Protein AF-0000000080647233 (afdb_homodimer)

pLDDT: mean 79.32, std 12.32, range [28.39, 94.81]

Solvent-accessible surface area (backbone atoms only — not comparable to full-atom values): 41154 Å² total; per-residue (Å²): 128,84,74,80,49,62,50,24,54,52,25,31,53,47,19,49,54,40,28,52,51,19,47,48,36,52,62,65,47,50,94,71,77,88,55,54,65,58,47,43,51,44,51,53,50,33,52,52,30,47,51,50,41,50,51,49,50,51,53,53,33,72,77,65,54,80,78,71,77,34,70,82,49,48,48,58,50,50,52,46,50,47,50,41,52,47,51,45,47,35,47,74,69,48,69,60,26,86,80,29,61,44,55,45,84,88,19,82,13,51,41,32,29,58,43,52,51,27,48,56,48,26,50,36,19,49,46,41,32,52,51,18,45,25,57,50,44,63,67,32,78,62,14,54,44,48,46,55,47,48,53,10,49,46,30,45,51,46,52,46,48,49,44,52,46,54,54,49,51,33,49,69,51,6,53,79,44,65,43,72,59,27,56,66,29,39,38,32,82,92,62,75,34,68,18,44,25,21,19,52,52,26,40,51,50,34,38,51,43,12,44,66,49,16,48,60,38,11,43,34,25,18,48,34,47,71,74,60,50,80,48,66,62,60,41,48,51,49,52,47,43,34,54,50,51,58,40,53,32,42,49,53,50,12,53,49,25,35,66,44,32,20,68,44,38,25,53,1,33,45,29,23,8,50,47,44,7,60,64,35,21,35,54,24,21,54,34,22,33,52,19,50,66,67,50,59,62,65,59,55,52,49,36,43,71,75,66,43,48,73,58,51,33,40,64,68,46,46,45,61,65,14,39,36,39,34,35,51,19,48,36,52,39,50,22,48,46,59,27,56,43,55,37,31,58,58,7,12,45,44,98,53,52,57,63,78,50,54,47,95,79,72,40,66,50,45,28,23,52,27,16,29,46,54,54,49,40,46,42,37,42,71,70,66,38,43,78,90,34,39,45,55,37,27,20,47,49,37,50,48,52,50,49,47,49,52,61,33,47,56,38,46,56,54,23,52,62,48,42,74,69,59,79,128,128,86,75,79,49,62,49,24,52,53,25,30,52,47,18,49,53,40,28,51,51,19,47,48,36,53,62,64,47,51,97,70,77,88,54,53,65,58,47,42,50,43,51,52,49,33,51,51,30,46,51,51,42,52,52,50,50,50,52,54,27,72,77,64,61,77,77,72,77,35,72,84,48,47,48,58,51,50,51,48,50,47,50,41,51,48,52,46,47,34,48,72,68,49,69,60,25,85,81,28,61,44,55,45,84,89,20,80,14,50,42,32,29,56,43,52,52,27,49,56,46,27,51,38,18,49,47,41,32,51,51,17,45,26,60,49,43,61,66,31,77,61,13,54,43,49,47,54,47,47,52,10,48,46,32,45,51,46,51,46,48,50,44,51,47,54,52,47,50,34,48,69,51,6,53,79,44,64,44,73,58,27,56,66,29,39,38,32,82,90,62,76,36,70,18,44,25,22,19,52,51,28,39,51,51,34,36,50,44,11,44,68,50,16,47,60,38,10,43,33,23,18,49,34,49,72,72,61,50,79,48,67,62,60,41,48,51,49,51,49,42,34,54,50,52,57,41,50,32,42,48,53,50,10,53,48,26,34,67,45,33,19,68,43,40,24,52,1,33,44,29,22,7,49,46,42,8,61,64,36,21,37,55,24,21,53,34,23,34,52,19,50,64,68,49,61,62,64,58,54,52,51,37,44,72,74,67,45,50,72,58,53,34,40,64,69,47,46,44,60,66,14,38,37,39,35,35,50,19,49,36,53,38,50,21,47,47,58,27,55,42,55,36,30,58,58,6,13,45,44,98,53,54,56,64,79,51,54,48,92,78,73,39,67,50,45,31,23,51,25,16,28,44,55,54,50,41,46,41,37,43,71,71,67,38,43,80,90,34,38,46,54,37,27,20,48,48,37,51,48,53,50,50,49,49,52,62,32,47,54,41,47,54,54,24,54,62,47,43,74,70,58,77,128

Sequence (848 aa):
MKKIRPVPLASIAVALVILTSSLVYLVLQPGKIPLVSFWMGGLLLNLLLISASALALRREAQDGAPSLWTAGRLLPLSADLVYILAVVLLISSGRVGPDLKLELLGLSAVFTYPIVLPFLVFIGSFLAIKDSINLLYGYSSRGREVLVFSMVRLSAVFTLLLLGGIISVILFRGIGAISWEFLTQPHFRLGTEGGISTCIQGTFWLVMGAMLISAPLGIGAAIYLNEYSRHSGLKRVVTIAVGCLNGVPSVVYGLFGLAFLVATFGLSLLAGSIILGLMNLPTIILTSQEALKSVPNSLREGSVALGASRWQTVRKVVIPSALPGVLTGLIIGVARAAGETAPIMWTAVTFSATPVTMYYGVVPDVTQPVNNLCYHLLNLIYFLGAWDVEEKAWGTALVLLALVLSINMVAIFVRNHYRKKISWMKKIRPVPLASIAVALVILTSSLVYLVLQPGKIPLVSFWMGGLLLNLLLISASALALRREAQDGAPSLWTAGRLLPLSADLVYILAVVLLISSGRVGPDLKLELLGLSAVFTYPIVLPFLVFIGSFLAIKDSINLLYGYSSRGREVLVFSMVRLSAVFTLLLLGGIISVILFRGIGAISWEFLTQPHFRLGTEGGISTCIQGTFWLVMGAMLISAPLGIGAAIYLNEYSRHSGLKRVVTIAVGCLNGVPSVVYGLFGLAFLVATFGLSLLAGSIILGLMNLPTIILTSQEALKSVPNSLREGSVALGASRWQTVRKVVIPSALPGVLTGLIIGVARAAGETAPIMWTAVTFSATPVTMYYGVVPDVTQPVNNLCYHLLNLIYFLGAWDVEEKAWGTALVLLALVLSINMVAIFVRNHYRKKISW

Nearest PDB structures (foldseek):
  8y5f-assembly1_C  TM=7.508E-01  e=3.796E-05  Escherichia coli
  3puv-assembly1_G  TM=6.510E-01  e=2.199E-05  Escherichia coli K-12
  7ahh-assembly1_A  TM=8.566E-01  e=8.862E-04  Lactococcus lactis subsp. lactis
  7ahh-assembly1_B  TM=8.431E-01  e=1.189E-03  Lactococcus lactis subsp. lactis
  2r6g-assembly1_G  TM=6.009E-01  e=1.722E-04  Escherichia coli K-12

Organism: Methanothrix harundinacea (strain 6Ac) (NCBI:txid1110509)

Radius of gyration: 30.57 Å; Cα contacts (8 Å, |Δi|>4): 1367; chains: 2; bounding box: 91×71×74 Å

InterPro domains:
  IPR000515 ABC transporter type 1, transmembrane domain MetI-like [PF00528] (216-422)
  IPR000515 ABC transporter type 1, transmembrane domain MetI-like [PS50928] (200-411)
  IPR000515 ABC transporter type 1, transmembrane domain MetI-like [cd06261] (200-360)
  IPR005672 Phosphate transport system permease protein PstA [TIGR00974] (149-419)
  IPR035906 MetI-like superfamily [G3DSA:1.10.3720.10] (196-422)
  IPR035906 MetI-like superfamily [SSF161098] (154-410)

Secondary structure (DSSP, 8-state):
-----HHHHHHHHHHHHHHHHHHHHHHH--SS-TTHHHHHHHHHHHHHHHHHHHHHHHHHHHHSS--SS-HHHHHHHHHHHHHHHHHHHHHHHTSSSTT-EEE-TT---EEEHHHHHHHHHHHHHHHHHHHHHHHHTTT-HHHHHHHHHHHHHHHHHHHHHHHHHHHHHHHHHHGGG--HHHHHSPEEGGGTEE--HHHHHHHHHHHHHHHHHHHHHHHHHHHIIIII---HHHHHHHHHHHHHHHHS-HHHHHHHIIIIIIHHH-SSHHHHHHHHHHHHHHHHHHHHHHHHHTS-HHHHHHHHHTT--HHHHIIIIIHHHHHHHHHHHHHHHHHHHHT--HHHHTTTB-S--PPPPEETTTEE-TTS-B--HHHHHHIIIIITTHHHHHHHHHHHHHHHHHHHHHHHHHHHHHHHHHHTT---/-----HHHHHHHHHHHHHHHHHHHHHHH--SS-TTHHHHHHHHHHHHHHHHHHHHHHHHHHHHS---SS-HHHHHHHHHHHHHHHHHHHHHHHTSSSTT-EEE-TT---EEEHHHHHHHHHHHHHHHHHHHHHHHHTTT-HHHHHHHHHHHHHHHHHHHHHHHHHHHHHHHHHHGGG--HHHHHSPEEGGGTEE--HHHHHHHHHHHHHHHHHHHHHHHHHHHIIIII---HHHHHHHHHHHHHHHHS-HHHHHHHIIIIIIHHH-SSHHHHHHHHHHHHHHHHHHHHHHHHHTS-HHHHHHHHHTT--HHHHIIIIIHHHHHHHHHHHHHHHHHHHHT--HHHHTTTB-S--PPPPEETTTEE-TTS-B--HHHHHHIIIIIS-TTTTHHHHHHHHHHHHHHHHHHHHHHHHHHHHHHTT---

Foldseek 3Di:
DQDQPVLLVVLLVLLVVLQVVLVCLQQVVDLDDPCLVVLLVSLVSLLVSLVVLVVVLVVVCVVDPDDLPDPVLVVLLVVLSVLSVVLSCCSVVCVLDQQQQCCPPPPNDGDGSSNVNSVSSNSSSLSSNLSSLCSSVSVPVVSVVVNVVVVVVVVVVVVVVVVVSVLVVLCVLQVVQDDPQQQCWFADPLNLDTHNPLQLQLLVLLLVLLCVQQLVLQLVLLCCLQQPPPDPVVSVVVLVVLVVLQVDDLLVLQVVLLVPVCVPLNQWSNSSSNSLNSSLNSLLNVQSNVLLVVQDCVQVVVCVVVPDDSVCSCVPPRCLSSVLSSLVSSLVSSLVSSQDDNNNVNRAADSDRDHFDDDVNPHTDGSHHTHHLNVSLCCCPPPVNCPSCVNVSSNSVNVSVVSSVVVSVVSVVVSVVSVVVNDD/DLPQPVLLVVLLVLLVVLQVVLVCLQQVVDLDDPCLVVLLVSLVSLLVSLVVLVVVLVVVCVVDPHDLPPPVLVVLLVVLSVLSVVLSCCSVVCVLDQQQQCCPPPPNDGDGSSNVNSVSSNSSSLSSNLSSLCSSVSVPVVSVVVNVVVVVVVVVVVVVVVVVSVLVVLCVLQVVQDDPFQQCWFADPLNLDTHNVLQLQLLVLLLVLLCVQQLVLQLVLLCCLQQPPPDPVVSVVVLVVLVVLQVDDLLVLQVVLLVPVCVPLNQWSNSSSNSLNSSLNSLLNVQSNVLLVVQDCVQVVVCVVVVDDSVCSCVPPRCLSSVLSSLVSSLVSSLSSSQDDNNNVNRAADSDRDHFDDDVNPHTDGSHHTHHLNVSLCCCPPPVNCPSCVNVSSNSVNVSVVSSVVVSVVSVVVSVVSVVVNDD

Structure (mmCIF, N/CA/C/O backbone):
data_AF-0000000080647233-model_v1
#
loop_
_entity.id
_entity.type
_entity.pdbx_description
1 polymer 'Phosphate transport system permease protein PstA'
#
loop_
_atom_site.group_PDB
_atom_site.id
_atom_site.type_symbol
_atom_site.label_atom_id
_atom_site.label_alt_id
_atom_site.label_comp_id
_atom_site.label_asym_id
_atom_site.label_entity_id
_atom_site.label_seq_id
_atom_site.pdbx_PDB_ins_code
_atom_site.Cartn_x
_atom_site.Cartn_y
_atom_site.Cartn_z
_atom_site.occupancy
_atom_site.B_iso_or_equiv
_atom_site.auth_seq_id
_atom_site.auth_comp_id
_atom_site.auth_asym_id
_atom_site.auth_atom_id
_atom_site.pdbx_PDB_model_num
ATOM 1 N N . MET A 1 1 ? -13.438 32.031 37.344 1 31.02 1 MET A N 1
ATOM 2 C CA . MET A 1 1 ? -13.258 30.609 37.625 1 31.02 1 MET A CA 1
ATOM 3 C C . MET A 1 1 ? -14.305 29.781 36.906 1 31.02 1 MET A C 1
ATOM 5 O O . MET A 1 1 ? -15.508 29.953 37.094 1 31.02 1 MET A O 1
ATOM 9 N N . LYS A 1 2 ? -14.055 29.328 35.656 1 43.91 2 LYS A N 1
ATOM 10 C CA . LYS A 1 2 ? -15.031 28.812 34.719 1 43.91 2 LYS A CA 1
ATOM 11 C C . LYS A 1 2 ? -15.828 27.672 35.312 1 43.91 2 LYS A C 1
ATOM 13 O O . LYS A 1 2 ? -15.258 26.75 35.906 1 43.91 2 LYS A O 1
ATOM 18 N N . LYS A 1 3 ? -17 27.812 35.75 1 50.44 3 LYS A N 1
ATOM 19 C CA . LYS A 1 3 ? -17.906 27 36.562 1 50.44 3 LYS A CA 1
ATOM 20 C C . LYS A 1 3 ? -17.984 25.578 36 1 50.44 3 LYS A C 1
ATOM 22 O O . LYS A 1 3 ? -18.391 25.375 34.844 1 50.44 3 LYS A O 1
ATOM 27 N N . ILE A 1 4 ? -17.141 24.688 36.5 1 53.44 4 ILE A N 1
ATOM 28 C CA . ILE A 1 4 ? -17.125 23.25 36.281 1 53.44 4 ILE A CA 1
ATOM 29 C C . ILE A 1 4 ? -18.531 22.688 36.469 1 53.44 4 ILE A C 1
ATOM 31 O O . ILE A 1 4 ? -19.125 22.828 37.531 1 53.44 4 ILE A O 1
ATOM 35 N N . ARG A 1 5 ? -19.328 22.5 35.531 1 72.19 5 ARG A N 1
ATOM 36 C CA . ARG A 1 5 ? -20.656 21.906 35.625 1 72.19 5 ARG A CA 1
ATOM 37 C C . ARG A 1 5 ? -20.562 20.406 35.906 1 72.19 5 ARG A C 1
ATOM 39 O O . ARG A 1 5 ? -20.266 19.625 35 1 72.19 5 ARG A O 1
ATOM 46 N N . PRO A 1 6 ? -20.516 20 37.188 1 76.88 6 PRO A N 1
ATOM 47 C CA . PRO A 1 6 ? -20.281 18.609 37.594 1 76.88 6 PRO A CA 1
ATOM 48 C C . PRO A 1 6 ? -21.203 17.609 36.906 1 76.88 6 PRO A C 1
ATOM 50 O O . PRO A 1 6 ? -20.812 16.469 36.656 1 76.88 6 PRO A O 1
ATOM 53 N N . VAL A 1 7 ? -22.375 18.047 36.594 1 83.25 7 VAL A N 1
ATOM 54 C CA . VAL A 1 7 ? -23.359 17.109 36.031 1 83.25 7 VAL A CA 1
ATOM 55 C C . VAL A 1 7 ? -22.922 16.641 34.656 1 83.25 7 VAL A C 1
ATOM 57 O O . VAL A 1 7 ? -22.875 15.43 34.406 1 83.25 7 VAL A O 1
ATOM 60 N N . PRO A 1 8 ? -22.438 17.562 33.875 1 86.31 8 PRO A N 1
ATOM 61 C CA . PRO A 1 8 ? -21.969 17.078 32.562 1 86.31 8 PRO A CA 1
ATOM 62 C C . PRO A 1 8 ? -20.703 16.234 32.656 1 86.31 8 PRO A C 1
ATOM 64 O O . PRO A 1 8 ? -20.531 15.289 31.891 1 86.31 8 PRO A O 1
ATOM 67 N N . LEU A 1 9 ? -19.906 16.453 33.562 1 85.25 9 LEU A N 1
ATOM 68 C CA . LEU A 1 9 ? -18.703 15.664 33.75 1 85.25 9 LEU A CA 1
ATOM 69 C C . LEU A 1 9 ? -19.047 14.234 34.188 1 85.25 9 LEU A C 1
ATOM 71 O O . LEU A 1 9 ? -18.406 13.281 33.719 1 85.25 9 LEU A O 1
ATOM 75 N N . ALA A 1 10 ? -19.984 14.211 35.125 1 86.5 10 ALA A N 1
ATOM 76 C CA . ALA A 1 10 ? -20.453 12.891 35.562 1 86.5 10 ALA A CA 1
ATOM 77 C C . ALA A 1 10 ? -21.031 12.109 34.375 1 86.5 10 ALA A C 1
ATOM 79 O O . ALA A 1 10 ? -20.781 10.906 34.25 1 86.5 10 ALA A O 1
ATOM 80 N N . SER A 1 11 ? -21.734 12.805 33.531 1 91 11 SER A N 1
ATOM 81 C CA . SER A 1 11 ? -22.312 12.156 32.375 1 91 11 SER A CA 1
ATOM 82 C C . SER A 1 11 ? -21.234 11.641 31.422 1 91 11 SER A C 1
ATOM 84 O O . SER A 1 11 ? -21.375 10.555 30.844 1 91 11 SER A O 1
ATOM 86 N N . ILE A 1 12 ? -20.203 12.375 31.297 1 87.06 12 ILE A N 1
ATOM 87 C CA . ILE A 1 12 ? -19.094 11.969 30.438 1 87.06 12 ILE A CA 1
ATOM 88 C C . ILE A 1 12 ? -18.422 10.727 31 1 87.06 12 ILE A C 1
ATOM 90 O O . ILE A 1 12 ? -18.125 9.781 30.266 1 87.06 12 ILE A O 1
ATOM 94 N N . ALA A 1 13 ? -18.266 10.734 32.25 1 85.06 13 ALA A N 1
ATOM 95 C CA . ALA A 1 13 ? -17.625 9.602 32.906 1 85.06 13 ALA A CA 1
ATOM 96 C C . ALA A 1 13 ? -18.422 8.32 32.688 1 85.06 13 ALA A C 1
ATOM 98 O O . ALA A 1 13 ? -17.875 7.281 32.344 1 85.06 13 ALA A O 1
ATOM 99 N N . VAL A 1 14 ? -19.656 8.414 32.969 1 89.31 14 VAL A N 1
ATOM 100 C CA . VAL A 1 14 ? -20.531 7.266 32.844 1 89.31 14 VAL A CA 1
ATOM 101 C C . VAL A 1 14 ? -20.547 6.801 31.375 1 89.31 14 VAL A C 1
ATOM 103 O O . VAL A 1 14 ? -20.422 5.602 31.094 1 89.31 14 VAL A O 1
ATOM 106 N N . ALA A 1 15 ? -20.609 7.742 30.484 1 91.06 15 ALA A N 1
ATOM 107 C CA . ALA A 1 15 ? -20.688 7.414 29.062 1 91.06 15 ALA A CA 1
ATOM 108 C C . ALA A 1 15 ? -19.391 6.777 28.578 1 91.06 15 ALA A C 1
ATOM 110 O O . ALA A 1 15 ? -19.406 5.879 27.734 1 91.06 15 ALA A O 1
ATOM 111 N N . LEU A 1 16 ? -18.312 7.199 29.141 1 82.56 16 LEU A N 1
ATOM 112 C CA . LEU A 1 16 ? -17.016 6.66 28.734 1 82.56 16 LEU A CA 1
ATOM 113 C C . LEU A 1 16 ? -16.891 5.195 29.156 1 82.56 16 LEU A C 1
ATOM 115 O O . LEU A 1 16 ? -16.328 4.387 28.406 1 82.56 16 LEU A O 1
ATOM 119 N N . VAL A 1 17 ? -17.375 4.895 30.297 1 83.88 17 VAL A N 1
ATOM 120 C CA . VAL A 1 17 ? -17.328 3.516 30.766 1 83.88 17 VAL A CA 1
ATOM 121 C C . VAL A 1 17 ? -18.203 2.631 29.875 1 83.88 17 VAL A C 1
ATOM 123 O O . VAL A 1 17 ? -17.797 1.522 29.516 1 83.88 17 VAL A O 1
ATOM 126 N N . ILE A 1 18 ? -19.297 3.145 29.547 1 90.31 18 ILE A N 1
ATOM 127 C CA . ILE A 1 18 ? -20.219 2.402 28.672 1 90.31 18 ILE A CA 1
ATOM 128 C C . ILE A 1 18 ? -19.594 2.244 27.281 1 90.31 18 ILE A C 1
ATOM 130 O O . ILE A 1 18 ? -19.672 1.17 26.688 1 90.31 18 ILE A O 1
ATOM 134 N N . LEU A 1 19 ? -18.938 3.305 26.844 1 84.75 19 LEU A N 1
ATOM 135 C CA . LEU A 1 19 ? -18.328 3.289 25.516 1 84.75 19 LEU A CA 1
ATOM 136 C C . LEU A 1 19 ? -17.219 2.254 25.438 1 84.75 19 LEU A C 1
ATOM 138 O O . LEU A 1 19 ? -17.172 1.455 24.5 1 84.75 19 LEU A O 1
ATOM 142 N N . THR A 1 20 ? -16.422 2.223 26.406 1 78.19 20 THR A N 1
ATOM 143 C CA . THR A 1 20 ? -15.281 1.316 26.422 1 78.19 20 THR A CA 1
ATOM 144 C C . THR A 1 20 ? -15.742 -0.131 26.578 1 78.19 20 THR A C 1
ATOM 146 O O . THR A 1 20 ? -15.242 -1.024 25.891 1 78.19 20 THR A O 1
ATOM 149 N N . SER A 1 21 ? -16.688 -0.323 27.484 1 81.06 21 SER A N 1
ATOM 150 C CA . SER A 1 21 ? -17.172 -1.684 27.703 1 81.06 21 SER A CA 1
ATOM 151 C C . SER A 1 21 ? -17.906 -2.207 26.484 1 81.06 21 SER A C 1
ATOM 153 O O . SER A 1 21 ? -17.75 -3.365 26.094 1 81.06 21 SER A O 1
ATOM 155 N N . SER A 1 22 ? -18.656 -1.362 25.906 1 83.38 22 SER A N 1
ATOM 156 C CA . SER A 1 22 ? -19.391 -1.799 24.734 1 83.38 22 SER A CA 1
ATOM 157 C C . SER A 1 22 ? -18.438 -2.088 23.562 1 83.38 22 SER A C 1
ATOM 159 O O . SER A 1 22 ? -18.656 -3.039 22.812 1 83.38 22 SER A O 1
ATOM 161 N N . LEU A 1 23 ? -17.391 -1.323 23.484 1 72.81 23 LEU A N 1
ATOM 162 C CA . LEU A 1 23 ? -16.406 -1.542 22.438 1 72.81 23 LEU A CA 1
ATOM 163 C C . LEU A 1 23 ? -15.672 -2.865 22.656 1 72.81 23 LEU A C 1
ATOM 165 O O . LEU A 1 23 ? -15.422 -3.602 21.688 1 72.81 23 LEU A O 1
ATOM 169 N N . VAL A 1 24 ? -15.406 -3.107 23.891 1 67.88 24 VAL A N 1
ATOM 170 C CA . VAL A 1 24 ? -14.734 -4.355 24.234 1 67.88 24 VAL A CA 1
ATOM 171 C C . VAL A 1 24 ? -15.609 -5.543 23.844 1 67.88 24 VAL A C 1
ATOM 173 O O . VAL A 1 24 ? -15.125 -6.523 23.281 1 67.88 24 VAL A O 1
ATOM 176 N N . TYR A 1 25 ? -16.859 -5.445 24.109 1 72.88 25 TYR A N 1
ATOM 177 C CA . TYR A 1 25 ? -17.766 -6.539 23.781 1 72.88 25 TYR A CA 1
ATOM 178 C C . TYR A 1 25 ? -17.984 -6.648 22.281 1 72.88 25 TYR A C 1
ATOM 180 O O . TYR A 1 25 ? -18.203 -7.742 21.766 1 72.88 25 TYR A O 1
ATOM 188 N N . LEU A 1 26 ? -17.844 -5.547 21.703 1 68.12 26 LEU A N 1
ATOM 189 C CA . LEU A 1 26 ? -17.984 -5.555 20.25 1 68.12 26 LEU A CA 1
ATOM 190 C C . LEU A 1 26 ? -16.797 -6.246 19.594 1 68.12 26 LEU A C 1
ATOM 192 O O . LEU A 1 26 ? -16.953 -6.941 18.578 1 68.12 26 LEU A O 1
ATOM 196 N N . VAL A 1 27 ? -15.797 -6.074 20.281 1 58.72 27 VAL A N 1
ATOM 197 C CA . VAL A 1 27 ? -14.562 -6.598 19.703 1 58.72 27 VAL A CA 1
ATOM 198 C C . VAL A 1 27 ? -14.383 -8.062 20.109 1 58.72 27 VAL A C 1
ATOM 200 O O . VAL A 1 27 ? -14.07 -8.906 19.266 1 58.72 27 VAL A O 1
ATOM 203 N N . LEU A 1 28 ? -14.633 -8.32 21.359 1 58.94 28 LEU A N 1
ATOM 204 C CA . LEU A 1 28 ? -14.336 -9.648 21.891 1 58.94 28 LEU A CA 1
ATOM 205 C C . LEU A 1 28 ? -15.5 -10.602 21.641 1 58.94 28 LEU A C 1
ATOM 207 O O . LEU A 1 28 ? -15.305 -11.82 21.594 1 58.94 28 LEU A O 1
ATOM 211 N N . GLN A 1 29 ? -16.641 -10.008 21.375 1 57.81 29 GLN A N 1
ATOM 212 C CA . GLN A 1 29 ? -17.875 -10.758 21.141 1 57.81 29 GLN A CA 1
ATOM 213 C C . GLN A 1 29 ? -17.953 -11.984 22.047 1 57.81 29 GLN A C 1
ATOM 215 O O . GLN A 1 29 ? -18.031 -13.117 21.562 1 57.81 29 GLN A O 1
ATOM 220 N N . PRO A 1 30 ? -17.984 -11.719 23.266 1 59.5 30 PRO A N 1
ATOM 221 C CA . PRO A 1 30 ? -18.172 -12.891 24.125 1 59.5 30 PRO A CA 1
ATOM 222 C C . PRO A 1 30 ? -19.562 -13.516 23.984 1 59.5 30 PRO A C 1
ATOM 224 O O . PRO A 1 30 ? -20.5 -12.844 23.547 1 59.5 30 PRO A O 1
ATOM 227 N N . GLY A 1 31 ? -19.75 -14.883 23.844 1 60.91 31 GLY A N 1
ATOM 228 C CA . GLY A 1 31 ? -21.016 -15.594 23.719 1 60.91 31 GLY A CA 1
ATOM 229 C C . GLY A 1 31 ? -22.109 -15.023 24.609 1 60.91 31 GLY A C 1
ATOM 230 O O . GLY A 1 31 ? -23.234 -14.797 24.141 1 60.91 31 GLY A O 1
ATOM 231 N N . LYS A 1 32 ? -21.891 -14.656 25.922 1 68.38 32 LYS A N 1
ATOM 232 C CA . LYS A 1 32 ? -22.828 -14.078 26.875 1 68.38 32 LYS A CA 1
ATOM 233 C C . LYS A 1 32 ? -22.438 -12.656 27.25 1 68.38 32 LYS A C 1
ATOM 235 O O . LYS A 1 32 ? -21.25 -12.352 27.375 1 68.38 32 LYS A O 1
ATOM 240 N N . ILE A 1 33 ? -23.5 -11.703 27.234 1 77.25 33 ILE A N 1
ATOM 241 C CA . ILE A 1 33 ? -23.281 -10.312 27.609 1 77.25 33 ILE A CA 1
ATOM 242 C C . ILE A 1 33 ? -23.891 -10.039 28.984 1 77.25 33 ILE A C 1
ATOM 244 O O . ILE A 1 33 ? -25.062 -9.719 29.094 1 77.25 33 ILE A O 1
ATOM 248 N N . PRO A 1 34 ? -23.094 -10.117 30.078 1 79.25 34 PRO A N 1
ATOM 249 C CA . PRO A 1 34 ? -23.625 -9.883 31.422 1 79.25 34 PRO A CA 1
ATOM 250 C C . PRO A 1 34 ? -23.781 -8.391 31.734 1 79.25 34 PRO A C 1
ATOM 252 O O . PRO A 1 34 ? -24.391 -8.031 32.75 1 79.25 34 PRO A O 1
ATOM 255 N N . LEU A 1 35 ? -23.391 -7.551 30.891 1 85.81 35 LEU A N 1
ATOM 256 C CA . LEU A 1 35 ? -23.328 -6.125 31.203 1 85.81 35 LEU A CA 1
ATOM 257 C C . LEU A 1 35 ? -24.562 -5.402 30.688 1 85.81 35 LEU A C 1
ATOM 259 O O . LEU A 1 35 ? -24.578 -4.172 30.609 1 85.81 35 LEU A O 1
ATOM 263 N N . VAL A 1 36 ? -25.578 -6.141 30.422 1 88.88 36 VAL A N 1
ATOM 264 C CA . VAL A 1 36 ? -26.766 -5.516 29.828 1 88.88 36 VAL A CA 1
ATOM 265 C C . VAL A 1 36 ? -27.391 -4.543 30.812 1 88.88 36 VAL A C 1
ATOM 267 O O . VAL A 1 36 ? -27.719 -3.406 30.453 1 88.88 36 VAL A O 1
ATOM 270 N N . SER A 1 37 ? -27.531 -5.035 32.062 1 89 37 SER A N 1
ATOM 271 C CA . SER A 1 37 ? -28.125 -4.188 33.094 1 89 37 SER A CA 1
ATOM 272 C C . SER A 1 37 ? -27.25 -2.971 33.375 1 89 37 SER A C 1
ATOM 274 O O . SER A 1 37 ? -27.75 -1.875 33.625 1 89 37 SER A O 1
ATOM 276 N N . PHE A 1 38 ? -25.984 -3.186 33.344 1 90.75 38 PHE A N 1
ATOM 277 C CA . PHE A 1 38 ? -25.047 -2.098 33.562 1 90.75 38 PHE A CA 1
ATOM 278 C C . PHE A 1 38 ? -25.141 -1.067 32.438 1 90.75 38 PHE A C 1
ATOM 280 O O . PHE A 1 38 ? -25.156 0.138 32.688 1 90.75 38 PHE A O 1
ATOM 287 N N . TRP A 1 39 ? -25.266 -1.537 31.234 1 93.44 39 TRP A N 1
ATOM 288 C CA . TRP A 1 39 ? -25.391 -0.649 30.078 1 93.44 39 TRP A CA 1
ATOM 289 C C . TRP A 1 39 ? -26.703 0.119 30.125 1 93.44 39 TRP A C 1
ATOM 291 O O . TRP A 1 39 ? -26.734 1.325 29.859 1 93.44 39 TRP A O 1
ATOM 301 N N . MET A 1 40 ? -27.719 -0.523 30.5 1 91.56 40 MET A N 1
ATOM 302 C CA . MET A 1 40 ? -29.031 0.114 30.578 1 91.56 40 MET A CA 1
ATOM 303 C C . MET A 1 40 ? -29.062 1.169 31.672 1 91.56 40 MET A C 1
ATOM 305 O O . MET A 1 40 ? -29.531 2.287 31.453 1 91.56 40 MET A O 1
ATOM 309 N N . GLY A 1 41 ? -28.594 0.765 32.781 1 91.81 41 GLY A N 1
ATOM 310 C CA . GLY A 1 41 ? -28.516 1.71 33.906 1 91.81 41 GLY A CA 1
ATOM 311 C C . GLY A 1 41 ? -27.656 2.926 33.594 1 91.81 41 GLY A C 1
ATOM 312 O O . GLY A 1 41 ? -28.031 4.051 33.938 1 91.81 41 GLY A O 1
ATOM 313 N N . GLY A 1 42 ? -26.578 2.701 32.969 1 93.06 42 GLY A N 1
ATOM 314 C CA . GLY A 1 42 ? -25.703 3.793 32.594 1 93.06 42 GLY A CA 1
ATOM 315 C C . GLY A 1 42 ? -26.312 4.738 31.594 1 93.06 42 GLY A C 1
ATOM 316 O O . GLY A 1 42 ? -26.156 5.957 31.703 1 93.06 42 GLY A O 1
ATOM 317 N N . LEU A 1 43 ? -26.953 4.176 30.641 1 94.25 43 LEU A N 1
ATOM 318 C CA . LEU A 1 43 ? -27.594 4.996 29.609 1 94.25 43 LEU A CA 1
ATOM 319 C C . LEU A 1 43 ? -28.734 5.82 30.203 1 94.25 43 LEU A C 1
ATOM 321 O O . LEU A 1 43 ? -28.906 6.988 29.859 1 94.25 43 LEU A O 1
ATOM 325 N N . LEU A 1 44 ? -29.484 5.195 31.078 1 93.06 44 LEU A N 1
ATOM 326 C CA . LEU A 1 44 ? -30.562 5.906 31.75 1 93.06 44 LEU A CA 1
ATOM 327 C C . LEU A 1 44 ? -30.016 7.039 32.625 1 93.06 44 LEU A C 1
ATOM 329 O O . LEU A 1 44 ? -30.578 8.141 32.625 1 93.06 44 LEU A O 1
ATOM 333 N N . LEU A 1 45 ? -28.969 6.668 33.281 1 92.69 45 LEU A N 1
ATOM 334 C CA . LEU A 1 45 ? -28.328 7.695 34.094 1 92.69 45 LEU A CA 1
ATOM 335 C C . LEU A 1 45 ? -27.859 8.859 33.25 1 92.69 45 LEU A C 1
ATOM 337 O O . LEU A 1 45 ? -27.984 10.023 33.625 1 92.69 45 LEU A O 1
ATOM 341 N N . ASN A 1 46 ? -27.344 8.562 32.125 1 94.19 46 ASN A N 1
ATOM 342 C CA . ASN A 1 46 ? -26.891 9.609 31.219 1 94.19 46 ASN A CA 1
ATOM 343 C C . ASN A 1 46 ? -28.062 10.445 30.688 1 94.19 46 ASN A C 1
ATOM 345 O O . ASN A 1 46 ? -27.922 11.656 30.516 1 94.19 46 ASN A O 1
ATOM 349 N N . LEU A 1 47 ? -29.141 9.797 30.391 1 92.75 47 LEU A N 1
ATOM 350 C CA . LEU A 1 47 ? -30.328 10.523 29.969 1 92.75 47 LEU A CA 1
ATOM 351 C C . LEU A 1 47 ? -30.75 11.555 31.016 1 92.75 47 LEU A C 1
ATOM 353 O O . LEU A 1 47 ? -31.062 12.695 30.672 1 92.75 47 LEU A O 1
ATOM 357 N N . LEU A 1 48 ? -30.688 11.141 32.219 1 91.75 48 LEU A N 1
ATOM 358 C CA . LEU A 1 48 ? -31.078 12.016 33.312 1 91.75 48 LEU A CA 1
ATOM 359 C C . LEU A 1 48 ? -30.062 13.148 33.5 1 91.75 48 LEU A C 1
ATOM 361 O O . LEU A 1 48 ? -30.453 14.312 33.625 1 91.75 48 LEU A O 1
ATOM 365 N N . LEU A 1 49 ? -28.828 12.773 33.469 1 91.75 49 LEU A N 1
ATOM 366 C CA . LEU A 1 49 ? -27.781 13.75 33.719 1 91.75 49 LEU A CA 1
ATOM 367 C C . LEU A 1 49 ? -27.734 14.789 32.594 1 91.75 49 LEU A C 1
ATOM 369 O O . LEU A 1 49 ? -27.578 15.984 32.875 1 91.75 49 LEU A O 1
ATOM 373 N N . ILE A 1 50 ? -27.891 14.383 31.406 1 92.25 50 ILE A N 1
ATOM 374 C CA . ILE A 1 50 ? -27.844 15.289 30.266 1 92.25 50 ILE A CA 1
ATOM 375 C C . ILE A 1 50 ? -29.078 16.188 30.281 1 92.25 50 ILE A C 1
ATOM 377 O O . ILE A 1 50 ? -28.969 17.406 30.047 1 92.25 50 ILE A O 1
ATOM 381 N N . SER A 1 51 ? -30.234 15.648 30.562 1 89.25 51 SER A N 1
ATOM 382 C CA . SER A 1 51 ? -31.469 16.438 30.625 1 89.25 51 SER A CA 1
ATOM 383 C C . SER A 1 51 ? -31.406 17.469 31.75 1 89.25 51 SER A C 1
ATOM 385 O O . SER A 1 51 ? -31.797 18.625 31.547 1 89.25 51 SER A O 1
ATOM 387 N N . ALA A 1 52 ? -30.875 17.031 32.812 1 87.44 52 ALA A N 1
ATOM 388 C CA . ALA A 1 52 ? -30.719 17.953 33.938 1 87.44 52 ALA A CA 1
ATOM 389 C C . ALA A 1 52 ? -29.766 19.094 33.594 1 87.44 52 ALA A C 1
ATOM 391 O O . ALA A 1 52 ? -30.031 20.25 33.938 1 87.44 52 ALA A O 1
ATOM 392 N N . SER A 1 53 ? -28.719 18.672 32.969 1 87.06 53 SER A N 1
ATOM 393 C CA . SER A 1 53 ? -27.734 19.688 32.594 1 87.06 53 SER A CA 1
ATOM 394 C C . SER A 1 53 ? -28.297 20.656 31.547 1 87.06 53 SER A C 1
ATOM 396 O O . SER A 1 53 ? -28.016 21.859 31.594 1 87.06 53 SER A O 1
ATOM 398 N N . ALA A 1 54 ? -29.031 20.125 30.672 1 84.75 54 ALA A N 1
ATOM 399 C CA . ALA A 1 54 ? -29.656 20.953 29.641 1 84.75 54 ALA A CA 1
ATOM 400 C C . ALA A 1 54 ? -30.656 21.938 30.266 1 84.75 54 ALA A C 1
ATOM 402 O O . ALA A 1 54 ? -30.703 23.109 29.891 1 84.75 54 ALA A O 1
ATOM 403 N N . LEU A 1 55 ? -31.406 21.469 31.219 1 81.62 55 LEU A N 1
ATOM 404 C CA . LEU A 1 55 ? -32.375 22.297 31.906 1 81.62 55 LEU A CA 1
ATOM 405 C C . LEU A 1 55 ? -31.688 23.391 32.719 1 81.62 55 LEU A C 1
ATOM 407 O O . LEU A 1 55 ? -32.156 24.531 32.75 1 81.62 55 LEU A O 1
ATOM 411 N N . ALA A 1 56 ? -30.625 22.984 33.312 1 80.88 56 ALA A N 1
ATOM 412 C CA . ALA A 1 56 ? -29.875 23.953 34.125 1 80.88 56 ALA A CA 1
ATOM 413 C C . ALA A 1 56 ? -29.297 25.047 33.25 1 80.88 56 ALA A C 1
ATOM 415 O O . ALA A 1 56 ? -29.312 26.219 33.625 1 80.88 56 ALA A O 1
ATOM 416 N N . LEU A 1 57 ? -28.797 24.609 32.156 1 78.06 57 LEU A N 1
ATOM 417 C CA . LEU A 1 57 ? -28.219 25.578 31.25 1 78.06 57 LEU A CA 1
ATOM 418 C C . LEU A 1 57 ? -29.297 26.516 30.703 1 78.06 57 LEU A C 1
ATOM 420 O O . LEU A 1 57 ? -29.047 27.703 30.484 1 78.06 57 LEU A O 1
ATOM 424 N N . ARG A 1 58 ? -30.453 26.031 30.453 1 75.31 58 ARG A N 1
ATOM 425 C CA . ARG A 1 58 ? -31.562 26.828 29.984 1 75.31 58 ARG A CA 1
ATOM 426 C C . ARG A 1 58 ? -31.984 27.875 31.016 1 75.31 58 ARG A C 1
ATOM 428 O O . ARG A 1 58 ? -32.281 29.016 30.688 1 75.31 58 ARG A O 1
ATOM 435 N N . ARG A 1 59 ? -31.922 27.531 32.219 1 73.75 59 ARG A N 1
ATOM 436 C CA . ARG A 1 59 ? -32.281 28.438 33.312 1 73.75 59 ARG A CA 1
ATOM 437 C C . ARG A 1 59 ? -31.25 29.562 33.438 1 73.75 59 ARG A C 1
ATOM 439 O O . ARG A 1 59 ? -31.625 30.719 33.688 1 73.75 59 ARG A O 1
ATOM 446 N N . GLU A 1 60 ? -30.047 29.078 33.312 1 70.88 60 GLU A N 1
ATOM 447 C CA . GLU A 1 60 ? -28.984 30.094 33.406 1 70.88 60 GLU A CA 1
ATOM 448 C C . GLU A 1 60 ? -29.078 31.094 32.25 1 70.88 60 GLU A C 1
ATOM 450 O O . GLU A 1 60 ? -28.797 32.281 32.438 1 70.88 60 GLU A O 1
ATOM 455 N N . ALA A 1 61 ? -29.375 30.594 31.141 1 65.75 61 ALA A N 1
ATOM 456 C CA . ALA A 1 61 ? -29.5 31.453 29.969 1 65.75 61 ALA A CA 1
ATOM 457 C C . ALA A 1 61 ? -30.688 32.406 30.094 1 65.75 61 ALA A C 1
ATOM 459 O O . ALA A 1 61 ? -30.672 33.531 29.578 1 65.75 61 ALA A O 1
ATOM 460 N N . GLN A 1 62 ? -31.75 32 30.625 1 61.75 62 GLN A N 1
ATOM 461 C CA . GLN A 1 62 ? -32.906 32.875 30.828 1 61.75 62 GLN A CA 1
ATOM 462 C C . GLN A 1 62 ? -32.562 34.031 31.75 1 61.75 62 GLN A C 1
ATOM 464 O O . GLN A 1 62 ? -33.062 35.125 31.578 1 61.75 62 GLN A O 1
ATOM 469 N N . ASP A 1 63 ? -31.719 33.781 32.906 1 56.66 63 ASP A N 1
ATOM 470 C CA . ASP A 1 63 ? -31.438 34.844 33.875 1 56.66 63 ASP A CA 1
ATOM 471 C C . ASP A 1 63 ? -30.406 35.812 33.312 1 56.66 63 ASP A C 1
ATOM 473 O O . ASP A 1 63 ? -30.203 36.906 33.875 1 56.66 63 ASP A O 1
ATOM 477 N N . GLY A 1 64 ? -29.703 35.562 32.281 1 52.94 64 GLY A N 1
ATOM 478 C CA . GLY A 1 64 ? -28.75 36.531 31.781 1 52.94 64 GLY A CA 1
ATOM 479 C C . GLY A 1 64 ? -28.656 36.562 30.266 1 52.94 64 GLY A C 1
ATOM 480 O O . GLY A 1 64 ? -28.797 37.625 29.656 1 52.94 64 GLY A O 1
ATOM 481 N N . ALA A 1 65 ? -27.562 35.844 29.688 1 49.66 65 ALA A N 1
ATOM 482 C CA . ALA A 1 65 ? -27.062 35.938 28.312 1 49.66 65 ALA A CA 1
ATOM 483 C C . ALA A 1 65 ? -27.938 35.156 27.344 1 49.66 65 ALA A C 1
ATOM 485 O O . ALA A 1 65 ? -28.484 34.125 27.703 1 49.66 65 ALA A O 1
ATOM 486 N N . PRO A 1 66 ? -28.281 35.781 26.219 1 46.91 66 PRO A N 1
ATOM 487 C CA . PRO A 1 66 ? -29.219 35.312 25.188 1 46.91 66 PRO A CA 1
ATOM 488 C C . PRO A 1 66 ? -29.109 33.812 24.922 1 46.91 66 PRO A C 1
ATOM 490 O O . PRO A 1 66 ? -28.172 33.156 25.391 1 46.91 66 PRO A O 1
ATOM 493 N N . SER A 1 67 ? -29.453 33.219 23.438 1 52.34 67 SER A N 1
ATOM 494 C CA . SER A 1 67 ? -30.062 32.219 22.562 1 52.34 67 SER A CA 1
ATOM 495 C C . SER A 1 67 ? -29.203 30.969 22.469 1 52.34 67 SER A C 1
ATOM 497 O O . SER A 1 67 ? -28.5 30.766 21.484 1 52.34 67 SER A O 1
ATOM 499 N N . LEU A 1 68 ? -28.625 30.594 23.5 1 55.56 68 LEU A N 1
ATOM 500 C CA . LEU A 1 68 ? -27.812 29.391 23.344 1 55.56 68 LEU A CA 1
ATOM 501 C C . LEU A 1 68 ? -28.672 28.219 22.859 1 55.56 68 LEU A C 1
ATOM 503 O O . LEU A 1 68 ? -28.141 27.25 22.312 1 55.56 68 LEU A O 1
ATOM 507 N N . TRP A 1 69 ? -30.031 28.359 23.156 1 58.81 69 TRP A N 1
ATOM 508 C CA . TRP A 1 69 ? -30.922 27.25 22.828 1 58.81 69 TRP A CA 1
ATOM 509 C C . TRP A 1 69 ? -31.641 27.516 21.5 1 58.81 69 TRP A C 1
ATOM 511 O O . TRP A 1 69 ? -32.812 27.938 21.5 1 58.81 69 TRP A O 1
ATOM 521 N N . THR A 1 70 ? -30.766 27.75 20.562 1 61.06 70 THR A N 1
ATOM 522 C CA . THR A 1 70 ? -31.344 27.828 19.219 1 61.06 70 THR A CA 1
ATOM 523 C C . THR A 1 70 ? -31.75 26.453 18.734 1 61.06 70 THR A C 1
ATOM 525 O O . THR A 1 70 ? -31.328 25.438 19.281 1 61.06 70 THR A O 1
ATOM 528 N N . ALA A 1 71 ? -32.812 26.438 17.938 1 57.47 71 ALA A N 1
ATOM 529 C CA . ALA A 1 71 ? -33.25 25.203 17.312 1 57.47 71 ALA A CA 1
ATOM 530 C C . ALA A 1 71 ? -32.062 24.391 16.797 1 57.47 71 ALA A C 1
ATOM 532 O O . ALA A 1 71 ? -32.125 23.156 16.812 1 57.47 71 ALA A O 1
ATOM 533 N N . GLY A 1 72 ? -31.078 25.062 16.5 1 60.16 72 GLY A N 1
ATOM 534 C CA . GLY A 1 72 ? -29.906 24.406 15.945 1 60.16 72 GLY A CA 1
ATOM 535 C C . GLY A 1 72 ? -29.141 23.578 16.953 1 60.16 72 GLY A C 1
ATOM 536 O O . GLY A 1 72 ? -28.469 22.594 16.594 1 60.16 72 GLY A O 1
ATOM 537 N N . ARG A 1 73 ? -29.438 23.922 18.188 1 68 73 ARG A N 1
ATOM 538 C CA . ARG A 1 73 ? -28.734 23.188 19.25 1 68 73 ARG A CA 1
ATOM 539 C C . ARG A 1 73 ? -29.672 22.219 19.953 1 68 73 ARG A C 1
ATOM 541 O O . ARG A 1 73 ? -29.266 21.109 20.328 1 68 73 ARG A O 1
ATOM 548 N N . LEU A 1 74 ? -30.891 22.594 19.984 1 74 74 LEU A N 1
ATOM 549 C CA . LEU A 1 74 ? -31.859 21.797 20.734 1 74 74 LEU A CA 1
ATOM 550 C C . LEU A 1 74 ? -32.281 20.578 19.953 1 74 74 LEU A C 1
ATOM 552 O O . LEU A 1 74 ? -32.531 19.516 20.531 1 74 74 LEU A O 1
ATOM 556 N N . LEU A 1 75 ? -32.25 20.688 18.672 1 71.62 75 LEU A N 1
ATOM 557 C CA . LEU A 1 75 ? -32.75 19.578 17.859 1 71.62 75 LEU A CA 1
ATOM 558 C C . LEU A 1 75 ? -31.766 18.406 17.906 1 71.62 75 LEU A C 1
ATOM 560 O O . LEU A 1 75 ? -32.156 17.266 18.172 1 71.62 75 LEU A O 1
ATOM 564 N N . PRO A 1 76 ? -30.578 18.719 17.703 1 77.69 76 PRO A N 1
ATOM 565 C CA . PRO A 1 76 ? -29.656 17.578 17.781 1 77.69 76 PRO A CA 1
ATOM 566 C C . PRO A 1 76 ? -29.594 16.984 19.188 1 77.69 76 PRO A C 1
ATOM 568 O O . PRO A 1 76 ? -29.469 15.758 19.328 1 77.69 76 PRO A O 1
ATOM 571 N N . LEU A 1 77 ? -29.656 17.781 20.188 1 83.81 77 LEU A N 1
ATOM 572 C CA . LEU A 1 77 ? -29.656 17.266 21.547 1 83.81 77 LEU A CA 1
ATOM 573 C C . LEU A 1 77 ? -30.875 16.391 21.797 1 83.81 77 LEU A C 1
ATOM 575 O O . LEU A 1 77 ? -30.75 15.297 22.375 1 83.81 77 LEU A O 1
ATOM 579 N N . SER A 1 78 ? -32 16.844 21.359 1 86.25 78 SER A N 1
ATOM 580 C CA . SER A 1 78 ? -33.219 16.078 21.547 1 86.25 78 SER A CA 1
ATOM 581 C C . SER A 1 78 ? -33.188 14.766 20.766 1 86.25 78 SER A C 1
ATOM 583 O O . SER A 1 78 ? -33.594 13.727 21.281 1 86.25 78 SER A O 1
ATOM 585 N N . ALA A 1 79 ? -32.656 14.867 19.609 1 84.25 79 ALA A N 1
ATOM 586 C CA . ALA A 1 79 ? -32.562 13.656 18.797 1 84.25 79 ALA A CA 1
ATOM 587 C C . ALA A 1 79 ? -31.625 12.633 19.438 1 84.25 79 ALA A C 1
ATOM 589 O O . ALA A 1 79 ? -31.922 11.43 19.422 1 84.25 79 ALA A O 1
ATOM 590 N N . ASP A 1 80 ? -30.609 13.094 20 1 87.75 80 ASP A N 1
ATOM 591 C CA . ASP A 1 80 ? -29.672 12.203 20.656 1 87.75 80 ASP A CA 1
ATOM 592 C C . ASP A 1 80 ? -30.281 11.57 21.906 1 87.75 80 ASP A C 1
ATOM 594 O O . ASP A 1 80 ? -30.078 10.383 22.156 1 87.75 80 ASP A O 1
ATOM 598 N N . LEU A 1 81 ? -31.047 12.383 22.625 1 91.12 81 LEU A N 1
ATOM 599 C CA . LEU A 1 81 ? -31.703 11.867 23.828 1 91.12 81 LEU A CA 1
ATOM 600 C C . LEU A 1 81 ? -32.781 10.852 23.453 1 91.12 81 LEU A C 1
ATOM 602 O O . LEU A 1 81 ? -32.969 9.852 24.156 1 91.12 81 LEU A O 1
ATOM 606 N N . VAL A 1 82 ? -33.344 11.078 22.297 1 89.25 82 VAL A N 1
ATOM 607 C CA . VAL A 1 82 ? -34.375 10.141 21.812 1 89.25 82 VAL A CA 1
ATOM 608 C C . VAL A 1 82 ? -33.719 8.82 21.422 1 89.25 82 VAL A C 1
ATOM 610 O O . VAL A 1 82 ? -34.25 7.742 21.688 1 89.25 82 VAL A O 1
ATOM 613 N N . TYR A 1 83 ? -32.594 8.883 20.812 1 90.62 83 TYR A N 1
ATOM 614 C CA . TYR A 1 83 ? -31.875 7.664 20.453 1 90.62 83 TYR A CA 1
ATOM 615 C C . TYR A 1 83 ? -31.516 6.859 21.703 1 90.62 83 TYR A C 1
ATOM 617 O O . TYR A 1 83 ? -31.734 5.645 21.75 1 90.62 83 TYR A O 1
ATOM 625 N N . ILE A 1 84 ? -30.984 7.527 22.719 1 93 84 ILE A N 1
ATOM 626 C CA . ILE A 1 84 ? -30.578 6.848 23.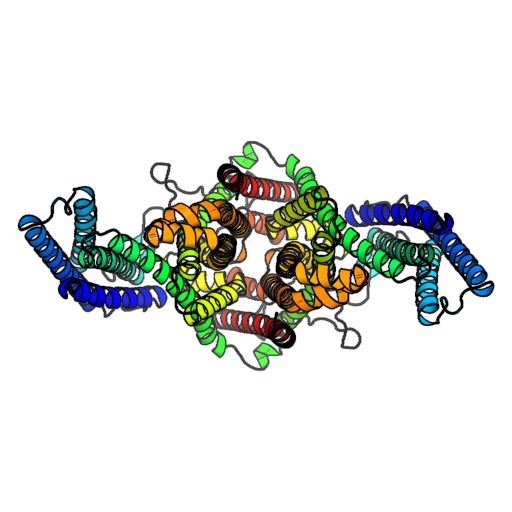938 1 93 84 ILE A CA 1
ATOM 627 C C . ILE A 1 84 ? -31.797 6.23 24.625 1 93 84 ILE A C 1
ATOM 629 O O . ILE A 1 84 ? -31.75 5.086 25.078 1 93 84 ILE A O 1
ATOM 633 N N . LEU A 1 85 ? -32.844 6.984 24.609 1 92.31 85 LEU A N 1
ATOM 634 C CA . LEU A 1 85 ? -34.094 6.484 25.203 1 92.31 85 LEU A CA 1
ATOM 635 C C . LEU A 1 85 ? -34.625 5.285 24.422 1 92.31 85 LEU A C 1
ATOM 637 O O . LEU A 1 85 ? -35.094 4.309 25.016 1 92.31 85 LEU A O 1
ATOM 641 N N . ALA A 1 86 ? -34.5 5.34 23.109 1 92.06 86 ALA A N 1
ATOM 642 C CA . ALA A 1 86 ? -34.938 4.246 22.266 1 92.06 86 ALA A CA 1
ATOM 643 C C . ALA A 1 86 ? -34.156 2.977 22.516 1 92.06 86 ALA A C 1
ATOM 645 O O . ALA A 1 86 ? -34.719 1.878 22.562 1 92.06 86 ALA A O 1
ATOM 646 N N . VAL A 1 87 ? -32.906 3.139 22.688 1 92.69 87 VAL A N 1
ATOM 647 C CA . VAL A 1 87 ? -32.031 1.993 22.953 1 92.69 87 VAL A CA 1
ATOM 648 C C . VAL A 1 87 ? -32.406 1.349 24.281 1 92.69 87 VAL A C 1
ATOM 650 O O . VAL A 1 87 ? -32.531 0.124 24.375 1 92.69 87 VAL A O 1
ATOM 653 N N . VAL A 1 88 ? -32.688 2.152 25.297 1 92.06 88 VAL A N 1
ATOM 654 C CA . VAL A 1 88 ? -33.062 1.655 26.609 1 92.06 88 VAL A CA 1
ATOM 655 C C . VAL A 1 88 ? -34.406 0.932 26.516 1 92.06 88 VAL A C 1
ATOM 657 O O . VAL A 1 88 ? -34.562 -0.142 27.094 1 92.06 88 VAL A O 1
ATOM 660 N N . LEU A 1 89 ? -35.25 1.437 25.703 1 90.5 89 LEU A N 1
ATOM 661 C CA . LEU A 1 89 ? -36.562 0.84 25.547 1 90.5 89 LEU A CA 1
ATOM 662 C C . LEU A 1 89 ? -36.469 -0.466 24.766 1 90.5 89 LEU A C 1
ATOM 664 O O . LEU A 1 89 ? -37.188 -1.426 25.078 1 90.5 89 LEU A O 1
ATOM 668 N N . LEU A 1 90 ? -35.625 -0.483 23.781 1 90.44 90 LEU A N 1
ATOM 669 C CA . LEU A 1 90 ? -35.438 -1.686 22.969 1 90.44 90 LEU A CA 1
ATOM 670 C C . LEU A 1 90 ? -34.875 -2.824 23.797 1 90.44 90 LEU A C 1
ATOM 672 O O . LEU A 1 90 ? -35.25 -3.98 23.641 1 90.44 90 LEU A O 1
ATOM 676 N N . ILE A 1 91 ? -34 -2.475 24.656 1 88.62 91 ILE A N 1
ATOM 677 C CA . ILE A 1 91 ? -33.375 -3.479 25.531 1 88.62 91 ILE A CA 1
ATOM 678 C C . ILE A 1 91 ? -34.406 -3.945 26.562 1 88.62 91 ILE A C 1
ATOM 680 O O . ILE A 1 91 ? -34.531 -5.148 26.797 1 88.62 91 ILE A O 1
ATOM 684 N N . SER A 1 92 ? -35.125 -3.004 27.125 1 89 92 SER A N 1
ATOM 685 C CA . SER A 1 92 ? -36.094 -3.318 28.188 1 89 92 SER A CA 1
ATOM 686 C C . SER A 1 92 ? -37.281 -4.074 27.656 1 89 92 SER A C 1
ATOM 688 O O . SER A 1 92 ? -37.875 -4.895 28.359 1 89 92 SER A O 1
ATOM 690 N N . SER A 1 93 ? -37.594 -3.818 26.375 1 88.06 93 SER A N 1
ATOM 691 C CA . SER A 1 93 ? -38.75 -4.48 25.781 1 88.06 93 SER A CA 1
ATOM 692 C C . SER A 1 93 ? -38.406 -5.891 25.312 1 88.06 93 SER A C 1
ATOM 694 O O . SER A 1 93 ? -39.281 -6.676 24.984 1 88.06 93 SER A O 1
ATOM 696 N N . GLY A 1 94 ? -37.125 -6.234 25.281 1 82.62 94 GLY A N 1
ATOM 697 C CA . GLY A 1 94 ? -36.719 -7.559 24.859 1 82.62 94 GLY A CA 1
ATOM 698 C C . GLY A 1 94 ? -36.594 -7.691 23.359 1 82.62 94 GLY A C 1
ATOM 699 O O . GLY A 1 94 ? -36.312 -8.781 22.844 1 82.62 94 GLY A O 1
ATOM 700 N N . ARG A 1 95 ? -36.781 -6.598 22.672 1 83.31 95 ARG A N 1
ATOM 701 C CA . ARG A 1 95 ? -36.656 -6.652 21.219 1 83.31 95 ARG A CA 1
ATOM 702 C C . ARG A 1 95 ? -35.219 -6.902 20.812 1 83.31 95 ARG A C 1
ATOM 704 O O . ARG A 1 95 ? -34.938 -7.527 19.781 1 83.31 95 ARG A O 1
ATOM 711 N N . VAL A 1 96 ? -34.375 -6.316 21.672 1 84.94 96 VAL A N 1
ATOM 712 C CA . VAL A 1 96 ? -32.969 -6.617 21.484 1 84.94 96 VAL A CA 1
ATOM 713 C C . VAL A 1 96 ? -32.5 -7.613 22.547 1 84.94 96 VAL A C 1
ATOM 715 O O . VAL A 1 96 ? -31.969 -7.223 23.594 1 84.94 96 VAL A O 1
ATOM 718 N N . GLY A 1 97 ? -32.906 -8.844 22.297 1 80 97 GLY A N 1
ATOM 719 C CA . GLY A 1 97 ? -32.562 -9.93 23.219 1 80 97 GLY A CA 1
ATOM 720 C C . GLY A 1 97 ? -31.656 -10.969 22.609 1 80 97 GLY A C 1
ATOM 721 O O . GLY A 1 97 ? -31.25 -10.844 21.453 1 80 97 GLY A O 1
ATOM 722 N N . PRO A 1 98 ? -31.25 -11.93 23.5 1 78 98 PRO A N 1
ATOM 723 C CA . PRO A 1 98 ? -30.297 -12.945 23.078 1 78 98 PRO A CA 1
ATOM 724 C C . PRO A 1 98 ? -30.75 -13.703 21.828 1 78 98 PRO A C 1
ATOM 726 O O . PRO A 1 98 ? -29.922 -14.242 21.094 1 78 98 PRO A O 1
ATOM 729 N N . ASP A 1 99 ? -32.031 -13.711 21.578 1 74.75 99 ASP A N 1
ATOM 730 C CA . ASP A 1 99 ? -32.562 -14.453 20.453 1 74.75 99 ASP A CA 1
ATOM 731 C C . ASP A 1 99 ? -32.656 -13.57 19.203 1 74.75 99 ASP A C 1
ATOM 733 O O . ASP A 1 99 ? -33.188 -13.992 18.172 1 74.75 99 ASP A O 1
ATOM 737 N N . LEU A 1 100 ? -32.125 -12.461 19.438 1 75.44 100 LEU A N 1
ATOM 738 C CA . LEU A 1 100 ? -32.25 -11.508 18.344 1 75.44 100 LEU A CA 1
ATOM 739 C C . LEU A 1 100 ? -31.438 -11.953 17.125 1 75.44 100 LEU A C 1
ATOM 741 O O . LEU A 1 100 ? -30.25 -12.242 17.25 1 75.44 100 LEU A O 1
ATOM 745 N N . LYS A 1 101 ? -32.031 -12.461 16.172 1 65.75 101 LYS A N 1
ATOM 746 C CA . LYS A 1 101 ? -31.422 -12.688 14.852 1 65.75 101 LYS A CA 1
ATOM 747 C C . LYS A 1 101 ? -32.031 -11.758 13.805 1 65.75 101 LYS A C 1
ATOM 749 O O . LYS A 1 101 ? -33.188 -11.93 13.406 1 65.75 101 LYS A O 1
ATOM 754 N N . LEU A 1 102 ? -31.469 -10.641 13.82 1 59.03 102 LEU A N 1
ATOM 755 C CA . LEU A 1 102 ? -31.938 -9.672 12.836 1 59.03 102 LEU A CA 1
ATOM 756 C C . LEU A 1 102 ? -31.422 -10.031 11.445 1 59.03 102 LEU A C 1
ATOM 758 O O . LEU A 1 102 ? -30.219 -9.992 11.188 1 59.03 102 LEU A O 1
ATOM 762 N N . GLU A 1 103 ? -32.219 -10.852 10.883 1 51.59 103 GLU A N 1
ATOM 763 C CA . GLU A 1 103 ? -31.906 -11.172 9.5 1 51.59 103 GLU A CA 1
ATOM 764 C C . GLU A 1 103 ? -32.281 -10.031 8.562 1 51.59 103 GLU A C 1
ATOM 766 O O . GLU A 1 103 ? -33.438 -9.578 8.555 1 51.59 103 GLU A O 1
ATOM 771 N N . LEU A 1 104 ? -31.562 -9.195 8.531 1 41.16 104 LEU A N 1
ATOM 772 C CA . LEU A 1 104 ? -31.922 -8.141 7.598 1 41.16 104 LEU A CA 1
ATOM 773 C C . LEU A 1 104 ? -32.25 -8.719 6.227 1 41.16 104 LEU A C 1
ATOM 775 O O . LEU A 1 104 ? -31.516 -9.57 5.715 1 41.16 104 LEU A O 1
ATOM 779 N N . LEU A 1 105 ? -33.5 -8.648 5.875 1 39.03 105 LEU A N 1
ATOM 780 C CA . LEU A 1 105 ? -34 -9.125 4.59 1 39.03 105 LEU A CA 1
ATOM 781 C C . LEU A 1 105 ? -33.031 -8.773 3.463 1 39.03 105 LEU A C 1
ATOM 783 O O . LEU A 1 105 ? -32.594 -7.629 3.365 1 39.03 105 LEU A O 1
ATOM 787 N N . GLY A 1 106 ? -32.625 -9.82 2.725 1 38.88 106 GLY A N 1
ATOM 788 C CA . GLY A 1 106 ? -31.781 -9.656 1.557 1 38.88 106 GLY A CA 1
ATOM 789 C C . GLY A 1 106 ? -30.312 -9.695 1.885 1 38.88 106 GLY A C 1
ATOM 790 O O . GLY A 1 106 ? -29.469 -9.734 0.982 1 38.88 106 GLY A O 1
ATOM 791 N N . LEU A 1 107 ? -30.109 -9.344 3.146 1 37.53 107 LEU A N 1
ATOM 792 C CA . LEU A 1 107 ? -28.703 -9.383 3.549 1 37.53 107 LEU A CA 1
ATOM 793 C C . LEU A 1 107 ? -28.375 -10.703 4.234 1 37.53 107 LEU A C 1
ATOM 795 O O . LEU A 1 107 ? -29.234 -11.297 4.902 1 37.53 107 LEU A O 1
ATOM 799 N N . SER A 1 108 ? -27.969 -11.602 3.713 1 40.34 108 SER A N 1
ATOM 800 C CA . SER A 1 108 ? -27.609 -12.852 4.367 1 40.34 108 SER A CA 1
ATOM 801 C C . SER A 1 108 ? -26.875 -12.609 5.68 1 40.34 108 SER A C 1
ATOM 803 O O . SER A 1 108 ? -26.141 -13.469 6.16 1 40.34 108 SER A O 1
ATOM 805 N N . ALA A 1 109 ? -26.906 -11.414 6.102 1 41.78 109 ALA A N 1
ATOM 806 C CA . ALA A 1 109 ? -26.25 -11.133 7.375 1 41.78 109 ALA A CA 1
ATOM 807 C C . ALA A 1 109 ? -27.219 -11.266 8.539 1 41.78 109 ALA A C 1
ATOM 809 O O . ALA A 1 109 ? -28.359 -10.805 8.453 1 41.78 109 ALA A O 1
ATOM 810 N N . VAL A 1 110 ? -27 -12.141 9.375 1 48.88 110 VAL A N 1
ATOM 811 C CA . VAL A 1 110 ? -27.781 -12.281 10.602 1 48.88 110 VAL A CA 1
ATOM 812 C C . VAL A 1 110 ? -27.094 -11.531 11.742 1 48.88 110 VAL A C 1
ATOM 814 O O . VAL A 1 110 ? -25.922 -11.789 12.047 1 48.88 110 VAL A O 1
ATOM 817 N N . PHE A 1 111 ? -27.547 -10.219 11.945 1 58.28 111 PHE A N 1
ATOM 818 C CA . PHE A 1 111 ? -27.047 -9.523 13.125 1 58.28 111 PHE A CA 1
ATOM 819 C C . PHE A 1 111 ? -27.578 -10.156 14.398 1 58.28 111 PHE A C 1
ATOM 821 O O . PHE A 1 111 ? -28.797 -10.156 14.633 1 58.28 111 PHE A O 1
ATOM 828 N N . THR A 1 112 ? -26.578 -10.695 15.062 1 68.94 112 THR A N 1
ATOM 829 C CA . THR A 1 112 ? -26.969 -11.391 16.281 1 68.94 112 THR A CA 1
ATOM 830 C C . THR A 1 112 ? -26.875 -10.469 17.484 1 68.94 112 THR A C 1
ATOM 832 O O . THR A 1 112 ? -26.344 -9.359 17.391 1 68.94 112 THR A O 1
ATOM 835 N N . TYR A 1 113 ? -27.469 -10.844 18.531 1 76.75 113 TYR A N 1
ATOM 836 C CA . TYR A 1 113 ? -27.594 -10.125 19.797 1 76.75 113 TYR A CA 1
ATOM 837 C C . TYR A 1 113 ? -26.234 -9.648 20.281 1 76.75 113 TYR A C 1
ATOM 839 O O . TYR A 1 113 ? -26.078 -8.484 20.656 1 76.75 113 TYR A O 1
ATOM 847 N N . PRO A 1 114 ? -25.25 -10.375 20.141 1 73.75 114 PRO A N 1
ATOM 848 C CA . PRO A 1 114 ? -23.969 -9.953 20.719 1 73.75 114 PRO A CA 1
ATOM 849 C C . PRO A 1 114 ? -23.312 -8.82 19.922 1 73.75 114 PRO A C 1
ATOM 851 O O . PRO A 1 114 ? -22.406 -8.148 20.422 1 73.75 114 PRO A O 1
ATOM 854 N N . ILE A 1 115 ? -23.906 -8.594 18.859 1 71.25 115 ILE A N 1
ATOM 855 C CA . ILE A 1 115 ? -23.359 -7.523 18.031 1 71.25 115 ILE A CA 1
ATOM 856 C C . ILE A 1 115 ? -24.266 -6.293 18.125 1 71.25 115 ILE A C 1
ATOM 858 O O . ILE A 1 115 ? -23.797 -5.176 18.328 1 71.25 115 ILE A O 1
ATOM 862 N N . VAL A 1 116 ? -25.5 -6.547 17.938 1 76.69 116 VAL A N 1
ATOM 863 C CA . VAL A 1 116 ? -26.469 -5.457 17.828 1 76.69 116 VAL A CA 1
ATOM 864 C C . VAL A 1 116 ? -26.5 -4.668 19.141 1 76.69 116 VAL A C 1
ATOM 866 O O . VAL A 1 116 ? -26.453 -3.438 19.141 1 76.69 116 VAL A O 1
ATOM 869 N N . LEU A 1 117 ? -26.484 -5.344 20.203 1 86.38 117 LEU A N 1
ATOM 870 C CA . LEU A 1 117 ? -26.656 -4.684 21.5 1 86.38 117 LEU A CA 1
ATOM 871 C C . LEU A 1 117 ? -25.438 -3.809 21.812 1 86.38 117 LEU A C 1
ATOM 873 O O . LEU A 1 117 ? -25.594 -2.615 22.078 1 86.38 117 LEU A O 1
ATOM 877 N N . PRO A 1 118 ? -24.219 -4.406 21.734 1 82.75 118 PRO A N 1
ATOM 878 C CA . PRO A 1 118 ? -23.078 -3.549 22.062 1 82.75 118 PRO A CA 1
ATOM 879 C C . PRO A 1 118 ? -22.922 -2.381 21.078 1 82.75 118 PRO A C 1
ATOM 881 O O . PRO A 1 118 ? -22.484 -1.298 21.484 1 82.75 118 PRO A O 1
ATOM 884 N N . PHE A 1 119 ? -23.312 -2.576 19.938 1 79.5 119 PHE A N 1
ATOM 885 C CA . PHE A 1 119 ? -23.203 -1.516 18.938 1 79.5 119 PHE A CA 1
ATOM 886 C C . PHE A 1 119 ? -24.156 -0.373 19.266 1 79.5 119 PHE A C 1
ATOM 888 O O . PHE A 1 119 ? -23.781 0.798 19.188 1 79.5 119 PHE A O 1
ATOM 895 N N . LEU A 1 120 ? -25.438 -0.698 19.531 1 85.06 120 LEU A N 1
ATOM 896 C CA . LEU A 1 120 ? -26.422 0.308 19.922 1 85.06 120 LEU A CA 1
ATOM 897 C C . LEU A 1 120 ? -25.953 1.077 21.156 1 85.06 120 LEU A C 1
ATOM 899 O O . LEU A 1 120 ? -26.078 2.303 21.203 1 85.06 120 LEU A O 1
ATOM 903 N N . VAL A 1 121 ? -25.406 0.315 22.078 1 91 121 VAL A N 1
ATOM 904 C CA . VAL A 1 121 ? -24.938 0.91 23.328 1 91 121 VAL A CA 1
ATOM 905 C C . VAL A 1 121 ? -23.719 1.797 23.047 1 91 121 VAL A C 1
ATOM 907 O O . VAL A 1 121 ? -23.578 2.869 23.641 1 91 121 VAL A O 1
ATOM 910 N N . PHE A 1 122 ? -22.906 1.372 22.156 1 86.5 122 PHE A N 1
ATOM 911 C CA . PHE A 1 122 ? -21.734 2.125 21.766 1 86.5 122 PHE A CA 1
ATOM 912 C C . PHE A 1 122 ? -22.125 3.484 21.188 1 86.5 122 PHE A C 1
ATOM 914 O O . PHE A 1 122 ? -21.578 4.516 21.609 1 86.5 122 PHE A O 1
ATOM 921 N N . ILE A 1 123 ? -23.031 3.512 20.297 1 82.5 123 ILE A N 1
ATOM 922 C CA . ILE A 1 123 ? -23.484 4.75 19.688 1 82.5 123 ILE A CA 1
ATOM 923 C C . ILE A 1 123 ? -24.125 5.648 20.75 1 82.5 123 ILE A C 1
ATOM 925 O O . ILE A 1 123 ? -23.875 6.855 20.781 1 82.5 123 ILE A O 1
ATOM 929 N N . GLY A 1 124 ? -24.969 5.078 21.531 1 88.69 124 GLY A N 1
ATOM 930 C CA . GLY A 1 124 ? -25.594 5.844 22.594 1 88.69 124 GLY A CA 1
ATOM 931 C C . GLY A 1 124 ? -24.609 6.516 23.516 1 88.69 124 GLY A C 1
ATOM 932 O O . GLY A 1 124 ? -24.781 7.68 23.891 1 88.69 124 GLY A O 1
ATOM 933 N N . SER A 1 125 ? -23.562 5.746 23.828 1 89.5 125 SER A N 1
ATOM 934 C CA . SER A 1 125 ? -22.547 6.293 24.719 1 89.5 125 SER A CA 1
ATOM 935 C C . SER A 1 125 ? -21.75 7.398 24.047 1 89.5 125 SER A C 1
ATOM 937 O O . SER A 1 125 ? -21.375 8.383 24.688 1 89.5 125 SER A O 1
ATOM 939 N N . PHE A 1 126 ? -21.625 7.234 22.828 1 83.25 126 PHE A N 1
ATOM 940 C CA . PHE A 1 126 ? -20.906 8.242 22.047 1 83.25 126 PHE A CA 1
ATOM 941 C C . PHE A 1 126 ? -21.703 9.539 21.984 1 83.25 126 PHE A C 1
ATOM 943 O O . PHE A 1 126 ? -21.141 10.625 22.141 1 83.25 126 PHE A O 1
ATOM 950 N N . LEU A 1 127 ? -22.984 9.406 21.766 1 83.81 127 LEU A N 1
ATOM 951 C CA . LEU A 1 127 ? -23.859 10.57 21.703 1 83.81 127 LEU A CA 1
ATOM 952 C C . LEU A 1 127 ? -23.938 11.266 23.062 1 83.81 127 LEU A C 1
ATOM 954 O O . LEU A 1 127 ? -23.984 12.492 23.141 1 83.81 127 LEU A O 1
ATOM 958 N N . ALA A 1 128 ? -23.938 10.438 24.062 1 89.06 128 ALA A N 1
ATOM 959 C CA . ALA A 1 128 ? -23.969 11 25.406 1 89.06 128 ALA A CA 1
ATOM 960 C C . ALA A 1 128 ? -22.703 11.812 25.688 1 89.06 128 ALA A C 1
ATOM 962 O O . ALA A 1 128 ? -22.781 12.891 26.281 1 89.06 128 ALA A O 1
ATOM 963 N N . ILE A 1 129 ? -21.656 11.312 25.25 1 84 129 ILE A N 1
ATOM 964 C CA . ILE A 1 129 ? -20.391 12.031 25.469 1 84 129 ILE A CA 1
ATOM 965 C C . ILE A 1 129 ? -20.422 13.344 24.688 1 84 129 ILE A C 1
ATOM 967 O O . ILE A 1 129 ? -20.062 14.391 25.219 1 84 129 ILE A O 1
ATOM 971 N N . LYS A 1 130 ? -20.844 13.258 23.5 1 79.19 130 LYS A N 1
ATOM 972 C CA . LYS A 1 130 ? -20.953 14.43 22.641 1 79.19 130 LYS A CA 1
ATOM 973 C C . LYS A 1 130 ? -21.812 15.508 23.281 1 79.19 130 LYS A C 1
ATOM 975 O O . LYS A 1 130 ? -21.406 16.672 23.391 1 79.19 130 LYS A O 1
ATOM 980 N N . ASP A 1 131 ? -23.016 15.133 23.703 1 83.38 131 ASP A N 1
ATOM 981 C CA . ASP A 1 131 ? -23.953 16.094 24.266 1 83.38 131 ASP A CA 1
ATOM 982 C C . ASP A 1 131 ? -23.453 16.625 25.609 1 83.38 131 ASP A C 1
ATOM 984 O O . ASP A 1 131 ? -23.625 17.812 25.922 1 83.38 131 ASP A O 1
ATOM 988 N N . SER A 1 132 ? -22.828 15.75 26.359 1 85.62 132 SER A N 1
ATOM 989 C CA . SER A 1 132 ? -22.297 16.172 27.641 1 85.62 132 SER A CA 1
ATOM 990 C C . SER A 1 132 ? -21.188 17.188 27.484 1 85.62 132 SER A C 1
ATOM 992 O O . SER A 1 132 ? -21.078 18.141 28.25 1 85.62 132 SER A O 1
ATOM 994 N N . ILE A 1 133 ? -20.453 17.031 26.547 1 79.31 133 ILE A N 1
ATOM 995 C CA . ILE A 1 133 ? -19.359 17.969 26.281 1 79.31 133 ILE A CA 1
ATOM 996 C C . ILE A 1 133 ? -19.938 19.312 25.844 1 79.31 133 ILE A C 1
ATOM 998 O O . ILE A 1 133 ? -19.484 20.359 26.297 1 79.31 133 ILE A O 1
ATOM 1002 N N . ASN A 1 134 ? -20.891 19.281 24.969 1 77 134 ASN A N 1
ATOM 1003 C CA . ASN A 1 134 ? -21.547 20.516 24.516 1 77 134 ASN A CA 1
ATOM 1004 C C . ASN A 1 134 ? -22.172 21.281 25.688 1 77 134 ASN A C 1
ATOM 1006 O O . ASN A 1 134 ? -22.094 22.5 25.734 1 77 134 ASN A O 1
ATOM 1010 N N . LEU A 1 135 ? -22.797 20.531 26.516 1 79.62 135 LEU A N 1
ATOM 1011 C CA . LEU A 1 135 ? -23.438 21.156 27.672 1 79.62 135 LEU A CA 1
ATOM 1012 C C . LEU A 1 135 ? -22.406 21.672 28.672 1 79.62 135 LEU A C 1
ATOM 1014 O O . LEU A 1 135 ? -22.609 22.719 29.297 1 79.62 135 LEU A O 1
ATOM 1018 N N . LEU A 1 136 ? -21.375 20.828 28.766 1 79.19 136 LEU A N 1
ATOM 1019 C CA . LEU A 1 136 ? -20.312 21.219 29.672 1 79.19 136 LEU A CA 1
ATOM 1020 C C . LEU A 1 136 ? -19.734 22.578 29.266 1 79.19 136 LEU A C 1
ATOM 1022 O O . LEU A 1 136 ? -19.453 23.422 30.125 1 79.19 136 LEU A O 1
ATOM 1026 N N . TYR A 1 137 ? -19.672 22.922 27.953 1 74.81 137 TYR A N 1
ATOM 1027 C CA . TYR A 1 137 ? -19.062 24.156 27.469 1 74.81 137 TYR A CA 1
ATOM 1028 C C . TYR A 1 137 ? -20.125 25.109 26.938 1 74.81 137 TYR A C 1
ATOM 1030 O O . TYR A 1 137 ? -19.812 26.125 26.312 1 74.81 137 TYR A O 1
ATOM 1038 N N . GLY A 1 138 ? -21.391 24.828 27.203 1 70.5 138 GLY A N 1
ATOM 1039 C CA . GLY A 1 138 ? -22.484 25.719 26.844 1 70.5 138 GLY A CA 1
ATOM 1040 C C . GLY A 1 138 ? -22.562 26 25.359 1 70.5 138 GLY A C 1
ATOM 1041 O O . GLY A 1 138 ? -22.812 27.141 24.953 1 70.5 138 GLY A O 1
ATOM 1042 N N . TYR A 1 139 ? -22.25 24.891 24.531 1 63.41 139 TYR A N 1
ATOM 1043 C CA . TYR A 1 139 ? -22.297 24.984 23.078 1 63.41 139 TYR A CA 1
ATOM 1044 C C . TYR A 1 139 ? -21.438 26.141 22.594 1 63.41 139 TYR A C 1
ATOM 1046 O O . TYR A 1 139 ? -21.812 26.844 21.641 1 63.41 139 TYR A O 1
ATOM 1054 N N . SER A 1 140 ? -20.516 26.609 23.375 1 63.31 140 SER A N 1
ATOM 1055 C CA . SER A 1 140 ? -19.562 27.641 22.984 1 63.31 140 SER A CA 1
ATOM 1056 C C . SER A 1 140 ? -18.578 27.125 21.953 1 63.31 140 SER A C 1
ATOM 1058 O O . SER A 1 140 ? -18.578 25.938 21.609 1 63.31 140 SER A O 1
ATOM 1060 N N . SER A 1 141 ? -17.938 28.031 21.125 1 61.91 141 SER A N 1
ATOM 1061 C CA . SER A 1 141 ? -16.875 27.656 20.203 1 61.91 141 SER A CA 1
ATOM 1062 C C . SER A 1 141 ? -15.906 26.672 20.844 1 61.91 141 SER A C 1
ATOM 1064 O O . SER A 1 141 ? -15.367 25.797 20.172 1 61.91 141 SER A O 1
ATOM 1066 N N . ARG A 1 142 ? -15.883 26.828 22.062 1 60.34 142 ARG A N 1
ATOM 1067 C CA . ARG A 1 142 ? -15.016 25.922 22.812 1 60.34 142 ARG A CA 1
ATOM 1068 C C . ARG A 1 142 ? -15.578 24.5 22.812 1 60.34 142 ARG A C 1
ATOM 1070 O O . ARG A 1 142 ? -14.828 23.531 22.719 1 60.34 142 ARG A O 1
ATOM 1077 N N . GLY A 1 143 ? -16.938 24.453 22.906 1 59.22 143 GLY A N 1
ATOM 1078 C CA . GLY A 1 143 ? -17.547 23.141 22.844 1 59.22 143 GLY A CA 1
ATOM 1079 C C . GLY A 1 143 ? -17.281 22.406 21.547 1 59.22 143 GLY A C 1
ATOM 1080 O O . GLY A 1 143 ? -17 21.203 21.562 1 59.22 143 GLY A O 1
ATOM 1081 N N . ARG A 1 144 ? -17.422 23.156 20.578 1 61.16 144 ARG A N 1
ATOM 1082 C CA . ARG A 1 144 ? -17.141 22.562 19.266 1 61.16 144 ARG A CA 1
ATOM 1083 C C . ARG A 1 144 ? -15.688 22.094 19.188 1 61.16 144 ARG A C 1
ATOM 1085 O O . ARG A 1 144 ? -15.406 21.047 18.609 1 61.16 144 ARG A O 1
ATOM 1092 N N . GLU A 1 145 ? -14.891 22.906 19.734 1 62.62 145 GLU A N 1
ATOM 1093 C CA . GLU A 1 145 ? -13.484 22.516 19.766 1 62.62 145 GLU A CA 1
ATOM 1094 C C . GLU A 1 145 ? -13.289 21.203 20.516 1 62.62 145 GLU A C 1
ATOM 1096 O O . GLU A 1 145 ? -12.555 20.328 20.078 1 62.62 145 GLU A O 1
ATOM 1101 N N . VAL A 1 146 ? -14.031 21.203 21.562 1 63.16 146 VAL A N 1
ATOM 1102 C CA . VAL A 1 146 ? -13.867 20.016 22.391 1 63.16 146 VAL A CA 1
ATOM 1103 C C . VAL A 1 146 ? -14.406 18.797 21.672 1 63.16 146 VAL A C 1
ATOM 1105 O O . VAL A 1 146 ? -13.812 17.719 21.734 1 63.16 146 VAL A O 1
ATOM 1108 N N . LEU A 1 147 ? -15.469 18.953 20.969 1 62.78 147 LEU A N 1
ATOM 1109 C CA . LEU A 1 147 ? -16.047 17.828 20.234 1 62.78 147 LEU A CA 1
ATOM 1110 C C . LEU A 1 147 ? -15.102 17.344 19.141 1 62.78 147 LEU A C 1
ATOM 1112 O O . LEU A 1 147 ? -14.883 16.141 19 1 62.78 147 LEU A O 1
ATOM 1116 N N . VAL A 1 148 ? -14.734 18.25 18.391 1 61.69 148 VAL A N 1
ATOM 1117 C CA . VAL A 1 148 ? -13.852 17.859 17.297 1 61.69 148 VAL A CA 1
ATOM 1118 C C . VAL A 1 148 ? -12.594 17.203 17.859 1 61.69 148 VAL A C 1
ATOM 1120 O O . VAL A 1 148 ? -12.148 16.172 17.359 1 61.69 148 VAL A O 1
ATOM 1123 N N . PHE A 1 149 ? -12.211 17.781 18.906 1 61.94 149 PHE A N 1
ATOM 1124 C CA . PHE A 1 149 ? -11 17.25 19.516 1 61.94 149 PHE A CA 1
ATOM 1125 C C . PHE A 1 149 ? -11.25 15.852 20.078 1 61.94 149 PHE A C 1
ATOM 1127 O O . PHE A 1 149 ? -10.383 14.984 20 1 61.94 149 PHE A O 1
ATOM 1134 N N . SER A 1 150 ? -12.383 15.734 20.641 1 62.69 150 SER A N 1
ATOM 1135 C CA . SER A 1 150 ? -12.719 14.414 21.172 1 62.69 150 SER A CA 1
ATOM 1136 C C . SER A 1 150 ? -12.812 13.375 20.062 1 62.69 150 SER A C 1
ATOM 1138 O O . SER A 1 150 ? -12.375 12.234 20.234 1 62.69 150 SER A O 1
ATOM 1140 N N . MET A 1 151 ? -13.391 13.719 18.953 1 61.5 151 MET A N 1
ATOM 1141 C CA . MET A 1 151 ? -13.516 12.805 17.812 1 61.5 151 MET A CA 1
ATOM 1142 C C . MET A 1 151 ? -12.141 12.422 17.281 1 61.5 151 MET A C 1
ATOM 1144 O O . MET A 1 151 ? -11.898 11.258 16.938 1 61.5 151 MET A O 1
ATOM 1148 N N . VAL A 1 152 ? -11.414 13.406 17.266 1 61.31 152 VAL A N 1
ATOM 1149 C CA . VAL A 1 152 ? -10.07 13.188 16.75 1 61.31 152 VAL A CA 1
ATOM 1150 C C . VAL A 1 152 ? -9.297 12.281 17.703 1 61.31 152 VAL A C 1
ATOM 1152 O O . VAL A 1 152 ? -8.594 11.367 17.281 1 61.31 152 VAL A O 1
ATOM 1155 N N . ARG A 1 153 ? -9.445 12.633 18.969 1 62.88 153 ARG A N 1
ATOM 1156 C CA . ARG A 1 153 ? -8.805 11.781 19.969 1 62.88 153 ARG A CA 1
ATOM 1157 C C . ARG A 1 153 ? -9.328 10.352 19.891 1 62.88 153 ARG A C 1
ATOM 1159 O O . ARG A 1 153 ? -8.562 9.398 20.031 1 62.88 153 ARG A O 1
ATOM 1166 N N . LEU A 1 154 ? -10.477 10.242 19.672 1 62.62 154 LEU A N 1
ATOM 1167 C CA . LEU A 1 154 ? -11.094 8.922 19.562 1 62.62 154 LEU A CA 1
ATOM 1168 C C . LEU A 1 154 ? -10.539 8.172 18.359 1 62.62 154 LEU A C 1
ATOM 1170 O O . LEU A 1 154 ? -10.32 6.961 18.422 1 62.62 154 LEU A O 1
ATOM 1174 N N . SER A 1 155 ? -10.336 8.906 17.344 1 63.94 155 SER A N 1
ATOM 1175 C CA . SER A 1 155 ? -9.789 8.266 16.156 1 63.94 155 SER A CA 1
ATOM 1176 C C . SER A 1 155 ? -8.375 7.746 16.406 1 63.94 155 SER A C 1
ATOM 1178 O O . SER A 1 155 ? -8.023 6.656 15.961 1 63.94 155 SER A O 1
ATOM 1180 N N . ALA A 1 156 ? -7.676 8.562 17.125 1 67.06 156 ALA A N 1
ATOM 1181 C CA . ALA A 1 156 ? -6.32 8.148 17.469 1 67.06 156 ALA A CA 1
ATOM 1182 C C . ALA A 1 156 ? -6.336 6.918 18.375 1 67.06 156 ALA A C 1
ATOM 1184 O O . ALA A 1 156 ? -5.598 5.961 18.141 1 67.06 156 ALA A O 1
ATOM 1185 N N . VAL A 1 157 ? -7.18 6.992 19.375 1 66.94 157 VAL A N 1
ATOM 1186 C CA . VAL A 1 157 ? -7.289 5.875 20.312 1 66.94 157 VAL A CA 1
ATOM 1187 C C . VAL A 1 157 ? -7.781 4.629 19.578 1 66.94 157 VAL A C 1
ATOM 1189 O O . VAL A 1 157 ? -7.312 3.52 19.844 1 66.94 157 VAL A O 1
ATOM 1192 N N . PHE A 1 158 ? -8.641 4.809 18.656 1 67.94 158 PHE A N 1
ATOM 1193 C CA . PHE A 1 158 ? -9.164 3.701 17.875 1 67.94 158 PHE A CA 1
ATOM 1194 C C . PHE A 1 158 ? -8.062 3.041 17.062 1 67.94 158 PHE A C 1
ATOM 1196 O O . PHE A 1 158 ? -7.988 1.813 16.984 1 67.94 158 PHE A O 1
ATOM 1203 N N . THR A 1 159 ? -7.277 3.891 16.5 1 68.19 159 THR A N 1
ATOM 1204 C CA . THR A 1 159 ? -6.168 3.367 15.711 1 68.19 159 THR A CA 1
ATOM 1205 C C . THR A 1 159 ? -5.23 2.537 16.578 1 68.19 159 THR A C 1
ATOM 1207 O O . THR A 1 159 ? -4.762 1.475 16.172 1 68.19 159 THR A O 1
ATOM 1210 N N . LEU A 1 160 ? -5.012 3.027 17.797 1 70.69 160 LEU A N 1
ATOM 1211 C CA . LEU A 1 160 ? -4.137 2.314 18.719 1 70.69 160 LEU A CA 1
ATOM 1212 C C . LEU A 1 160 ? -4.773 1.002 19.156 1 70.69 160 LEU A C 1
ATOM 1214 O O . LEU A 1 160 ? -4.094 -0.023 19.25 1 70.69 160 LEU A O 1
ATOM 1218 N N . LEU A 1 161 ? -5.98 1.076 19.375 1 69.69 161 LEU A N 1
ATOM 1219 C CA . LEU A 1 161 ? -6.715 -0.113 19.797 1 69.69 161 LEU A CA 1
ATOM 1220 C C . LEU A 1 161 ? -6.77 -1.146 18.688 1 69.69 161 LEU A C 1
ATOM 1222 O O . LEU A 1 161 ? -6.676 -2.35 18.938 1 69.69 161 LEU A O 1
ATOM 1226 N N . LEU A 1 162 ? -6.969 -0.633 17.484 1 72.5 162 LEU A N 1
ATOM 1227 C CA . LEU A 1 162 ? -6.992 -1.538 16.344 1 72.5 162 LEU A CA 1
ATOM 1228 C C . LEU A 1 162 ? -5.656 -2.258 16.188 1 72.5 162 LEU A C 1
ATOM 1230 O O . LEU A 1 162 ? -5.621 -3.479 16.016 1 72.5 162 LEU A O 1
ATOM 1234 N N . LEU A 1 163 ? -4.621 -1.487 16.266 1 74.06 163 LEU A N 1
ATOM 1235 C CA . LEU A 1 163 ? -3.293 -2.082 16.172 1 74.06 163 LEU A CA 1
ATOM 1236 C C . LEU A 1 163 ? -3.057 -3.078 17.297 1 74.06 163 LEU A C 1
ATOM 1238 O O . LEU A 1 163 ? -2.652 -4.219 17.047 1 74.06 163 LEU A O 1
ATOM 1242 N N . GLY A 1 164 ? -3.299 -2.59 18.516 1 73.25 164 GLY A N 1
ATOM 1243 C CA . GLY A 1 164 ? -3.145 -3.471 19.656 1 73.25 164 GLY A CA 1
ATOM 1244 C C . GLY A 1 164 ? -4.012 -4.715 19.578 1 73.25 164 GLY A C 1
ATOM 1245 O O . GLY A 1 164 ? -3.572 -5.805 19.953 1 73.25 164 GLY A O 1
ATOM 1246 N N . GLY A 1 165 ? -5.207 -4.559 19.125 1 73.06 165 GLY A N 1
ATOM 1247 C CA . GLY A 1 165 ? -6.117 -5.676 18.953 1 73.06 165 GLY A CA 1
ATOM 1248 C C . GLY A 1 165 ? -5.629 -6.699 17.953 1 73.06 165 GLY A C 1
ATOM 1249 O O . GLY A 1 165 ? -5.641 -7.902 18.219 1 73.06 165 GLY A O 1
ATOM 1250 N N . ILE A 1 166 ? -5.184 -6.227 16.812 1 76.5 166 ILE A N 1
ATOM 1251 C CA . ILE A 1 166 ? -4.688 -7.121 15.781 1 76.5 166 ILE A CA 1
ATOM 1252 C C . ILE A 1 166 ? -3.482 -7.902 16.297 1 76.5 166 ILE A C 1
ATOM 1254 O O . ILE A 1 166 ? -3.439 -9.133 16.188 1 76.5 166 ILE A O 1
ATOM 1258 N N . ILE A 1 167 ? -2.588 -7.203 16.922 1 78.81 167 ILE A N 1
ATOM 1259 C CA . ILE A 1 167 ? -1.372 -7.836 17.438 1 78.81 167 ILE A CA 1
ATOM 1260 C C . ILE A 1 167 ? -1.726 -8.836 18.531 1 78.81 167 ILE A C 1
ATOM 1262 O O . ILE A 1 167 ? -1.201 -9.945 18.562 1 78.81 167 ILE A O 1
ATOM 1266 N N . SER A 1 168 ? -2.611 -8.445 19.406 1 77.56 168 SER A N 1
ATOM 1267 C CA . SER A 1 168 ? -2.975 -9.297 20.531 1 77.56 168 SER A CA 1
ATOM 1268 C C . SER A 1 168 ? -3.662 -10.57 20.062 1 77.56 168 SER A C 1
ATOM 1270 O O . SER A 1 168 ? -3.346 -11.664 20.547 1 77.56 168 SER A O 1
ATOM 1272 N N . VAL A 1 169 ? -4.523 -10.461 19.172 1 76.88 169 VAL A N 1
ATOM 1273 C CA . VAL A 1 169 ? -5.25 -11.625 18.688 1 76.88 169 VAL A CA 1
ATOM 1274 C C . VAL A 1 169 ? -4.289 -12.578 17.969 1 76.88 169 VAL A C 1
ATOM 1276 O O . VAL A 1 169 ? -4.352 -13.797 18.156 1 76.88 169 VAL A O 1
ATOM 1279 N N . ILE A 1 170 ? -3.482 -12.047 17.156 1 82.94 170 ILE A N 1
ATOM 1280 C CA . ILE A 1 170 ? -2.529 -12.867 16.422 1 82.94 170 ILE A CA 1
ATOM 1281 C C . ILE A 1 170 ? -1.604 -13.586 17.406 1 82.94 170 ILE A C 1
ATOM 1283 O O . ILE A 1 170 ? -1.302 -14.766 17.234 1 82.94 170 ILE A O 1
ATOM 1287 N N . LEU A 1 171 ? -1.229 -12.844 18.406 1 83.31 171 LEU A N 1
ATOM 1288 C CA . LEU A 1 171 ? -0.318 -13.414 19.391 1 83.31 171 LEU A CA 1
ATOM 1289 C C . LEU A 1 171 ? -1.008 -14.516 20.203 1 83.31 171 LEU A C 1
ATOM 1291 O O . LEU A 1 171 ? -0.461 -15.609 20.359 1 83.31 171 LEU A O 1
ATOM 1295 N N . PHE A 1 172 ? -2.184 -14.32 20.656 1 80.38 172 PHE A N 1
ATOM 1296 C CA . PHE A 1 172 ? -2.854 -15.25 21.547 1 80.38 172 PHE A CA 1
ATOM 1297 C C . PHE A 1 172 ? -3.379 -16.453 20.781 1 80.38 172 PHE A C 1
ATOM 1299 O O . PHE A 1 172 ? -3.336 -17.594 21.281 1 80.38 172 PHE A O 1
ATOM 1306 N N . ARG A 1 173 ? -3.809 -16.266 19.594 1 81.81 173 ARG A N 1
ATOM 1307 C CA . ARG A 1 173 ? -4.352 -17.375 18.812 1 81.81 173 ARG A CA 1
ATOM 1308 C C . ARG A 1 173 ? -3.246 -18.109 18.062 1 81.81 173 ARG A C 1
ATOM 1310 O O . ARG A 1 173 ? -3.398 -19.281 17.703 1 81.81 173 ARG A O 1
ATOM 1317 N N . GLY A 1 174 ? -2.182 -17.344 17.781 1 89.25 174 GLY A N 1
ATOM 1318 C CA . GLY A 1 174 ? -1.135 -17.922 16.953 1 89.25 174 GLY A CA 1
ATOM 1319 C C . GLY A 1 174 ? -0.034 -18.594 17.766 1 89.25 174 GLY A C 1
ATOM 1320 O O . GLY A 1 174 ? 0.631 -19.5 17.266 1 89.25 174 GLY A O 1
ATOM 1321 N N . ILE A 1 175 ? 0.133 -18.266 19.031 1 90.75 175 ILE A N 1
ATOM 1322 C CA . ILE A 1 175 ? 1.273 -18.719 19.828 1 90.75 175 ILE A CA 1
ATOM 1323 C C . ILE A 1 175 ? 1.17 -20.219 20.078 1 90.75 175 ILE A C 1
ATOM 1325 O O . ILE A 1 175 ? 2.188 -20.906 20.203 1 90.75 175 ILE A O 1
ATOM 1329 N N . GLY A 1 176 ? 0.059 -20.797 20.125 1 89.38 176 GLY A N 1
ATOM 1330 C CA . GLY A 1 176 ? -0.14 -22.219 20.359 1 89.38 176 GLY A CA 1
ATOM 1331 C C . GLY A 1 176 ? 0.377 -23.094 19.234 1 89.38 176 GLY A C 1
ATOM 1332 O O . GLY A 1 176 ? 0.751 -24.234 19.469 1 89.38 176 GLY A O 1
ATOM 1333 N N . ALA A 1 177 ? 0.392 -22.531 18.031 1 90.81 177 ALA A N 1
ATOM 1334 C CA . ALA A 1 177 ? 0.813 -23.281 16.859 1 90.81 177 ALA A CA 1
ATOM 1335 C C . ALA A 1 177 ? 2.33 -23.266 16.703 1 90.81 177 ALA A C 1
ATOM 1337 O O . ALA A 1 177 ? 2.898 -24.062 15.953 1 90.81 177 ALA A O 1
ATOM 1338 N N . ILE A 1 178 ? 2.986 -22.422 17.469 1 93.19 178 ILE A N 1
ATOM 1339 C CA . ILE A 1 178 ? 4.418 -22.234 17.281 1 93.19 178 ILE A CA 1
ATOM 1340 C C . ILE A 1 178 ? 5.188 -23.359 17.969 1 93.19 178 ILE A C 1
ATOM 1342 O O . ILE A 1 178 ? 5.059 -23.547 19.188 1 93.19 178 ILE A O 1
ATOM 1346 N N . SER A 1 179 ? 5.777 -24.156 17.25 1 91.69 179 SER A N 1
ATOM 1347 C CA . SER A 1 179 ? 6.672 -25.234 17.672 1 91.69 179 SER A CA 1
ATOM 1348 C C . SER A 1 179 ? 7.891 -25.328 16.766 1 91.69 179 SER A C 1
ATOM 1350 O O . SER A 1 179 ? 7.93 -24.719 15.695 1 91.69 179 SER A O 1
ATOM 1352 N N . TRP A 1 180 ? 8.906 -25.969 17.25 1 91.19 180 TRP A N 1
ATOM 1353 C CA . TRP A 1 180 ? 10.109 -26.141 16.438 1 91.19 180 TRP A CA 1
ATOM 1354 C C . TRP A 1 180 ? 9.797 -26.859 15.133 1 91.19 180 TRP A C 1
ATOM 1356 O O . TRP A 1 180 ? 10.336 -26.516 14.078 1 91.19 180 TRP A O 1
ATOM 1366 N N . GLU A 1 181 ? 8.922 -27.812 15.234 1 90.12 181 GLU A N 1
ATOM 1367 C CA . GLU A 1 181 ? 8.5 -28.562 14.047 1 90.12 181 GLU A CA 1
ATOM 1368 C C . GLU A 1 181 ? 7.727 -27.672 13.078 1 90.12 181 GLU A C 1
ATOM 1370 O O . GLU A 1 181 ? 7.898 -27.766 11.867 1 90.12 181 GLU A O 1
ATOM 1375 N N . PHE A 1 182 ? 6.93 -26.797 13.609 1 92.88 182 PHE A N 1
ATOM 1376 C CA . PHE A 1 182 ? 6.125 -25.906 12.789 1 92.88 182 PHE A CA 1
ATOM 1377 C C . PHE A 1 182 ? 7.008 -24.938 12.008 1 92.88 182 PHE A C 1
ATOM 1379 O O . PHE A 1 182 ? 6.734 -24.656 10.836 1 92.88 182 PHE A O 1
ATOM 1386 N N . LEU A 1 183 ? 8.125 -24.562 12.617 1 92.31 183 LEU A N 1
ATOM 1387 C CA . LEU A 1 183 ? 8.984 -23.547 12.023 1 92.31 183 LEU A CA 1
ATOM 1388 C C . LEU A 1 183 ? 9.992 -24.172 11.07 1 92.31 183 LEU A C 1
ATOM 1390 O O . LEU A 1 183 ? 10.43 -23.531 10.117 1 92.31 183 LEU A O 1
ATOM 1394 N N . THR A 1 184 ? 10.344 -25.438 11.281 1 90.62 184 THR A N 1
ATOM 1395 C CA . THR A 1 184 ? 11.5 -25.969 10.57 1 90.62 184 THR A CA 1
ATOM 1396 C C . THR A 1 184 ? 11.062 -27.031 9.555 1 90.62 184 THR A C 1
ATOM 1398 O O . THR A 1 184 ? 11.828 -27.375 8.648 1 90.62 184 THR A O 1
ATOM 1401 N N . GLN A 1 185 ? 9.891 -27.5 9.641 1 89.44 185 GLN A N 1
ATOM 1402 C CA . GLN A 1 185 ? 9.43 -28.531 8.719 1 89.44 185 GLN A CA 1
ATOM 1403 C C . GLN A 1 185 ? 8.57 -27.938 7.609 1 89.44 185 GLN A C 1
ATOM 1405 O O . GLN A 1 185 ? 7.914 -26.906 7.809 1 89.44 185 GLN A O 1
ATOM 1410 N N . PRO A 1 186 ? 8.641 -28.609 6.473 1 90.75 186 PRO A N 1
ATOM 1411 C CA . PRO A 1 186 ? 7.707 -28.219 5.414 1 90.75 186 PRO A CA 1
ATOM 1412 C C . PRO A 1 186 ? 6.266 -28.609 5.723 1 90.75 186 PRO A C 1
ATOM 1414 O O . PRO A 1 186 ? 6.016 -29.328 6.699 1 90.75 186 PRO A O 1
ATOM 1417 N N . HIS A 1 187 ? 5.387 -28.031 4.961 1 86.94 187 HIS A N 1
ATOM 1418 C CA . HIS A 1 187 ? 3.998 -28.406 5.176 1 86.94 187 HIS A CA 1
ATOM 1419 C C . HIS A 1 187 ? 3.693 -29.75 4.516 1 86.94 187 HIS A C 1
ATOM 1421 O O . HIS A 1 187 ? 4.328 -30.125 3.521 1 86.94 187 HIS A O 1
ATOM 1427 N N . PHE A 1 188 ? 2.855 -30.5 5.23 1 83.38 188 PHE A N 1
ATOM 1428 C CA . PHE A 1 188 ? 2.373 -31.766 4.699 1 83.38 188 PHE A CA 1
ATOM 1429 C C . PHE A 1 188 ? 0.857 -31.75 4.531 1 83.38 188 PHE A C 1
ATOM 1431 O O . PHE A 1 188 ? 0.171 -30.938 5.164 1 83.38 188 PHE A O 1
ATOM 1438 N N . ARG A 1 189 ? 0.315 -32.625 3.658 1 81.25 189 ARG A N 1
ATOM 1439 C CA . ARG A 1 189 ? -1.116 -32.781 3.432 1 81.25 189 ARG A CA 1
ATOM 1440 C C . ARG A 1 189 ? -1.801 -31.438 3.205 1 81.25 189 ARG A C 1
ATOM 1442 O O . ARG A 1 189 ? -2.762 -31.094 3.9 1 81.25 189 ARG A O 1
ATOM 1449 N N . LEU A 1 190 ? -1.194 -30.656 2.303 1 76.75 190 LEU A N 1
ATOM 1450 C CA . LEU A 1 190 ? -1.758 -29.391 1.844 1 76.75 190 LEU A CA 1
ATOM 1451 C C . LEU A 1 190 ? -1.887 -28.406 2.996 1 76.75 190 LEU A C 1
ATOM 1453 O O . LEU A 1 190 ? -2.881 -27.672 3.092 1 76.75 190 LEU A O 1
ATOM 1457 N N . GLY A 1 191 ? -0.97 -28.547 4.027 1 78.56 191 GLY A N 1
ATOM 1458 C CA . GLY A 1 191 ? -0.912 -27.531 5.07 1 78.56 191 GLY A CA 1
ATOM 1459 C C . GLY A 1 191 ? -1.6 -27.953 6.355 1 78.56 191 GLY A C 1
ATOM 1460 O O . GLY A 1 191 ? -1.485 -27.281 7.379 1 78.56 191 GLY A O 1
ATOM 1461 N N . THR A 1 192 ? -2.312 -29.109 6.383 1 80.94 192 THR A N 1
ATOM 1462 C CA . THR A 1 192 ? -3 -29.562 7.59 1 80.94 192 THR A CA 1
ATOM 1463 C C . THR A 1 192 ? -2.01 -30.156 8.586 1 80.94 192 THR A C 1
ATOM 1465 O O . THR A 1 192 ? -2.285 -30.203 9.789 1 80.94 192 THR A O 1
ATOM 1468 N N . GLU A 1 193 ? -0.981 -30.609 7.992 1 84.56 193 GLU A N 1
ATOM 1469 C CA . GLU A 1 193 ? 0.081 -31.156 8.828 1 84.56 193 GLU A CA 1
ATOM 1470 C C . GLU A 1 193 ? 1.437 -30.562 8.469 1 84.56 193 GLU A C 1
ATOM 1472 O O . GLU A 1 193 ? 1.576 -29.906 7.43 1 84.56 193 GLU A O 1
ATOM 1477 N N . GLY A 1 194 ? 2.299 -30.672 9.492 1 89.31 194 GLY A N 1
ATOM 1478 C CA . GLY A 1 194 ? 3.652 -30.188 9.242 1 89.31 194 GLY A CA 1
ATOM 1479 C C . GLY A 1 194 ? 3.859 -28.75 9.633 1 89.31 194 GLY A C 1
ATOM 1480 O O . GLY A 1 194 ? 3.248 -28.25 10.586 1 89.31 194 GLY A O 1
ATOM 1481 N N . GLY A 1 195 ? 4.844 -28.156 8.938 1 92 195 GLY A N 1
ATOM 1482 C CA . GLY A 1 195 ? 5.227 -26.797 9.305 1 92 195 GLY A CA 1
ATOM 1483 C C . GLY A 1 195 ? 5.191 -25.828 8.141 1 92 195 GLY A C 1
ATOM 1484 O O . GLY A 1 195 ? 4.383 -25.969 7.227 1 92 195 GLY A O 1
ATOM 1485 N N . ILE A 1 196 ? 5.898 -24.734 8.336 1 93.94 196 ILE A N 1
ATOM 1486 C CA . ILE A 1 196 ? 5.797 -23.672 7.34 1 93.94 196 ILE A CA 1
ATOM 1487 C C . ILE A 1 196 ? 7.191 -23.188 6.949 1 93.94 196 ILE A C 1
ATOM 1489 O O . ILE A 1 196 ? 7.375 -22.031 6.57 1 93.94 196 ILE A O 1
ATOM 1493 N N . SER A 1 197 ? 8.25 -24.031 7.027 1 92.69 197 SER A N 1
ATOM 1494 C CA . SER A 1 197 ? 9.633 -23.656 6.777 1 92.69 197 SER A CA 1
ATOM 1495 C C . SER A 1 197 ? 9.82 -23.156 5.348 1 92.69 197 SER A C 1
ATOM 1497 O O . SER A 1 197 ? 10.523 -22.172 5.113 1 92.69 197 SER A O 1
ATOM 1499 N N . THR A 1 198 ? 9.211 -23.797 4.402 1 91.88 198 THR A N 1
ATOM 1500 C CA . THR A 1 198 ? 9.359 -23.422 3 1 91.88 198 THR A CA 1
ATOM 1501 C C . THR A 1 198 ? 8.711 -22.062 2.732 1 91.88 198 THR A C 1
ATOM 1503 O O . THR A 1 198 ? 9.211 -21.281 1.917 1 91.88 198 THR A O 1
ATOM 1506 N N . CYS A 1 199 ? 7.621 -21.781 3.475 1 94.19 199 CYS A N 1
ATOM 1507 C CA . CYS A 1 199 ? 6.945 -20.5 3.338 1 94.19 199 CYS A CA 1
ATOM 1508 C C . CYS A 1 199 ? 7.812 -19.375 3.877 1 94.19 199 CYS A C 1
ATOM 1510 O O . CYS A 1 199 ? 7.852 -18.281 3.299 1 94.19 199 CYS A O 1
ATOM 1512 N N . ILE A 1 200 ? 8.523 -19.703 4.949 1 93.44 200 ILE A N 1
ATOM 1513 C CA . ILE A 1 200 ? 9.398 -18.719 5.566 1 93.44 200 ILE A CA 1
ATOM 1514 C C . ILE A 1 200 ? 10.547 -18.391 4.613 1 93.44 200 ILE A C 1
ATOM 1516 O O . ILE A 1 200 ? 10.828 -17.219 4.359 1 93.44 200 ILE A O 1
ATOM 1520 N N . GLN A 1 201 ? 11.148 -19.391 4.059 1 91.81 201 GLN A N 1
ATOM 1521 C CA . GLN A 1 201 ? 12.273 -19.188 3.15 1 91.81 201 GLN A CA 1
ATOM 1522 C C . GLN A 1 201 ? 11.844 -18.422 1.902 1 91.81 201 GLN A C 1
ATOM 1524 O O . GLN A 1 201 ? 12.523 -17.484 1.486 1 91.81 201 GLN A O 1
ATOM 1529 N N . GLY A 1 202 ? 10.742 -18.844 1.354 1 93.5 202 GLY A N 1
ATOM 1530 C CA . GLY A 1 202 ? 10.258 -18.172 0.155 1 93.5 202 GLY A CA 1
ATOM 1531 C C . GLY A 1 202 ? 9.945 -16.703 0.374 1 93.5 202 GLY A C 1
ATOM 1532 O O . GLY A 1 202 ? 10.289 -15.859 -0.454 1 93.5 202 GLY A O 1
ATOM 1533 N N . THR A 1 203 ? 9.328 -16.422 1.48 1 93.81 203 THR A N 1
ATOM 1534 C CA . THR A 1 203 ? 9.008 -15.039 1.796 1 93.81 203 THR A CA 1
ATOM 1535 C C . THR A 1 203 ? 10.281 -14.211 1.948 1 93.81 203 THR A C 1
ATOM 1537 O O . THR A 1 203 ? 10.383 -13.109 1.403 1 93.81 203 THR A O 1
ATOM 1540 N N . PHE A 1 204 ? 11.195 -14.812 2.631 1 92.19 204 PHE A N 1
ATOM 1541 C CA . PHE A 1 204 ? 12.453 -14.109 2.877 1 92.19 204 PHE A CA 1
ATOM 1542 C C . PHE A 1 204 ? 13.148 -13.773 1.564 1 92.19 204 PHE A C 1
ATOM 1544 O O . PHE A 1 204 ? 13.523 -12.617 1.338 1 92.19 204 PHE A O 1
ATOM 1551 N N . TRP A 1 205 ? 13.234 -14.656 0.717 1 91.56 205 TRP A N 1
ATOM 1552 C CA . TRP A 1 205 ? 14.008 -14.453 -0.504 1 91.56 205 TRP A CA 1
ATOM 1553 C C . TRP A 1 205 ? 13.234 -13.594 -1.501 1 91.56 205 TRP A C 1
ATOM 1555 O O . TRP A 1 205 ? 13.836 -12.82 -2.252 1 91.56 205 TRP A O 1
ATOM 1565 N N . LEU A 1 206 ? 11.961 -13.727 -1.527 1 94.81 206 LEU A N 1
ATOM 1566 C CA . LEU A 1 206 ? 11.156 -12.859 -2.385 1 94.81 206 LEU A CA 1
ATOM 1567 C C . LEU A 1 206 ? 11.344 -11.398 -2.002 1 94.81 206 LEU A C 1
ATOM 1569 O O . LEU A 1 206 ? 11.531 -10.547 -2.871 1 94.81 206 LEU A O 1
ATOM 1573 N N . VAL A 1 207 ? 11.297 -11.141 -0.703 1 93.44 207 VAL A N 1
ATOM 1574 C CA . VAL A 1 207 ? 11.43 -9.773 -0.216 1 93.44 207 VAL A CA 1
ATOM 1575 C C . VAL A 1 207 ? 12.836 -9.258 -0.49 1 93.44 207 VAL A C 1
ATOM 1577 O O . VAL A 1 207 ? 13.016 -8.125 -0.944 1 93.44 207 VAL A O 1
ATOM 1580 N N . MET A 1 208 ? 13.797 -10.109 -0.257 1 90.44 208 MET A N 1
ATOM 1581 C CA . MET A 1 208 ? 15.18 -9.719 -0.509 1 90.44 208 MET A CA 1
ATOM 1582 C C . MET A 1 208 ? 15.391 -9.406 -1.986 1 90.44 208 MET A C 1
ATOM 1584 O O . MET A 1 208 ? 16.047 -8.414 -2.328 1 90.44 208 MET A O 1
ATOM 1588 N N . GLY A 1 209 ? 14.906 -10.242 -2.816 1 92.31 209 GLY A N 1
ATOM 1589 C CA . GLY A 1 209 ? 15.008 -10 -4.246 1 92.31 209 GLY A CA 1
ATOM 1590 C C . GLY A 1 209 ? 14.32 -8.727 -4.684 1 92.31 209 GLY A C 1
ATOM 1591 O O . GLY A 1 209 ? 14.867 -7.957 -5.484 1 92.31 209 GLY A O 1
ATOM 1592 N N . ALA A 1 210 ? 13.117 -8.508 -4.172 1 94.56 210 ALA A N 1
ATOM 1593 C CA . ALA A 1 210 ? 12.359 -7.309 -4.512 1 94.56 210 ALA A CA 1
ATOM 1594 C C . ALA A 1 210 ? 13.117 -6.047 -4.109 1 94.56 210 ALA A C 1
ATOM 1596 O O . ALA A 1 210 ? 13.18 -5.082 -4.875 1 94.56 210 ALA A O 1
ATOM 1597 N N . MET A 1 211 ? 13.727 -6.098 -2.928 1 91.06 211 MET A N 1
ATOM 1598 C CA . MET A 1 211 ? 14.438 -4.93 -2.408 1 91.06 211 MET A CA 1
ATOM 1599 C C . MET A 1 211 ? 15.734 -4.699 -3.176 1 91.06 211 MET A C 1
ATOM 1601 O O . MET A 1 211 ? 16.156 -3.555 -3.365 1 91.06 211 MET A O 1
ATOM 1605 N N . LEU A 1 212 ? 16.359 -5.758 -3.58 1 88 212 LEU A N 1
ATOM 1606 C CA . LEU A 1 212 ? 17.594 -5.637 -4.355 1 88 212 LEU A CA 1
ATOM 1607 C C . LEU A 1 212 ? 17.328 -4.902 -5.668 1 88 212 LEU A C 1
ATOM 1609 O O . LEU A 1 212 ? 18.219 -4.219 -6.184 1 88 212 LEU A O 1
ATOM 1613 N N . ILE A 1 213 ? 16.156 -4.988 -6.078 1 84.88 213 ILE A N 1
ATOM 1614 C CA . ILE A 1 213 ? 15.805 -4.348 -7.344 1 84.88 213 ILE A CA 1
ATOM 1615 C C . ILE A 1 213 ? 15.281 -2.939 -7.078 1 84.88 213 ILE A C 1
ATOM 1617 O O . ILE A 1 213 ? 15.781 -1.967 -7.648 1 84.88 213 ILE A O 1
ATOM 1621 N N . SER A 1 214 ? 14.336 -2.805 -6.195 1 90.69 214 SER A N 1
ATOM 1622 C CA . SER A 1 214 ? 13.609 -1.552 -6.004 1 90.69 214 SER A CA 1
ATOM 1623 C C . SER A 1 214 ? 14.469 -0.53 -5.262 1 90.69 214 SER A C 1
ATOM 1625 O O . SER A 1 214 ? 14.391 0.669 -5.535 1 90.69 214 SER A O 1
ATOM 1627 N N . ALA A 1 215 ? 15.305 -1.015 -4.305 1 88.94 215 ALA A N 1
ATOM 1628 C CA . ALA A 1 215 ? 16.031 -0.081 -3.457 1 88.94 215 ALA A CA 1
ATOM 1629 C C . ALA A 1 215 ? 17.062 0.707 -4.266 1 88.94 215 ALA A C 1
ATOM 1631 O O . ALA A 1 215 ? 17.016 1.939 -4.301 1 88.94 215 ALA A O 1
ATOM 1632 N N . PRO A 1 216 ? 17.969 0.084 -4.996 1 81.81 216 PRO A N 1
ATOM 1633 C CA . PRO A 1 216 ? 18.953 0.854 -5.77 1 81.81 216 PRO A CA 1
ATOM 1634 C C . PRO A 1 216 ? 18.297 1.71 -6.855 1 81.81 216 PRO A C 1
ATOM 1636 O O . PRO A 1 216 ? 18.688 2.869 -7.043 1 81.81 216 PRO A O 1
ATOM 1639 N N . LEU A 1 217 ? 17.328 1.174 -7.508 1 80.06 217 LEU A N 1
ATOM 1640 C CA . LEU A 1 217 ? 16.672 1.908 -8.586 1 80.06 217 LEU A CA 1
ATOM 1641 C C . LEU A 1 217 ? 15.867 3.074 -8.031 1 80.06 217 LEU A C 1
ATOM 1643 O O . LEU A 1 217 ? 15.883 4.172 -8.594 1 80.06 217 LEU A O 1
ATOM 1647 N N . GLY A 1 218 ? 15.109 2.787 -6.973 1 87.06 218 GLY A N 1
ATOM 1648 C CA . GLY A 1 218 ? 14.281 3.82 -6.379 1 87.06 218 GLY A CA 1
ATOM 1649 C C . GLY A 1 218 ? 15.078 4.953 -5.762 1 87.06 218 GLY A C 1
ATOM 1650 O O . GLY A 1 218 ? 14.781 6.125 -5.984 1 87.06 218 GLY A O 1
ATOM 1651 N N . ILE A 1 219 ? 16.109 4.621 -4.945 1 85.56 219 ILE A N 1
ATOM 1652 C CA . ILE A 1 219 ? 16.969 5.617 -4.316 1 85.56 219 ILE A CA 1
ATOM 1653 C C . ILE A 1 219 ? 17.703 6.41 -5.395 1 85.56 219 ILE A C 1
ATOM 1655 O O . ILE A 1 219 ? 17.781 7.641 -5.32 1 85.56 219 ILE A O 1
ATOM 1659 N N . GLY A 1 220 ? 18.219 5.707 -6.363 1 81.88 220 GLY A N 1
ATOM 1660 C CA . GLY A 1 220 ? 18.891 6.379 -7.465 1 81.88 220 GLY A CA 1
ATOM 1661 C C . GLY A 1 220 ? 18 7.355 -8.203 1 81.88 220 GLY A C 1
ATOM 1662 O O . GLY A 1 220 ? 18.406 8.477 -8.508 1 81.88 220 GLY A O 1
ATOM 1663 N N . ALA A 1 221 ? 16.781 6.945 -8.469 1 80.25 221 ALA A N 1
ATOM 1664 C CA . ALA A 1 221 ? 15.82 7.82 -9.156 1 80.25 221 ALA A CA 1
ATOM 1665 C C . ALA A 1 221 ? 15.508 9.055 -8.312 1 80.25 221 ALA A C 1
ATOM 1667 O O . ALA A 1 221 ? 15.414 10.164 -8.836 1 80.25 221 ALA A O 1
ATOM 1668 N N . ALA A 1 222 ? 15.328 8.852 -7.035 1 84.12 222 ALA A N 1
ATOM 1669 C CA . ALA A 1 222 ? 15.023 9.961 -6.133 1 84.12 222 ALA A CA 1
ATOM 1670 C C . ALA A 1 222 ? 16.172 10.961 -6.086 1 84.12 222 ALA A C 1
ATOM 1672 O O . ALA A 1 222 ? 15.953 12.172 -6.078 1 84.12 222 ALA A O 1
ATOM 1673 N N . ILE A 1 223 ? 17.359 10.516 -5.977 1 81.94 223 ILE A N 1
ATOM 1674 C CA . ILE A 1 223 ? 18.547 11.375 -5.941 1 81.94 223 ILE A CA 1
ATOM 1675 C C . ILE A 1 223 ? 18.625 12.188 -7.234 1 81.94 223 ILE A C 1
ATOM 1677 O O . ILE A 1 223 ? 18.875 13.391 -7.199 1 81.94 223 ILE A O 1
ATOM 1681 N N . TYR A 1 224 ? 18.391 11.555 -8.266 1 76.75 224 TYR A N 1
ATOM 1682 C CA . TYR A 1 224 ? 18.469 12.242 -9.547 1 76.75 224 TYR A CA 1
ATOM 1683 C C . TYR A 1 224 ? 17.406 13.328 -9.648 1 76.75 224 TYR A C 1
ATOM 1685 O O . TYR A 1 224 ? 17.703 14.453 -10.047 1 76.75 224 TYR A O 1
ATOM 1693 N N . LEU A 1 225 ? 16.25 13.008 -9.328 1 77.62 225 LEU A N 1
ATOM 1694 C CA . LEU A 1 225 ? 15.125 13.93 -9.477 1 77.62 225 LEU A CA 1
ATOM 1695 C C . LEU A 1 225 ? 15.273 15.125 -8.547 1 77.62 225 LEU A C 1
ATOM 1697 O O . LEU A 1 225 ? 14.867 16.234 -8.891 1 77.62 225 LEU A O 1
ATOM 1701 N N . ASN A 1 226 ? 15.898 14.891 -7.41 1 79.12 226 ASN A N 1
ATOM 1702 C CA . ASN A 1 226 ? 15.961 15.953 -6.414 1 79.12 226 ASN A CA 1
ATOM 1703 C C . ASN A 1 226 ? 17.25 16.766 -6.551 1 79.12 226 ASN A C 1
ATOM 1705 O O . ASN A 1 226 ? 17.266 17.969 -6.25 1 79.12 226 ASN A O 1
ATOM 1709 N N . GLU A 1 227 ? 18.297 16.156 -6.984 1 77.25 227 GLU A N 1
ATOM 1710 C CA . GLU A 1 227 ? 19.578 16.844 -6.91 1 77.25 227 GLU A CA 1
ATOM 1711 C C . GLU A 1 227 ? 20.094 17.219 -8.297 1 77.25 227 GLU A C 1
ATOM 1713 O O . GLU A 1 227 ? 20.922 18.125 -8.438 1 77.25 227 GLU A O 1
ATOM 1718 N N . TYR A 1 228 ? 19.641 16.594 -9.25 1 70.44 228 TYR A N 1
ATOM 1719 C CA . TYR A 1 228 ? 20.281 16.812 -10.539 1 70.44 228 TYR A CA 1
ATOM 1720 C C . TYR A 1 228 ? 19.281 17.312 -11.578 1 70.44 228 TYR A C 1
ATOM 1722 O O . TYR A 1 228 ? 19.688 17.828 -12.625 1 70.44 228 TYR A O 1
ATOM 1730 N N . SER A 1 229 ? 18.078 16.906 -11.359 1 65 229 SER A N 1
ATOM 1731 C CA . SER A 1 229 ? 17.109 17.297 -12.383 1 65 229 SER A CA 1
ATOM 1732 C C . SER A 1 229 ? 16.891 18.812 -12.398 1 65 229 SER A C 1
ATOM 1734 O O . SER A 1 229 ? 16.562 19.391 -11.367 1 65 229 SER A O 1
ATOM 1736 N N . ARG A 1 230 ? 17.516 19.406 -13.367 1 60 230 ARG A N 1
ATOM 1737 C CA . ARG A 1 230 ? 17.391 20.859 -13.531 1 60 230 ARG A CA 1
ATOM 1738 C C . ARG A 1 230 ? 16.047 21.219 -14.141 1 60 230 ARG A C 1
ATOM 1740 O O . ARG A 1 230 ? 15.602 22.375 -14.031 1 60 230 ARG A O 1
ATOM 1747 N N . HIS A 1 231 ? 15.586 20.203 -14.891 1 59.84 231 HIS A N 1
ATOM 1748 C CA . HIS A 1 231 ? 14.352 20.516 -15.594 1 59.84 231 HIS A CA 1
ATOM 1749 C C . HIS A 1 231 ? 13.125 20.172 -14.742 1 59.84 231 HIS A C 1
ATOM 1751 O O . HIS A 1 231 ? 12.914 19.016 -14.398 1 59.84 231 HIS A O 1
ATOM 1757 N N . SER A 1 232 ? 12.516 21.062 -14.383 1 66.5 232 SER A N 1
ATOM 1758 C CA . SER A 1 232 ? 11.297 20.969 -13.586 1 66.5 232 SER A CA 1
ATOM 1759 C C . SER A 1 232 ? 10.25 20.125 -14.281 1 66.5 232 SER A C 1
ATOM 1761 O O . SER A 1 232 ? 9.477 19.422 -13.625 1 66.5 232 SER A O 1
ATOM 1763 N N . GLY A 1 233 ? 10.438 20.062 -15.609 1 69.69 233 GLY A N 1
ATOM 1764 C CA . GLY A 1 233 ? 9.445 19.297 -16.344 1 69.69 233 GLY A CA 1
ATOM 1765 C C . GLY A 1 233 ? 9.609 17.797 -16.188 1 69.69 233 GLY A C 1
ATOM 1766 O O . GLY A 1 233 ? 8.633 17.094 -15.945 1 69.69 233 GLY A O 1
ATOM 1767 N N . LEU A 1 234 ? 10.836 17.328 -16.312 1 68.12 234 LEU A N 1
ATOM 1768 C CA . LEU A 1 234 ? 11.094 15.898 -16.156 1 68.12 234 LEU A CA 1
ATOM 1769 C C . LEU A 1 234 ? 10.742 15.43 -14.75 1 68.12 234 LEU A C 1
ATOM 1771 O O . LEU A 1 234 ? 10.156 14.359 -14.578 1 68.12 234 LEU A O 1
ATOM 1775 N N . LYS A 1 235 ? 11.094 16.219 -13.812 1 72.44 235 LYS A N 1
ATOM 1776 C CA . LYS A 1 235 ? 10.781 15.898 -12.43 1 72.44 235 LYS A CA 1
ATOM 1777 C C . LYS A 1 235 ? 9.273 15.758 -12.227 1 72.44 235 LYS A C 1
ATOM 1779 O O . LYS A 1 235 ? 8.82 14.805 -11.586 1 72.44 235 LYS A O 1
ATOM 1784 N N . ARG A 1 236 ? 8.688 16.609 -12.867 1 72.31 236 ARG A N 1
ATOM 1785 C CA . ARG A 1 236 ? 7.234 16.594 -12.734 1 72.31 236 ARG A CA 1
ATOM 1786 C C . ARG A 1 236 ? 6.633 15.359 -13.391 1 72.31 236 ARG A C 1
ATOM 1788 O O . ARG A 1 236 ? 5.777 14.695 -12.797 1 72.31 236 ARG A O 1
ATOM 1795 N N . VAL A 1 237 ? 7.145 15.062 -14.555 1 73.12 237 VAL A N 1
ATOM 1796 C CA . VAL A 1 237 ? 6.598 13.93 -15.297 1 73.12 237 VAL A CA 1
ATOM 1797 C C . VAL A 1 237 ? 6.887 12.633 -14.555 1 73.12 237 VAL A C 1
ATOM 1799 O O . VAL A 1 237 ? 6.023 11.758 -14.453 1 73.12 237 VAL A O 1
ATOM 1802 N N . VAL A 1 238 ? 8.047 12.516 -14.031 1 73.69 238 VAL A N 1
ATOM 1803 C CA . VAL A 1 238 ? 8.438 11.297 -13.344 1 73.69 238 VAL A CA 1
ATOM 1804 C C . VAL A 1 238 ? 7.648 11.164 -12.039 1 73.69 238 VAL A C 1
ATOM 1806 O O . VAL A 1 238 ? 7.207 10.062 -11.688 1 73.69 238 VAL A O 1
ATOM 1809 N N . THR A 1 239 ? 7.504 12.242 -11.445 1 72.25 239 THR A N 1
ATOM 1810 C CA . THR A 1 239 ? 6.758 12.219 -10.195 1 72.25 239 THR A CA 1
ATOM 1811 C C . THR A 1 239 ? 5.309 11.805 -10.438 1 72.25 239 THR A C 1
ATOM 1813 O O . THR A 1 239 ? 4.742 11.031 -9.664 1 72.25 239 THR A O 1
ATOM 1816 N N . ILE A 1 240 ? 4.812 12.25 -11.523 1 71.5 240 ILE A N 1
ATOM 1817 C CA . ILE A 1 240 ? 3.445 11.891 -11.875 1 71.5 240 ILE A CA 1
ATOM 1818 C C . ILE A 1 240 ? 3.375 10.406 -12.234 1 71.5 240 ILE A C 1
ATOM 1820 O O . ILE A 1 240 ? 2.465 9.695 -11.797 1 71.5 240 ILE A O 1
ATOM 1824 N N . ALA A 1 241 ? 4.367 10.016 -12.984 1 75.38 241 ALA A N 1
ATOM 1825 C CA . ALA A 1 241 ? 4.402 8.617 -13.398 1 75.38 241 ALA A CA 1
ATOM 1826 C C . ALA A 1 241 ? 4.523 7.695 -12.195 1 75.38 241 ALA A C 1
ATOM 1828 O O . ALA A 1 241 ? 3.867 6.652 -12.133 1 75.38 241 ALA A O 1
ATOM 1829 N N . VAL A 1 242 ? 5.32 8.094 -11.281 1 78.12 242 VAL A N 1
ATOM 1830 C CA . VAL A 1 242 ? 5.531 7.309 -10.07 1 78.12 242 VAL A CA 1
ATOM 1831 C C . VAL A 1 242 ? 4.242 7.258 -9.258 1 78.12 242 VAL A C 1
ATOM 1833 O O . VAL A 1 242 ? 3.871 6.207 -8.727 1 78.12 242 VAL A O 1
ATOM 1836 N N . GLY A 1 243 ? 3.578 8.344 -9.195 1 74.19 243 GLY A N 1
ATOM 1837 C CA . GLY A 1 243 ? 2.289 8.391 -8.523 1 74.19 243 GLY A CA 1
ATOM 1838 C C . GLY A 1 243 ? 1.246 7.504 -9.172 1 74.19 243 GLY A C 1
ATOM 1839 O O . GLY A 1 243 ? 0.484 6.824 -8.477 1 74.19 243 GLY A O 1
ATOM 1840 N N . CYS A 1 244 ? 1.323 7.441 -10.477 1 75.38 244 CYS A N 1
ATOM 1841 C CA . CYS A 1 244 ? 0.389 6.613 -11.227 1 75.38 244 CYS A CA 1
ATOM 1842 C C . CYS A 1 244 ? 0.688 5.133 -11.016 1 75.38 244 CYS A C 1
ATOM 1844 O O . CYS A 1 244 ? -0.231 4.316 -10.914 1 75.38 244 CYS A O 1
ATOM 1846 N N . LEU A 1 245 ? 1.897 4.855 -10.992 1 76.94 245 LEU A N 1
ATOM 1847 C CA . LEU A 1 245 ? 2.289 3.467 -10.773 1 76.94 245 LEU A CA 1
ATOM 1848 C C . LEU A 1 245 ? 1.835 2.984 -9.398 1 76.94 245 LEU A C 1
ATOM 1850 O O . LEU A 1 245 ? 1.464 1.82 -9.242 1 76.94 245 LEU A O 1
ATOM 1854 N N . ASN A 1 246 ? 1.865 3.869 -8.477 1 75.5 246 ASN A N 1
ATOM 1855 C CA . ASN A 1 246 ? 1.446 3.525 -7.125 1 75.5 246 ASN A CA 1
ATOM 1856 C C . ASN A 1 246 ? -0.051 3.24 -7.055 1 75.5 246 ASN A C 1
ATOM 1858 O O . ASN A 1 246 ? -0.513 2.533 -6.156 1 75.5 246 ASN A O 1
ATOM 1862 N N . GLY A 1 247 ? -0.742 3.76 -8.008 1 74.62 247 GLY A N 1
ATOM 1863 C CA . GLY A 1 247 ? -2.188 3.604 -8.039 1 74.62 247 GLY A CA 1
ATOM 1864 C C . GLY A 1 247 ? -2.637 2.361 -8.781 1 74.62 247 GLY A C 1
ATOM 1865 O O . GLY A 1 247 ? -3.816 2.002 -8.75 1 74.62 247 GLY A O 1
ATOM 1866 N N . VAL A 1 248 ? -1.71 1.713 -9.406 1 82.19 248 VAL A N 1
ATOM 1867 C CA . VAL A 1 248 ? -2.045 0.492 -10.133 1 82.19 248 VAL A CA 1
ATOM 1868 C C . VAL A 1 248 ? -2.369 -0.625 -9.141 1 82.19 248 VAL A C 1
ATOM 1870 O O . VAL A 1 248 ? -1.579 -0.913 -8.234 1 82.19 248 VAL A O 1
ATOM 1873 N N . PRO A 1 249 ? -3.512 -1.218 -9.273 1 85.25 249 PRO A N 1
ATOM 1874 C CA . PRO A 1 249 ? -3.865 -2.322 -8.383 1 85.25 249 PRO A CA 1
ATOM 1875 C C . PRO A 1 249 ? -2.863 -3.475 -8.438 1 85.25 249 PRO A C 1
ATOM 1877 O O . PRO A 1 249 ? -2.35 -3.795 -9.516 1 85.25 249 PRO A O 1
ATOM 1880 N N . SER A 1 250 ? -2.645 -4.066 -7.336 1 86.75 250 SER A N 1
ATOM 1881 C CA . SER A 1 250 ? -1.608 -5.09 -7.23 1 86.75 250 SER A CA 1
ATOM 1882 C C . SER A 1 250 ? -1.897 -6.266 -8.156 1 86.75 250 SER A C 1
ATOM 1884 O O . SER A 1 250 ? -0.974 -6.883 -8.688 1 86.75 250 SER A O 1
ATOM 1886 N N . VAL A 1 251 ? -3.172 -6.633 -8.359 1 88.19 251 VAL A N 1
ATOM 1887 C CA . VAL A 1 251 ? -3.545 -7.766 -9.203 1 88.19 251 VAL A CA 1
ATOM 1888 C C . VAL A 1 251 ? -3.135 -7.496 -10.648 1 88.19 251 VAL A C 1
ATOM 1890 O O . VAL A 1 251 ? -2.791 -8.422 -11.391 1 88.19 251 VAL A O 1
ATOM 1893 N N . VAL A 1 252 ? -3.176 -6.254 -11.008 1 86.5 252 VAL A N 1
ATOM 1894 C CA . VAL A 1 252 ? -2.779 -5.871 -12.359 1 86.5 252 VAL A CA 1
ATOM 1895 C C . VAL A 1 252 ? -1.286 -6.121 -12.547 1 86.5 252 VAL A C 1
ATOM 1897 O O . VAL A 1 252 ? -0.854 -6.539 -13.625 1 86.5 252 VAL A O 1
ATOM 1900 N N . TYR A 1 253 ? -0.507 -5.84 -11.516 1 88.19 253 TYR A N 1
ATOM 1901 C CA . TYR A 1 253 ? 0.908 -6.191 -11.562 1 88.19 253 TYR A CA 1
ATOM 1902 C C . TYR A 1 253 ? 1.088 -7.691 -11.766 1 88.19 253 TYR A C 1
ATOM 1904 O O . TYR A 1 253 ? 1.973 -8.125 -12.508 1 88.19 253 TYR A O 1
ATOM 1912 N N . GLY A 1 254 ? 0.229 -8.414 -11.094 1 87.19 254 GLY A N 1
ATOM 1913 C CA . GLY A 1 254 ? 0.269 -9.859 -11.273 1 87.19 254 GLY A CA 1
ATOM 1914 C C . GLY A 1 254 ? -0.003 -10.289 -12.703 1 87.19 254 GLY A C 1
ATOM 1915 O O . GLY A 1 254 ? 0.695 -11.156 -13.234 1 87.19 254 GLY A O 1
ATOM 1916 N N . LEU A 1 255 ? -1.012 -9.711 -13.258 1 84.5 255 LEU A N 1
ATOM 1917 C CA . LEU A 1 255 ? -1.362 -10.016 -14.641 1 84.5 255 LEU A CA 1
ATOM 1918 C C . LEU A 1 255 ? -0.216 -9.672 -15.586 1 84.5 255 LEU A C 1
ATOM 1920 O O . LEU A 1 255 ? 0.081 -10.422 -16.516 1 84.5 255 LEU A O 1
ATOM 1924 N N . PHE A 1 256 ? 0.371 -8.578 -15.367 1 84.19 256 PHE A N 1
ATOM 1925 C CA . PHE A 1 256 ? 1.519 -8.148 -16.156 1 84.19 256 PHE A CA 1
ATOM 1926 C C . PHE A 1 256 ? 2.686 -9.117 -15.984 1 84.19 256 PHE A C 1
ATOM 1928 O O . PHE A 1 256 ? 3.371 -9.445 -16.953 1 84.19 256 PHE A O 1
ATOM 1935 N N . GLY A 1 257 ? 2.924 -9.445 -14.734 1 85.31 257 GLY A N 1
ATOM 1936 C CA . GLY A 1 257 ? 3.979 -10.414 -14.469 1 85.31 257 GLY A CA 1
ATOM 1937 C C . GLY A 1 257 ? 3.758 -11.742 -15.164 1 85.31 257 GLY A C 1
ATOM 1938 O O . GLY A 1 257 ? 4.707 -12.352 -15.664 1 85.31 257 GLY A O 1
ATOM 1939 N N . LEU A 1 258 ? 2.553 -12.188 -15.148 1 83.88 258 LEU A N 1
ATOM 1940 C CA . LEU A 1 258 ? 2.217 -13.438 -15.82 1 83.88 258 LEU A CA 1
ATOM 1941 C C . LEU A 1 258 ? 2.479 -13.328 -17.312 1 83.88 258 LEU A C 1
ATOM 1943 O O . LEU A 1 258 ? 3.07 -14.234 -17.906 1 83.88 258 LEU A O 1
ATOM 1947 N N . ALA A 1 259 ? 2.062 -12.242 -17.828 1 76.44 259 ALA A N 1
ATOM 1948 C CA . ALA A 1 259 ? 2.127 -12.07 -19.281 1 76.44 259 ALA A CA 1
ATOM 1949 C C . ALA A 1 259 ? 3.57 -11.898 -19.75 1 76.44 259 ALA A C 1
ATOM 1951 O O . ALA A 1 259 ? 3.941 -12.375 -20.828 1 76.44 259 ALA A O 1
ATOM 1952 N N . PHE A 1 260 ? 4.422 -11.305 -18.875 1 75.12 260 PHE A N 1
ATOM 1953 C CA . PHE A 1 260 ? 5.734 -10.938 -19.391 1 75.12 260 PHE A CA 1
ATOM 1954 C C . PHE A 1 260 ? 6.84 -11.656 -18.625 1 75.12 260 PHE A C 1
ATOM 1956 O O . PHE A 1 260 ? 7.793 -12.156 -19.234 1 75.12 260 PHE A O 1
ATOM 1963 N N . LEU A 1 261 ? 6.738 -11.688 -17.391 1 81.81 261 LEU A N 1
ATOM 1964 C CA . LEU A 1 261 ? 7.832 -12.242 -16.594 1 81.81 261 LEU A CA 1
ATOM 1965 C C . LEU A 1 261 ? 7.77 -13.766 -16.562 1 81.81 261 LEU A C 1
ATOM 1967 O O . LEU A 1 261 ? 8.789 -14.43 -16.734 1 81.81 261 LEU A O 1
ATOM 1971 N N . VAL A 1 262 ? 6.547 -14.258 -16.359 1 82.62 262 VAL A N 1
ATOM 1972 C CA . VAL A 1 262 ? 6.41 -15.703 -16.297 1 82.62 262 VAL A CA 1
ATOM 1973 C C . VAL A 1 262 ? 6.633 -16.297 -17.688 1 82.62 262 VAL A C 1
ATOM 1975 O O . VAL A 1 262 ? 7.184 -17.391 -17.828 1 82.62 262 VAL A O 1
ATOM 1978 N N . ALA A 1 263 ? 6.148 -15.562 -18.625 1 71.56 263 ALA A N 1
ATOM 1979 C CA . ALA A 1 263 ? 6.383 -16 -20 1 71.56 263 ALA A CA 1
ATOM 1980 C C . ALA A 1 263 ? 7.875 -16.094 -20.297 1 71.56 263 ALA A C 1
ATOM 1982 O O . ALA A 1 263 ? 8.312 -16.953 -21.062 1 71.56 263 ALA A O 1
ATOM 1983 N N . THR A 1 264 ? 8.656 -15.258 -19.578 1 66.75 264 THR A N 1
ATOM 1984 C CA . THR A 1 264 ? 10.086 -15.172 -19.844 1 66.75 264 THR A CA 1
ATOM 1985 C C . THR A 1 264 ? 10.875 -16.047 -18.875 1 66.75 264 THR A C 1
ATOM 1987 O O . THR A 1 264 ? 11.766 -16.797 -19.281 1 66.75 264 THR A O 1
ATOM 1990 N N . PHE A 1 265 ? 10.516 -15.984 -17.609 1 77 265 PHE A N 1
ATOM 1991 C CA . PHE A 1 265 ? 11.328 -16.609 -16.578 1 77 265 PHE A CA 1
ATOM 1992 C C . PHE A 1 265 ? 10.609 -17.812 -15.984 1 77 265 PHE A C 1
ATOM 1994 O O . PHE A 1 265 ? 11.172 -18.531 -15.156 1 77 265 PHE A O 1
ATOM 2001 N N . GLY A 1 266 ? 9.328 -18.094 -16.516 1 79.69 266 GLY A N 1
ATOM 2002 C CA . GLY A 1 266 ? 8.523 -19.094 -15.828 1 79.69 266 GLY A CA 1
ATOM 2003 C C . GLY A 1 266 ? 8.094 -18.672 -14.438 1 79.69 266 GLY A C 1
ATOM 2004 O O . GLY A 1 266 ? 8.516 -17.625 -13.945 1 79.69 266 GLY A O 1
ATOM 2005 N N . LEU A 1 267 ? 7.203 -19.453 -13.914 1 88.25 267 LEU A N 1
ATOM 2006 C CA . LEU A 1 267 ? 6.871 -19.281 -12.508 1 88.25 267 LEU A CA 1
ATOM 2007 C C . LEU A 1 267 ? 8.109 -19.469 -11.633 1 88.25 267 LEU A C 1
ATOM 2009 O O . LEU A 1 267 ? 8.648 -20.578 -11.539 1 88.25 267 LEU A O 1
ATOM 2013 N N . SER A 1 268 ? 8.617 -18.266 -11.039 1 90.44 268 SER A N 1
ATOM 2014 C CA . SER A 1 268 ? 9.922 -18.375 -10.398 1 90.44 268 SER A CA 1
ATOM 2015 C C . SER A 1 268 ? 10.102 -17.297 -9.336 1 90.44 268 SER A C 1
ATOM 2017 O O . SER A 1 268 ? 9.398 -16.281 -9.352 1 90.44 268 SER A O 1
ATOM 2019 N N . LEU A 1 269 ? 11.047 -17.594 -8.484 1 92 269 LEU A N 1
ATOM 2020 C CA . LEU A 1 269 ? 11.453 -16.609 -7.488 1 92 269 LEU A CA 1
ATOM 2021 C C . LEU A 1 269 ? 11.891 -15.32 -8.156 1 92 269 LEU A C 1
ATOM 2023 O O . LEU A 1 269 ? 11.594 -14.227 -7.656 1 92 269 LEU A O 1
ATOM 2027 N N . LEU A 1 270 ? 12.492 -15.445 -9.25 1 88.62 270 LEU A N 1
ATOM 2028 C CA . LEU A 1 270 ? 12.984 -14.281 -9.977 1 88.62 270 LEU A CA 1
ATOM 2029 C C . LEU A 1 270 ? 11.828 -13.422 -10.484 1 88.62 270 LEU A C 1
ATOM 2031 O O . LEU A 1 270 ? 11.812 -12.211 -10.289 1 88.62 270 LEU A O 1
ATOM 2035 N N . ALA A 1 271 ? 10.883 -14.062 -11.117 1 90.38 271 ALA A N 1
ATOM 2036 C CA . ALA A 1 271 ? 9.719 -13.336 -11.633 1 90.38 271 ALA A CA 1
ATOM 2037 C C . ALA A 1 271 ? 8.969 -12.625 -10.508 1 90.38 271 ALA A C 1
ATOM 2039 O O . ALA A 1 271 ? 8.594 -11.461 -10.648 1 90.38 271 ALA A O 1
ATOM 2040 N N . GLY A 1 272 ? 8.859 -13.352 -9.414 1 94.5 272 GLY A N 1
ATOM 2041 C CA . GLY A 1 272 ? 8.195 -12.766 -8.258 1 94.5 272 GLY A CA 1
ATOM 2042 C C . GLY A 1 272 ? 8.953 -11.594 -7.664 1 94.5 272 GLY A C 1
ATOM 2043 O O . GLY A 1 272 ? 8.352 -10.578 -7.305 1 94.5 272 GLY A O 1
ATOM 2044 N N . SER A 1 273 ? 10.242 -11.742 -7.602 1 93.81 273 SER A N 1
ATOM 2045 C CA . SER A 1 273 ? 11.07 -10.68 -7.043 1 93.81 273 SER A CA 1
ATOM 2046 C C . SER A 1 273 ? 11.031 -9.43 -7.914 1 93.81 273 SER A C 1
ATOM 2048 O O . SER A 1 273 ? 10.977 -8.312 -7.402 1 93.81 273 SER A O 1
ATOM 2050 N N . ILE A 1 274 ? 11.031 -9.641 -9.164 1 88.81 274 ILE A N 1
ATOM 2051 C CA . ILE A 1 274 ? 11.023 -8.516 -10.094 1 88.81 274 ILE A CA 1
ATOM 2052 C C . ILE A 1 274 ? 9.688 -7.773 -10 1 88.81 274 ILE A C 1
ATOM 2054 O O . ILE A 1 274 ? 9.656 -6.547 -9.875 1 88.81 274 ILE A O 1
ATOM 2058 N N . ILE A 1 275 ? 8.57 -8.531 -10.031 1 92.75 275 ILE A N 1
ATOM 2059 C CA . ILE A 1 275 ? 7.27 -7.875 -10.039 1 92.75 275 ILE A CA 1
ATOM 2060 C C . ILE A 1 275 ? 7.047 -7.152 -8.711 1 92.75 275 ILE A C 1
ATOM 2062 O O . ILE A 1 275 ? 6.508 -6.043 -8.68 1 92.75 275 ILE A O 1
ATOM 2066 N N . LEU A 1 276 ? 7.465 -7.793 -7.609 1 94 276 LEU A N 1
ATOM 2067 C CA . LEU A 1 276 ? 7.379 -7.141 -6.309 1 94 276 LEU A CA 1
ATOM 2068 C C . L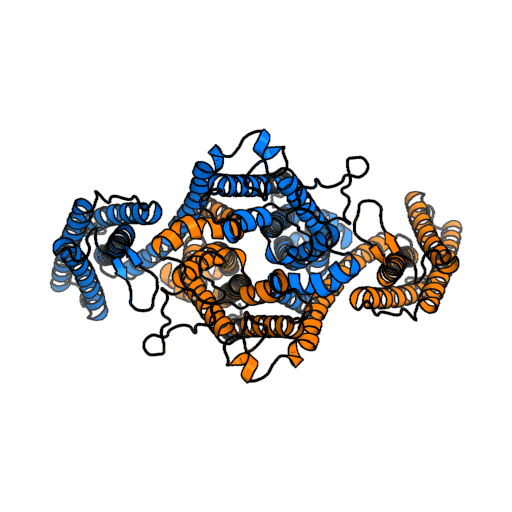EU A 1 276 ? 8.258 -5.891 -6.266 1 94 276 LEU A C 1
ATOM 2070 O O . LEU A 1 276 ? 7.867 -4.875 -5.691 1 94 276 LEU A O 1
ATOM 2074 N N . GLY A 1 277 ? 9.398 -6.027 -6.852 1 92.44 277 GLY A N 1
ATOM 2075 C CA . GLY A 1 277 ? 10.297 -4.883 -6.914 1 92.44 277 GLY A CA 1
ATOM 2076 C C . GLY A 1 277 ? 9.727 -3.719 -7.699 1 92.44 277 GLY A C 1
ATOM 2077 O O . GLY A 1 277 ? 9.812 -2.568 -7.258 1 92.44 277 GLY A O 1
ATOM 2078 N N . LEU A 1 278 ? 9.172 -4.023 -8.789 1 87.44 278 LEU A N 1
ATOM 2079 C CA . LEU A 1 278 ? 8.57 -2.994 -9.633 1 87.44 278 LEU A CA 1
ATOM 2080 C C . LEU A 1 278 ? 7.395 -2.328 -8.914 1 87.44 278 LEU A C 1
ATOM 2082 O O . LEU A 1 278 ? 7.203 -1.115 -9.031 1 87.44 278 LEU A O 1
ATOM 2086 N N . MET A 1 279 ? 6.684 -3.152 -8.25 1 88.38 279 MET A N 1
ATOM 2087 C CA . MET A 1 279 ? 5.539 -2.631 -7.512 1 88.38 279 MET A CA 1
ATOM 2088 C C . MET A 1 279 ? 5.992 -1.737 -6.363 1 88.38 279 MET A C 1
ATOM 2090 O O . MET A 1 279 ? 5.312 -0.771 -6.016 1 88.38 279 MET A O 1
ATOM 2094 N N . ASN A 1 280 ? 7.094 -2.004 -5.836 1 90.25 280 ASN A N 1
ATOM 2095 C CA . ASN A 1 280 ? 7.621 -1.281 -4.684 1 90.25 280 ASN A CA 1
ATOM 2096 C C . ASN A 1 280 ? 8.391 -0.032 -5.109 1 90.25 280 ASN A C 1
ATOM 2098 O O . ASN A 1 280 ? 8.68 0.832 -4.281 1 90.25 280 ASN A O 1
ATOM 2102 N N . LEU A 1 281 ? 8.727 0.098 -6.281 1 87.5 281 LEU A N 1
ATOM 2103 C CA . LEU A 1 281 ? 9.586 1.151 -6.801 1 87.5 281 LEU A CA 1
ATOM 2104 C C . LEU A 1 281 ? 9.008 2.529 -6.492 1 87.5 281 LEU A C 1
ATOM 2106 O O . LEU A 1 281 ? 9.711 3.4 -5.977 1 87.5 281 LEU A O 1
ATOM 2110 N N . PRO A 1 282 ? 7.758 2.775 -6.781 1 83.81 282 PRO A N 1
ATOM 2111 C CA . PRO A 1 282 ? 7.203 4.102 -6.508 1 83.81 282 PRO A CA 1
ATOM 2112 C C . PRO A 1 282 ? 7.32 4.5 -5.039 1 83.81 282 PRO A C 1
ATOM 2114 O O . PRO A 1 282 ? 7.641 5.652 -4.73 1 83.81 282 PRO A O 1
ATOM 2117 N N . THR A 1 283 ? 7.074 3.541 -4.188 1 82.25 283 THR A N 1
ATOM 2118 C CA . THR A 1 283 ? 7.152 3.814 -2.756 1 82.25 283 THR A CA 1
ATOM 2119 C C . THR A 1 283 ? 8.57 4.223 -2.359 1 82.25 283 THR A C 1
ATOM 2121 O O . THR A 1 283 ? 8.758 5.191 -1.622 1 82.25 283 THR A O 1
ATOM 2124 N N . ILE A 1 284 ? 9.508 3.553 -2.855 1 87.62 284 ILE A N 1
ATOM 2125 C CA . ILE A 1 284 ? 10.898 3.842 -2.514 1 87.62 284 ILE A CA 1
ATOM 2126 C C . ILE A 1 284 ? 11.305 5.188 -3.107 1 87.62 284 ILE A C 1
ATOM 2128 O O . ILE A 1 284 ? 12 5.977 -2.457 1 87.62 284 ILE A O 1
ATOM 2132 N N . ILE A 1 285 ? 10.875 5.473 -4.277 1 85.44 285 ILE A N 1
ATOM 2133 C CA . ILE A 1 285 ? 11.203 6.734 -4.93 1 85.44 285 ILE A CA 1
ATOM 2134 C C . ILE A 1 285 ? 10.609 7.895 -4.137 1 85.44 285 ILE A C 1
ATOM 2136 O O . ILE A 1 285 ? 11.312 8.844 -3.783 1 85.44 285 ILE A O 1
ATOM 2140 N N . LEU A 1 286 ? 9.375 7.809 -3.789 1 78.06 286 LEU A N 1
ATOM 2141 C CA . LEU A 1 286 ? 8.664 8.906 -3.143 1 78.06 286 LEU A CA 1
ATOM 2142 C C . LEU A 1 286 ? 9.203 9.148 -1.736 1 78.06 286 LEU A C 1
ATOM 2144 O O . LEU A 1 286 ? 9.414 10.297 -1.336 1 78.06 286 LEU A O 1
ATOM 2148 N N . THR A 1 287 ? 9.398 8.094 -1.022 1 80.31 287 THR A N 1
ATOM 2149 C CA . THR A 1 287 ? 9.891 8.25 0.342 1 80.31 287 THR A CA 1
ATOM 2150 C C . THR A 1 287 ? 11.328 8.758 0.344 1 80.31 287 THR A C 1
ATOM 2152 O O . THR A 1 287 ? 11.703 9.57 1.187 1 80.31 287 THR A O 1
ATOM 2155 N N . SER A 1 288 ? 12.102 8.305 -0.595 1 85.62 288 SER A N 1
ATOM 2156 C CA . SER A 1 288 ? 13.477 8.789 -0.71 1 85.62 288 SER A CA 1
ATOM 2157 C C . SER A 1 288 ? 13.508 10.258 -1.125 1 85.62 288 SER A C 1
ATOM 2159 O O . SER A 1 288 ? 14.336 11.031 -0.633 1 85.62 288 SER A O 1
ATOM 2161 N N . GLN A 1 289 ? 12.656 10.594 -1.988 1 82.19 289 GLN A N 1
ATOM 2162 C CA . GLN A 1 289 ? 12.57 11.992 -2.398 1 82.19 289 GLN A CA 1
ATOM 2163 C C . GLN A 1 289 ? 12.227 12.891 -1.216 1 82.19 289 GLN A C 1
ATOM 2165 O O . GLN A 1 289 ? 12.805 13.969 -1.057 1 82.19 289 GLN A O 1
ATOM 2170 N N . GLU A 1 290 ? 11.297 12.422 -0.457 1 74.12 290 GLU A N 1
ATOM 2171 C CA . GLU A 1 290 ? 10.898 13.195 0.713 1 74.12 290 GLU A CA 1
ATOM 2172 C C . GLU A 1 290 ? 12.055 13.336 1.7 1 74.12 290 GLU A C 1
ATOM 2174 O O . GLU A 1 290 ? 12.219 14.391 2.316 1 74.12 290 GLU A O 1
ATOM 2179 N N . ALA A 1 291 ? 12.781 12.312 1.857 1 81.94 291 ALA A N 1
ATOM 2180 C CA . ALA A 1 291 ? 13.945 12.344 2.738 1 81.94 291 ALA A CA 1
ATOM 2181 C C . ALA A 1 291 ? 14.984 13.336 2.232 1 81.94 291 ALA A C 1
ATOM 2183 O O . ALA A 1 291 ? 15.57 14.086 3.02 1 81.94 291 ALA A O 1
ATOM 2184 N N . LEU A 1 292 ? 15.156 13.422 0.992 1 85.38 292 LEU A N 1
ATOM 2185 C CA . LEU A 1 292 ? 16.141 14.312 0.395 1 85.38 292 LEU A CA 1
ATOM 2186 C C . LEU A 1 292 ? 15.688 15.766 0.471 1 85.38 292 LEU A C 1
ATOM 2188 O O . LEU A 1 292 ? 16.5 16.656 0.711 1 85.38 292 LEU A O 1
ATOM 2192 N N . LYS A 1 293 ? 14.422 15.914 0.294 1 78.94 293 LYS A N 1
ATOM 2193 C CA . LYS A 1 293 ? 13.844 17.25 0.355 1 78.94 293 LYS A CA 1
ATOM 2194 C C . LYS A 1 293 ? 13.938 17.828 1.767 1 78.94 293 LYS A C 1
ATOM 2196 O O . LYS A 1 293 ? 13.961 19.047 1.945 1 78.94 293 LYS A O 1
ATOM 2201 N N . SER A 1 294 ? 13.977 16.969 2.678 1 75.62 294 SER A N 1
ATOM 2202 C CA . SER A 1 294 ? 14 17.406 4.066 1 75.62 294 SER A CA 1
ATOM 2203 C C . SER A 1 294 ? 15.359 17.984 4.441 1 75.62 294 SER A C 1
ATOM 2205 O O . SER A 1 294 ? 15.5 18.672 5.457 1 75.62 294 SER A O 1
ATOM 2207 N N . VAL A 1 295 ? 16.359 17.766 3.613 1 82.62 295 VAL A N 1
ATOM 2208 C CA . VAL A 1 295 ? 17.703 18.312 3.859 1 82.62 295 VAL A CA 1
ATOM 2209 C C . VAL A 1 295 ? 17.719 19.797 3.52 1 82.62 295 VAL A C 1
ATOM 2211 O O . VAL A 1 295 ? 17.391 20.188 2.396 1 82.62 295 VAL A O 1
ATOM 2214 N N . PRO A 1 296 ? 18.047 20.625 4.426 1 83 296 PRO A N 1
ATOM 2215 C CA . PRO A 1 296 ? 18.062 22.078 4.18 1 83 296 PRO A CA 1
ATOM 2216 C C . PRO A 1 296 ? 19 22.469 3.037 1 83 296 PRO A C 1
ATOM 2218 O O . PRO A 1 296 ? 20.078 21.906 2.898 1 83 296 PRO A O 1
ATOM 2221 N N . ASN A 1 297 ? 18.594 23.422 2.326 1 86.31 297 ASN A N 1
ATOM 2222 C CA . ASN A 1 297 ? 19.375 23.922 1.204 1 86.31 297 ASN A CA 1
ATOM 2223 C C . ASN A 1 297 ? 20.672 24.594 1.677 1 86.31 297 ASN A C 1
ATOM 2225 O O . ASN A 1 297 ? 21.656 24.609 0.949 1 86.31 297 ASN A O 1
ATOM 2229 N N . SER A 1 298 ? 20.594 25.031 2.859 1 88.12 298 SER A N 1
ATOM 2230 C CA . SER A 1 298 ? 21.781 25.688 3.41 1 88.12 298 SER A CA 1
ATOM 2231 C C . SER A 1 298 ? 22.969 24.734 3.447 1 88.12 298 SER A C 1
ATOM 2233 O O . SER A 1 298 ? 24.109 25.156 3.256 1 88.12 298 SER A O 1
ATOM 2235 N N . LEU A 1 299 ? 22.719 23.531 3.623 1 88.94 299 LEU A N 1
ATOM 2236 C CA . LEU A 1 299 ? 23.781 22.531 3.646 1 88.94 299 LEU A CA 1
ATOM 2237 C C . LEU A 1 299 ? 24.359 22.328 2.25 1 88.94 299 LEU A C 1
ATOM 2239 O O . LEU A 1 299 ? 25.578 22.188 2.09 1 88.94 299 LEU A O 1
ATOM 2243 N N . ARG A 1 300 ? 23.484 22.391 1.355 1 89.5 300 ARG A N 1
ATOM 2244 C CA . ARG A 1 300 ? 23.906 22.25 -0.031 1 89.5 300 ARG A CA 1
ATOM 2245 C C . ARG A 1 300 ? 24.75 23.453 -0.46 1 89.5 300 ARG A C 1
ATOM 2247 O O . ARG A 1 300 ? 25.812 23.281 -1.056 1 89.5 300 ARG A O 1
ATOM 2254 N N . GLU A 1 301 ? 24.25 24.578 -0.138 1 89.88 301 GLU A N 1
ATOM 2255 C CA . GLU A 1 301 ? 24.938 25.828 -0.497 1 89.88 301 GLU A CA 1
ATOM 2256 C C . GLU A 1 301 ? 26.266 25.953 0.226 1 89.88 301 GLU A C 1
ATOM 2258 O O . GLU A 1 301 ? 27.25 26.422 -0.35 1 89.88 301 GLU A O 1
ATOM 2263 N N . GLY A 1 302 ? 26.219 25.547 1.425 1 90.94 302 GLY A N 1
ATOM 2264 C CA . GLY A 1 302 ? 27.453 25.562 2.184 1 90.94 302 GLY A CA 1
ATOM 2265 C C . GLY A 1 302 ? 28.531 24.672 1.601 1 90.94 302 GLY A C 1
ATOM 2266 O O . GLY A 1 302 ? 29.703 25.047 1.539 1 90.94 302 GLY A O 1
ATOM 2267 N N . SER A 1 303 ? 28.188 23.516 1.186 1 90.56 303 SER A N 1
ATOM 2268 C CA . SER A 1 303 ? 29.125 22.578 0.589 1 90.56 303 SER A CA 1
ATOM 2269 C C . SER A 1 303 ? 29.703 23.109 -0.714 1 90.56 303 SER A C 1
ATOM 2271 O O . SER A 1 303 ? 30.906 23 -0.96 1 90.56 303 SER A O 1
ATOM 2273 N N . VAL A 1 304 ? 28.922 23.797 -1.457 1 87.5 304 VAL A N 1
ATOM 2274 C CA . VAL A 1 304 ? 29.359 24.375 -2.727 1 87.5 304 VAL A CA 1
ATOM 2275 C C . VAL A 1 304 ? 30.25 25.578 -2.469 1 87.5 304 VAL A C 1
ATOM 2277 O O . VAL A 1 304 ? 31.234 25.797 -3.186 1 87.5 304 VAL A O 1
ATOM 2280 N N . ALA A 1 305 ? 29.891 26.234 -1.496 1 91.19 305 ALA A N 1
ATOM 2281 C CA . ALA A 1 305 ? 30.688 27.406 -1.132 1 91.19 305 ALA A CA 1
ATOM 2282 C C . ALA A 1 305 ? 32.094 26.984 -0.712 1 91.19 305 ALA A C 1
ATOM 2284 O O . ALA A 1 305 ? 33.062 27.75 -0.893 1 91.19 305 ALA A O 1
ATOM 2285 N N . LEU A 1 306 ? 32.281 25.844 -0.209 1 92.69 306 LEU A N 1
ATOM 2286 C CA . LEU A 1 306 ? 33.594 25.312 0.206 1 92.69 306 LEU A CA 1
ATOM 2287 C C . LEU A 1 306 ? 34.344 24.719 -0.982 1 92.69 306 LEU A C 1
ATOM 2289 O O . LEU A 1 306 ? 35.469 24.25 -0.834 1 92.69 306 LEU A O 1
ATOM 2293 N N . GLY A 1 307 ? 33.719 24.688 -2.191 1 87.88 307 GLY A N 1
ATOM 2294 C CA . GLY A 1 307 ? 34.375 24.25 -3.406 1 87.88 307 GLY A CA 1
ATOM 2295 C C . GLY A 1 307 ? 34.062 22.812 -3.766 1 87.88 307 GLY A C 1
ATOM 2296 O O . GLY A 1 307 ? 34.719 22.219 -4.637 1 87.88 307 GLY A O 1
ATOM 2297 N N . ALA A 1 308 ? 33.156 22.266 -3.08 1 86.56 308 ALA A N 1
ATOM 2298 C CA . ALA A 1 308 ? 32.781 20.891 -3.361 1 86.56 308 ALA A CA 1
ATOM 2299 C C . ALA A 1 308 ? 32.031 20.781 -4.672 1 86.56 308 ALA A C 1
ATOM 2301 O O . ALA A 1 308 ? 31.266 21.688 -5.035 1 86.56 308 ALA A O 1
ATOM 2302 N N . SER A 1 309 ? 32.281 19.625 -5.355 1 80.12 309 SER A N 1
ATOM 2303 C CA . SER A 1 309 ? 31.5 19.344 -6.551 1 80.12 309 SER A CA 1
ATOM 2304 C C . SER A 1 309 ? 30.078 18.891 -6.188 1 80.12 309 SER A C 1
ATOM 2306 O O . SER A 1 309 ? 29.797 18.609 -5.023 1 80.12 309 SER A O 1
ATOM 2308 N N . ARG A 1 310 ? 29.203 18.938 -7.137 1 78.62 310 ARG A N 1
ATOM 2309 C CA . ARG A 1 310 ? 27.828 18.516 -6.906 1 78.62 310 ARG A CA 1
ATOM 2310 C C . ARG A 1 310 ? 27.766 17.078 -6.395 1 78.62 310 ARG A C 1
ATOM 2312 O O . ARG A 1 310 ? 26.984 16.781 -5.484 1 78.62 310 ARG A O 1
ATOM 2319 N N . TRP A 1 311 ? 28.641 16.281 -6.941 1 78.31 311 TRP A N 1
ATOM 2320 C CA . TRP A 1 311 ? 28.672 14.883 -6.523 1 78.31 311 TRP A CA 1
ATOM 2321 C C . TRP A 1 311 ? 29.188 14.75 -5.102 1 78.31 311 TRP A C 1
ATOM 2323 O O . TRP A 1 311 ? 28.688 13.945 -4.316 1 78.31 311 TRP A O 1
ATOM 2333 N N . GLN A 1 312 ? 30.188 15.516 -4.859 1 82.19 312 GLN A N 1
ATOM 2334 C CA . GLN A 1 312 ? 30.734 15.492 -3.506 1 82.19 312 GLN A CA 1
ATOM 2335 C C . GLN A 1 312 ? 29.703 15.969 -2.49 1 82.19 312 GLN A C 1
ATOM 2337 O O . GLN A 1 312 ? 29.594 15.414 -1.394 1 82.19 312 GLN A O 1
ATOM 2342 N N . THR A 1 313 ? 28.969 16.969 -2.92 1 86.62 313 THR A N 1
ATOM 2343 C CA . THR A 1 313 ? 27.922 17.5 -2.047 1 86.62 313 THR A CA 1
ATOM 2344 C C . THR A 1 313 ? 26.844 16.453 -1.802 1 86.62 313 THR A C 1
ATOM 2346 O O . THR A 1 313 ? 26.406 16.25 -0.664 1 86.62 313 THR A O 1
ATOM 2349 N N . VAL A 1 314 ? 26.453 15.766 -2.834 1 85.25 314 VAL A N 1
ATOM 2350 C CA . VAL A 1 314 ? 25.375 14.773 -2.729 1 85.25 314 VAL A CA 1
ATOM 2351 C C . VAL A 1 314 ? 25.859 13.578 -1.91 1 85.25 314 VAL A C 1
ATOM 2353 O O . VAL A 1 314 ? 25.172 13.133 -0.992 1 85.25 314 VAL A O 1
ATOM 2356 N N . ARG A 1 315 ? 27 13.125 -2.145 1 84.19 315 ARG A N 1
ATOM 2357 C CA . ARG A 1 315 ? 27.516 11.898 -1.545 1 84.19 315 ARG A CA 1
ATOM 2358 C C . ARG A 1 315 ? 27.906 12.125 -0.092 1 84.19 315 ARG A C 1
ATOM 2360 O O . ARG A 1 315 ? 27.688 11.266 0.762 1 84.19 315 ARG A O 1
ATOM 2367 N N . LYS A 1 316 ? 28.438 13.32 0.191 1 87.69 316 LYS A N 1
ATOM 2368 C CA . LYS A 1 316 ? 29.047 13.523 1.503 1 87.69 316 LYS A CA 1
ATOM 2369 C C . LYS A 1 316 ? 28.125 14.32 2.42 1 87.69 316 LYS A C 1
ATOM 2371 O O . LYS A 1 316 ? 28.25 14.266 3.645 1 87.69 316 LYS A O 1
ATOM 2376 N N . VAL A 1 317 ? 27.234 15.023 1.84 1 89.31 317 VAL A N 1
ATOM 2377 C CA . VAL A 1 317 ? 26.422 15.906 2.678 1 89.31 317 VAL A CA 1
ATOM 2378 C C . VAL A 1 317 ? 24.953 15.492 2.592 1 89.31 317 VAL A C 1
ATOM 2380 O O . VAL A 1 317 ? 24.344 15.141 3.604 1 89.31 317 VAL A O 1
ATOM 2383 N N . VAL A 1 318 ? 24.469 15.398 1.412 1 89.56 318 VAL A N 1
ATOM 2384 C CA . VAL A 1 318 ? 23.031 15.242 1.218 1 89.56 318 VAL A CA 1
ATOM 2385 C C . VAL A 1 318 ? 22.609 13.812 1.578 1 89.56 318 VAL A C 1
ATOM 2387 O O . VAL A 1 318 ? 21.688 13.617 2.375 1 89.56 318 VAL A O 1
ATOM 2390 N N . ILE A 1 319 ? 23.281 12.82 1.039 1 88.38 319 ILE A N 1
ATOM 2391 C CA . ILE A 1 319 ? 22.891 11.43 1.214 1 88.38 319 ILE A CA 1
ATOM 2392 C C . ILE A 1 319 ? 23 11.039 2.686 1 88.38 319 ILE A C 1
ATOM 2394 O O . ILE A 1 319 ? 22.062 10.508 3.271 1 88.38 319 ILE A O 1
ATOM 2398 N N . PRO A 1 320 ? 24.109 11.406 3.291 1 87.44 320 PRO A N 1
ATOM 2399 C CA . PRO A 1 320 ? 24.219 11.055 4.707 1 87.44 320 PRO A CA 1
ATOM 2400 C C . PRO A 1 320 ? 23.156 11.742 5.566 1 87.44 320 PRO A C 1
ATOM 2402 O O . PRO A 1 320 ? 22.672 11.156 6.539 1 87.44 320 PRO A O 1
ATOM 2405 N N . SER A 1 321 ? 22.797 12.93 5.215 1 86.25 321 SER A N 1
ATOM 2406 C CA . SER A 1 321 ? 21.797 13.672 5.973 1 86.25 321 SER A CA 1
ATOM 2407 C C . SER A 1 321 ? 20.406 13.109 5.746 1 86.25 321 SER A C 1
ATOM 2409 O O . SER A 1 321 ? 19.547 13.195 6.625 1 86.25 321 SER A O 1
ATOM 2411 N N . ALA A 1 322 ? 20.188 12.508 4.617 1 88.5 322 ALA A N 1
ATOM 2412 C CA . ALA A 1 322 ? 18.875 12.008 4.254 1 88.5 322 ALA A CA 1
ATOM 2413 C C . ALA A 1 322 ? 18.75 10.516 4.562 1 88.5 322 ALA A C 1
ATOM 2415 O O . ALA A 1 322 ? 17.656 9.945 4.484 1 88.5 322 ALA A O 1
ATOM 2416 N N . LEU A 1 323 ? 19.797 9.891 4.957 1 87.19 323 LEU A N 1
ATOM 2417 C CA . LEU A 1 323 ? 19.891 8.445 5.062 1 87.19 323 LEU A CA 1
ATOM 2418 C C . LEU A 1 323 ? 18.828 7.898 6.02 1 87.19 323 LEU A C 1
ATOM 2420 O O . LEU A 1 323 ? 18.188 6.891 5.727 1 87.19 323 LEU A O 1
ATOM 2424 N N . PRO A 1 324 ? 18.609 8.555 7.176 1 81 324 PRO A N 1
ATOM 2425 C CA . PRO A 1 324 ? 17.562 8.031 8.055 1 81 324 PRO A CA 1
ATOM 2426 C C . PRO A 1 324 ? 16.188 8 7.379 1 81 324 PRO A C 1
ATOM 2428 O O . PRO A 1 324 ? 15.438 7.035 7.543 1 81 324 PRO A O 1
ATOM 2431 N N . GLY A 1 325 ? 15.914 9.039 6.629 1 79.06 325 GLY A N 1
ATOM 2432 C CA . GLY A 1 325 ? 14.664 9.078 5.891 1 79.06 325 GLY A CA 1
ATOM 2433 C C . GLY A 1 325 ? 14.578 8.039 4.793 1 79.06 325 GLY A C 1
ATOM 2434 O O . GLY A 1 325 ? 13.539 7.402 4.605 1 79.06 325 GLY A O 1
ATOM 2435 N N . VAL A 1 326 ? 15.656 7.848 4.129 1 86.25 326 VAL A N 1
ATOM 2436 C CA . VAL A 1 326 ? 15.727 6.852 3.062 1 86.25 326 VAL A CA 1
ATOM 2437 C C . VAL A 1 326 ? 15.539 5.453 3.646 1 86.25 326 VAL A C 1
ATOM 2439 O O . VAL A 1 326 ? 14.82 4.629 3.072 1 86.25 326 VAL A O 1
ATOM 2442 N N . LEU A 1 327 ? 16.141 5.246 4.793 1 84.12 327 LEU A N 1
ATOM 2443 C CA . LEU A 1 327 ? 16.016 3.945 5.441 1 84.12 327 LEU A CA 1
ATOM 2444 C C . LEU A 1 327 ? 14.586 3.703 5.91 1 84.12 327 LEU A C 1
ATOM 2446 O O . LEU A 1 327 ? 14.102 2.57 5.879 1 84.12 327 LEU A O 1
ATOM 2450 N N . THR A 1 328 ? 13.945 4.734 6.293 1 76.5 328 THR A N 1
ATOM 2451 C CA . THR A 1 328 ? 12.539 4.609 6.645 1 76.5 328 THR A CA 1
ATOM 2452 C C . THR A 1 328 ? 11.711 4.172 5.434 1 76.5 328 THR A C 1
ATOM 2454 O O . THR A 1 328 ? 10.82 3.336 5.555 1 76.5 328 THR A O 1
ATOM 2457 N N . GLY A 1 329 ? 12.039 4.75 4.363 1 79.75 329 GLY A N 1
ATOM 2458 C CA . GLY A 1 329 ? 11.383 4.344 3.129 1 79.75 329 GLY A CA 1
ATOM 2459 C C . GLY A 1 329 ? 11.633 2.889 2.773 1 79.75 329 GLY A C 1
ATOM 2460 O O . GLY A 1 329 ? 10.727 2.195 2.307 1 79.75 329 GLY A O 1
ATOM 2461 N N . LEU A 1 330 ? 12.797 2.43 2.994 1 86.62 330 LEU A N 1
ATOM 2462 C CA . LEU A 1 330 ? 13.133 1.039 2.719 1 86.62 330 LEU A CA 1
ATOM 2463 C C . LEU A 1 330 ? 12.375 0.099 3.652 1 86.62 330 LEU A C 1
ATOM 2465 O O . LEU A 1 330 ? 11.953 -0.983 3.24 1 86.62 330 LEU A O 1
ATOM 2469 N N . ILE A 1 331 ? 12.25 0.526 4.875 1 82.88 331 ILE A N 1
ATOM 2470 C CA . ILE A 1 331 ? 11.508 -0.261 5.852 1 82.88 331 ILE A CA 1
ATOM 2471 C C . ILE A 1 331 ? 10.055 -0.406 5.402 1 82.88 331 ILE A C 1
ATOM 2473 O O . ILE A 1 331 ? 9.492 -1.504 5.434 1 82.88 331 ILE A O 1
ATOM 2477 N N . ILE A 1 332 ? 9.492 0.657 4.941 1 77.94 332 ILE A N 1
ATOM 2478 C CA . ILE A 1 332 ? 8.125 0.639 4.434 1 77.94 332 ILE A CA 1
ATOM 2479 C C . ILE A 1 332 ? 8.039 -0.264 3.207 1 77.94 332 ILE A C 1
ATOM 2481 O O . ILE A 1 332 ? 7.086 -1.028 3.055 1 77.94 332 ILE A O 1
ATOM 2485 N N . GLY A 1 333 ? 9.047 -0.157 2.393 1 86.31 333 GLY A N 1
ATOM 2486 C CA . GLY A 1 333 ? 9.102 -0.999 1.208 1 86.31 333 GLY A CA 1
ATOM 2487 C C . GLY A 1 333 ? 9.156 -2.48 1.531 1 86.31 333 GLY A C 1
ATOM 2488 O O . GLY A 1 333 ? 8.492 -3.291 0.883 1 86.31 333 GLY A O 1
ATOM 2489 N N . VAL A 1 334 ? 9.906 -2.824 2.535 1 87.44 334 VAL A N 1
ATOM 2490 C CA . VAL A 1 334 ? 10.023 -4.215 2.965 1 87.44 334 VAL A CA 1
ATOM 2491 C C . VAL A 1 334 ? 8.68 -4.711 3.484 1 87.44 334 VAL A C 1
ATOM 2493 O O . VAL A 1 334 ? 8.242 -5.816 3.143 1 87.44 334 VAL A O 1
ATOM 2496 N N . ALA A 1 335 ? 8.086 -3.951 4.266 1 83.06 335 ALA A N 1
ATOM 2497 C CA . ALA A 1 335 ? 6.789 -4.316 4.836 1 83.06 335 ALA A CA 1
ATOM 2498 C C . ALA A 1 335 ? 5.746 -4.52 3.74 1 83.06 335 ALA A C 1
ATOM 2500 O O . ALA A 1 335 ? 4.957 -5.465 3.793 1 83.06 335 ALA A O 1
ATOM 2501 N N . ARG A 1 336 ? 5.805 -3.691 2.836 1 83.94 336 ARG A N 1
ATOM 2502 C CA . ARG A 1 336 ? 4.852 -3.775 1.734 1 83.94 336 ARG A CA 1
ATOM 2503 C C . ARG A 1 336 ? 5.105 -5.012 0.882 1 83.94 336 ARG A C 1
ATOM 2505 O O . ARG A 1 336 ? 4.168 -5.73 0.522 1 83.94 336 ARG A O 1
ATOM 2512 N N . ALA A 1 337 ? 6.297 -5.203 0.567 1 90.62 337 ALA A N 1
ATOM 2513 C CA . ALA A 1 337 ? 6.652 -6.355 -0.252 1 90.62 337 ALA A CA 1
ATOM 2514 C C . ALA A 1 337 ? 6.297 -7.66 0.454 1 90.62 337 ALA A C 1
ATOM 2516 O O . ALA A 1 337 ? 5.824 -8.609 -0.179 1 90.62 337 ALA A O 1
ATOM 2517 N N . ALA A 1 338 ? 6.531 -7.68 1.706 1 89.5 338 ALA A N 1
ATOM 2518 C CA . ALA A 1 338 ? 6.281 -8.891 2.484 1 89.5 338 ALA A CA 1
ATOM 2519 C C . ALA A 1 338 ? 4.785 -9.172 2.592 1 89.5 338 ALA A C 1
ATOM 2521 O O . ALA A 1 338 ? 4.379 -10.328 2.748 1 89.5 338 ALA A O 1
ATOM 2522 N N . GLY A 1 339 ? 4.031 -8.188 2.482 1 88.12 339 GLY A N 1
ATOM 2523 C CA . GLY A 1 339 ? 2.604 -8.336 2.711 1 88.12 339 GLY A CA 1
ATOM 2524 C C . GLY A 1 339 ? 1.806 -8.477 1.429 1 88.12 339 GLY A C 1
ATOM 2525 O O . GLY A 1 339 ? 0.575 -8.539 1.461 1 88.12 339 GLY A O 1
ATOM 2526 N N . GLU A 1 340 ? 2.488 -8.523 0.327 1 87.94 340 GLU A N 1
ATOM 2527 C CA . GLU A 1 340 ? 1.774 -8.625 -0.943 1 87.94 340 GLU A CA 1
ATOM 2528 C C . GLU A 1 340 ? 1.525 -10.078 -1.327 1 87.94 340 GLU A C 1
ATOM 2530 O O . GLU A 1 340 ? 2.383 -10.938 -1.115 1 87.94 340 GLU A O 1
ATOM 2535 N N . THR A 1 341 ? 0.344 -10.344 -1.86 1 87.69 341 THR A N 1
ATOM 2536 C CA . THR A 1 341 ? -0.018 -11.703 -2.262 1 87.69 341 THR A CA 1
ATOM 2537 C C . THR A 1 341 ? -0.397 -11.75 -3.738 1 87.69 341 THR A C 1
ATOM 2539 O O . THR A 1 341 ? 0.096 -12.594 -4.484 1 87.69 341 THR A O 1
ATOM 2542 N N . ALA A 1 342 ? -1.108 -10.789 -4.16 1 86.38 342 ALA A N 1
ATOM 2543 C CA . ALA A 1 342 ? -1.756 -10.828 -5.469 1 86.38 342 ALA A CA 1
ATOM 2544 C C . ALA A 1 342 ? -0.722 -10.875 -6.59 1 86.38 342 ALA A C 1
ATOM 2546 O O . ALA A 1 342 ? -0.815 -11.703 -7.496 1 86.38 342 ALA A O 1
ATOM 2547 N N . PRO A 1 343 ? 0.317 -10.078 -6.508 1 88.88 343 PRO A N 1
ATOM 2548 C CA . PRO A 1 343 ? 1.231 -10.078 -7.652 1 88.88 343 PRO A CA 1
ATOM 2549 C C . PRO A 1 343 ? 2.037 -11.375 -7.762 1 88.88 343 PRO A C 1
ATOM 2551 O O . PRO A 1 343 ? 2.473 -11.742 -8.859 1 88.88 343 PRO A O 1
ATOM 2554 N N . ILE A 1 344 ? 2.172 -12.039 -6.691 1 92.38 344 ILE A N 1
ATOM 2555 C CA . ILE A 1 344 ? 3.084 -13.18 -6.742 1 92.38 344 ILE A CA 1
ATOM 2556 C C . ILE A 1 344 ? 2.291 -14.469 -6.922 1 92.38 344 ILE A C 1
ATOM 2558 O O . ILE A 1 344 ? 2.863 -15.523 -7.211 1 92.38 344 ILE A O 1
ATOM 2562 N N . MET A 1 345 ? 1.045 -14.477 -6.816 1 87.19 345 MET A N 1
ATOM 2563 C CA . MET A 1 345 ? 0.215 -15.672 -6.906 1 87.19 345 MET A CA 1
ATOM 2564 C C . MET A 1 345 ? 0.371 -16.344 -8.266 1 87.19 345 MET A C 1
ATOM 2566 O O . MET A 1 345 ? 0.279 -17.562 -8.375 1 87.19 345 MET A O 1
ATOM 2570 N N . TRP A 1 346 ? 0.76 -15.531 -9.242 1 82.5 346 TRP A N 1
ATOM 2571 C CA . TRP A 1 346 ? 0.884 -16.109 -10.578 1 82.5 346 TRP A CA 1
ATOM 2572 C C . TRP A 1 346 ? 2.303 -15.945 -11.109 1 82.5 346 TRP A C 1
ATOM 2574 O O . TRP A 1 346 ? 2.582 -16.281 -12.266 1 82.5 346 TRP A O 1
ATOM 2584 N N . THR A 1 347 ? 3.07 -15.445 -10.242 1 89.25 347 THR A N 1
ATOM 2585 C CA . THR A 1 347 ? 4.383 -15.148 -10.805 1 89.25 347 THR A CA 1
ATOM 2586 C C . THR A 1 347 ? 5.473 -15.93 -10.078 1 89.25 347 THR A C 1
ATOM 2588 O O . THR A 1 347 ? 6.543 -16.172 -10.633 1 89.25 347 THR A O 1
ATOM 2591 N N . ALA A 1 348 ? 5.133 -16.281 -8.852 1 93.5 348 ALA A N 1
ATOM 2592 C CA . ALA A 1 348 ? 6.289 -16.828 -8.141 1 93.5 348 ALA A CA 1
ATOM 2593 C C . ALA A 1 348 ? 5.883 -18 -7.254 1 93.5 348 ALA A C 1
ATOM 2595 O O . ALA A 1 348 ? 6.711 -18.844 -6.926 1 93.5 348 ALA A O 1
ATOM 2596 N N . VAL A 1 349 ? 4.617 -18.047 -6.848 1 89.88 349 VAL A N 1
ATOM 2597 C CA . VAL A 1 349 ? 4.359 -18.906 -5.688 1 89.88 349 VAL A CA 1
ATOM 2598 C C . VAL A 1 349 ? 3.553 -20.125 -6.113 1 89.88 349 VAL A C 1
ATOM 2600 O O . VAL A 1 349 ? 2.758 -20.062 -7.051 1 89.88 349 VAL A O 1
ATOM 2603 N N . THR A 1 350 ? 3.883 -21.234 -5.5 1 83.94 350 THR A N 1
ATOM 2604 C CA . THR A 1 350 ? 3.137 -22.484 -5.543 1 83.94 350 THR A CA 1
ATOM 2605 C C . THR A 1 350 ? 2.945 -23.047 -4.141 1 83.94 350 THR A C 1
ATOM 2607 O O . THR A 1 350 ? 3.646 -22.656 -3.207 1 83.94 350 THR A O 1
ATOM 2610 N N . PHE A 1 351 ? 1.91 -23.859 -4.066 1 78.56 351 PHE A N 1
ATOM 2611 C CA . PHE A 1 351 ? 1.661 -24.469 -2.764 1 78.56 351 PHE A CA 1
ATOM 2612 C C . PHE A 1 351 ? 2.57 -25.656 -2.537 1 78.56 351 PHE A C 1
ATOM 2614 O O . PHE A 1 351 ? 2.203 -26.609 -1.83 1 78.56 351 PHE A O 1
ATOM 2621 N N . SER A 1 352 ? 3.783 -25.516 -3.057 1 77.25 352 SER A N 1
ATOM 2622 C CA . SER A 1 352 ? 4.734 -26.625 -2.969 1 77.25 352 SER A CA 1
ATOM 2623 C C . SER A 1 352 ? 5.441 -26.641 -1.616 1 77.25 352 SER A C 1
ATOM 2625 O O . SER A 1 352 ? 5.625 -25.594 -0.997 1 77.25 352 SER A O 1
ATOM 2627 N N . ALA A 1 353 ? 5.742 -27.797 -1.163 1 81.38 353 ALA A N 1
ATOM 2628 C CA . ALA A 1 353 ? 6.477 -27.984 0.084 1 81.38 353 ALA A CA 1
ATOM 2629 C C . ALA A 1 353 ? 7.973 -28.141 -0.178 1 81.38 353 ALA A C 1
ATOM 2631 O O . ALA A 1 353 ? 8.734 -28.5 0.72 1 81.38 353 ALA A O 1
ATOM 2632 N N . THR A 1 354 ? 8.367 -27.766 -1.357 1 80.06 354 THR A N 1
ATOM 2633 C CA . THR A 1 354 ? 9.766 -27.891 -1.736 1 80.06 354 THR A CA 1
ATOM 2634 C C . THR A 1 354 ? 10.578 -26.703 -1.232 1 80.06 354 THR A C 1
ATOM 2636 O O . THR A 1 354 ? 10.211 -25.547 -1.482 1 80.06 354 THR A O 1
ATOM 2639 N N . PRO A 1 355 ? 11.664 -27.047 -0.436 1 80.75 355 PRO A N 1
ATOM 2640 C CA . PRO A 1 355 ? 12.516 -25.969 0.043 1 80.75 355 PRO A CA 1
ATOM 2641 C C . PRO A 1 355 ? 13.195 -25.203 -1.093 1 80.75 355 PRO A C 1
ATOM 2643 O O . PRO A 1 355 ? 13.352 -25.734 -2.191 1 80.75 355 PRO A O 1
ATOM 2646 N N . VAL A 1 356 ? 13.531 -24.016 -0.777 1 81.38 356 VAL A N 1
ATOM 2647 C CA . VAL A 1 356 ? 14.273 -23.219 -1.746 1 81.38 356 VAL A CA 1
ATOM 2648 C C . VAL A 1 356 ? 15.648 -23.844 -1.983 1 81.38 356 VAL A C 1
ATOM 2650 O O . VAL A 1 356 ? 16.406 -24.062 -1.039 1 81.38 356 VAL A O 1
ATOM 2653 N N . THR A 1 357 ? 15.812 -24.141 -3.17 1 78 357 THR A N 1
ATOM 2654 C CA . THR A 1 357 ? 17.094 -24.734 -3.514 1 78 357 THR A CA 1
ATOM 2655 C C . THR A 1 357 ? 18.219 -23.703 -3.438 1 78 357 THR A C 1
ATOM 2657 O O . THR A 1 357 ? 18.094 -22.609 -4.004 1 78 357 THR A O 1
ATOM 2660 N N . MET A 1 358 ? 19.25 -24.062 -2.627 1 78.56 358 MET A N 1
ATOM 2661 C CA . MET A 1 358 ? 20.344 -23.125 -2.412 1 78.56 358 MET A CA 1
ATOM 2662 C C . MET A 1 358 ? 21.594 -23.562 -3.178 1 78.56 358 MET A C 1
ATOM 2664 O O . MET A 1 358 ? 21.969 -24.734 -3.148 1 78.56 358 MET A O 1
ATOM 2668 N N . TYR A 1 359 ? 22.078 -22.531 -3.959 1 63.66 359 TYR A N 1
ATOM 2669 C CA . TYR A 1 359 ? 23.391 -22.766 -4.559 1 63.66 359 TYR A CA 1
ATOM 2670 C C . TYR A 1 359 ? 24.5 -22.438 -3.576 1 63.66 359 TYR A C 1
ATOM 2672 O O . TYR A 1 359 ? 24.562 -21.328 -3.045 1 63.66 359 TYR A O 1
ATOM 2680 N N . TYR A 1 360 ? 25.375 -23.359 -3.385 1 61.81 360 TYR A N 1
ATOM 2681 C CA . TYR A 1 360 ? 26.5 -23.234 -2.461 1 61.81 360 TYR A CA 1
ATOM 2682 C C . TYR A 1 360 ? 26.016 -22.828 -1.074 1 61.81 360 TYR A C 1
ATOM 2684 O O . TYR A 1 360 ? 26.734 -22.125 -0.347 1 61.81 360 TYR A O 1
ATOM 2692 N N . GLY A 1 361 ? 24.719 -23.078 -0.844 1 63.72 361 GLY A N 1
ATOM 2693 C CA . GLY A 1 361 ? 24.156 -22.797 0.467 1 63.72 361 GLY A CA 1
ATOM 2694 C C . GLY A 1 361 ? 23.922 -21.312 0.708 1 63.72 361 GLY A C 1
ATOM 2695 O O . GLY A 1 361 ? 23.422 -20.922 1.766 1 63.72 361 GLY A O 1
ATOM 2696 N N . VAL A 1 362 ? 24.203 -20.516 -0.287 1 65.81 362 VAL A N 1
ATOM 2697 C CA . VAL A 1 362 ? 24.172 -19.078 -0.015 1 65.81 362 VAL A CA 1
ATOM 2698 C C . VAL A 1 362 ? 23.219 -18.391 -0.974 1 65.81 362 VAL A C 1
ATOM 2700 O O . VAL A 1 362 ? 22.516 -17.453 -0.588 1 65.81 362 VAL A O 1
ATOM 2703 N N . VAL A 1 363 ? 23.203 -18.938 -2.156 1 72.06 363 VAL A N 1
ATOM 2704 C CA . VAL A 1 363 ? 22.438 -18.234 -3.18 1 72.06 363 VAL A CA 1
ATOM 2705 C C . VAL A 1 363 ? 21.219 -19.094 -3.576 1 72.06 363 VAL A C 1
ATOM 2707 O O . VAL A 1 363 ? 21.375 -20.266 -3.932 1 72.06 363 VAL A O 1
ATOM 2710 N N . PRO A 1 364 ? 20.078 -18.531 -3.398 1 80.88 364 PRO A N 1
ATOM 2711 C CA . PRO A 1 364 ? 18.906 -19.312 -3.787 1 80.88 364 PRO A CA 1
ATOM 2712 C C . PRO A 1 364 ? 18.781 -19.484 -5.297 1 80.88 364 PRO A C 1
ATOM 2714 O O . PRO A 1 364 ? 19.234 -18.625 -6.062 1 80.88 364 PRO A O 1
ATOM 2717 N N . ASP A 1 365 ? 18.312 -20.609 -5.656 1 80 365 ASP A N 1
ATOM 2718 C CA . ASP A 1 365 ? 17.938 -20.812 -7.051 1 80 365 ASP A CA 1
ATOM 2719 C C . ASP A 1 365 ? 16.734 -19.938 -7.418 1 80 365 ASP A C 1
ATOM 2721 O O . ASP A 1 365 ? 15.602 -20.234 -7.027 1 80 365 ASP A O 1
ATOM 2725 N N . VAL A 1 366 ? 17 -18.953 -8.188 1 86 366 VAL A N 1
ATOM 2726 C CA . VAL A 1 366 ? 15.984 -17.938 -8.43 1 86 366 VAL A CA 1
ATOM 2727 C C . VAL A 1 366 ? 15.062 -18.375 -9.57 1 86 366 VAL A C 1
ATOM 2729 O O . VAL A 1 366 ? 14.086 -17.688 -9.883 1 86 366 VAL A O 1
ATOM 2732 N N . THR A 1 367 ? 15.273 -19.531 -10.148 1 82 367 THR A N 1
ATOM 2733 C CA . THR A 1 367 ? 14.516 -19.969 -11.32 1 82 367 THR A CA 1
ATOM 2734 C C . THR A 1 367 ? 13.336 -20.844 -10.914 1 82 367 THR A C 1
ATOM 2736 O O . THR A 1 367 ? 12.477 -21.156 -11.742 1 82 367 THR A O 1
ATOM 2739 N N . GLN A 1 368 ? 13.242 -21.219 -9.664 1 85.69 368 GLN A N 1
ATOM 2740 C CA . GLN A 1 368 ? 12.18 -22.094 -9.18 1 85.69 368 GLN A CA 1
ATOM 2741 C C . GLN A 1 368 ? 11.117 -21.297 -8.422 1 85.69 368 GLN A C 1
ATOM 2743 O O . GLN A 1 368 ? 11.414 -20.25 -7.832 1 85.69 368 GLN A O 1
ATOM 2748 N N . PRO A 1 369 ? 9.898 -21.828 -8.594 1 92 369 PRO A N 1
ATOM 2749 C CA . PRO A 1 369 ? 8.859 -21.219 -7.758 1 92 369 PRO A CA 1
ATOM 2750 C C . PRO A 1 369 ? 9.086 -21.453 -6.266 1 92 369 PRO A C 1
ATOM 2752 O O . PRO A 1 369 ? 9.859 -22.328 -5.887 1 92 369 PRO A O 1
ATOM 2755 N N . VAL A 1 370 ? 8.516 -20.688 -5.477 1 92.56 370 VAL A N 1
ATOM 2756 C CA . VAL A 1 370 ? 8.672 -20.781 -4.027 1 92.56 370 VAL A CA 1
ATOM 2757 C C . VAL A 1 370 ? 7.301 -20.703 -3.359 1 92.56 370 VAL A C 1
ATOM 2759 O O . VAL A 1 370 ? 6.309 -20.359 -4 1 92.56 370 VAL A O 1
ATOM 2762 N N . ASN A 1 371 ? 7.27 -21.172 -2.152 1 92.75 371 ASN A N 1
ATOM 2763 C CA . ASN A 1 371 ? 6.102 -20.906 -1.316 1 92.75 371 ASN A CA 1
ATOM 2764 C C . ASN A 1 371 ? 6.246 -19.594 -0.554 1 92.75 371 ASN A C 1
ATOM 2766 O O . ASN A 1 371 ? 7.305 -18.969 -0.581 1 92.75 371 ASN A O 1
ATOM 2770 N N . ASN A 1 372 ? 5.203 -19.125 -0.042 1 94.25 372 ASN A N 1
ATOM 2771 C CA . ASN A 1 372 ? 5.16 -17.828 0.642 1 94.25 372 ASN A CA 1
ATOM 2772 C C . ASN A 1 372 ? 4.141 -17.844 1.777 1 94.25 372 ASN A C 1
ATOM 2774 O O . ASN A 1 372 ? 3.107 -18.5 1.688 1 94.25 372 ASN A O 1
ATOM 2778 N N . LEU A 1 373 ? 4.484 -17.141 2.775 1 94 373 LEU A N 1
ATOM 2779 C CA . LEU A 1 373 ? 3.646 -17.141 3.971 1 94 373 LEU A CA 1
ATOM 2780 C C . LEU A 1 373 ? 2.264 -16.578 3.674 1 94 373 LEU A C 1
ATOM 2782 O O . LEU A 1 373 ? 1.256 -17.109 4.145 1 94 373 LEU A O 1
ATOM 2786 N N . CYS A 1 374 ? 2.223 -15.508 2.93 1 93 374 CYS A N 1
ATOM 2787 C CA . CYS A 1 374 ? 0.94 -14.898 2.6 1 93 374 CYS A CA 1
ATOM 2788 C C . CYS A 1 374 ? 0.072 -15.852 1.79 1 93 374 CYS A C 1
ATOM 2790 O O . CYS A 1 374 ? -1.115 -16.016 2.078 1 93 374 CYS A O 1
ATOM 2792 N N . TYR A 1 375 ? 0.66 -16.5 0.832 1 89.44 375 TYR A N 1
ATOM 2793 C CA . TYR A 1 375 ? -0.058 -17.422 -0.025 1 89.44 375 TYR A CA 1
ATOM 2794 C C . TYR A 1 375 ? -0.486 -18.672 0.756 1 89.44 375 TYR A C 1
ATOM 2796 O O . TYR A 1 375 ? -1.586 -19.188 0.553 1 89.44 375 TYR A O 1
ATOM 2804 N N . HIS A 1 376 ? 0.389 -19.094 1.542 1 90.69 376 HIS A N 1
ATOM 2805 C CA . HIS A 1 376 ? 0.071 -20.234 2.398 1 90.69 376 HIS A CA 1
ATOM 2806 C C . HIS A 1 376 ? -1.115 -19.922 3.307 1 90.69 376 HIS A C 1
ATOM 2808 O O . HIS A 1 376 ? -2.012 -20.766 3.469 1 90.69 376 HIS A O 1
ATOM 2814 N N . LEU A 1 377 ? -1.069 -18.812 3.891 1 89.25 377 LEU A N 1
ATOM 2815 C CA . LEU A 1 377 ? -2.162 -18.375 4.758 1 89.25 377 LEU A CA 1
ATOM 2816 C C . LEU A 1 377 ? -3.473 -18.297 3.984 1 89.25 377 LEU A C 1
ATOM 2818 O O . LEU A 1 377 ? -4.52 -18.719 4.484 1 89.25 377 LEU A O 1
ATOM 2822 N N . LEU A 1 378 ? -3.393 -17.812 2.834 1 83.94 378 LEU A N 1
ATOM 2823 C CA . LEU A 1 378 ? -4.562 -17.719 1.968 1 83.94 378 LEU A CA 1
ATOM 2824 C C . LEU A 1 378 ? -5.133 -19.094 1.673 1 83.94 378 LEU A C 1
ATOM 2826 O O . LEU A 1 378 ? -6.352 -19.281 1.705 1 83.94 378 LEU A O 1
ATOM 2830 N N . ASN A 1 379 ? -4.285 -19.969 1.413 1 82.62 379 ASN A N 1
ATOM 2831 C CA . ASN A 1 379 ? -4.715 -21.328 1.086 1 82.62 379 ASN A CA 1
ATOM 2832 C C . ASN A 1 379 ? -5.352 -22.016 2.289 1 82.62 379 ASN A C 1
ATOM 2834 O O . ASN A 1 379 ? -6.352 -22.719 2.146 1 82.62 379 ASN A O 1
ATOM 2838 N N . LEU A 1 380 ? -4.73 -21.812 3.408 1 82.5 380 LEU A N 1
ATOM 2839 C CA . LEU A 1 380 ? -5.266 -22.438 4.613 1 82.5 380 LEU A CA 1
ATOM 2840 C C . LEU A 1 380 ? -6.688 -21.953 4.887 1 82.5 380 LEU A C 1
ATOM 2842 O O . LEU A 1 380 ? -7.562 -22.766 5.227 1 82.5 380 LEU A O 1
ATOM 2846 N N . ILE A 1 381 ? -6.918 -20.75 4.688 1 76.44 381 ILE A N 1
ATOM 2847 C CA . ILE A 1 381 ? -8.195 -20.156 5.074 1 76.44 381 ILE A CA 1
ATOM 2848 C C . ILE A 1 381 ? -9.203 -20.312 3.941 1 76.44 381 ILE A C 1
ATOM 2850 O O . ILE A 1 381 ? -10.352 -20.703 4.172 1 76.44 381 ILE A O 1
ATOM 2854 N N . TYR A 1 382 ? -8.797 -19.984 2.789 1 65.62 382 TYR A N 1
ATOM 2855 C CA . TYR A 1 382 ? -9.734 -19.922 1.67 1 65.62 382 TYR A CA 1
ATOM 2856 C C . TYR A 1 382 ? -10.039 -21.312 1.123 1 65.62 382 TYR A C 1
ATOM 2858 O O . TYR A 1 382 ? -11.188 -21.609 0.805 1 65.62 382 TYR A O 1
ATOM 2866 N N . PHE A 1 383 ? -9.109 -22.172 1.089 1 63.56 383 PHE A N 1
ATOM 2867 C CA . PHE A 1 383 ? -9.312 -23.406 0.347 1 63.56 383 PHE A CA 1
ATOM 2868 C C . PHE A 1 383 ? -9.609 -24.562 1.294 1 63.56 383 PHE A C 1
ATOM 2870 O O . PHE A 1 383 ? -10.414 -25.438 0.977 1 63.56 383 PHE A O 1
ATOM 2877 N N . LEU A 1 384 ? -8.961 -24.578 2.385 1 62.84 384 LEU A N 1
ATOM 2878 C CA . LEU A 1 384 ? -9.148 -25.719 3.268 1 62.84 384 LEU A CA 1
ATOM 2879 C C . LEU A 1 384 ? -10.227 -25.438 4.309 1 62.84 384 LEU A C 1
ATOM 2881 O O . LEU A 1 384 ? -10.719 -26.344 4.969 1 62.84 384 LEU A O 1
ATOM 2885 N N . GLY A 1 385 ? -10.734 -24.328 4.168 1 61.38 385 GLY A N 1
ATOM 2886 C CA . GLY A 1 385 ? -11.766 -23.984 5.137 1 61.38 385 GLY A CA 1
ATOM 2887 C C . GLY A 1 385 ? -11.227 -23.781 6.539 1 61.38 385 GLY A C 1
ATOM 2888 O O . GLY A 1 385 ? -10.297 -24.484 6.961 1 61.38 385 GLY A O 1
ATOM 2889 N N . ALA A 1 386 ? -11.117 -22.609 7.207 1 56.75 386 ALA A N 1
ATOM 2890 C CA . ALA A 1 386 ? -10.547 -22.047 8.438 1 56.75 386 ALA A CA 1
ATOM 2891 C C . ALA A 1 386 ? -10.773 -22.984 9.617 1 56.75 386 ALA A C 1
ATOM 2893 O O . ALA A 1 386 ? -9.961 -23.047 10.539 1 56.75 386 ALA A O 1
ATOM 2894 N N . TRP A 1 387 ? -11.562 -23.953 9.594 1 56.94 387 TRP A N 1
ATOM 2895 C CA . TRP A 1 387 ? -11.984 -24.547 10.859 1 56.94 387 TRP A CA 1
ATOM 2896 C C . TRP A 1 387 ? -10.93 -25.531 11.375 1 56.94 387 TRP A C 1
ATOM 2898 O O . TRP A 1 387 ? -10.578 -25.516 12.555 1 56.94 387 TRP A O 1
ATOM 2908 N N . ASP A 1 388 ? -10.453 -26.406 10.562 1 62.81 388 ASP A N 1
ATOM 2909 C CA . ASP A 1 388 ? -9.523 -27.406 11.078 1 62.81 388 ASP A CA 1
ATOM 2910 C C . ASP A 1 388 ? -8.094 -26.875 11.094 1 62.81 388 ASP A C 1
ATOM 2912 O O . ASP A 1 388 ? -7.238 -27.391 11.82 1 62.81 388 ASP A O 1
ATOM 2916 N N . VAL A 1 389 ? -7.945 -25.781 10.422 1 77.19 389 VAL A N 1
ATOM 2917 C CA . VAL A 1 389 ? -6.566 -25.328 10.281 1 77.19 389 VAL A CA 1
ATOM 2918 C C . VAL A 1 389 ? -6.441 -23.906 10.82 1 77.19 389 VAL A C 1
ATOM 2920 O O . VAL A 1 389 ? -5.504 -23.188 10.477 1 77.19 389 VAL A O 1
ATOM 2923 N N . GLU A 1 390 ? -7.32 -23.672 11.703 1 79.44 390 GLU A N 1
ATOM 2924 C CA . GLU A 1 390 ? -7.379 -22.297 12.211 1 79.44 390 GLU A CA 1
ATOM 2925 C C . GLU A 1 390 ? -6.133 -21.953 13.016 1 79.44 390 GLU A C 1
ATOM 2927 O O . GLU A 1 390 ? -5.555 -20.875 12.844 1 79.44 390 GLU A O 1
ATOM 2932 N N . GLU A 1 391 ? -5.773 -22.891 13.82 1 83.69 391 GLU A N 1
ATOM 2933 C CA . GLU A 1 391 ? -4.602 -22.641 14.656 1 83.69 391 GLU A CA 1
ATOM 2934 C C . GLU A 1 391 ? -3.348 -22.438 13.805 1 83.69 391 GLU A C 1
ATOM 2936 O O . GLU A 1 391 ? -2.531 -21.562 14.094 1 83.69 391 GLU A O 1
ATOM 2941 N N . LYS A 1 392 ? -3.215 -23.219 12.781 1 88.25 392 LYS A N 1
ATOM 2942 C CA . LYS A 1 392 ? -2.055 -23.109 11.906 1 88.25 392 LYS A CA 1
ATOM 2943 C C . LYS A 1 392 ? -2.09 -21.812 11.102 1 88.25 392 LYS A C 1
ATOM 2945 O O . LYS A 1 392 ? -1.043 -21.234 10.805 1 88.25 392 LYS A O 1
ATOM 2950 N N . ALA A 1 393 ? -3.297 -21.422 10.828 1 88.25 393 ALA A N 1
ATOM 2951 C CA . ALA A 1 393 ? -3.451 -20.156 10.117 1 88.25 393 ALA A CA 1
ATOM 2952 C C . ALA A 1 393 ? -2.98 -18.984 10.969 1 88.25 393 ALA A C 1
ATOM 2954 O O . ALA A 1 393 ? -2.219 -18.125 10.508 1 88.25 393 ALA A O 1
ATOM 2955 N N . TRP A 1 394 ? -3.367 -19.047 12.234 1 87.88 394 TRP A N 1
ATOM 2956 C CA . TRP A 1 394 ? -2.957 -17.984 13.156 1 87.88 394 TRP A CA 1
ATOM 2957 C C . TRP A 1 394 ? -1.457 -18.047 13.43 1 87.88 394 TRP A C 1
ATOM 2959 O O . TRP A 1 394 ? -0.8 -17.016 13.578 1 87.88 394 TRP A O 1
ATOM 2969 N N . GLY A 1 395 ? -1.002 -19.203 13.508 1 92.12 395 GLY A N 1
ATOM 2970 C CA . GLY A 1 395 ? 0.436 -19.359 13.664 1 92.12 395 GLY A CA 1
ATOM 2971 C C . GLY A 1 395 ? 1.225 -18.812 12.484 1 92.12 395 GLY A C 1
ATOM 2972 O O . GLY A 1 395 ? 2.252 -18.156 12.672 1 92.12 395 GLY A O 1
ATOM 2973 N N . THR A 1 396 ? 0.763 -19.125 11.305 1 93 396 THR A N 1
ATOM 2974 C CA . THR A 1 396 ? 1.402 -18.625 10.094 1 93 396 THR A CA 1
ATOM 2975 C C . THR A 1 396 ? 1.382 -17.094 10.07 1 93 396 THR A C 1
ATOM 2977 O O . THR A 1 396 ? 2.375 -16.469 9.703 1 93 396 THR A O 1
ATOM 2980 N N . ALA A 1 397 ? 0.261 -16.531 10.477 1 92.38 397 ALA A N 1
ATOM 2981 C CA . ALA A 1 397 ? 0.14 -15.078 10.539 1 92.38 397 ALA A CA 1
ATOM 2982 C C . ALA A 1 397 ? 1.135 -14.492 11.539 1 92.38 397 ALA A C 1
ATOM 2984 O O . ALA A 1 397 ? 1.742 -13.453 11.273 1 92.38 397 ALA A O 1
ATOM 2985 N N . LEU A 1 398 ? 1.268 -15.141 12.602 1 92.31 398 LEU A N 1
ATOM 2986 C CA . LEU A 1 398 ? 2.199 -14.688 13.633 1 92.31 398 LEU A CA 1
ATOM 2987 C C . LEU A 1 398 ? 3.633 -14.711 13.109 1 92.31 398 LEU A C 1
ATOM 2989 O O . LEU A 1 398 ? 4.391 -13.766 13.328 1 92.31 398 LEU A O 1
ATOM 2993 N N . VAL A 1 399 ? 3.98 -15.75 12.477 1 93.75 399 VAL A N 1
ATOM 2994 C CA . VAL A 1 399 ? 5.328 -15.875 11.938 1 93.75 399 VAL A CA 1
ATOM 2995 C C . VAL A 1 399 ? 5.551 -14.828 10.852 1 93.75 399 VAL A C 1
ATOM 2997 O O . VAL A 1 399 ? 6.645 -14.258 10.742 1 93.75 399 VAL A O 1
ATOM 3000 N N . LEU A 1 400 ? 4.551 -14.625 10.039 1 92.88 400 LEU A N 1
ATOM 3001 C CA . LEU A 1 400 ? 4.625 -13.602 9.008 1 92.88 400 LEU A CA 1
ATOM 3002 C C . LEU A 1 400 ? 4.914 -12.234 9.617 1 92.88 400 LEU A C 1
ATOM 3004 O O . LEU A 1 400 ? 5.812 -11.523 9.164 1 92.88 400 LEU A O 1
ATOM 3008 N N . LEU A 1 401 ? 4.16 -11.914 10.633 1 88.81 401 LEU A N 1
ATOM 3009 C CA . LEU A 1 401 ? 4.359 -10.641 11.312 1 88.81 401 LEU A CA 1
ATOM 3010 C C . LEU A 1 401 ? 5.754 -10.562 11.922 1 88.81 401 LEU A C 1
ATOM 3012 O O . LEU A 1 401 ? 6.414 -9.523 11.852 1 88.81 401 LEU A O 1
ATOM 3016 N N . ALA A 1 402 ? 6.16 -11.609 12.523 1 88 402 ALA A N 1
ATOM 3017 C CA . ALA A 1 402 ? 7.484 -11.664 13.133 1 88 402 ALA A CA 1
ATOM 3018 C C . ALA A 1 402 ? 8.578 -11.5 12.086 1 88 402 ALA A C 1
ATOM 3020 O O . ALA A 1 402 ? 9.586 -10.828 12.328 1 88 402 ALA A O 1
ATOM 3021 N N . LEU A 1 403 ? 8.375 -12.125 10.992 1 87.44 403 LEU A N 1
ATOM 3022 C CA . LEU A 1 403 ? 9.359 -12.039 9.922 1 87.44 403 LEU A CA 1
ATOM 3023 C C . LEU A 1 403 ? 9.461 -10.609 9.391 1 87.44 403 LEU A C 1
ATOM 3025 O O . LEU A 1 403 ? 10.555 -10.102 9.172 1 87.44 403 LEU A O 1
ATOM 3029 N N . VAL A 1 404 ? 8.336 -10 9.156 1 82.5 404 VAL A N 1
ATOM 3030 C CA . VAL A 1 404 ? 8.305 -8.625 8.672 1 82.5 404 VAL A CA 1
ATOM 3031 C C . VAL A 1 404 ? 8.969 -7.699 9.688 1 82.5 404 VAL A C 1
ATOM 3033 O O . VAL A 1 404 ? 9.773 -6.836 9.312 1 82.5 404 VAL A O 1
ATOM 3036 N N . LEU A 1 405 ? 8.68 -7.898 10.938 1 79.19 405 LEU A N 1
ATOM 3037 C CA . LEU A 1 405 ? 9.266 -7.09 12 1 79.19 405 LEU A CA 1
ATOM 3038 C C . LEU A 1 405 ? 10.766 -7.324 12.102 1 79.19 405 LEU A C 1
ATOM 3040 O O . LEU A 1 405 ? 11.531 -6.387 12.344 1 79.19 405 LEU A O 1
ATOM 3044 N N . SER A 1 406 ? 11.164 -8.531 11.969 1 81.75 406 SER A N 1
ATOM 3045 C CA . SER A 1 406 ? 12.578 -8.867 12.055 1 81.75 406 SER A CA 1
ATOM 3046 C C . SER A 1 406 ? 13.367 -8.219 10.922 1 81.75 406 SER A C 1
ATOM 3048 O O . SER A 1 406 ? 14.445 -7.656 11.156 1 81.75 406 SER A O 1
ATOM 3050 N N . ILE A 1 407 ? 12.828 -8.258 9.727 1 77.31 407 ILE A N 1
ATOM 3051 C CA . ILE A 1 407 ? 13.492 -7.645 8.586 1 77.31 407 ILE A CA 1
ATOM 3052 C C . ILE A 1 407 ? 13.562 -6.133 8.773 1 77.31 407 ILE A C 1
ATOM 3054 O O . ILE A 1 407 ? 14.578 -5.508 8.469 1 77.31 407 ILE A O 1
ATOM 3058 N N . ASN A 1 408 ? 12.531 -5.578 9.375 1 72.88 408 ASN A N 1
ATOM 3059 C CA . ASN A 1 408 ? 12.469 -4.141 9.602 1 72.88 408 ASN A CA 1
ATOM 3060 C C . ASN A 1 408 ? 13.359 -3.707 10.758 1 72.88 408 ASN A C 1
ATOM 3062 O O . ASN A 1 408 ? 13.875 -2.586 10.766 1 72.88 408 ASN A O 1
ATOM 3066 N N . MET A 1 409 ? 13.461 -4.547 11.711 1 75.75 409 MET A N 1
ATOM 3067 C CA . MET A 1 409 ? 14.289 -4.227 12.875 1 75.75 409 MET A CA 1
ATOM 3068 C C . MET A 1 409 ? 15.734 -3.977 12.453 1 75.75 409 MET A C 1
ATOM 3070 O O . MET A 1 409 ? 16.391 -3.082 12.984 1 75.75 409 MET A O 1
ATOM 3074 N N . VAL A 1 410 ? 16.188 -4.715 11.516 1 71.5 410 VAL A N 1
ATOM 3075 C CA . VAL A 1 410 ? 17.516 -4.492 10.984 1 71.5 410 VAL A CA 1
ATOM 3076 C C . VAL A 1 410 ? 17.609 -3.102 10.359 1 71.5 410 VAL A C 1
ATOM 3078 O O . VAL A 1 410 ? 18.547 -2.355 10.617 1 71.5 410 VAL A O 1
ATOM 3081 N N . ALA A 1 411 ? 16.625 -2.811 9.672 1 68.5 411 ALA A N 1
ATOM 3082 C CA . ALA A 1 411 ? 16.578 -1.504 9.023 1 68.5 411 ALA A CA 1
ATOM 3083 C C . ALA A 1 411 ? 16.469 -0.382 10.047 1 68.5 411 ALA A C 1
ATOM 3085 O O . ALA A 1 411 ? 17.078 0.68 9.891 1 68.5 411 ALA A O 1
ATOM 3086 N N . ILE A 1 412 ? 15.82 -0.628 11.102 1 71 412 ILE A N 1
ATOM 3087 C CA . ILE A 1 412 ? 15.633 0.367 12.148 1 71 412 ILE A CA 1
ATOM 3088 C C . ILE A 1 412 ? 16.938 0.575 12.914 1 71 412 ILE A C 1
ATOM 3090 O O . ILE A 1 412 ? 17.297 1.708 13.234 1 71 412 ILE A O 1
ATOM 3094 N N . PHE A 1 413 ? 17.594 -0.506 13.164 1 75.31 413 PHE A N 1
ATOM 3095 C CA . PHE A 1 413 ? 18.875 -0.413 13.867 1 75.31 413 PHE A CA 1
ATOM 3096 C C . PHE A 1 413 ? 19.891 0.386 13.055 1 75.31 413 PHE A C 1
ATOM 3098 O O . PHE A 1 413 ? 20.609 1.218 13.602 1 75.31 413 PHE A O 1
ATOM 3105 N N . VAL A 1 414 ? 19.859 0.18 11.805 1 71.56 414 VAL A N 1
ATOM 3106 C CA . VAL A 1 414 ? 20.766 0.916 10.914 1 71.56 414 VAL A CA 1
ATOM 3107 C C . VAL A 1 414 ? 20.328 2.381 10.844 1 71.56 414 VAL A C 1
ATOM 3109 O O . VAL A 1 414 ? 21.172 3.281 10.898 1 71.56 414 VAL A O 1
ATOM 3112 N N . ARG A 1 415 ? 19.047 2.553 10.766 1 73.5 415 ARG A N 1
ATOM 3113 C CA . ARG A 1 415 ? 18.484 3.896 10.695 1 73.5 415 ARG A CA 1
ATOM 3114 C C . ARG A 1 415 ? 18.844 4.703 11.938 1 73.5 415 ARG A C 1
ATOM 3116 O O . ARG A 1 415 ? 19.266 5.859 11.836 1 73.5 415 ARG A O 1
ATOM 3123 N N . ASN A 1 416 ? 18.766 4.113 13.109 1 72.88 416 ASN A N 1
ATOM 3124 C CA . ASN A 1 416 ? 19.031 4.797 14.367 1 72.88 416 ASN A CA 1
ATOM 3125 C C . ASN A 1 416 ? 20.5 5.117 14.539 1 72.88 416 ASN A C 1
ATOM 3127 O O . ASN A 1 416 ? 20.859 6.125 15.148 1 72.88 416 ASN A O 1
ATOM 3131 N N . HIS A 1 417 ? 21.266 4.289 14.016 1 72.56 417 HIS A N 1
ATOM 3132 C CA . HIS A 1 417 ? 22.703 4.539 14.047 1 72.56 417 HIS A CA 1
ATOM 3133 C C . HIS A 1 417 ? 23.062 5.793 13.258 1 72.56 417 HIS A C 1
ATOM 3135 O O . HIS A 1 417 ? 23.875 6.605 13.711 1 72.56 417 HIS A O 1
ATOM 3141 N N . TYR A 1 418 ? 22.391 6.043 12.188 1 68.81 418 TYR A N 1
ATOM 3142 C CA . TYR A 1 418 ? 22.688 7.184 11.328 1 68.81 418 TYR A CA 1
ATOM 3143 C C . TYR A 1 418 ? 21.953 8.43 11.797 1 68.81 418 TYR A C 1
ATOM 3145 O O . TYR A 1 418 ? 22.391 9.555 11.555 1 68.81 418 TYR A O 1
ATOM 3153 N N . ARG A 1 419 ? 20.828 8.32 12.391 1 65.81 419 ARG A N 1
ATOM 3154 C CA . ARG A 1 419 ? 20.062 9.461 12.906 1 65.81 419 ARG A CA 1
ATOM 3155 C C . ARG A 1 419 ? 20.828 10.164 14.023 1 65.81 419 ARG A C 1
ATOM 3157 O O . ARG A 1 419 ? 20.812 11.391 14.117 1 65.81 419 ARG A O 1
ATOM 3164 N N . LYS A 1 420 ? 21.359 9.531 14.914 1 58.28 420 LYS A N 1
ATOM 3165 C CA . LYS A 1 420 ? 22.094 10.109 16.031 1 58.28 420 LYS A CA 1
ATOM 3166 C C . LYS A 1 420 ? 23.25 10.969 15.547 1 58.28 420 LYS A C 1
ATOM 3168 O O . LYS A 1 420 ? 23.672 11.906 16.234 1 58.28 420 LYS A O 1
ATOM 3173 N N . LYS A 1 421 ? 23.625 10.75 14.445 1 54.62 421 LYS A N 1
ATOM 3174 C CA . LYS A 1 421 ? 24.812 11.477 13.984 1 54.62 421 LYS A CA 1
ATOM 3175 C C . LYS A 1 421 ? 24.422 12.789 13.32 1 54.62 421 LYS A C 1
ATOM 3177 O O . LYS A 1 421 ? 25.25 13.695 13.195 1 54.62 421 LYS A O 1
ATOM 3182 N N . ILE A 1 422 ? 23.062 12.914 12.867 1 54.84 422 ILE A N 1
ATOM 3183 C CA . ILE A 1 422 ? 22.734 14.102 12.078 1 54.84 422 ILE A CA 1
ATOM 3184 C C . ILE A 1 422 ? 22.047 15.133 12.961 1 54.84 422 ILE A C 1
ATOM 3186 O O . ILE A 1 422 ? 20.953 14.875 13.492 1 54.84 422 ILE A O 1
ATOM 3190 N N . SER A 1 423 ? 22.594 15.844 13.883 1 48.12 423 SER A N 1
ATOM 3191 C CA . SER A 1 423 ? 22.078 17.016 14.594 1 48.12 423 SER A CA 1
ATOM 3192 C C . SER A 1 423 ? 22.281 18.297 13.789 1 48.12 423 SER A C 1
ATOM 3194 O O . SER A 1 423 ? 23.406 18.594 13.375 1 48.12 423 SER A O 1
ATOM 3196 N N . TRP A 1 424 ? 21.156 18.5 12.914 1 45.41 424 TRP A N 1
ATOM 3197 C CA . TRP A 1 424 ? 21.344 19.875 12.43 1 45.41 424 TRP A CA 1
ATOM 3198 C C . TRP A 1 424 ? 20.75 20.891 13.406 1 45.41 424 TRP A C 1
ATOM 3200 O O . TRP A 1 424 ? 19.797 20.578 14.117 1 45.41 424 TRP A O 1
ATOM 3210 N N . MET B 1 1 ? 38.406 24.609 -23.828 1 28.39 1 MET B N 1
ATOM 3211 C CA . MET B 1 1 ? 37.281 23.938 -24.469 1 28.39 1 MET B CA 1
ATOM 3212 C C . MET B 1 1 ? 37.375 22.422 -24.297 1 28.39 1 MET B C 1
ATOM 3214 O O . MET B 1 1 ? 38.375 21.812 -24.75 1 28.39 1 MET B O 1
ATOM 3218 N N . LYS B 1 2 ? 36.812 21.828 -23.156 1 42.31 2 LYS B N 1
ATOM 3219 C CA . LYS B 1 2 ? 37.031 20.438 -22.781 1 42.31 2 LYS B CA 1
ATOM 3220 C C . LYS B 1 2 ? 36.875 19.516 -23.984 1 42.31 2 LYS B C 1
ATOM 3222 O O . LYS B 1 2 ? 35.906 19.609 -24.734 1 42.31 2 LYS B O 1
ATOM 3227 N N . LYS B 1 3 ? 37.906 19.016 -24.609 1 48.72 3 LYS B N 1
ATOM 3228 C CA . LYS B 1 3 ? 38.062 18.234 -25.828 1 48.72 3 LYS B CA 1
ATOM 3229 C C . LYS B 1 3 ? 37.062 17.109 -25.906 1 48.72 3 LYS B C 1
ATOM 3231 O O . LYS B 1 3 ? 37.031 16.219 -25.047 1 48.72 3 LYS B O 1
ATOM 3236 N N . ILE B 1 4 ? 35.969 17.359 -26.531 1 56 4 ILE B N 1
ATOM 3237 C CA . ILE B 1 4 ? 34.938 16.375 -26.844 1 56 4 ILE B CA 1
ATOM 3238 C C . ILE B 1 4 ? 35.562 15.148 -27.5 1 56 4 ILE B C 1
ATOM 3240 O O . ILE B 1 4 ? 36.25 15.266 -28.516 1 56 4 ILE B O 1
ATOM 3244 N N . ARG B 1 5 ? 35.844 14.086 -26.906 1 71.56 5 ARG B N 1
ATOM 3245 C CA . ARG B 1 5 ? 36.375 12.828 -27.453 1 71.56 5 ARG B CA 1
ATOM 3246 C C . ARG B 1 5 ? 35.312 12.094 -28.25 1 71.56 5 ARG B C 1
ATOM 3248 O O . ARG B 1 5 ? 34.406 11.469 -27.672 1 71.56 5 ARG B O 1
ATOM 3255 N N . PRO B 1 6 ? 35.219 12.336 -29.562 1 76.88 6 PRO B N 1
ATOM 3256 C CA . PRO B 1 6 ? 34.156 11.82 -30.422 1 76.88 6 PRO B CA 1
ATOM 3257 C C . PRO B 1 6 ? 34 10.305 -30.328 1 76.88 6 PRO B C 1
ATOM 3259 O O . PRO B 1 6 ? 32.906 9.773 -30.469 1 76.88 6 PRO B O 1
ATOM 3262 N N . VAL B 1 7 ? 35.062 9.609 -30.078 1 83.44 7 VAL B N 1
ATOM 3263 C CA . VAL B 1 7 ? 35.031 8.148 -30.125 1 83.44 7 VAL B CA 1
ATOM 3264 C C . VAL B 1 7 ? 34.156 7.617 -28.969 1 83.44 7 VAL B C 1
ATOM 3266 O O . VAL B 1 7 ? 33.25 6.812 -29.188 1 83.44 7 VAL B O 1
ATOM 3269 N N . PRO B 1 8 ? 34.344 8.18 -27.828 1 86.06 8 PRO B N 1
ATOM 3270 C CA . PRO B 1 8 ? 33.469 7.691 -26.75 1 86.06 8 PRO B CA 1
ATOM 3271 C C . PRO B 1 8 ? 32 8.086 -26.938 1 86.06 8 PRO B C 1
ATOM 3273 O O . PRO B 1 8 ? 31.094 7.328 -26.578 1 86.06 8 PRO B O 1
ATOM 3276 N N . LEU B 1 9 ? 31.734 9.125 -27.562 1 85.12 9 LEU B N 1
ATOM 3277 C CA . LEU B 1 9 ? 30.359 9.547 -27.828 1 85.12 9 LEU B CA 1
ATOM 3278 C C . LEU B 1 9 ? 29.688 8.609 -28.828 1 85.12 9 LEU B C 1
ATOM 3280 O O . LEU B 1 9 ? 28.516 8.281 -28.688 1 85.12 9 LEU B O 1
ATOM 3284 N N . ALA B 1 10 ? 30.516 8.305 -29.859 1 86.5 10 ALA B N 1
ATOM 3285 C CA . ALA B 1 10 ? 29.984 7.34 -30.828 1 86.5 10 ALA B CA 1
ATOM 3286 C C . ALA B 1 10 ? 29.672 6.008 -30.172 1 86.5 10 ALA B C 1
ATOM 3288 O O . ALA B 1 10 ? 28.656 5.383 -30.469 1 86.5 10 ALA B O 1
ATOM 3289 N N . SER B 1 11 ? 30.5 5.621 -29.25 1 91 11 SER B N 1
ATOM 3290 C CA . SER B 1 11 ? 30.281 4.363 -28.547 1 91 11 SER B CA 1
ATOM 3291 C C . SER B 1 11 ? 29.016 4.422 -27.703 1 91 11 SER B C 1
ATOM 3293 O O . SER B 1 11 ? 28.266 3.443 -27.625 1 91 11 SER B O 1
ATOM 3295 N N . ILE B 1 12 ? 28.766 5.547 -27.156 1 87.12 12 ILE B N 1
ATOM 3296 C CA . ILE B 1 12 ? 27.562 5.715 -26.328 1 87.12 12 ILE B CA 1
ATOM 3297 C C . ILE B 1 12 ? 26.328 5.641 -27.219 1 87.12 12 ILE B C 1
ATOM 3299 O O . ILE B 1 12 ? 25.344 4.984 -26.859 1 87.12 12 ILE B O 1
ATOM 3303 N N . ALA B 1 13 ? 26.422 6.223 -28.312 1 85.25 13 ALA B N 1
ATOM 3304 C CA . ALA B 1 13 ? 25.281 6.23 -29.234 1 85.25 13 ALA B CA 1
ATOM 3305 C C . ALA B 1 13 ? 24.938 4.816 -29.688 1 85.25 13 ALA B C 1
ATOM 3307 O O . ALA B 1 13 ? 23.781 4.414 -29.656 1 85.25 13 ALA B O 1
ATOM 3308 N N . VAL B 1 14 ? 25.922 4.145 -30.109 1 89.5 14 VAL B N 1
ATOM 3309 C CA . VAL B 1 14 ? 25.719 2.773 -30.562 1 89.5 14 VAL B CA 1
ATOM 3310 C C . VAL B 1 14 ? 25.172 1.919 -29.422 1 89.5 14 VAL B C 1
ATOM 3312 O O . VAL B 1 14 ? 24.219 1.158 -29.625 1 89.5 14 VAL B O 1
ATOM 3315 N N . ALA B 1 15 ? 25.719 2.098 -28.266 1 91.25 15 ALA B N 1
ATOM 3316 C CA . ALA B 1 15 ? 25.312 1.29 -27.125 1 91.25 15 ALA B CA 1
ATOM 3317 C C . ALA B 1 15 ? 23.891 1.604 -26.703 1 91.25 15 ALA B C 1
ATOM 3319 O O . ALA B 1 15 ? 23.141 0.712 -26.281 1 91.25 15 ALA B O 1
ATOM 3320 N N . LEU B 1 16 ? 23.5 2.83 -26.859 1 82.75 16 LEU B N 1
ATOM 3321 C CA . LEU B 1 16 ? 22.156 3.236 -26.484 1 82.75 16 LEU B CA 1
ATOM 3322 C C . LEU B 1 16 ? 21.125 2.592 -27.406 1 82.75 16 LEU B C 1
ATOM 3324 O O . LEU B 1 16 ? 20.047 2.182 -26.953 1 82.75 16 LEU B O 1
ATOM 3328 N N . VAL B 1 17 ? 21.469 2.514 -28.656 1 83.94 17 VAL B N 1
ATOM 3329 C CA . VAL B 1 17 ? 20.547 1.888 -29.609 1 83.94 17 VAL B CA 1
ATOM 3330 C C . VAL B 1 17 ? 20.406 0.401 -29.281 1 83.94 17 VAL B C 1
ATOM 3332 O O . VAL B 1 17 ? 19.312 -0.143 -29.312 1 83.94 17 VAL B O 1
ATOM 3335 N N . ILE B 1 18 ? 21.484 -0.176 -28.969 1 90.44 18 ILE B N 1
ATOM 3336 C CA . ILE B 1 18 ? 21.484 -1.595 -28.625 1 90.44 18 ILE B CA 1
ATOM 3337 C C . ILE B 1 18 ? 20.719 -1.808 -27.328 1 90.44 18 ILE B C 1
ATOM 3339 O O . ILE B 1 18 ? 19.922 -2.75 -27.203 1 90.44 18 ILE B O 1
ATOM 3343 N N . LEU B 1 19 ? 20.891 -0.884 -26.391 1 84.94 19 LEU B N 1
ATOM 3344 C CA . LEU B 1 19 ? 20.25 -0.998 -25.094 1 84.94 19 LEU B CA 1
ATOM 3345 C C . LEU B 1 19 ? 18.734 -0.892 -25.234 1 84.94 19 LEU B C 1
ATOM 3347 O O . LEU B 1 19 ? 17.984 -1.714 -24.672 1 84.94 19 LEU B O 1
ATOM 3351 N N . THR B 1 20 ? 18.312 0.032 -26 1 78.5 20 THR B N 1
ATOM 3352 C CA . THR B 1 20 ? 16.875 0.265 -26.156 1 78.5 20 THR B CA 1
ATOM 3353 C C . THR B 1 20 ? 16.234 -0.872 -26.938 1 78.5 20 THR B C 1
ATOM 3355 O O . THR B 1 20 ? 15.148 -1.342 -26.578 1 78.5 20 THR B O 1
ATOM 3358 N N . SER B 1 21 ? 16.922 -1.288 -28 1 81.12 21 SER B N 1
ATOM 3359 C CA . SER B 1 21 ? 16.359 -2.369 -28.812 1 81.12 21 SER B CA 1
ATOM 3360 C C . SER B 1 21 ? 16.312 -3.678 -28.016 1 81.12 21 SER B C 1
ATOM 3362 O O . SER B 1 21 ? 15.336 -4.422 -28.094 1 81.12 21 SER B O 1
ATOM 3364 N N . SER B 1 22 ? 17.344 -3.902 -27.312 1 83.62 22 SER B N 1
ATOM 3365 C CA . SER B 1 22 ? 17.359 -5.133 -26.516 1 83.62 22 SER B CA 1
ATOM 3366 C C . SER B 1 22 ? 16.312 -5.105 -25.422 1 83.62 22 SER B C 1
ATOM 3368 O O . SER B 1 22 ? 15.68 -6.125 -25.141 1 83.62 22 SER B O 1
ATOM 3370 N N . LEU B 1 23 ? 16.078 -3.939 -24.859 1 73 23 LEU B N 1
ATOM 3371 C CA . LEU B 1 23 ? 15.047 -3.793 -23.844 1 73 23 LEU B CA 1
ATOM 3372 C C . LEU B 1 23 ? 13.656 -4.016 -24.422 1 73 23 LEU B C 1
ATOM 3374 O O . LEU B 1 23 ? 12.82 -4.672 -23.797 1 73 23 LEU B O 1
ATOM 3378 N N . VAL B 1 24 ? 13.508 -3.496 -25.594 1 67.62 24 VAL B N 1
ATOM 3379 C CA . VAL B 1 24 ? 12.227 -3.66 -26.281 1 67.62 24 VAL B CA 1
ATOM 3380 C C . VAL B 1 24 ? 11.961 -5.145 -26.531 1 67.62 24 VAL B C 1
ATOM 3382 O O . VAL B 1 24 ? 10.852 -5.629 -26.312 1 67.62 24 VAL B O 1
ATOM 3385 N N . TYR B 1 25 ? 12.945 -5.852 -26.938 1 73 25 TYR B N 1
ATOM 3386 C CA . TYR B 1 25 ? 12.781 -7.273 -27.219 1 73 25 TYR B CA 1
ATOM 3387 C C . TYR B 1 25 ? 12.609 -8.07 -25.938 1 73 25 TYR B C 1
ATOM 3389 O O . TYR B 1 25 ? 11.922 -9.094 -25.922 1 73 25 TYR B O 1
ATOM 3397 N N . LEU B 1 26 ? 13.172 -7.531 -24.953 1 68.31 26 LEU B N 1
ATOM 3398 C CA . LEU B 1 26 ? 13.031 -8.203 -23.656 1 68.31 26 LEU B CA 1
ATOM 3399 C C . LEU B 1 26 ? 11.609 -8.055 -23.125 1 68.31 26 LEU B C 1
ATOM 3401 O O . LEU B 1 26 ? 11.078 -8.984 -22.516 1 68.31 26 LEU B O 1
ATOM 3405 N N . VAL B 1 27 ? 11.125 -6.988 -23.516 1 58.88 27 VAL B N 1
ATOM 3406 C CA . VAL B 1 27 ? 9.805 -6.68 -22.984 1 58.88 27 VAL B CA 1
ATOM 3407 C C . VAL B 1 27 ? 8.734 -7.289 -23.891 1 58.88 27 VAL B C 1
ATOM 3409 O O . VAL B 1 27 ? 7.785 -7.914 -23.406 1 58.88 27 VAL B O 1
ATOM 3412 N N . LEU B 1 28 ? 8.922 -7.129 -25.188 1 58.56 28 LEU B N 1
ATOM 3413 C CA . LEU B 1 28 ? 7.883 -7.527 -26.125 1 58.56 28 LEU B CA 1
ATOM 3414 C C . LEU B 1 28 ? 8 -9.008 -26.484 1 58.56 28 LEU B C 1
ATOM 3416 O O . LEU B 1 28 ? 7.02 -9.633 -26.875 1 58.56 28 LEU B O 1
ATOM 3420 N N . GLN B 1 29 ? 9.18 -9.531 -26.156 1 57.91 29 GLN B N 1
ATOM 3421 C CA . GLN B 1 29 ? 9.484 -10.93 -26.453 1 57.91 29 GLN B CA 1
ATOM 3422 C C . GLN B 1 29 ? 8.836 -11.367 -27.766 1 57.91 29 GLN B C 1
ATOM 3424 O O . GLN B 1 29 ? 8.031 -12.305 -27.781 1 57.91 29 GLN B O 1
ATOM 3429 N N . PRO B 1 30 ? 9.25 -10.742 -28.781 1 58.59 30 PRO B N 1
ATOM 3430 C CA . PRO B 1 30 ? 8.711 -11.242 -30.047 1 58.59 30 PRO B CA 1
ATOM 3431 C C . PRO B 1 30 ? 9.242 -12.633 -30.406 1 58.59 30 PRO B C 1
ATOM 3433 O O . PRO B 1 30 ? 10.297 -13.039 -29.922 1 58.59 30 PRO B O 1
ATOM 3436 N N . GLY B 1 31 ? 8.367 -13.656 -30.812 1 59.59 31 GLY B N 1
ATOM 3437 C CA . GLY B 1 31 ? 8.742 -15.016 -31.188 1 59.59 31 GLY B CA 1
ATOM 3438 C C . GLY B 1 31 ? 10.055 -15.078 -31.953 1 59.59 31 GLY B C 1
ATOM 3439 O O . GLY B 1 31 ? 10.914 -15.906 -31.641 1 59.59 31 GLY B O 1
ATOM 3440 N N . LYS B 1 32 ? 10.414 -14.242 -32.906 1 70.19 32 LYS B N 1
ATOM 3441 C CA . LYS B 1 32 ? 11.641 -14.18 -33.719 1 70.19 32 LYS B CA 1
ATOM 3442 C C . LYS B 1 32 ? 12.414 -12.898 -33.438 1 70.19 32 LYS B C 1
ATOM 3444 O O . LYS B 1 32 ? 11.812 -11.836 -33.219 1 70.19 32 LYS B O 1
ATOM 3449 N N . ILE B 1 33 ? 13.797 -13.031 -33.25 1 77.38 33 ILE B N 1
ATOM 3450 C CA . ILE B 1 33 ? 14.672 -11.891 -33.031 1 77.38 33 ILE B CA 1
ATOM 3451 C C . ILE B 1 33 ? 15.508 -11.617 -34.281 1 77.38 33 ILE B C 1
ATOM 3453 O O . ILE B 1 33 ? 16.578 -12.188 -34.438 1 77.38 33 ILE B O 1
ATOM 3457 N N . PRO B 1 34 ? 15.062 -10.711 -35.188 1 79 34 PRO B N 1
ATOM 3458 C CA . PRO B 1 34 ? 15.82 -10.406 -36.406 1 79 34 PRO B CA 1
ATOM 3459 C C . PRO B 1 34 ? 17.016 -9.484 -36.156 1 79 34 PRO B C 1
ATOM 3461 O O . PRO B 1 34 ? 17.844 -9.289 -37.031 1 79 34 PRO B O 1
ATOM 3464 N N . LEU B 1 35 ? 17.188 -9.016 -34.969 1 85.56 35 LEU B N 1
ATOM 3465 C CA . LEU B 1 35 ? 18.188 -7.98 -34.719 1 85.56 35 LEU B CA 1
ATOM 3466 C C . LEU B 1 35 ? 19.469 -8.586 -34.156 1 85.56 35 LEU B C 1
ATOM 3468 O O . LEU B 1 35 ? 20.312 -7.875 -33.625 1 85.56 35 LEU B O 1
ATOM 3472 N N . VAL B 1 36 ? 19.641 -9.844 -34.406 1 88.75 36 VAL B N 1
ATOM 3473 C CA . VAL B 1 36 ? 20.812 -10.508 -33.812 1 88.75 36 VAL B CA 1
ATOM 3474 C C . VAL B 1 36 ? 22.078 -9.953 -34.438 1 88.75 36 VAL B C 1
ATOM 3476 O O . VAL B 1 36 ? 23.047 -9.625 -33.75 1 88.75 36 VAL B O 1
ATOM 3479 N N . SER B 1 37 ? 22.062 -9.875 -35.781 1 88.88 37 SER B N 1
ATOM 3480 C CA . SER B 1 37 ? 23.234 -9.352 -36.5 1 88.88 37 SER B CA 1
ATOM 3481 C C . SER B 1 37 ? 23.5 -7.898 -36.125 1 88.88 37 SER B C 1
ATOM 3483 O O . SER B 1 37 ? 24.656 -7.484 -36 1 88.88 37 SER B O 1
ATOM 3485 N N . PHE B 1 38 ? 22.438 -7.176 -35.969 1 90.62 38 PHE B N 1
ATOM 3486 C CA . PHE B 1 38 ? 22.547 -5.773 -35.562 1 90.62 38 PHE B CA 1
ATOM 3487 C C . PHE B 1 38 ? 23.156 -5.652 -34.188 1 90.62 38 PHE B C 1
ATOM 3489 O O . PHE B 1 38 ? 24.031 -4.82 -33.938 1 90.62 38 PHE B O 1
ATOM 3496 N N . TRP B 1 39 ? 22.734 -6.496 -33.281 1 93.5 39 TRP B N 1
ATOM 3497 C CA . TRP B 1 39 ? 23.25 -6.484 -31.922 1 93.5 39 TRP B CA 1
ATOM 3498 C C . TRP B 1 39 ? 24.703 -6.902 -31.891 1 93.5 39 TRP B C 1
ATOM 3500 O O . TRP B 1 39 ? 25.531 -6.285 -31.203 1 93.5 39 TRP B O 1
ATOM 3510 N N . MET B 1 40 ? 25.031 -7.859 -32.656 1 91.5 40 MET B N 1
ATOM 3511 C CA . MET B 1 40 ? 26.406 -8.344 -32.719 1 91.5 40 MET B CA 1
ATOM 3512 C C . MET B 1 40 ? 27.344 -7.289 -33.312 1 91.5 40 MET B C 1
ATOM 3514 O O . MET B 1 40 ? 28.406 -7.012 -32.75 1 91.5 40 MET B O 1
ATOM 3518 N N . GLY B 1 41 ? 26.922 -6.773 -34.406 1 91.69 41 GLY B N 1
ATOM 3519 C CA . GLY B 1 41 ? 27.703 -5.711 -35 1 91.69 41 GLY B CA 1
ATOM 3520 C C . GLY B 1 41 ? 27.891 -4.504 -34.125 1 91.69 41 GLY B C 1
ATOM 3521 O O . GLY B 1 41 ? 28.969 -3.934 -34.062 1 91.69 41 GLY B O 1
ATOM 3522 N N . GLY B 1 42 ? 26.844 -4.133 -33.469 1 92.94 42 GLY B N 1
ATOM 3523 C CA . GLY B 1 42 ? 26.922 -2.998 -32.562 1 92.94 42 GLY B CA 1
ATOM 3524 C C . GLY B 1 42 ? 27.844 -3.232 -31.375 1 92.94 42 GLY B C 1
ATOM 3525 O O . GLY B 1 42 ? 28.594 -2.342 -30.984 1 92.94 42 GLY B O 1
ATOM 3526 N N . LEU B 1 43 ? 27.766 -4.398 -30.844 1 94.25 43 LEU B N 1
ATOM 3527 C CA . LEU B 1 43 ? 28.609 -4.73 -29.703 1 94.25 43 LEU B CA 1
ATOM 3528 C C . LEU B 1 43 ? 30.078 -4.777 -30.125 1 94.25 43 LEU B C 1
ATOM 3530 O O . LEU B 1 43 ? 30.953 -4.312 -29.391 1 94.25 43 LEU B O 1
ATOM 3534 N N . LEU B 1 44 ? 30.312 -5.355 -31.281 1 93 44 LEU B N 1
ATOM 3535 C CA . LEU B 1 44 ? 31.672 -5.402 -31.797 1 93 44 LEU B CA 1
ATOM 3536 C C . LEU B 1 44 ? 32.219 -3.996 -32.062 1 93 44 LEU B C 1
ATOM 3538 O O . LEU B 1 44 ? 33.375 -3.703 -31.734 1 93 44 LEU B O 1
ATOM 3542 N N . LEU B 1 45 ? 31.328 -3.23 -32.625 1 92.62 45 LEU B N 1
ATOM 3543 C CA . LEU B 1 45 ? 31.719 -1.845 -32.875 1 92.62 45 LEU B CA 1
ATOM 3544 C C . LEU B 1 45 ? 32.031 -1.144 -31.547 1 92.62 45 LEU B C 1
ATOM 3546 O O . LEU B 1 45 ? 33 -0.367 -31.469 1 92.62 45 LEU B O 1
ATOM 3550 N N . ASN B 1 46 ? 31.297 -1.405 -30.578 1 94.25 46 ASN B N 1
ATOM 3551 C CA . ASN B 1 46 ? 31.547 -0.804 -29.266 1 94.25 46 ASN B CA 1
ATOM 3552 C C . ASN B 1 46 ? 32.875 -1.295 -28.672 1 94.25 46 ASN B C 1
ATOM 3554 O O . ASN B 1 46 ? 33.594 -0.531 -28.016 1 94.25 46 ASN B O 1
ATOM 3558 N N . LEU B 1 47 ? 33.125 -2.551 -28.812 1 92.75 47 LEU B N 1
ATOM 3559 C CA . LEU B 1 47 ? 34.406 -3.094 -28.344 1 92.75 47 LEU B CA 1
ATOM 3560 C C . LEU B 1 47 ? 35.562 -2.344 -28.969 1 92.75 47 LEU B C 1
ATOM 3562 O O . LEU B 1 47 ? 36.531 -1.996 -28.281 1 92.75 47 LEU B O 1
ATOM 3566 N N . LEU B 1 48 ? 35.438 -2.082 -30.219 1 91.56 48 LEU B N 1
ATOM 3567 C CA . LEU B 1 48 ? 36.5 -1.392 -30.938 1 91.56 48 LEU B CA 1
ATOM 3568 C C . LEU B 1 48 ? 36.594 0.065 -30.5 1 91.56 48 LEU B C 1
ATOM 3570 O O . LEU B 1 48 ? 37.688 0.57 -30.25 1 91.56 48 LEU B O 1
ATOM 3574 N N . LEU B 1 49 ? 35.438 0.673 -30.406 1 91.75 49 LEU B N 1
ATOM 3575 C CA . LEU B 1 49 ? 35.438 2.094 -30.078 1 91.75 49 LEU B CA 1
ATOM 3576 C C . LEU B 1 49 ? 35.938 2.328 -28.656 1 91.75 49 LEU B C 1
ATOM 3578 O O . LEU B 1 49 ? 36.688 3.27 -28.422 1 91.75 49 LEU B O 1
ATOM 3582 N N . ILE B 1 50 ? 35.562 1.504 -27.766 1 92.31 50 ILE B N 1
ATOM 3583 C CA . ILE B 1 50 ? 36 1.646 -26.375 1 92.31 50 ILE B CA 1
ATOM 3584 C C . ILE B 1 50 ? 37.469 1.354 -26.25 1 92.31 50 ILE B C 1
ATOM 3586 O O . ILE B 1 50 ? 38.219 2.08 -25.562 1 92.31 50 ILE B O 1
ATOM 3590 N N . SER B 1 51 ? 37.969 0.337 -26.906 1 89.31 51 SER B N 1
ATOM 3591 C CA . SER B 1 51 ? 39.375 -0.002 -26.875 1 89.31 51 SER B CA 1
ATOM 3592 C C . SER B 1 51 ? 40.25 1.11 -27.484 1 89.31 51 SER B C 1
ATOM 3594 O O . SER B 1 51 ? 41.281 1.467 -26.938 1 89.31 51 SER B O 1
ATOM 3596 N N . ALA B 1 52 ? 39.75 1.624 -28.547 1 87.38 52 ALA B N 1
ATOM 3597 C CA . ALA B 1 52 ? 40.438 2.727 -29.188 1 87.38 52 ALA B CA 1
ATOM 3598 C C . ALA B 1 52 ? 40.5 3.949 -28.281 1 87.38 52 ALA B C 1
ATOM 3600 O O . ALA B 1 52 ? 41.531 4.609 -28.172 1 87.38 52 ALA B O 1
ATOM 3601 N N . SER B 1 53 ? 39.375 4.168 -27.672 1 87 53 SER B N 1
ATOM 3602 C CA . SER B 1 53 ? 39.312 5.316 -26.781 1 87 53 SER B CA 1
ATOM 3603 C C . SER B 1 53 ? 40.219 5.117 -25.562 1 87 53 SER B C 1
ATOM 3605 O O . SER B 1 53 ? 40.844 6.066 -25.094 1 87 53 SER B O 1
ATOM 3607 N N . ALA B 1 54 ? 40.219 3.941 -25.078 1 84.69 54 ALA B N 1
ATOM 3608 C CA . ALA B 1 54 ? 41.062 3.629 -23.938 1 84.69 54 ALA B CA 1
ATOM 3609 C C . ALA B 1 54 ? 42.562 3.779 -24.297 1 84.69 54 ALA B C 1
ATOM 3611 O O . ALA B 1 54 ? 43.344 4.312 -23.516 1 84.69 54 ALA B O 1
ATOM 3612 N N . LEU B 1 55 ? 42.906 3.359 -25.469 1 81.62 55 LEU B N 1
ATOM 3613 C CA . LEU B 1 55 ? 44.281 3.467 -25.922 1 81.62 55 LEU B CA 1
ATOM 3614 C C . LEU B 1 55 ? 44.688 4.926 -26.141 1 81.62 55 LEU B C 1
ATOM 3616 O O . LEU B 1 55 ? 45.812 5.328 -25.812 1 81.62 55 LEU B O 1
ATOM 3620 N N . ALA B 1 56 ? 43.75 5.633 -26.656 1 80.88 56 ALA B N 1
ATOM 3621 C CA . ALA B 1 56 ? 44 7.055 -26.875 1 80.88 56 ALA B CA 1
ATOM 3622 C C . ALA B 1 56 ? 44.219 7.785 -25.562 1 80.88 56 ALA B C 1
ATOM 3624 O O . ALA B 1 56 ? 45.125 8.641 -25.453 1 80.88 56 ALA B O 1
ATOM 3625 N N . LEU B 1 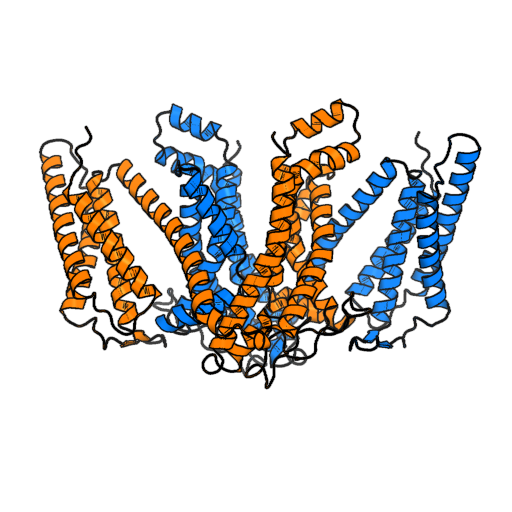57 ? 43.406 7.453 -24.672 1 78.06 57 LEU B N 1
ATOM 3626 C CA . LEU B 1 57 ? 43.5 8.086 -23.375 1 78.06 57 LEU B CA 1
ATOM 3627 C C . LEU B 1 57 ? 44.844 7.707 -22.703 1 78.06 57 LEU B C 1
ATOM 3629 O O . LEU B 1 57 ? 45.438 8.523 -22 1 78.06 57 LEU B O 1
ATOM 3633 N N . ARG B 1 58 ? 45.25 6.512 -22.859 1 75.38 58 ARG B N 1
ATOM 3634 C CA . ARG B 1 58 ? 46.531 6.059 -22.297 1 75.38 58 ARG B CA 1
ATOM 3635 C C . ARG B 1 58 ? 47.688 6.82 -22.922 1 75.38 58 ARG B C 1
ATOM 3637 O O . ARG B 1 58 ? 48.656 7.184 -22.219 1 75.38 58 ARG B O 1
ATOM 3644 N N . ARG B 1 59 ? 47.625 7.105 -24.141 1 73.81 59 ARG B N 1
ATOM 3645 C CA . ARG B 1 59 ? 48.688 7.836 -24.828 1 73.81 59 ARG B CA 1
ATOM 3646 C C . ARG B 1 59 ? 48.75 9.281 -24.359 1 73.81 59 ARG B C 1
ATOM 3648 O O . ARG B 1 59 ? 49.844 9.828 -24.188 1 73.81 59 ARG B O 1
ATOM 3655 N N . GLU B 1 60 ? 47.531 9.773 -24.203 1 70.75 60 GLU B N 1
ATOM 3656 C CA . GLU B 1 60 ? 47.5 11.156 -23.719 1 70.75 60 GLU B CA 1
ATOM 3657 C C . GLU B 1 60 ? 48.062 11.25 -22.297 1 70.75 60 GLU B C 1
ATOM 3659 O O . GLU B 1 60 ? 48.719 12.242 -21.953 1 70.75 60 GLU B O 1
ATOM 3664 N N . ALA B 1 61 ? 47.75 10.297 -21.516 1 66.38 61 ALA B N 1
ATOM 3665 C CA . ALA B 1 61 ? 48.25 10.289 -20.141 1 66.38 61 ALA B CA 1
ATOM 3666 C C . ALA B 1 61 ? 49.75 10.094 -20.109 1 66.38 61 ALA B C 1
ATOM 3668 O O . ALA B 1 61 ? 50.438 10.586 -19.203 1 66.38 61 ALA B O 1
ATOM 3669 N N . GLN B 1 62 ? 50.312 9.312 -20.922 1 61.97 62 GLN B N 1
ATOM 3670 C CA . GLN B 1 62 ? 51.75 9.133 -20.953 1 61.97 62 GLN B CA 1
ATOM 3671 C C . GLN B 1 62 ? 52.469 10.445 -21.281 1 61.97 62 GLN B C 1
ATOM 3673 O O . GLN B 1 62 ? 53.562 10.703 -20.766 1 61.97 62 GLN B O 1
ATOM 3678 N N . ASP B 1 63 ? 51.875 11.297 -22.25 1 56.44 63 ASP B N 1
ATOM 3679 C CA . ASP B 1 63 ? 52.562 12.523 -22.656 1 56.44 63 ASP B CA 1
ATOM 3680 C C . ASP B 1 63 ? 52.438 13.609 -21.594 1 56.44 63 ASP B C 1
ATOM 3682 O O . ASP B 1 63 ? 53.125 14.633 -21.656 1 56.44 63 ASP B O 1
ATOM 3686 N N . GLY B 1 64 ? 51.625 13.477 -20.656 1 52.22 64 GLY B N 1
ATOM 3687 C CA . GLY B 1 64 ? 51.5 14.547 -19.672 1 52.22 64 GLY B CA 1
ATOM 3688 C C . GLY B 1 64 ? 51.219 14.047 -18.281 1 52.22 64 GLY B C 1
ATOM 3689 O O . GLY B 1 64 ? 51.906 14.391 -17.312 1 52.22 64 GLY B O 1
ATOM 3690 N N . ALA B 1 65 ? 49.875 14.047 -17.859 1 49.41 65 ALA B N 1
ATOM 3691 C CA . ALA B 1 65 ? 49.375 13.883 -16.484 1 49.41 65 ALA B CA 1
ATOM 3692 C C . ALA B 1 65 ? 49.281 12.406 -16.109 1 49.41 65 ALA B C 1
ATOM 3694 O O . ALA B 1 65 ? 48.812 11.586 -16.906 1 49.41 65 ALA B O 1
ATOM 3695 N N . PRO B 1 66 ? 49.969 11.984 -15.094 1 46.75 66 PRO B N 1
ATOM 3696 C CA . PRO B 1 66 ? 50.188 10.625 -14.594 1 46.75 66 PRO B CA 1
ATOM 3697 C C . PRO B 1 66 ? 48.938 9.727 -14.758 1 46.75 66 PRO B C 1
ATOM 3699 O O . PRO B 1 66 ? 49.031 8.672 -15.398 1 46.75 66 PRO B O 1
ATOM 3702 N N . SER B 1 67 ? 48.25 9.078 -13.539 1 52.53 67 SER B N 1
ATOM 3703 C CA . SER B 1 67 ? 47.781 7.879 -12.859 1 52.53 67 SER B CA 1
ATOM 3704 C C . SER B 1 67 ? 46.375 7.531 -13.273 1 52.53 67 SER B C 1
ATOM 3706 O O . SER B 1 67 ? 45.5 7.363 -12.422 1 52.53 67 SER B O 1
ATOM 3708 N N . LEU B 1 68 ? 45.938 7.973 -14.367 1 56.22 68 LEU B N 1
ATOM 3709 C CA . LEU B 1 68 ? 44.531 7.715 -14.594 1 56.22 68 LEU B CA 1
ATOM 3710 C C . LEU B 1 68 ? 44.25 6.223 -14.766 1 56.22 68 LEU B C 1
ATOM 3712 O O . LEU B 1 68 ? 43.156 5.758 -14.555 1 56.22 68 LEU B O 1
ATOM 3716 N N . TRP B 1 69 ? 45.406 5.469 -15.188 1 59.38 69 TRP B N 1
ATOM 3717 C CA . TRP B 1 69 ? 45.219 4.051 -15.477 1 59.38 69 TRP B CA 1
ATOM 3718 C C . TRP B 1 69 ? 45.688 3.191 -14.312 1 59.38 69 TRP B C 1
ATOM 3720 O O . TRP B 1 69 ? 46.812 2.65 -14.352 1 59.38 69 TRP B O 1
ATOM 3730 N N . THR B 1 70 ? 45.094 3.543 -13.242 1 61.44 70 THR B N 1
ATOM 3731 C CA . THR B 1 70 ? 45.344 2.67 -12.102 1 61.44 70 THR B CA 1
ATOM 3732 C C . THR B 1 70 ? 44.594 1.346 -12.258 1 61.44 70 THR B C 1
ATOM 3734 O O . THR B 1 70 ? 43.688 1.235 -13.07 1 61.44 70 THR B O 1
ATOM 3737 N N . ALA B 1 71 ? 45.219 0.312 -11.719 1 57.75 71 ALA B N 1
ATOM 3738 C CA . ALA B 1 71 ? 44.562 -1.003 -11.711 1 57.75 71 ALA B CA 1
ATOM 3739 C C . ALA B 1 71 ? 43.094 -0.891 -11.359 1 57.75 71 ALA B C 1
ATOM 3741 O O . ALA B 1 71 ? 42.281 -1.674 -11.844 1 57.75 71 ALA B O 1
ATOM 3742 N N . GLY B 1 72 ? 42.812 0.108 -10.664 1 60.59 72 GLY B N 1
ATOM 3743 C CA . GLY B 1 72 ? 41.438 0.295 -10.211 1 60.59 72 GLY B CA 1
ATOM 3744 C C . GLY B 1 72 ? 40.5 0.702 -11.328 1 60.59 72 GLY B C 1
ATOM 3745 O O . GLY B 1 72 ? 39.281 0.436 -11.258 1 60.59 72 GLY B O 1
ATOM 3746 N N . ARG B 1 73 ? 41.125 1.173 -12.375 1 68.62 73 ARG B N 1
ATOM 3747 C CA . ARG B 1 73 ? 40.312 1.613 -13.492 1 68.62 73 ARG B CA 1
ATOM 3748 C C . ARG B 1 73 ? 40.406 0.645 -14.664 1 68.62 73 ARG B C 1
ATOM 3750 O O . ARG B 1 73 ? 39.438 0.386 -15.352 1 68.62 73 ARG B O 1
ATOM 3757 N N . LEU B 1 74 ? 41.531 0.052 -14.758 1 74.5 74 LEU B N 1
ATOM 3758 C CA . LEU B 1 74 ? 41.781 -0.812 -15.906 1 74.5 74 LEU B CA 1
ATOM 3759 C C . LEU B 1 74 ? 41.125 -2.164 -15.734 1 74.5 74 LEU B C 1
ATOM 3761 O O . LEU B 1 74 ? 40.625 -2.754 -16.703 1 74.5 74 LEU B O 1
ATOM 3765 N N . LEU B 1 75 ? 40.969 -2.574 -14.539 1 71.75 75 LEU B N 1
ATOM 3766 C CA . LEU B 1 75 ? 40.438 -3.904 -14.312 1 71.75 75 LEU B CA 1
ATOM 3767 C C . LEU B 1 75 ? 38.938 -3.936 -14.633 1 71.75 75 LEU B C 1
ATOM 3769 O O . LEU B 1 75 ? 38.469 -4.801 -15.383 1 71.75 75 LEU B O 1
ATOM 3773 N N . PRO B 1 76 ? 38.281 -2.992 -14.141 1 77.88 76 PRO B N 1
ATOM 3774 C CA . PRO B 1 76 ? 36.844 -3.02 -14.492 1 77.88 76 PRO B CA 1
ATOM 3775 C C . PRO B 1 76 ? 36.625 -2.799 -15.984 1 77.88 76 PRO B C 1
ATOM 3777 O O . PRO B 1 76 ? 35.719 -3.41 -16.562 1 77.88 76 PRO B O 1
ATOM 3780 N N . LEU B 1 77 ? 37.375 -1.986 -16.594 1 84.12 77 LEU B N 1
ATOM 3781 C CA . LEU B 1 77 ? 37.25 -1.765 -18.031 1 84.12 77 LEU B CA 1
ATOM 3782 C C . LEU B 1 77 ? 37.531 -3.045 -18.812 1 84.12 77 LEU B C 1
ATOM 3784 O O . LEU B 1 77 ? 36.781 -3.408 -19.719 1 84.12 77 LEU B O 1
ATOM 3788 N N . SER B 1 78 ? 38.562 -3.709 -18.406 1 86.31 78 SER B N 1
ATOM 3789 C CA . SER B 1 78 ? 38.938 -4.953 -19.062 1 86.31 78 SER B CA 1
ATOM 3790 C C . SER B 1 78 ? 37.875 -6.023 -18.859 1 86.31 78 SER B C 1
ATOM 3792 O O . SER B 1 78 ? 37.531 -6.758 -19.797 1 86.31 78 SER B O 1
ATOM 3794 N N . ALA B 1 79 ? 37.375 -6.055 -17.688 1 84.31 79 ALA B N 1
ATOM 3795 C CA . ALA B 1 79 ? 36.344 -7.039 -17.406 1 84.31 79 ALA B CA 1
ATOM 3796 C C . ALA B 1 79 ? 35.094 -6.781 -18.234 1 84.31 79 ALA B C 1
ATOM 3798 O O . ALA B 1 79 ? 34.469 -7.723 -18.719 1 84.31 79 ALA B O 1
ATOM 3799 N N . ASP B 1 80 ? 34.781 -5.586 -18.406 1 88.12 80 ASP B N 1
ATOM 3800 C CA . ASP B 1 80 ? 33.594 -5.223 -19.172 1 88.12 80 ASP B CA 1
ATOM 3801 C C . ASP B 1 80 ? 33.781 -5.543 -20.656 1 88.12 80 ASP B C 1
ATOM 3803 O O . ASP B 1 80 ? 32.875 -6.039 -21.312 1 88.12 80 ASP B O 1
ATOM 3807 N N . LEU B 1 81 ? 35.031 -5.293 -21.125 1 91.19 81 LEU B N 1
ATOM 3808 C CA . LEU B 1 81 ? 35.312 -5.602 -22.516 1 91.19 81 LEU B CA 1
ATOM 3809 C C . LEU B 1 81 ? 35.312 -7.109 -22.75 1 91.19 81 LEU B C 1
ATOM 3811 O O . LEU B 1 81 ? 34.875 -7.57 -23.797 1 91.19 81 LEU B O 1
ATOM 3815 N N . VAL B 1 82 ? 35.688 -7.805 -21.719 1 89.38 82 VAL B N 1
ATOM 3816 C CA . VAL B 1 82 ? 35.688 -9.258 -21.812 1 89.38 82 VAL B CA 1
ATOM 3817 C C . VAL B 1 82 ? 34.25 -9.758 -21.859 1 89.38 82 VAL B C 1
ATOM 3819 O O . VAL B 1 82 ? 33.938 -10.688 -22.594 1 89.38 82 VAL B O 1
ATOM 3822 N N . TYR B 1 83 ? 33.406 -9.195 -21.078 1 90.75 83 TYR B N 1
ATOM 3823 C CA . TYR B 1 83 ? 31.984 -9.57 -21.109 1 90.75 83 TYR B CA 1
ATOM 3824 C C . TYR B 1 83 ? 31.391 -9.344 -22.484 1 90.75 83 TYR B C 1
ATOM 3826 O O . TYR B 1 83 ? 30.703 -10.219 -23.031 1 90.75 83 TYR B O 1
ATOM 3834 N N . ILE B 1 84 ? 31.641 -8.18 -23.062 1 92.94 84 ILE B N 1
ATOM 3835 C CA . ILE B 1 84 ? 31.078 -7.84 -24.375 1 92.94 84 ILE B CA 1
ATOM 3836 C C . ILE B 1 84 ? 31.625 -8.789 -25.438 1 92.94 84 ILE B C 1
ATOM 3838 O O . ILE B 1 84 ? 30.875 -9.281 -26.281 1 92.94 84 ILE B O 1
ATOM 3842 N N . LEU B 1 85 ? 32.906 -9.055 -25.297 1 92.25 85 LEU B N 1
ATOM 3843 C CA . LEU B 1 85 ? 33.5 -9.992 -26.234 1 92.25 85 LEU B CA 1
ATOM 3844 C C . LEU B 1 85 ? 32.938 -11.391 -26.062 1 92.25 85 LEU B C 1
ATOM 3846 O O . LEU B 1 85 ? 32.688 -12.086 -27.062 1 92.25 85 LEU B O 1
ATOM 3850 N N . ALA B 1 86 ? 32.656 -11.781 -24.844 1 92 86 ALA B N 1
ATOM 3851 C CA . ALA B 1 86 ? 32.094 -13.094 -24.578 1 92 86 ALA B CA 1
ATOM 3852 C C . ALA B 1 86 ? 30.688 -13.219 -25.156 1 92 86 ALA B C 1
ATOM 3854 O O . ALA B 1 86 ? 30.328 -14.258 -25.703 1 92 86 ALA B O 1
ATOM 3855 N N . VAL B 1 87 ? 29.969 -12.195 -25.047 1 92.69 87 VAL B N 1
ATOM 3856 C CA . VAL B 1 87 ? 28.609 -12.195 -25.578 1 92.69 87 VAL B CA 1
ATOM 3857 C C . VAL B 1 87 ? 28.641 -12.336 -27.094 1 92.69 87 VAL B C 1
ATOM 3859 O O . VAL B 1 87 ? 27.891 -13.125 -27.672 1 92.69 87 VAL B O 1
ATOM 3862 N N . VAL B 1 88 ? 29.547 -11.625 -27.75 1 92.06 88 VAL B N 1
ATOM 3863 C CA . VAL B 1 88 ? 29.688 -11.688 -29.203 1 92.06 88 VAL B CA 1
ATOM 3864 C C . VAL B 1 88 ? 30.125 -13.094 -29.609 1 92.06 88 VAL B C 1
ATOM 3866 O O . VAL B 1 88 ? 29.594 -13.641 -30.578 1 92.06 88 VAL B O 1
ATOM 3869 N N . LEU B 1 89 ? 30.938 -13.672 -28.812 1 90.44 89 LEU B N 1
ATOM 3870 C CA . LEU B 1 89 ? 31.422 -15 -29.125 1 90.44 89 LEU B CA 1
ATOM 3871 C C . LEU B 1 89 ? 30.344 -16.047 -28.906 1 90.44 89 LEU B C 1
ATOM 3873 O O . LEU B 1 89 ? 30.234 -17 -29.688 1 90.44 89 LEU B O 1
ATOM 3877 N N . LEU B 1 90 ? 29.547 -15.852 -27.891 1 90.31 90 LEU B N 1
ATOM 3878 C CA . LEU B 1 90 ? 28.484 -16.781 -27.594 1 90.31 90 LEU B CA 1
ATOM 3879 C C . LEU B 1 90 ? 27.406 -16.75 -28.688 1 90.31 90 LEU B C 1
ATOM 3881 O O . LEU B 1 90 ? 26.875 -17.797 -29.047 1 90.31 90 LEU B O 1
ATOM 3885 N N . ILE B 1 91 ? 27.172 -15.609 -29.172 1 88.69 91 ILE B N 1
ATOM 3886 C CA . ILE B 1 91 ? 26.188 -15.469 -30.25 1 88.69 91 ILE B CA 1
ATOM 3887 C C . ILE B 1 91 ? 26.75 -16.047 -31.547 1 88.69 91 ILE B C 1
ATOM 3889 O O . ILE B 1 91 ? 26.062 -16.797 -32.25 1 88.69 91 ILE B O 1
ATOM 3893 N N . SER B 1 92 ? 28.016 -15.766 -31.797 1 88.88 92 SER B N 1
ATOM 3894 C CA . SER B 1 92 ? 28.641 -16.203 -33.031 1 88.88 92 SER B CA 1
ATOM 3895 C C . SER B 1 92 ? 28.891 -17.703 -33.062 1 88.88 92 SER B C 1
ATOM 3897 O O . SER B 1 92 ? 28.859 -18.344 -34.094 1 88.88 92 SER B O 1
ATOM 3899 N N . SER B 1 93 ? 29.078 -18.25 -31.859 1 87.94 93 SER B N 1
ATOM 3900 C CA . SER B 1 93 ? 29.344 -19.672 -31.766 1 87.94 93 SER B CA 1
ATOM 3901 C C . SER B 1 93 ? 28.047 -20.484 -31.828 1 87.94 93 SER B C 1
ATOM 3903 O O . SER B 1 93 ? 28.078 -21.703 -31.969 1 87.94 93 SER B O 1
ATOM 3905 N N . GLY B 1 94 ? 26.891 -19.812 -31.703 1 82.38 94 GLY B N 1
ATOM 3906 C CA . GLY B 1 94 ? 25.625 -20.5 -31.766 1 82.38 94 GLY B CA 1
ATOM 3907 C C . GLY B 1 94 ? 25.203 -21.094 -30.422 1 82.38 94 GLY B C 1
ATOM 3908 O O . GLY B 1 94 ? 24.172 -21.766 -30.328 1 82.38 94 GLY B O 1
ATOM 3909 N N . ARG B 1 95 ? 25.969 -20.828 -29.438 1 83 95 ARG B N 1
ATOM 3910 C CA . ARG B 1 95 ? 25.609 -21.328 -28.109 1 83 95 ARG B CA 1
ATOM 3911 C C . ARG B 1 95 ? 24.359 -20.641 -27.594 1 83 95 ARG B C 1
ATOM 3913 O O . ARG B 1 95 ? 23.578 -21.25 -26.844 1 83 95 ARG B O 1
ATOM 3920 N N . VAL B 1 96 ? 24.312 -19.391 -28 1 84.81 96 VAL B N 1
ATOM 3921 C CA . VAL B 1 96 ? 23.078 -18.672 -27.703 1 84.81 96 VAL B CA 1
ATOM 3922 C C . VAL B 1 96 ? 22.234 -18.547 -28.984 1 84.81 96 VAL B C 1
ATOM 3924 O O . VAL B 1 96 ? 22.297 -17.531 -29.688 1 84.81 96 VAL B O 1
ATOM 3927 N N . GLY B 1 97 ? 21.641 -19.672 -29.297 1 79.81 97 GLY B N 1
ATOM 3928 C CA . GLY B 1 97 ? 20.812 -19.75 -30.484 1 79.81 97 GLY B CA 1
ATOM 3929 C C . GLY B 1 97 ? 19.344 -19.984 -30.188 1 79.81 97 GLY B C 1
ATOM 3930 O O . GLY B 1 97 ? 18.953 -20.078 -29.016 1 79.81 97 GLY B O 1
ATOM 3931 N N . PRO B 1 98 ? 18.531 -19.938 -31.312 1 78 98 PRO B N 1
ATOM 3932 C CA . PRO B 1 98 ? 17.078 -20.078 -31.156 1 78 98 PRO B CA 1
ATOM 3933 C C . PRO B 1 98 ? 16.688 -21.344 -30.406 1 78 98 PRO B C 1
ATOM 3935 O O . PRO B 1 98 ? 15.609 -21.391 -29.797 1 78 98 PRO B O 1
ATOM 3938 N N . ASP B 1 99 ? 17.531 -22.328 -30.375 1 74.31 99 ASP B N 1
ATOM 3939 C CA . ASP B 1 99 ? 17.203 -23.578 -29.719 1 74.31 99 ASP B CA 1
ATOM 3940 C C . ASP B 1 99 ? 17.688 -23.594 -28.266 1 74.31 99 ASP B C 1
ATOM 3942 O O . ASP B 1 99 ? 17.594 -24.609 -27.578 1 74.31 99 ASP B O 1
ATOM 3946 N N . LEU B 1 100 ? 18.141 -22.422 -27.953 1 75.62 100 LEU B N 1
ATOM 3947 C CA . LEU B 1 100 ? 18.703 -22.359 -26.609 1 75.62 100 LEU B CA 1
ATOM 3948 C C . LEU B 1 100 ? 17.625 -22.531 -25.547 1 75.62 100 LEU B C 1
ATOM 3950 O O . LEU B 1 100 ? 16.609 -21.844 -25.578 1 75.62 100 LEU B O 1
ATOM 3954 N N . LYS B 1 101 ? 17.516 -23.625 -24.969 1 67.88 101 LYS B N 1
ATOM 3955 C CA . LYS B 1 101 ? 16.734 -23.859 -23.766 1 67.88 101 LYS B CA 1
ATOM 3956 C C . LYS B 1 101 ? 17.641 -24.094 -22.547 1 67.88 101 LYS B C 1
ATOM 3958 O O . LYS B 1 101 ? 18.281 -25.141 -22.453 1 67.88 101 LYS B O 1
ATOM 3963 N N . LEU B 1 102 ? 18 -23.016 -22.062 1 58.97 102 LEU B N 1
ATOM 3964 C CA . LEU B 1 102 ? 18.828 -23.125 -20.875 1 58.97 102 LEU B CA 1
ATOM 3965 C C . LEU B 1 102 ? 18 -23.531 -19.656 1 58.97 102 LEU B C 1
ATOM 3967 O O . LEU B 1 102 ? 17.125 -22.781 -19.219 1 58.97 102 LEU B O 1
ATOM 3971 N N . GLU B 1 103 ? 17.922 -24.797 -19.609 1 51.5 103 GLU B N 1
ATOM 3972 C CA . GLU B 1 103 ? 17.234 -25.312 -18.422 1 51.5 103 GLU B CA 1
ATOM 3973 C C . GLU B 1 103 ? 18.125 -25.25 -17.188 1 51.5 103 GLU B C 1
ATOM 3975 O O . GLU B 1 103 ? 19.25 -25.766 -17.203 1 51.5 103 GLU B O 1
ATOM 3980 N N . LEU B 1 104 ? 18.188 -24.234 -16.734 1 41.31 104 LEU B N 1
ATOM 3981 C CA . LEU B 1 104 ? 19.031 -24.203 -15.531 1 41.31 104 LEU B CA 1
ATOM 3982 C C . LEU B 1 104 ? 18.641 -25.312 -14.562 1 41.31 104 LEU B C 1
ATOM 3984 O O . LEU B 1 104 ? 17.453 -25.547 -14.312 1 41.31 104 LEU B O 1
ATOM 3988 N N . LEU B 1 105 ? 19.516 -26.25 -14.414 1 39.34 105 LEU B N 1
ATOM 3989 C CA . LEU B 1 105 ? 19.328 -27.375 -13.516 1 39.34 105 LEU B CA 1
ATOM 3990 C C . LEU B 1 105 ? 18.703 -26.938 -12.195 1 39.34 105 LEU B C 1
ATOM 3992 O O . LEU B 1 105 ? 19.156 -25.969 -11.586 1 39.34 105 LEU B O 1
ATOM 3996 N N . GLY B 1 106 ? 17.562 -27.594 -11.867 1 38.56 106 GLY B N 1
ATOM 3997 C CA . GLY B 1 106 ? 16.875 -27.344 -10.609 1 38.56 106 GLY B CA 1
ATOM 3998 C C . GLY B 1 106 ? 15.859 -26.234 -10.688 1 38.56 106 GLY B C 1
ATOM 3999 O O . GLY B 1 106 ? 15.086 -26.031 -9.75 1 38.56 106 GLY B O 1
ATOM 4000 N N . LEU B 1 107 ? 16.172 -25.422 -11.656 1 37.22 107 LEU B N 1
ATOM 4001 C CA . LEU B 1 107 ? 15.203 -24.344 -11.82 1 37.22 107 LEU B CA 1
ATOM 4002 C C . LEU B 1 107 ? 14.188 -24.688 -12.898 1 37.22 107 LEU B C 1
ATOM 4004 O O . LEU B 1 107 ? 14.508 -25.375 -13.867 1 37.22 107 LEU B O 1
ATOM 4008 N N . SER B 1 108 ? 13.18 -25.062 -12.727 1 40.06 108 SER B N 1
ATOM 4009 C CA . SER B 1 108 ? 12.188 -25.344 -13.75 1 40.06 108 SER B CA 1
ATOM 4010 C C . SER B 1 108 ? 12.086 -24.203 -14.758 1 40.06 108 SER B C 1
ATOM 4012 O O . SER B 1 108 ? 11.133 -24.141 -15.539 1 40.06 108 SER B O 1
ATOM 4014 N N . ALA B 1 109 ? 12.93 -23.297 -14.625 1 41.97 109 ALA B N 1
ATOM 4015 C CA . ALA B 1 109 ? 12.875 -22.188 -15.578 1 41.97 109 ALA B CA 1
ATOM 4016 C C . ALA B 1 109 ? 13.68 -22.5 -16.828 1 41.97 109 ALA B C 1
ATOM 4018 O O . ALA B 1 109 ? 14.797 -23.016 -16.75 1 41.97 109 ALA B O 1
ATOM 4019 N N . VAL B 1 110 ? 13.078 -22.609 -17.891 1 48.66 110 VAL B N 1
ATOM 4020 C CA . VAL B 1 110 ? 13.742 -22.75 -19.172 1 48.66 110 VAL B CA 1
ATOM 4021 C C . VAL B 1 110 ? 13.961 -21.375 -19.812 1 48.66 110 VAL B C 1
ATOM 4023 O O . VAL B 1 110 ? 13.008 -20.625 -20 1 48.66 110 VAL B O 1
ATOM 4026 N N . PHE B 1 111 ? 15.211 -20.812 -19.531 1 58.5 111 PHE B N 1
ATOM 4027 C CA . PHE B 1 111 ? 15.531 -19.578 -20.25 1 58.5 111 PHE B CA 1
ATOM 4028 C C . PHE B 1 111 ? 15.688 -19.859 -21.75 1 58.5 111 PHE B C 1
ATOM 4030 O O . PHE B 1 111 ? 16.578 -20.609 -22.156 1 58.5 111 PHE B O 1
ATOM 4037 N N . THR B 1 112 ? 14.719 -19.25 -22.391 1 68.62 112 THR B N 1
ATOM 4038 C CA . THR B 1 112 ? 14.719 -19.484 -23.828 1 68.62 112 THR B CA 1
ATOM 4039 C C . THR B 1 112 ? 15.484 -18.375 -24.547 1 68.62 112 THR B C 1
ATOM 4041 O O . THR B 1 112 ? 15.859 -17.375 -23.938 1 68.62 112 THR B O 1
ATOM 4044 N N . TYR B 1 113 ? 15.82 -18.625 -25.734 1 77 113 TYR B N 1
ATOM 4045 C CA . TYR B 1 113 ? 16.609 -17.781 -26.625 1 77 113 TYR B CA 1
ATOM 4046 C C . TYR B 1 113 ? 16.062 -16.359 -26.672 1 77 113 TYR B C 1
ATOM 4048 O O . TYR B 1 113 ? 16.812 -15.398 -26.531 1 77 113 TYR B O 1
ATOM 4056 N N . PRO B 1 114 ? 14.82 -16.188 -26.641 1 74 114 PRO B N 1
ATOM 4057 C CA . PRO B 1 114 ? 14.305 -14.82 -26.781 1 74 114 PRO B CA 1
ATOM 4058 C C . PRO B 1 114 ? 14.492 -13.992 -25.516 1 74 114 PRO B C 1
ATOM 4060 O O . PRO B 1 114 ? 14.414 -12.758 -25.562 1 74 114 PRO B O 1
ATOM 4063 N N . ILE B 1 115 ? 14.891 -14.68 -24.562 1 71.25 115 ILE B N 1
ATOM 4064 C CA . ILE B 1 115 ? 15.117 -13.969 -23.312 1 71.25 115 ILE B CA 1
ATOM 4065 C C . ILE B 1 115 ? 16.609 -13.797 -23.078 1 71.25 115 ILE B C 1
ATOM 4067 O O . ILE B 1 115 ? 17.078 -12.703 -22.75 1 71.25 115 ILE B O 1
ATOM 4071 N N . VAL B 1 116 ? 17.281 -14.875 -23.203 1 77.12 116 VAL B N 1
ATOM 4072 C CA . VAL B 1 116 ? 18.688 -14.914 -22.859 1 77.12 116 VAL B CA 1
ATOM 4073 C C . VAL B 1 116 ? 19.469 -13.945 -23.75 1 77.12 116 VAL B C 1
ATOM 4075 O O . VAL B 1 116 ? 20.281 -13.164 -23.266 1 77.12 116 VAL B O 1
ATOM 4078 N N . LEU B 1 117 ? 19.188 -13.945 -24.969 1 86.44 117 LEU B N 1
ATOM 4079 C CA . LEU B 1 117 ? 19.953 -13.156 -25.922 1 86.44 117 LEU B CA 1
ATOM 4080 C C . LEU B 1 117 ? 19.766 -11.664 -25.672 1 86.44 117 LEU B C 1
ATOM 4082 O O . LEU B 1 117 ? 20.734 -10.93 -25.5 1 86.44 117 LEU B O 1
ATOM 4086 N N . PRO B 1 118 ? 18.469 -11.211 -25.625 1 82.56 118 PRO B N 1
ATOM 4087 C CA . PRO B 1 118 ? 18.312 -9.773 -25.391 1 82.56 118 PRO B CA 1
ATOM 4088 C C . PRO B 1 118 ? 18.859 -9.328 -24.031 1 82.56 118 PRO B C 1
ATOM 4090 O O . PRO B 1 118 ? 19.359 -8.219 -23.891 1 82.56 118 PRO B O 1
ATOM 4093 N N . PHE B 1 119 ? 18.812 -10.172 -23.141 1 79.69 119 PHE B N 1
ATOM 4094 C C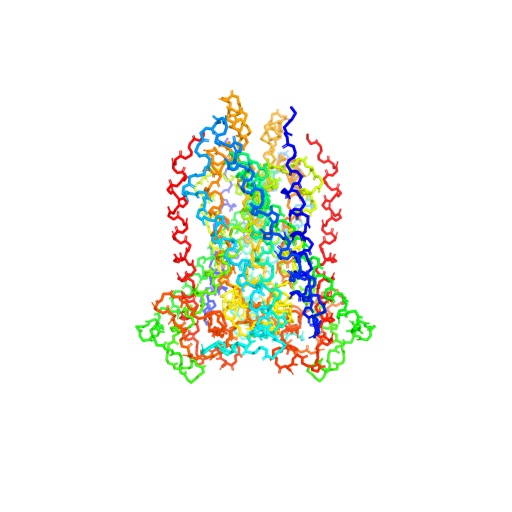A . PHE B 1 119 ? 19.312 -9.836 -21.797 1 79.69 119 PHE B CA 1
ATOM 4095 C C . PHE B 1 119 ? 20.828 -9.672 -21.812 1 79.69 119 PHE B C 1
ATOM 4097 O O . PHE B 1 119 ? 21.359 -8.727 -21.234 1 79.69 119 PHE B O 1
ATOM 4104 N N . LEU B 1 120 ? 21.531 -10.633 -22.406 1 85.31 120 LEU B N 1
ATOM 4105 C CA . LEU B 1 120 ? 22.984 -10.555 -22.531 1 85.31 120 LEU B CA 1
ATOM 4106 C C . LEU B 1 120 ? 23.391 -9.289 -23.281 1 85.31 120 LEU B C 1
ATOM 4108 O O . LEU B 1 120 ? 24.328 -8.602 -22.875 1 85.31 120 LEU B O 1
ATOM 4112 N N . VAL B 1 121 ? 22.641 -9 -24.328 1 90.94 121 VAL B N 1
ATOM 4113 C CA . VAL B 1 121 ? 22.922 -7.828 -25.141 1 90.94 121 VAL B CA 1
ATOM 4114 C C . VAL B 1 121 ? 22.625 -6.559 -24.344 1 90.94 121 VAL B C 1
ATOM 4116 O O . VAL B 1 121 ? 23.375 -5.578 -24.438 1 90.94 121 VAL B O 1
ATOM 4119 N N . PHE B 1 122 ? 21.594 -6.617 -23.562 1 86.3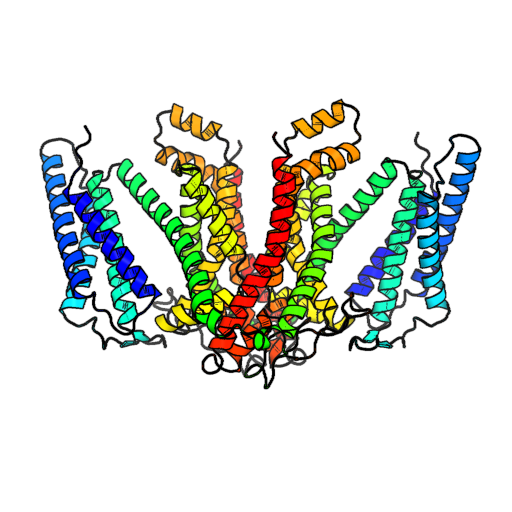8 122 PHE B N 1
ATOM 4120 C CA . PHE B 1 122 ? 21.219 -5.496 -22.719 1 86.38 122 PHE B CA 1
ATOM 4121 C C . PHE B 1 122 ? 22.344 -5.156 -21.734 1 86.38 122 PHE B C 1
ATOM 4123 O O . PHE B 1 122 ? 22.75 -3.994 -21.625 1 86.38 122 PHE B O 1
ATOM 4130 N N . ILE B 1 123 ? 22.859 -6.109 -21.078 1 82.5 123 ILE B N 1
ATOM 4131 C CA . ILE B 1 123 ? 23.953 -5.906 -20.109 1 82.5 123 ILE B CA 1
ATOM 4132 C C . ILE B 1 123 ? 25.188 -5.387 -20.828 1 82.5 123 ILE B C 1
ATOM 4134 O O . ILE B 1 123 ? 25.844 -4.461 -20.359 1 82.5 123 ILE B O 1
ATOM 4138 N N . GLY B 1 124 ? 25.516 -6.012 -21.922 1 88.62 124 GLY B N 1
ATOM 4139 C CA . GLY B 1 124 ? 26.672 -5.57 -22.688 1 88.62 124 GLY B CA 1
ATOM 4140 C C . GLY B 1 124 ? 26.578 -4.113 -23.109 1 88.62 124 GLY B C 1
ATOM 4141 O O . GLY B 1 124 ? 27.578 -3.379 -23.016 1 88.62 124 GLY B O 1
ATOM 4142 N N . SER B 1 125 ? 25.359 -3.748 -23.516 1 89.44 125 SER B N 1
ATOM 4143 C CA . SER B 1 125 ? 25.172 -2.367 -23.938 1 89.44 125 SER B CA 1
ATOM 4144 C C . SER B 1 125 ? 25.266 -1.402 -22.766 1 89.44 125 SER B C 1
ATOM 4146 O O . SER B 1 125 ? 25.781 -0.293 -22.891 1 89.44 125 SER B O 1
ATOM 4148 N N . PHE B 1 126 ? 24.859 -1.885 -21.688 1 83.38 126 PHE B N 1
ATOM 4149 C CA . PHE B 1 126 ? 24.922 -1.08 -20.469 1 83.38 126 PHE B CA 1
ATOM 4150 C C . PHE B 1 126 ? 26.375 -0.86 -20.047 1 83.38 126 PHE B C 1
ATOM 4152 O O . PHE B 1 126 ? 26.75 0.253 -19.688 1 83.38 126 PHE B O 1
ATOM 4159 N N . LEU B 1 127 ? 27.141 -1.913 -20.125 1 83.94 127 LEU B N 1
ATOM 4160 C CA . LEU B 1 127 ? 28.547 -1.829 -19.766 1 83.94 127 LEU B CA 1
ATOM 4161 C C . LEU B 1 127 ? 29.312 -0.937 -20.75 1 83.94 127 LEU B C 1
ATOM 4163 O O . LEU B 1 127 ? 30.203 -0.187 -20.359 1 83.94 127 LEU B O 1
ATOM 4167 N N . ALA B 1 128 ? 28.891 -1.041 -21.969 1 89.19 128 ALA B N 1
ATOM 4168 C CA . ALA B 1 128 ? 29.516 -0.195 -22.984 1 89.19 128 ALA B CA 1
ATOM 4169 C C . ALA B 1 128 ? 29.25 1.281 -22.703 1 89.19 128 ALA B C 1
ATOM 4171 O O . ALA B 1 128 ? 30.141 2.121 -22.844 1 89.19 128 ALA B O 1
ATOM 4172 N N . ILE B 1 129 ? 28.078 1.53 -22.328 1 83.88 129 ILE B N 1
ATOM 4173 C CA . ILE B 1 129 ? 27.719 2.914 -22.031 1 83.88 129 ILE B CA 1
ATOM 4174 C C . ILE B 1 129 ? 28.516 3.402 -20.828 1 83.88 129 ILE B C 1
ATOM 4176 O O . ILE B 1 129 ? 29.094 4.496 -20.844 1 83.88 129 ILE B O 1
ATOM 4180 N N . LYS B 1 130 ? 28.562 2.578 -19.844 1 79.25 130 LYS B N 1
ATOM 4181 C CA . LYS B 1 130 ? 29.312 2.895 -18.641 1 79.25 130 LYS B CA 1
ATOM 4182 C C . LYS B 1 130 ? 30.766 3.211 -18.953 1 79.25 130 LYS B C 1
ATOM 4184 O O . LYS B 1 130 ? 31.281 4.246 -18.531 1 79.25 130 LYS B O 1
ATOM 4189 N N . ASP B 1 131 ? 31.422 2.33 -19.672 1 83.5 131 ASP B N 1
ATOM 4190 C CA . ASP B 1 131 ? 32.844 2.494 -19.969 1 83.5 131 ASP B CA 1
ATOM 4191 C C . ASP B 1 131 ? 33.062 3.686 -20.906 1 83.5 131 ASP B C 1
ATOM 4193 O O . ASP B 1 131 ? 34.062 4.414 -20.766 1 83.5 131 ASP B O 1
ATOM 4197 N N . SER B 1 132 ? 32.156 3.881 -21.812 1 85.5 132 SER B N 1
ATOM 4198 C CA . SER B 1 132 ? 32.281 5.004 -22.734 1 85.5 132 SER B CA 1
ATOM 4199 C C . SER B 1 132 ? 32.188 6.336 -22 1 85.5 132 SER B C 1
ATOM 4201 O O . SER B 1 132 ? 32.875 7.293 -22.328 1 85.5 132 SER B O 1
ATOM 4203 N N . ILE B 1 133 ? 31.391 6.355 -21.094 1 79.31 133 ILE B N 1
ATOM 4204 C CA . ILE B 1 133 ? 31.234 7.582 -20.312 1 79.31 133 ILE B CA 1
ATOM 4205 C C . ILE B 1 133 ? 32.5 7.84 -19.5 1 79.31 133 ILE B C 1
ATOM 4207 O O . ILE B 1 133 ? 32.969 8.977 -19.422 1 79.31 133 ILE B O 1
ATOM 4211 N N . ASN B 1 134 ? 33 6.816 -18.859 1 77 134 ASN B N 1
ATOM 4212 C CA . ASN B 1 134 ? 34.219 6.945 -18.078 1 77 134 ASN B CA 1
ATOM 4213 C C . ASN B 1 134 ? 35.375 7.434 -18.953 1 77 134 ASN B C 1
ATOM 4215 O O . ASN B 1 134 ? 36.188 8.266 -18.516 1 77 134 ASN B O 1
ATOM 4219 N N . LEU B 1 135 ? 35.469 6.902 -20.109 1 79.69 135 LEU B N 1
ATOM 4220 C CA . LEU B 1 135 ? 36.531 7.281 -21.016 1 79.69 135 LEU B CA 1
ATOM 4221 C C . LEU B 1 135 ? 36.344 8.695 -21.547 1 79.69 135 LEU B C 1
ATOM 4223 O O . LEU B 1 135 ? 37.312 9.438 -21.75 1 79.69 135 LEU B O 1
ATOM 4227 N N . LEU B 1 136 ? 35.031 8.914 -21.781 1 78.81 136 LEU B N 1
ATOM 4228 C CA . LEU B 1 136 ? 34.688 10.25 -22.266 1 78.81 136 LEU B CA 1
ATOM 4229 C C . LEU B 1 136 ? 35.156 11.32 -21.266 1 78.81 136 LEU B C 1
ATOM 4231 O O . LEU B 1 136 ? 35.688 12.359 -21.672 1 78.81 136 LEU B O 1
ATOM 4235 N N . TYR B 1 137 ? 35.156 11.047 -19.953 1 74.88 137 TYR B N 1
ATOM 4236 C CA . TYR B 1 137 ? 35.5 12.031 -18.938 1 74.88 137 TYR B CA 1
ATOM 4237 C C . TYR B 1 137 ? 36.812 11.68 -18.266 1 74.88 137 TYR B C 1
ATOM 4239 O O . TYR B 1 137 ? 37.188 12.273 -17.25 1 74.88 137 TYR B O 1
ATOM 4247 N N . GLY B 1 138 ? 37.562 10.734 -18.828 1 70.38 138 GLY B N 1
ATOM 4248 C CA . GLY B 1 138 ? 38.875 10.383 -18.344 1 70.38 138 GLY B CA 1
ATOM 4249 C C . GLY B 1 138 ? 38.906 9.93 -16.906 1 70.38 138 GLY B C 1
ATOM 4250 O O . GLY B 1 138 ? 39.781 10.289 -16.141 1 70.38 138 GLY B O 1
ATOM 4251 N N . TYR B 1 139 ? 37.781 9.164 -16.531 1 63.44 139 TYR B N 1
ATOM 4252 C CA . TYR B 1 139 ? 37.656 8.625 -15.188 1 63.44 139 TYR B CA 1
ATOM 4253 C C . TYR B 1 139 ? 37.75 9.727 -14.148 1 63.44 139 TYR B C 1
ATOM 4255 O O . TYR B 1 139 ? 38.344 9.531 -13.078 1 63.44 139 TYR B O 1
ATOM 4263 N N . SER B 1 140 ? 37.531 10.922 -14.516 1 63.12 140 SER B N 1
ATOM 4264 C CA . SER B 1 140 ? 37.5 12.055 -13.602 1 63.12 140 SER B CA 1
ATOM 4265 C C . SER B 1 140 ? 36.281 12.016 -12.695 1 63.12 140 SER B C 1
ATOM 4267 O O . SER B 1 140 ? 35.406 11.164 -12.867 1 63.12 140 SER B O 1
ATOM 4269 N N . SER B 1 141 ? 36.344 12.68 -11.5 1 61.69 141 SER B N 1
ATOM 4270 C CA . SER B 1 141 ? 35.156 12.828 -10.633 1 61.69 141 SER B CA 1
ATOM 4271 C C . SER B 1 141 ? 33.906 13.148 -11.445 1 61.69 141 SER B C 1
ATOM 4273 O O . SER B 1 141 ? 32.812 12.719 -11.094 1 61.69 141 SER B O 1
ATOM 4275 N N . ARG B 1 142 ? 34.219 13.719 -12.492 1 59.81 142 ARG B N 1
ATOM 4276 C CA . ARG B 1 142 ? 33.094 14.062 -13.383 1 59.81 142 ARG B CA 1
ATOM 4277 C C . ARG B 1 142 ? 32.5 12.812 -14.023 1 59.81 142 ARG B C 1
ATOM 4279 O O . ARG B 1 142 ? 31.297 12.703 -14.195 1 59.81 142 ARG B O 1
ATOM 4286 N N . GLY B 1 143 ? 33.438 11.898 -14.352 1 58.94 143 GLY B N 1
ATOM 4287 C CA . GLY B 1 143 ? 32.969 10.648 -14.922 1 58.94 143 GLY B CA 1
ATOM 4288 C C . GLY B 1 143 ? 32.062 9.875 -13.984 1 58.94 143 GLY B C 1
ATOM 4289 O O . GLY B 1 143 ? 31.031 9.344 -14.414 1 58.94 143 GLY B O 1
ATOM 4290 N N . ARG B 1 144 ? 32.531 9.852 -12.82 1 60.78 144 ARG B N 1
ATOM 4291 C CA . ARG B 1 144 ? 31.703 9.164 -11.828 1 60.78 144 ARG B CA 1
ATOM 4292 C C . ARG B 1 144 ? 30.344 9.844 -11.688 1 60.78 144 ARG B C 1
ATOM 4294 O O . ARG B 1 144 ? 29.328 9.172 -11.523 1 60.78 144 ARG B O 1
ATOM 4301 N N . GLU B 1 145 ? 30.406 11.094 -11.742 1 62.62 145 GLU B N 1
ATOM 4302 C CA . GLU B 1 145 ? 29.156 11.844 -11.688 1 62.62 145 GLU B CA 1
ATOM 4303 C C . GLU B 1 145 ? 28.25 11.484 -12.852 1 62.62 145 GLU B C 1
ATOM 4305 O O . GLU B 1 145 ? 27.047 11.281 -12.656 1 62.62 145 GLU B O 1
ATOM 4310 N N . VAL B 1 146 ? 28.922 11.375 -13.914 1 63.16 146 VAL B N 1
ATOM 4311 C CA . VAL B 1 146 ? 28.141 11.094 -15.109 1 63.16 146 VAL B CA 1
ATOM 4312 C C . VAL B 1 146 ? 27.547 9.688 -15.023 1 63.16 146 VAL B C 1
ATOM 4314 O O . VAL B 1 146 ? 26.391 9.477 -15.398 1 63.16 146 VAL B O 1
ATOM 4317 N N . LEU B 1 147 ? 28.297 8.781 -14.516 1 62.62 147 LEU B N 1
ATOM 4318 C CA . LEU B 1 147 ? 27.812 7.41 -14.391 1 62.62 147 LEU B CA 1
ATOM 4319 C C . LEU B 1 147 ? 26.625 7.332 -13.438 1 62.62 147 LEU B C 1
ATOM 4321 O O . LEU B 1 147 ? 25.609 6.699 -13.742 1 62.62 147 LEU B O 1
ATOM 4325 N N . VAL B 1 148 ? 26.875 7.836 -12.336 1 61.75 148 VAL B N 1
ATOM 4326 C CA . VAL B 1 148 ? 25.812 7.789 -11.336 1 61.75 148 VAL B CA 1
ATOM 4327 C C . VAL B 1 148 ? 24.562 8.477 -11.883 1 61.75 148 VAL B C 1
ATOM 4329 O O . VAL B 1 148 ? 23.453 7.957 -11.75 1 61.75 148 VAL B O 1
ATOM 4332 N N . PHE B 1 149 ? 24.859 9.492 -12.539 1 61.97 149 PHE B N 1
ATOM 4333 C CA . PHE B 1 149 ? 23.734 10.242 -13.086 1 61.97 149 PHE B CA 1
ATOM 4334 C C . PHE B 1 149 ? 23.031 9.453 -14.188 1 61.97 149 PHE B C 1
ATOM 4336 O O . PHE B 1 149 ? 21.812 9.492 -14.305 1 61.97 149 PHE B O 1
ATOM 4343 N N . SER B 1 150 ? 23.844 8.82 -14.938 1 62.72 150 SER B N 1
ATOM 4344 C CA . SER B 1 150 ? 23.25 8 -15.984 1 62.72 150 SER B CA 1
ATOM 4345 C C . SER B 1 150 ? 22.422 6.863 -15.406 1 62.72 150 SER B C 1
ATOM 4347 O O . SER B 1 150 ? 21.344 6.547 -15.922 1 62.72 150 SER B O 1
ATOM 4349 N N . MET B 1 151 ? 22.875 6.234 -14.367 1 61.69 151 MET B N 1
ATOM 4350 C CA . MET B 1 151 ? 22.141 5.152 -13.719 1 61.69 151 MET B CA 1
ATOM 4351 C C . MET B 1 151 ? 20.828 5.66 -13.141 1 61.69 151 MET B C 1
ATOM 4353 O O . MET B 1 151 ? 19.797 4.988 -13.242 1 61.69 151 MET B O 1
ATOM 4357 N N . VAL B 1 152 ? 20.984 6.758 -12.633 1 61.44 152 VAL B N 1
ATOM 4358 C CA . VAL B 1 152 ? 19.812 7.359 -12.023 1 61.44 152 VAL B CA 1
ATOM 4359 C C . VAL B 1 152 ? 18.797 7.711 -13.109 1 61.44 152 VAL B C 1
ATOM 4361 O O . VAL B 1 152 ? 17.594 7.465 -12.953 1 61.44 152 VAL B O 1
ATOM 4364 N N . ARG B 1 153 ? 19.344 8.297 -14.156 1 62.53 153 ARG B N 1
ATOM 4365 C CA . ARG B 1 153 ? 18.484 8.617 -15.281 1 62.53 153 ARG B CA 1
ATOM 4366 C C . ARG B 1 153 ? 17.844 7.352 -15.852 1 62.53 153 ARG B C 1
ATOM 4368 O O . ARG B 1 153 ? 16.656 7.352 -16.203 1 62.53 153 ARG B O 1
ATOM 4375 N N . LEU B 1 154 ? 18.531 6.414 -15.898 1 62.97 154 LEU B N 1
ATOM 4376 C CA . LEU B 1 154 ? 18.031 5.137 -16.406 1 62.97 154 LEU B CA 1
ATOM 4377 C C . LEU B 1 154 ? 16.922 4.594 -15.508 1 62.97 154 LEU B C 1
ATOM 4379 O O . LEU B 1 154 ? 15.938 4.031 -16 1 62.97 154 LEU B O 1
ATOM 4383 N N . SER B 1 155 ? 17.141 4.773 -14.266 1 64.12 155 SER B N 1
ATOM 4384 C CA . SER B 1 155 ? 16.109 4.297 -13.344 1 64.12 155 SER B CA 1
ATOM 4385 C C . SER B 1 155 ? 14.797 5.059 -13.531 1 64.12 155 SER B C 1
ATOM 4387 O O . SER B 1 155 ? 13.719 4.465 -13.484 1 64.12 155 SER B O 1
ATOM 4389 N N . ALA B 1 156 ? 14.977 6.316 -13.734 1 66.88 156 ALA B N 1
ATOM 4390 C CA . ALA B 1 156 ? 13.797 7.141 -13.984 1 66.88 156 ALA B CA 1
ATOM 4391 C C . ALA B 1 156 ? 13.102 6.734 -15.281 1 66.88 156 ALA B C 1
ATOM 4393 O O . ALA B 1 156 ? 11.875 6.574 -15.312 1 66.88 156 ALA B O 1
ATOM 4394 N N . VAL B 1 157 ? 13.914 6.598 -16.312 1 66.75 157 VAL B N 1
ATOM 4395 C CA . VAL B 1 157 ? 13.367 6.207 -17.609 1 66.75 157 VAL B CA 1
ATOM 4396 C C . VAL B 1 157 ? 12.727 4.824 -17.5 1 66.75 157 VAL B C 1
ATOM 4398 O O . VAL B 1 157 ? 11.672 4.574 -18.094 1 66.75 157 VAL B O 1
ATOM 4401 N N . PHE B 1 158 ? 13.305 3.979 -16.766 1 67.94 158 PHE B N 1
ATOM 4402 C CA . PHE B 1 158 ? 12.781 2.633 -16.562 1 67.94 158 PHE B CA 1
ATOM 4403 C C . PHE B 1 158 ? 11.414 2.678 -15.898 1 67.94 158 PHE B C 1
ATOM 4405 O O . PHE B 1 158 ? 10.492 1.953 -16.297 1 67.94 158 PHE B O 1
ATOM 4412 N N . THR B 1 159 ? 11.359 3.508 -14.93 1 68.19 159 THR B N 1
ATOM 4413 C CA . THR B 1 159 ? 10.086 3.648 -14.219 1 68.19 159 THR B CA 1
ATOM 4414 C C . THR B 1 159 ? 8.992 4.133 -15.172 1 68.19 159 THR B C 1
ATOM 4416 O O . THR B 1 159 ? 7.863 3.646 -15.117 1 68.19 159 THR B O 1
ATOM 4419 N N . LEU B 1 160 ? 9.375 5.059 -16.031 1 70.25 160 LEU B N 1
ATOM 4420 C CA . LEU B 1 160 ? 8.414 5.594 -16.984 1 70.25 160 LEU B CA 1
ATOM 4421 C C . LEU B 1 160 ? 8.023 4.535 -18.016 1 70.25 160 LEU B C 1
ATOM 4423 O O . LEU B 1 160 ? 6.848 4.422 -18.375 1 70.25 160 LEU B O 1
ATOM 4427 N N . LEU B 1 161 ? 8.961 3.832 -18.406 1 69.81 161 LEU B N 1
ATOM 4428 C CA . LEU B 1 161 ? 8.719 2.771 -19.375 1 69.81 161 LEU B CA 1
ATOM 4429 C C . LEU B 1 161 ? 7.855 1.668 -18.781 1 69.81 161 LEU B C 1
ATOM 4431 O O . LEU B 1 161 ? 7 1.101 -19.453 1 69.81 161 LEU B O 1
ATOM 4435 N N . LEU B 1 162 ? 8.148 1.366 -17.516 1 72.44 162 LEU B N 1
ATOM 4436 C CA . LEU B 1 162 ? 7.348 0.352 -16.844 1 72.44 162 LEU B CA 1
ATOM 4437 C C . LEU B 1 162 ? 5.887 0.779 -16.75 1 72.44 162 LEU B C 1
ATOM 4439 O O . LEU B 1 162 ? 4.988 -0.006 -17.062 1 72.44 162 LEU B O 1
ATOM 4443 N N . LEU B 1 163 ? 5.695 1.988 -16.359 1 74.06 163 LEU B N 1
ATOM 4444 C CA . LEU B 1 163 ? 4.332 2.51 -16.266 1 74.06 163 LEU B CA 1
ATOM 4445 C C . LEU B 1 163 ? 3.664 2.508 -17.641 1 74.06 163 LEU B C 1
ATOM 4447 O O . LEU B 1 163 ? 2.549 2.006 -17.797 1 74.06 163 LEU B O 1
ATOM 4451 N N . GLY B 1 164 ? 4.383 3.113 -18.594 1 73 164 GLY B N 1
ATOM 4452 C CA . GLY B 1 164 ? 3.855 3.137 -19.953 1 73 164 GLY B CA 1
ATOM 4453 C C . GLY B 1 164 ? 3.586 1.751 -20.516 1 73 164 GLY B C 1
ATOM 4454 O O . GLY B 1 164 ? 2.582 1.536 -21.188 1 73 164 GLY B O 1
ATOM 4455 N N . GLY B 1 165 ? 4.465 0.846 -20.234 1 73.12 165 GLY B N 1
ATOM 4456 C CA . GLY B 1 165 ? 4.301 -0.531 -20.672 1 73.12 165 GLY B CA 1
ATOM 4457 C C . GLY B 1 165 ? 3.078 -1.204 -20.078 1 73.12 165 GLY B C 1
ATOM 4458 O O . GLY B 1 165 ? 2.297 -1.833 -20.781 1 73.12 165 GLY B O 1
ATOM 4459 N N . ILE B 1 166 ? 2.9 -1.048 -18.797 1 76.31 166 ILE B N 1
ATOM 4460 C CA . ILE B 1 166 ? 1.762 -1.657 -18.125 1 76.31 166 ILE B CA 1
ATOM 4461 C C . ILE B 1 166 ? 0.461 -1.092 -18.688 1 76.31 166 ILE B C 1
ATOM 4463 O O . ILE B 1 166 ? -0.44 -1.846 -19.062 1 76.31 166 ILE B O 1
ATOM 4467 N N . ILE B 1 167 ? 0.427 0.19 -18.828 1 78.12 167 ILE B N 1
ATOM 4468 C CA . ILE B 1 167 ? -0.781 0.846 -19.328 1 78.12 167 ILE B CA 1
ATOM 4469 C C . ILE B 1 167 ? -1.045 0.427 -20.766 1 78.12 167 ILE B C 1
ATOM 4471 O O . ILE B 1 167 ? -2.182 0.121 -21.125 1 78.12 167 ILE B O 1
ATOM 4475 N N . SER B 1 168 ? -0.017 0.399 -21.562 1 77.38 168 SER B N 1
ATOM 4476 C CA . SER B 1 168 ? -0.163 0.077 -22.984 1 77.38 168 SER B CA 1
ATOM 4477 C C . SER B 1 168 ? -0.646 -1.356 -23.172 1 77.38 168 SER B C 1
ATOM 4479 O O . SER B 1 168 ? -1.546 -1.61 -23.984 1 77.38 168 SER B O 1
ATOM 4481 N N . VAL B 1 169 ? -0.114 -2.236 -22.453 1 77 169 VAL B N 1
ATOM 4482 C CA . VAL B 1 169 ? -0.494 -3.639 -22.609 1 77 169 VAL B CA 1
ATOM 4483 C C . VAL B 1 169 ? -1.943 -3.828 -22.156 1 77 169 VAL B C 1
ATOM 4485 O O . VAL B 1 169 ? -2.713 -4.531 -22.812 1 77 169 VAL B O 1
ATOM 4488 N N . ILE B 1 170 ? -2.273 -3.264 -21.094 1 82.75 170 ILE B N 1
ATOM 4489 C CA . ILE B 1 170 ? -3.637 -3.389 -20.578 1 82.75 170 ILE B CA 1
ATOM 4490 C C . ILE B 1 170 ? -4.617 -2.797 -21.594 1 82.75 170 ILE B C 1
ATOM 4492 O O . ILE B 1 170 ? -5.68 -3.373 -21.844 1 82.75 170 ILE B O 1
ATOM 4496 N N . LEU B 1 171 ? -4.211 -1.709 -22.141 1 82.81 171 LEU B N 1
ATOM 4497 C CA . LEU B 1 171 ? -5.082 -1.04 -23.094 1 82.81 171 LEU B CA 1
ATOM 4498 C C . LEU B 1 171 ? -5.227 -1.867 -24.375 1 82.81 171 LEU B C 1
ATOM 4500 O O . LEU B 1 171 ? -6.34 -2.09 -24.844 1 82.81 171 LEU B O 1
ATOM 4504 N N . PHE B 1 172 ? -4.18 -2.383 -24.922 1 80.56 172 PHE B N 1
ATOM 4505 C CA . PHE B 1 172 ? -4.203 -3.066 -26.203 1 80.56 172 PHE B CA 1
ATOM 4506 C C . PHE B 1 172 ? -4.809 -4.457 -26.062 1 80.56 172 PHE B C 1
ATOM 4508 O O . PHE B 1 172 ? -5.543 -4.91 -26.953 1 80.56 172 PHE B O 1
ATOM 4515 N N . ARG B 1 173 ? -4.574 -5.105 -24.984 1 81.94 173 ARG B N 1
ATOM 4516 C CA . ARG B 1 173 ? -5.094 -6.457 -24.812 1 81.94 173 ARG B CA 1
ATOM 4517 C C . ARG B 1 173 ? -6.5 -6.43 -24.219 1 81.94 173 ARG B C 1
ATOM 4519 O O . ARG B 1 173 ? -7.266 -7.387 -24.375 1 81.94 173 ARG B O 1
ATOM 4526 N N . GLY B 1 174 ? -6.758 -5.34 -23.5 1 89.19 174 GLY B N 1
ATOM 4527 C CA . GLY B 1 174 ? -8.031 -5.285 -22.797 1 89.19 174 GLY B CA 1
ATOM 4528 C C . GLY B 1 174 ? -9.125 -4.617 -23.609 1 89.19 174 GLY B C 1
ATOM 4529 O O . GLY B 1 174 ? -10.312 -4.902 -23.406 1 89.19 174 GLY B O 1
ATOM 4530 N N . ILE B 1 175 ? -8.812 -3.807 -24.609 1 90.62 175 ILE B N 1
ATOM 4531 C CA . ILE B 1 175 ? -9.789 -2.982 -25.312 1 90.62 175 ILE B CA 1
ATOM 4532 C C . ILE B 1 175 ? -10.711 -3.871 -26.141 1 90.62 175 ILE B C 1
ATOM 4534 O O . ILE B 1 175 ? -11.875 -3.535 -26.359 1 90.62 175 ILE B O 1
ATOM 4538 N N . GLY B 1 176 ? -10.32 -4.977 -26.594 1 89.44 176 GLY B N 1
ATOM 4539 C CA . GLY B 1 176 ? -11.117 -5.887 -27.391 1 89.44 176 GLY B CA 1
ATOM 4540 C C . GLY B 1 176 ? -12.273 -6.504 -26.641 1 89.44 176 GLY B C 1
ATOM 4541 O O . GLY B 1 176 ? -13.297 -6.859 -27.219 1 89.44 176 GLY B O 1
ATOM 4542 N N . ALA B 1 177 ? -12.117 -6.629 -25.328 1 90.69 177 ALA B N 1
ATOM 4543 C CA . ALA B 1 177 ? -13.133 -7.258 -24.484 1 90.69 177 ALA B CA 1
ATOM 4544 C C . ALA B 1 177 ? -14.211 -6.254 -24.078 1 90.69 177 ALA B C 1
ATOM 4546 O O . ALA B 1 177 ? -15.281 -6.641 -23.609 1 90.69 177 ALA B O 1
ATOM 4547 N N . ILE B 1 178 ? -13.953 -4.984 -24.328 1 93 178 ILE B N 1
ATOM 4548 C CA . ILE B 1 178 ? -14.859 -3.955 -23.844 1 93 178 ILE B CA 1
ATOM 4549 C C . ILE B 1 178 ? -16.062 -3.844 -24.781 1 93 178 ILE B C 1
ATOM 4551 O O . ILE B 1 178 ? -15.906 -3.58 -25.984 1 93 178 ILE B O 1
ATOM 4555 N N . SER B 1 179 ? -17.156 -4.215 -24.344 1 91.62 179 SER B N 1
ATOM 4556 C CA . SER B 1 179 ? -18.453 -4.082 -25 1 91.62 179 SER B CA 1
ATOM 4557 C C . SER B 1 179 ? -19.531 -3.658 -24 1 91.62 179 SER B C 1
ATOM 4559 O O . SER B 1 179 ? -19.312 -3.67 -22.797 1 91.62 179 SER B O 1
ATOM 4561 N N . TRP B 1 180 ? -20.609 -3.156 -24.531 1 91.06 180 TRP B N 1
ATOM 4562 C CA . TRP B 1 180 ? -21.703 -2.742 -23.656 1 91.06 180 TRP B CA 1
ATOM 4563 C C . TRP B 1 180 ? -22.203 -3.914 -22.812 1 91.06 180 TRP B C 1
ATOM 4565 O O . TRP B 1 180 ? -22.531 -3.746 -21.641 1 91.06 180 TRP B O 1
ATOM 4575 N N . GLU B 1 181 ? -22.234 -5.047 -23.406 1 90 181 GLU B N 1
ATOM 4576 C CA . GLU B 1 181 ? -22.641 -6.258 -22.703 1 90 181 GLU B CA 1
ATOM 4577 C C . GLU B 1 181 ? -21.656 -6.629 -21.609 1 90 181 GLU B C 1
ATOM 4579 O O . GLU B 1 181 ? -22.047 -7.047 -20.516 1 90 181 GLU B O 1
ATOM 4584 N N . PHE B 1 182 ? -20.406 -6.465 -21.891 1 92.81 182 PHE B N 1
ATOM 4585 C CA . PHE B 1 182 ? -19.359 -6.797 -20.938 1 92.81 182 PHE B CA 1
ATOM 4586 C C . PHE B 1 182 ? -19.453 -5.906 -19.703 1 92.81 182 PHE B C 1
ATOM 4588 O O . PHE B 1 182 ? -19.25 -6.371 -18.578 1 92.81 182 PHE B O 1
ATOM 4595 N N . LEU B 1 183 ? -19.859 -4.641 -19.906 1 92.25 183 LEU B N 1
ATOM 4596 C CA . LEU B 1 183 ? -19.859 -3.658 -18.828 1 92.25 183 LEU B CA 1
ATOM 4597 C C . LEU B 1 183 ? -21.172 -3.719 -18.047 1 92.25 183 LEU B C 1
ATOM 4599 O O . LEU B 1 183 ? -21.203 -3.398 -16.859 1 92.25 183 LEU B O 1
ATOM 4603 N N . THR B 1 184 ? -22.25 -4.172 -18.672 1 90.31 184 THR B N 1
ATOM 4604 C CA . THR B 1 184 ? -23.547 -3.979 -18.047 1 90.31 184 THR B CA 1
ATOM 4605 C C . THR B 1 184 ? -24.141 -5.312 -17.609 1 90.31 184 THR B C 1
ATOM 4607 O O . THR B 1 184 ? -25.078 -5.352 -16.797 1 90.31 184 THR B O 1
ATOM 4610 N N . GLN B 1 185 ? -23.641 -6.383 -18.062 1 89.44 185 GLN B N 1
ATOM 4611 C CA . GLN B 1 185 ? -24.188 -7.688 -17.703 1 89.44 185 GLN B CA 1
ATOM 4612 C C . GLN B 1 185 ? -23.359 -8.352 -16.609 1 89.44 185 GLN B C 1
ATOM 4614 O O . GLN B 1 185 ? -22.156 -8.102 -16.5 1 89.44 185 GLN B O 1
ATOM 4619 N N . PRO B 1 186 ? -24.062 -9.156 -15.836 1 90.31 186 PRO B N 1
ATOM 4620 C CA . PRO B 1 186 ? -23.312 -9.969 -14.875 1 90.31 186 PRO B CA 1
ATOM 4621 C C . PRO B 1 186 ? -22.516 -11.094 -15.547 1 90.31 186 PRO B C 1
ATOM 4623 O O . PRO B 1 186 ? -22.672 -11.328 -16.75 1 90.31 186 PRO B O 1
ATOM 4626 N N . HIS B 1 187 ? -21.625 -11.625 -14.773 1 86.94 187 HIS B N 1
ATOM 4627 C CA . HIS B 1 187 ? -20.875 -12.742 -15.344 1 86.94 187 HIS B CA 1
ATOM 4628 C C . HIS B 1 187 ? -21.703 -14.023 -15.32 1 86.94 187 HIS B C 1
ATOM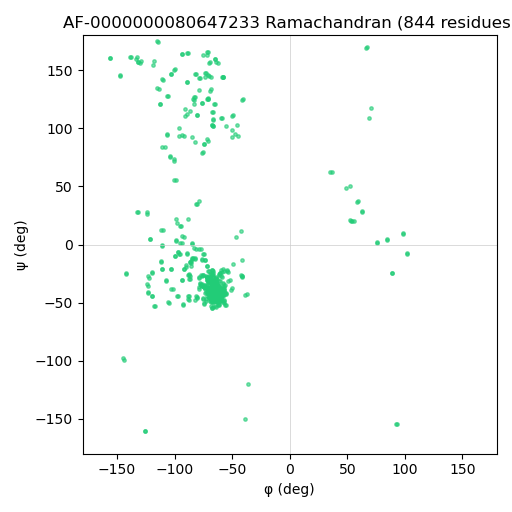 4630 O O . HIS B 1 187 ? -22.562 -14.195 -14.461 1 86.94 187 HIS B O 1
ATOM 4636 N N . PHE B 1 188 ? -21.484 -14.773 -16.422 1 83.5 188 PHE B N 1
ATOM 4637 C CA . PHE B 1 188 ? -22.109 -16.094 -16.516 1 83.5 188 PHE B CA 1
ATOM 4638 C C . PHE B 1 188 ? -21.062 -17.188 -16.609 1 83.5 188 PHE B C 1
ATOM 4640 O O . PHE B 1 188 ? -19.922 -16.922 -16.969 1 83.5 188 PHE B O 1
ATOM 4647 N N . ARG B 1 189 ? -21.406 -18.422 -16.188 1 81.06 189 ARG B N 1
ATOM 4648 C CA . ARG B 1 189 ? -20.562 -19.609 -16.281 1 81.06 189 ARG B CA 1
ATOM 4649 C C . ARG B 1 189 ? -19.188 -19.344 -15.68 1 81.06 189 ARG B C 1
ATOM 4651 O O . ARG B 1 189 ? -18.172 -19.547 -16.328 1 81.06 189 ARG B O 1
ATOM 4658 N N . LEU B 1 190 ? -19.219 -18.812 -14.484 1 75.81 190 LEU B N 1
ATOM 4659 C CA . LEU B 1 190 ? -18.031 -18.609 -13.672 1 75.81 190 LEU B CA 1
ATOM 4660 C C . LEU B 1 190 ? -17.062 -17.641 -14.359 1 75.81 190 LEU B C 1
ATOM 4662 O O . LEU B 1 190 ? -15.852 -17.844 -14.32 1 75.81 190 LEU B O 1
ATOM 4666 N N . GLY B 1 191 ? -17.656 -16.703 -15.203 1 77.94 191 GLY B N 1
ATOM 4667 C CA . GLY B 1 191 ? -16.828 -15.641 -15.742 1 77.94 191 GLY B CA 1
ATOM 4668 C C . GLY B 1 191 ? -16.422 -15.875 -17.188 1 77.94 191 GLY B C 1
ATOM 4669 O O . GLY B 1 191 ? -15.875 -14.984 -17.828 1 77.94 191 GLY B O 1
ATOM 4670 N N . THR B 1 192 ? -16.703 -17.078 -17.781 1 80.62 192 THR B N 1
ATOM 4671 C CA . THR B 1 192 ? -16.328 -17.359 -19.172 1 80.62 192 THR B CA 1
ATOM 4672 C C . THR B 1 192 ? -17.266 -16.641 -20.141 1 80.62 192 THR B C 1
ATOM 4674 O O . THR B 1 192 ? -16.922 -16.406 -21.281 1 80.62 192 THR B O 1
ATOM 4677 N N . GLU B 1 193 ? -18.422 -16.422 -19.609 1 84.25 193 GLU B N 1
ATOM 4678 C CA . GLU B 1 193 ? -19.406 -15.695 -20.391 1 84.25 193 GLU B CA 1
ATOM 4679 C C . GLU B 1 193 ? -20.016 -14.539 -19.609 1 84.25 193 GLU B C 1
ATOM 4681 O O . GLU B 1 193 ? -19.828 -14.453 -18.391 1 84.25 193 GLU B O 1
ATOM 4686 N N . GLY B 1 194 ? -20.5 -13.609 -20.422 1 89 194 GLY B N 1
ATOM 4687 C CA . GLY B 1 194 ? -21.172 -12.484 -19.781 1 89 194 GLY B CA 1
ATOM 4688 C C . GLY B 1 194 ? -20.25 -11.305 -19.531 1 89 194 GLY B C 1
ATOM 4689 O O . GLY B 1 194 ? -19.328 -11.055 -20.312 1 89 194 GLY B O 1
ATOM 4690 N N . GLY B 1 195 ? -20.656 -10.531 -18.5 1 91.88 195 GLY B N 1
ATOM 4691 C CA . GLY B 1 195 ? -19.938 -9.297 -18.25 1 91.88 195 GLY B CA 1
ATOM 4692 C C . GLY B 1 195 ? -19.438 -9.18 -16.828 1 91.88 195 GLY B C 1
ATOM 4693 O O . GLY B 1 195 ? -19.141 -10.18 -16.172 1 91.88 195 GLY B O 1
ATOM 4694 N N . ILE B 1 196 ? -19.156 -7.957 -16.469 1 93.81 196 ILE B N 1
ATOM 4695 C CA . ILE B 1 196 ? -18.516 -7.766 -15.164 1 93.81 196 ILE B CA 1
ATOM 4696 C C . ILE B 1 196 ? -19.219 -6.66 -14.398 1 93.81 196 ILE B C 1
ATOM 4698 O O . ILE B 1 196 ? -18.625 -5.977 -13.57 1 93.81 196 ILE B O 1
ATOM 4702 N N . SER B 1 197 ? -20.531 -6.414 -14.625 1 92.5 197 SER B N 1
ATOM 4703 C CA . SER B 1 197 ? -21.281 -5.316 -14.023 1 92.5 197 SER B CA 1
ATOM 4704 C C . SER B 1 197 ? -21.312 -5.445 -12.5 1 92.5 197 SER B C 1
ATOM 4706 O O . SER B 1 197 ? -21.156 -4.449 -11.789 1 92.5 197 SER B O 1
ATOM 4708 N N . THR B 1 198 ? -21.484 -6.625 -11.992 1 91.62 198 THR B N 1
ATOM 4709 C CA . THR B 1 198 ? -21.562 -6.84 -10.555 1 91.62 198 THR B CA 1
ATOM 4710 C C . THR B 1 198 ? -20.219 -6.57 -9.891 1 91.62 198 THR B C 1
ATOM 4712 O O . THR B 1 198 ? -20.156 -6.07 -8.766 1 91.62 198 THR B O 1
ATOM 4715 N N . CYS B 1 199 ? -19.141 -6.859 -10.625 1 94.06 199 CYS B N 1
ATOM 4716 C CA . CYS B 1 199 ? -17.797 -6.602 -10.117 1 94.06 199 CYS B CA 1
ATOM 4717 C C . CYS B 1 199 ? -17.531 -5.102 -10.016 1 94.06 199 CYS B C 1
ATOM 4719 O O . CYS B 1 199 ? -16.906 -4.641 -9.062 1 94.06 199 CYS B O 1
ATOM 4721 N N . ILE B 1 200 ? -18.078 -4.398 -11.008 1 93.31 200 ILE B N 1
ATOM 4722 C CA . ILE B 1 200 ? -17.906 -2.947 -11.039 1 93.31 200 ILE B CA 1
ATOM 4723 C C . ILE B 1 200 ? -18.641 -2.322 -9.852 1 93.31 200 ILE B C 1
ATOM 4725 O O . ILE B 1 200 ? -18.062 -1.511 -9.117 1 93.31 200 ILE B O 1
ATOM 4729 N N . GLN B 1 201 ? -19.844 -2.734 -9.641 1 91.62 201 GLN B N 1
ATOM 4730 C CA . GLN B 1 201 ? -20.656 -2.193 -8.555 1 91.62 201 GLN B CA 1
ATOM 4731 C C . GLN B 1 201 ? -20.031 -2.51 -7.195 1 91.62 201 GLN B C 1
ATOM 4733 O O . GLN B 1 201 ? -19.922 -1.632 -6.34 1 91.62 201 GLN B O 1
ATOM 4738 N N . GLY B 1 202 ? -19.641 -3.732 -7.039 1 93.44 202 GLY B N 1
ATOM 4739 C CA . GLY B 1 202 ? -19.047 -4.133 -5.773 1 93.44 202 GLY B CA 1
ATOM 4740 C C . GLY B 1 202 ? -17.766 -3.379 -5.453 1 93.44 202 GLY B C 1
ATOM 4741 O O . GLY B 1 202 ? -17.562 -2.949 -4.316 1 93.44 202 GLY B O 1
ATOM 4742 N N . THR B 1 203 ? -16.953 -3.203 -6.445 1 93.75 203 THR B N 1
ATOM 4743 C CA . THR B 1 203 ? -15.719 -2.459 -6.242 1 93.75 203 THR B CA 1
ATOM 4744 C C . THR B 1 203 ? -16.016 -1.014 -5.848 1 93.75 203 THR B C 1
ATOM 4746 O O . THR B 1 203 ? -15.414 -0.487 -4.91 1 93.75 203 THR B O 1
ATOM 4749 N N . PHE B 1 204 ? -16.938 -0.48 -6.547 1 92.12 204 PHE B N 1
ATOM 4750 C CA . PHE B 1 204 ? -17.297 0.911 -6.289 1 92.12 204 PHE B CA 1
ATOM 4751 C C . PHE B 1 204 ? -17.766 1.094 -4.852 1 92.12 204 PHE B C 1
ATOM 4753 O O . PHE B 1 204 ? -17.266 1.969 -4.137 1 92.12 204 PHE B O 1
ATOM 4760 N N . TRP B 1 205 ? -18.594 0.287 -4.418 1 91.31 205 TRP B N 1
ATOM 4761 C CA . TRP B 1 205 ? -19.203 0.472 -3.104 1 91.31 205 TRP B CA 1
ATOM 4762 C C . TRP B 1 205 ? -18.234 0.075 -1.994 1 91.31 205 TRP B C 1
ATOM 4764 O O . TRP B 1 205 ? -18.234 0.667 -0.913 1 91.31 205 TRP B O 1
ATOM 4774 N N . LEU B 1 206 ? -17.438 -0.913 -2.234 1 94.81 206 LEU B N 1
ATOM 4775 C CA . LEU B 1 206 ? -16.422 -1.276 -1.254 1 94.81 206 LEU B CA 1
ATOM 4776 C C . LEU B 1 206 ? -15.469 -0.112 -0.999 1 94.81 206 LEU B C 1
ATOM 4778 O O . LEU B 1 206 ? -15.164 0.204 0.153 1 94.81 206 LEU B O 1
ATOM 4782 N N . VAL B 1 207 ? -15.047 0.523 -2.084 1 93.38 207 VAL B N 1
ATOM 4783 C CA . VAL B 1 207 ? -14.102 1.63 -1.973 1 93.38 207 VAL B CA 1
ATOM 4784 C C . VAL B 1 207 ? -14.781 2.816 -1.288 1 93.38 207 VAL B C 1
ATOM 4786 O O . VAL B 1 207 ? -14.188 3.449 -0.407 1 93.38 207 VAL B O 1
ATOM 4789 N N . MET B 1 208 ? -16 3.053 -1.679 1 90.38 208 MET B N 1
ATOM 4790 C CA . MET B 1 208 ? -16.734 4.152 -1.065 1 90.38 208 MET B CA 1
ATOM 4791 C C . MET B 1 208 ? -16.922 3.92 0.43 1 90.38 208 MET B C 1
ATOM 4793 O O . MET B 1 208 ? -16.75 4.836 1.233 1 90.38 208 MET B O 1
ATOM 4797 N N . GLY B 1 209 ? -17.312 2.752 0.778 1 92.06 209 GLY B N 1
ATOM 4798 C CA . GLY B 1 209 ? -17.453 2.418 2.186 1 92.06 209 GLY B CA 1
ATOM 4799 C C . GLY B 1 209 ? -16.156 2.543 2.963 1 92.06 209 GLY B C 1
ATOM 4800 O O . GLY B 1 209 ? -16.141 3.078 4.074 1 92.06 209 GLY B O 1
ATOM 4801 N N . ALA B 1 210 ? -15.07 2.039 2.387 1 94.5 210 ALA B N 1
ATOM 4802 C CA . ALA B 1 210 ? -13.766 2.111 3.033 1 94.5 210 ALA B CA 1
ATOM 4803 C C . ALA B 1 210 ? -13.359 3.561 3.283 1 94.5 210 ALA B C 1
ATOM 4805 O O . ALA B 1 210 ? -12.859 3.893 4.363 1 94.5 210 ALA B O 1
ATOM 4806 N N . MET B 1 211 ? -13.617 4.414 2.295 1 91.06 211 MET B N 1
ATOM 4807 C CA . MET B 1 211 ? -13.219 5.812 2.393 1 91.06 211 MET B CA 1
ATOM 4808 C C . MET B 1 211 ? -14.094 6.559 3.395 1 91.06 211 MET B C 1
ATOM 4810 O O . MET B 1 211 ? -13.625 7.473 4.078 1 91.06 211 MET B O 1
ATOM 4814 N N . LEU B 1 212 ? -15.336 6.18 3.447 1 87.81 212 LEU B N 1
ATOM 4815 C CA . LEU B 1 212 ? -16.25 6.809 4.402 1 87.81 212 LEU B CA 1
ATOM 4816 C C . LEU B 1 212 ? -15.773 6.574 5.836 1 87.81 212 LEU B C 1
ATOM 4818 O O . LEU B 1 212 ? -16.016 7.406 6.715 1 87.81 212 LEU B O 1
ATOM 4822 N N . ILE B 1 213 ? -15.078 5.551 5.984 1 84.56 213 ILE B N 1
ATOM 4823 C CA . ILE B 1 213 ? -14.594 5.207 7.316 1 84.56 213 ILE B CA 1
ATOM 4824 C C . ILE B 1 213 ? -13.211 5.805 7.535 1 84.56 213 ILE B C 1
ATOM 4826 O O . ILE B 1 213 ? -12.977 6.52 8.508 1 84.56 213 ILE B O 1
ATOM 4830 N N . SER B 1 214 ? -12.305 5.566 6.633 1 90.69 214 SER B N 1
ATOM 4831 C CA . SER B 1 214 ? -10.898 5.902 6.82 1 90.69 214 SER B CA 1
ATOM 4832 C C . SER B 1 214 ? -10.664 7.402 6.684 1 90.69 214 SER B C 1
ATOM 4834 O O . SER B 1 214 ? -9.82 7.973 7.387 1 90.69 214 SER B O 1
ATOM 4836 N N . ALA B 1 215 ? -11.43 8.07 5.781 1 88.81 215 ALA B N 1
ATOM 4837 C CA . ALA B 1 215 ? -11.156 9.477 5.496 1 88.81 215 ALA B CA 1
ATOM 4838 C C . ALA B 1 215 ? -11.461 10.352 6.711 1 88.81 215 ALA B C 1
ATOM 4840 O O . ALA B 1 215 ? -10.586 11.062 7.211 1 88.81 215 ALA B O 1
ATOM 4841 N N . PRO B 1 216 ? -12.664 10.305 7.277 1 81.88 216 PRO B N 1
ATOM 4842 C CA . PRO B 1 216 ? -12.945 11.156 8.438 1 81.88 216 PRO B CA 1
ATOM 4843 C C . PRO B 1 216 ? -12.078 10.805 9.648 1 81.88 216 PRO B C 1
ATOM 4845 O O . PRO B 1 216 ? -11.57 11.695 10.328 1 81.88 216 PRO B O 1
ATOM 4848 N N . LEU B 1 217 ? -11.875 9.547 9.867 1 79.94 217 LEU B N 1
ATOM 4849 C CA . LEU B 1 217 ? -11.086 9.117 11.023 1 79.94 217 LEU B CA 1
ATOM 4850 C C . LEU B 1 217 ? -9.617 9.477 10.844 1 79.94 217 LEU B C 1
ATOM 4852 O O . LEU B 1 217 ? -8.961 9.938 11.781 1 79.94 217 LEU B O 1
ATOM 4856 N N . GLY B 1 218 ? -9.117 9.188 9.648 1 87.19 218 GLY B N 1
ATOM 4857 C CA . GLY B 1 218 ? -7.719 9.469 9.367 1 87.19 218 GLY B CA 1
ATOM 4858 C C . GLY B 1 218 ? -7.391 10.945 9.383 1 87.19 218 GLY B C 1
ATOM 4859 O O . GLY B 1 218 ? -6.398 11.367 9.992 1 87.19 218 GLY B O 1
ATOM 4860 N N . ILE B 1 219 ? -8.188 11.781 8.695 1 85.62 219 ILE B N 1
ATOM 4861 C CA . ILE B 1 219 ? -7.992 13.227 8.656 1 85.62 219 ILE B CA 1
ATOM 4862 C C . ILE B 1 219 ? -8.133 13.797 10.062 1 85.62 219 ILE B C 1
ATOM 4864 O O . ILE B 1 219 ? -7.324 14.625 10.484 1 85.62 219 ILE B O 1
ATOM 4868 N N . GLY B 1 220 ? -9.156 13.359 10.742 1 81.44 220 GLY B N 1
ATOM 4869 C CA . GLY B 1 220 ? -9.352 13.805 12.117 1 81.44 220 GLY B CA 1
ATOM 4870 C C . GLY B 1 220 ? -8.172 13.492 13.016 1 81.44 220 GLY B C 1
ATOM 4871 O O . GLY B 1 220 ? -7.734 14.344 13.797 1 81.44 220 GLY B O 1
ATOM 4872 N N . ALA B 1 221 ? -7.641 12.297 12.906 1 80.44 221 ALA B N 1
ATOM 4873 C CA . ALA B 1 221 ? -6.48 11.898 13.703 1 80.44 221 ALA B CA 1
ATOM 4874 C C . ALA B 1 221 ? -5.262 12.75 13.359 1 80.44 221 ALA B C 1
ATOM 4876 O O . ALA B 1 221 ? -4.512 13.156 14.25 1 80.44 221 ALA B O 1
ATOM 4877 N N . ALA B 1 222 ? -5.07 12.992 12.094 1 84.19 222 ALA B N 1
ATOM 4878 C CA . ALA B 1 222 ? -3.938 13.805 11.656 1 84.19 222 ALA B CA 1
ATOM 4879 C C . ALA B 1 222 ? -4.039 15.227 12.203 1 84.19 222 ALA B C 1
ATOM 4881 O O . ALA B 1 222 ? -3.041 15.812 12.625 1 84.19 222 ALA B O 1
ATOM 4882 N N . ILE B 1 223 ? -5.164 15.82 12.141 1 81.75 223 ILE B N 1
ATOM 4883 C CA . ILE B 1 223 ? -5.383 17.172 12.641 1 81.75 223 ILE B CA 1
ATOM 4884 C C . ILE B 1 223 ? -5.098 17.219 14.133 1 81.75 223 ILE B C 1
ATOM 4886 O O . ILE B 1 223 ? -4.426 18.141 14.617 1 81.75 223 ILE B O 1
ATOM 4890 N N . TYR B 1 224 ? -5.559 16.281 14.773 1 76.5 224 TYR B N 1
ATOM 4891 C CA . TYR B 1 224 ? -5.355 16.25 16.219 1 76.5 224 TYR B CA 1
ATOM 4892 C C . TYR B 1 224 ? -3.873 16.141 16.547 1 76.5 224 TYR B C 1
ATOM 4894 O O . TYR B 1 224 ? -3.365 16.875 17.406 1 76.5 224 TYR B O 1
ATOM 4902 N N . LEU B 1 225 ? -3.229 15.258 15.953 1 77.69 225 LEU B N 1
ATOM 4903 C CA . LEU B 1 225 ? -1.83 14.977 16.25 1 77.69 225 LEU B CA 1
ATOM 4904 C C . LEU B 1 225 ? -0.948 16.172 15.906 1 77.69 225 LEU B C 1
ATOM 4906 O O . LEU B 1 225 ? 0.053 16.422 16.578 1 77.69 225 LEU B O 1
ATOM 4910 N N . ASN B 1 226 ? -1.352 16.906 14.891 1 79.25 226 ASN B N 1
ATOM 4911 C CA . ASN B 1 226 ? -0.493 17.984 14.414 1 79.25 226 ASN B CA 1
ATOM 4912 C C . ASN B 1 226 ? -0.85 19.312 15.07 1 79.25 226 ASN B C 1
ATOM 4914 O O . ASN B 1 226 ? 0.017 20.172 15.258 1 79.25 226 ASN B O 1
ATOM 4918 N N . GLU B 1 227 ? -2.086 19.484 15.406 1 77.19 227 GLU B N 1
ATOM 4919 C CA . GLU B 1 227 ? -2.498 20.828 15.82 1 77.19 227 GLU B CA 1
ATOM 4920 C C . GLU B 1 227 ? -2.82 20.859 17.312 1 77.19 227 GLU B C 1
ATOM 4922 O O . GLU B 1 227 ? -2.805 21.938 17.922 1 77.19 227 GLU B O 1
ATOM 4927 N N . TYR B 1 228 ? -3.092 19.781 17.859 1 70.31 228 TYR B N 1
ATOM 4928 C CA . TYR B 1 228 ? -3.615 19.875 19.219 1 70.31 228 TYR B CA 1
ATOM 4929 C C . TYR B 1 228 ? -2.756 19.062 20.188 1 70.31 228 TYR B C 1
ATOM 4931 O O . TYR B 1 228 ? -2.861 19.234 21.406 1 70.31 228 TYR B O 1
ATOM 4939 N N . SER B 1 229 ? -2.15 18.078 19.625 1 64.94 229 SER B N 1
ATOM 4940 C CA . SER B 1 229 ? -1.381 17.25 20.547 1 64.94 229 SER B CA 1
ATOM 4941 C C . SER B 1 229 ? -0.194 18.016 21.125 1 64.94 229 SER B C 1
ATOM 4943 O O . SER B 1 229 ? 0.636 18.531 20.375 1 64.94 229 SER B O 1
ATOM 4945 N N . ARG B 1 230 ? -0.402 18.438 22.344 1 60.59 230 ARG B N 1
ATOM 4946 C CA . ARG B 1 230 ? 0.659 19.156 23.047 1 60.59 230 ARG B CA 1
ATOM 4947 C C . ARG B 1 230 ? 1.756 18.203 23.516 1 60.59 230 ARG B C 1
ATOM 4949 O O . ARG B 1 230 ? 2.891 18.625 23.734 1 60.59 230 ARG B O 1
ATOM 4956 N N . HIS B 1 231 ? 1.273 16.969 23.703 1 59.88 231 HIS B N 1
ATOM 4957 C CA . HIS B 1 231 ? 2.252 16.031 24.266 1 59.88 231 HIS B CA 1
ATOM 4958 C C . HIS B 1 231 ? 3.014 15.312 23.156 1 59.88 231 HIS B C 1
ATOM 4960 O O . HIS B 1 231 ? 2.416 14.594 22.344 1 59.88 231 HIS B O 1
ATOM 4966 N N . SER B 1 232 ? 4.137 15.594 23.047 1 66.69 232 SER B N 1
ATOM 4967 C CA . SER B 1 232 ? 5.062 15 22.094 1 66.69 232 SER B CA 1
ATOM 4968 C C . SER B 1 232 ? 5.09 13.484 22.203 1 66.69 232 SER B C 1
ATOM 4970 O O . SER B 1 232 ? 5.262 12.781 21.203 1 66.69 232 SER B O 1
ATOM 4972 N N . GLY B 1 233 ? 4.688 13.07 23.406 1 69.06 233 GLY B N 1
ATOM 4973 C CA . GLY B 1 233 ? 4.734 11.633 23.625 1 69.06 233 GLY B CA 1
ATOM 4974 C C . GLY B 1 233 ? 3.609 10.891 22.922 1 69.06 233 GLY B C 1
ATOM 4975 O O . GLY B 1 233 ? 3.84 9.875 22.266 1 69.06 233 GLY B O 1
ATOM 4976 N N . LEU B 1 234 ? 2.387 11.398 23.062 1 67.94 234 LEU B N 1
ATOM 4977 C CA . LEU B 1 234 ? 1.243 10.758 22.406 1 67.94 234 LEU B CA 1
ATOM 4978 C C . LEU B 1 234 ? 1.397 10.781 20.891 1 67.94 234 LEU B C 1
ATOM 4980 O O . LEU B 1 234 ? 1.097 9.797 20.219 1 67.94 234 LEU B O 1
ATOM 4984 N N . LYS B 1 235 ? 1.85 11.875 20.422 1 72.44 235 LYS B N 1
ATOM 4985 C CA . LYS B 1 235 ? 2.084 12 18.984 1 72.44 235 LYS B CA 1
ATOM 4986 C C . LYS B 1 235 ? 3.072 10.945 18.5 1 72.44 235 LYS B C 1
ATOM 4988 O O . LYS B 1 235 ? 2.844 10.305 17.469 1 72.44 235 LYS B O 1
ATOM 4993 N N . ARG B 1 236 ? 3.977 10.82 19.312 1 72.12 236 ARG B N 1
ATOM 4994 C CA . ARG B 1 236 ? 5.012 9.859 18.938 1 72.12 236 ARG B CA 1
ATOM 4995 C C . ARG B 1 236 ? 4.469 8.438 18.938 1 72.12 236 ARG B C 1
ATOM 4997 O O . ARG B 1 236 ? 4.711 7.668 18.016 1 72.12 236 ARG B O 1
ATOM 5004 N N . VAL B 1 237 ? 3.703 8.164 19.969 1 73.19 237 VAL B N 1
ATOM 5005 C CA . VAL B 1 237 ? 3.18 6.809 20.109 1 73.19 237 VAL B CA 1
ATOM 5006 C C . VAL B 1 237 ? 2.195 6.508 18.984 1 73.19 237 VAL B C 1
ATOM 5008 O O . VAL B 1 237 ? 2.213 5.418 18.406 1 73.19 237 VAL B O 1
ATOM 5011 N N . VAL B 1 238 ? 1.391 7.441 18.656 1 73.94 238 VAL B N 1
ATOM 5012 C CA . VAL B 1 238 ? 0.385 7.234 17.625 1 73.94 238 VAL B CA 1
ATOM 5013 C C . VAL B 1 238 ? 1.064 7.113 16.266 1 73.94 238 VAL B C 1
ATOM 5015 O O . VAL B 1 238 ? 0.677 6.277 15.438 1 73.94 238 VAL B O 1
ATOM 5018 N N . THR B 1 239 ? 2.008 7.91 16.109 1 72.19 239 THR B N 1
ATOM 5019 C CA . THR B 1 239 ? 2.727 7.867 14.844 1 72.19 239 THR B CA 1
ATOM 5020 C C . THR B 1 239 ? 3.418 6.52 14.664 1 72.19 239 THR B C 1
ATOM 5022 O O . THR B 1 239 ? 3.408 5.953 13.562 1 72.19 239 THR B O 1
ATOM 5025 N N . ILE B 1 240 ? 3.896 6.031 15.727 1 71.56 240 ILE B N 1
ATOM 5026 C CA . ILE B 1 240 ? 4.551 4.73 15.688 1 71.56 240 ILE B CA 1
ATOM 5027 C C . ILE B 1 240 ? 3.516 3.639 15.422 1 71.56 240 ILE B C 1
ATOM 5029 O O . ILE B 1 240 ? 3.738 2.746 14.602 1 71.56 240 ILE B O 1
ATOM 5033 N N . ALA B 1 241 ? 2.422 3.801 16.125 1 75.38 241 ALA B N 1
ATOM 5034 C CA . ALA B 1 241 ? 1.359 2.814 15.961 1 75.38 241 ALA B CA 1
ATOM 5035 C C . ALA B 1 241 ? 0.834 2.805 14.531 1 75.38 241 ALA B C 1
ATOM 5037 O O . ALA B 1 241 ? 0.584 1.74 13.961 1 75.38 241 ALA B O 1
ATOM 5038 N N . VAL B 1 242 ? 0.703 3.947 13.992 1 78.31 242 VAL B N 1
ATOM 5039 C CA . VAL B 1 242 ? 0.214 4.09 12.625 1 78.31 242 VAL B CA 1
ATOM 5040 C C . VAL B 1 242 ? 1.224 3.486 11.648 1 78.31 242 VAL B C 1
ATOM 5042 O O . VAL B 1 242 ? 0.844 2.797 10.703 1 78.31 242 VAL B O 1
ATOM 5045 N N . GLY B 1 243 ? 2.453 3.717 11.906 1 74 243 GLY B N 1
ATOM 5046 C CA . GLY B 1 243 ? 3.504 3.113 11.102 1 74 243 GLY B CA 1
ATOM 5047 C C . GLY B 1 243 ? 3.51 1.599 11.164 1 74 243 GLY B C 1
ATOM 5048 O O . GLY B 1 243 ? 3.691 0.929 10.148 1 74 243 GLY B O 1
ATOM 5049 N N . CYS B 1 244 ? 3.195 1.118 12.328 1 75.38 244 CYS B N 1
ATOM 5050 C CA . CYS B 1 244 ? 3.15 -0.326 12.531 1 75.38 244 CYS B CA 1
ATOM 5051 C C . CYS B 1 244 ? 1.951 -0.938 11.812 1 75.38 244 CYS B C 1
ATOM 5053 O O . CYS B 1 244 ? 2.049 -2.029 11.25 1 75.38 244 CYS B O 1
ATOM 5055 N N . LEU B 1 245 ? 0.917 -0.267 11.883 1 77 245 LEU B N 1
ATOM 5056 C CA . LEU B 1 245 ? -0.282 -0.754 11.211 1 77 245 LEU B CA 1
ATOM 5057 C C . LEU B 1 245 ? -0.066 -0.826 9.703 1 77 245 LEU B C 1
ATOM 5059 O O . LEU B 1 245 ? -0.587 -1.725 9.039 1 77 245 LEU B O 1
ATOM 5063 N N . ASN B 1 246 ? 0.682 0.096 9.219 1 75.62 246 ASN B N 1
ATOM 5064 C CA . ASN B 1 246 ? 0.97 0.122 7.789 1 75.62 246 ASN B CA 1
ATOM 5065 C C . ASN B 1 246 ? 1.839 -1.06 7.371 1 75.62 246 ASN B C 1
ATOM 5067 O O . ASN B 1 246 ? 1.83 -1.461 6.203 1 75.62 246 ASN B O 1
ATOM 5071 N N . GLY B 1 247 ? 2.521 -1.597 8.312 1 74.69 247 GLY B N 1
ATOM 5072 C CA . GLY B 1 247 ? 3.422 -2.705 8.039 1 74.69 247 GLY B CA 1
ATOM 5073 C C . GLY B 1 247 ? 2.752 -4.062 8.156 1 74.69 247 GLY B C 1
ATOM 5074 O O . GLY B 1 247 ? 3.334 -5.082 7.781 1 74.69 247 GLY B O 1
ATOM 5075 N N . VAL B 1 248 ? 1.546 -4.047 8.617 1 82.19 248 VAL B N 1
ATOM 5076 C CA . VAL B 1 248 ? 0.813 -5.301 8.75 1 82.19 248 VAL B CA 1
ATOM 5077 C C . VAL B 1 248 ? 0.43 -5.824 7.363 1 82.19 248 VAL B C 1
ATOM 5079 O O . VAL B 1 248 ? -0.171 -5.098 6.566 1 82.19 248 VAL B O 1
ATOM 5082 N N . PRO B 1 249 ? 0.804 -7.031 7.059 1 85.44 249 PRO B N 1
ATOM 5083 C CA . PRO B 1 249 ? 0.43 -7.602 5.762 1 85.44 249 PRO B CA 1
ATOM 5084 C C . PRO B 1 249 ? -1.081 -7.629 5.543 1 85.44 249 PRO B C 1
ATOM 5086 O O . PRO B 1 249 ? -1.84 -7.879 6.48 1 85.44 249 PRO B O 1
ATOM 5089 N N . SER B 1 250 ? -1.463 -7.406 4.355 1 86.88 250 SER B N 1
ATOM 5090 C CA . SER B 1 250 ? -2.881 -7.266 4.039 1 86.88 250 SER B CA 1
ATOM 5091 C C . SER B 1 250 ? -3.65 -8.539 4.367 1 86.88 250 SER B C 1
ATOM 5093 O O . SER B 1 250 ? -4.816 -8.484 4.77 1 86.88 250 SER B O 1
ATOM 5095 N N . VAL B 1 251 ? -3.049 -9.734 4.184 1 88.31 251 VAL B N 1
ATOM 5096 C CA . VAL B 1 251 ? -3.713 -11.008 4.441 1 88.31 251 VAL B CA 1
ATOM 5097 C C . VAL B 1 251 ? -4.055 -11.125 5.926 1 88.31 251 VAL B C 1
ATOM 5099 O O . VAL B 1 251 ? -5.055 -11.742 6.293 1 88.31 251 VAL B O 1
ATOM 5102 N N . VAL B 1 252 ? -3.225 -10.539 6.73 1 86.56 252 VAL B N 1
ATOM 5103 C CA . VAL B 1 252 ? -3.465 -10.562 8.172 1 86.56 252 VAL B CA 1
ATOM 5104 C C . VAL B 1 252 ? -4.719 -9.75 8.5 1 86.56 252 VAL B C 1
ATOM 5106 O O . VAL B 1 252 ? -5.492 -10.125 9.383 1 86.56 252 VAL B O 1
ATOM 5109 N N . TYR B 1 253 ? -4.891 -8.641 7.801 1 88.31 253 TYR B N 1
ATOM 5110 C CA . TYR B 1 253 ? -6.137 -7.895 7.949 1 88.31 253 TYR B CA 1
ATOM 5111 C C . TYR B 1 253 ? -7.336 -8.758 7.578 1 88.31 253 TYR B C 1
ATOM 5113 O O . TYR B 1 253 ? -8.383 -8.703 8.234 1 88.31 253 TYR B O 1
ATOM 5121 N N . GLY B 1 254 ? -7.125 -9.531 6.547 1 87.25 254 GLY B N 1
ATOM 5122 C CA . GLY B 1 254 ? -8.18 -10.453 6.152 1 87.25 254 GLY B CA 1
ATOM 5123 C C . GLY B 1 254 ? -8.531 -11.461 7.23 1 87.25 254 GLY B C 1
ATOM 5124 O O . GLY B 1 254 ? -9.703 -11.711 7.496 1 87.25 254 GLY B O 1
ATOM 5125 N N . LEU B 1 255 ? -7.52 -12.023 7.785 1 84.56 255 LEU B N 1
ATOM 5126 C CA . LEU B 1 255 ? -7.719 -12.992 8.859 1 84.56 255 LEU B CA 1
ATOM 5127 C C . LEU B 1 255 ? -8.438 -12.352 10.039 1 84.56 255 LEU B C 1
ATOM 5129 O O . LEU B 1 255 ? -9.328 -12.969 10.641 1 84.56 255 LEU B O 1
ATOM 5133 N N . PHE B 1 256 ? -8.055 -11.195 10.375 1 84.19 256 PHE B N 1
ATOM 5134 C CA . PHE B 1 256 ? -8.695 -10.453 11.445 1 84.19 256 PHE B CA 1
ATOM 5135 C C . PHE B 1 256 ? -10.156 -10.164 11.109 1 84.19 256 PHE B C 1
ATOM 5137 O O . PHE B 1 256 ? -11.031 -10.266 11.969 1 84.19 256 PHE B O 1
ATOM 5144 N N . GLY B 1 257 ? -10.352 -9.711 9.883 1 85.38 257 GLY B N 1
ATOM 5145 C CA . GLY B 1 257 ? -11.711 -9.461 9.445 1 85.38 257 GLY B CA 1
ATOM 5146 C C . GLY B 1 257 ? -12.594 -10.695 9.516 1 85.38 257 GLY B C 1
ATOM 5147 O O . GLY B 1 257 ? -13.766 -10.602 9.898 1 85.38 257 GLY B O 1
ATOM 5148 N N . LEU B 1 258 ? -12.047 -11.789 9.125 1 83.75 258 LEU B N 1
ATOM 5149 C CA . LEU B 1 258 ? -12.797 -13.039 9.195 1 83.75 258 LEU B CA 1
ATOM 5150 C C . LEU B 1 258 ? -13.156 -13.383 10.641 1 83.75 258 LEU B C 1
ATOM 5152 O O . LEU B 1 258 ? -14.297 -13.75 10.93 1 83.75 258 LEU B O 1
ATOM 5156 N N . ALA B 1 259 ? -12.195 -13.203 11.469 1 76.31 259 ALA B N 1
ATOM 5157 C CA . ALA B 1 259 ? -12.367 -13.617 12.859 1 76.31 259 ALA B CA 1
ATOM 5158 C C . ALA B 1 259 ? -13.336 -12.695 13.586 1 76.31 259 ALA B C 1
ATOM 5160 O O . ALA B 1 259 ? -14.109 -13.148 14.438 1 76.31 259 ALA B O 1
ATOM 5161 N N . PHE B 1 260 ? -13.367 -11.406 13.156 1 75.12 260 PHE B N 1
ATOM 5162 C CA . PHE B 1 260 ? -14.125 -10.484 13.992 1 75.12 260 PHE B CA 1
ATOM 5163 C C . PHE B 1 260 ? -15.273 -9.859 13.211 1 75.12 260 PHE B C 1
ATOM 5165 O O . PHE B 1 260 ? -16.391 -9.734 13.727 1 75.12 260 PHE B O 1
ATOM 5172 N N . LEU B 1 261 ? -15.023 -9.461 12.062 1 81.69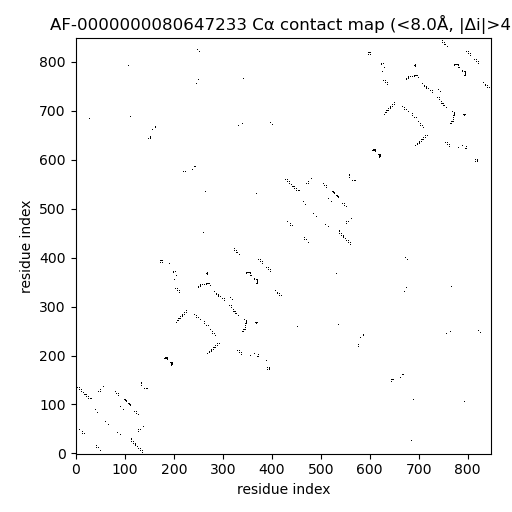 261 LEU B N 1
ATOM 5173 C CA . LEU B 1 261 ? -16.031 -8.727 11.312 1 81.69 261 LEU B CA 1
ATOM 5174 C C . LEU B 1 261 ? -17.047 -9.68 10.68 1 81.69 261 LEU B C 1
ATOM 5176 O O . LEU B 1 261 ? -18.25 -9.438 10.734 1 81.69 261 LEU B O 1
ATOM 5180 N N . VAL B 1 262 ? -16.484 -10.75 10.086 1 82.56 262 VAL B N 1
ATOM 5181 C CA . VAL B 1 262 ? -17.391 -11.703 9.445 1 82.56 262 VAL B CA 1
ATOM 5182 C C . VAL B 1 262 ? -18.188 -12.445 10.516 1 82.56 262 VAL B C 1
ATOM 5184 O O . VAL B 1 262 ? -19.359 -12.781 10.305 1 82.56 262 VAL B O 1
ATOM 5187 N N . ALA B 1 263 ? -17.5 -12.711 11.57 1 71.5 263 ALA B N 1
ATOM 5188 C CA . ALA B 1 263 ? -18.203 -13.352 12.68 1 71.5 263 ALA B CA 1
ATOM 5189 C C . ALA B 1 263 ? -19.359 -12.484 13.172 1 71.5 263 ALA B C 1
ATOM 5191 O O . ALA B 1 263 ? -20.391 -13 13.602 1 71.5 263 ALA B O 1
ATOM 5192 N N . THR B 1 264 ? -19.203 -11.156 12.961 1 66.56 264 THR B N 1
ATOM 5193 C CA . THR B 1 264 ? -20.188 -10.219 13.477 1 66.56 264 THR B CA 1
ATOM 5194 C C . THR B 1 264 ? -21.188 -9.828 12.391 1 66.56 264 THR B C 1
ATOM 5196 O O . THR B 1 264 ? -22.406 -9.812 12.625 1 66.56 264 THR B O 1
ATOM 5199 N N . P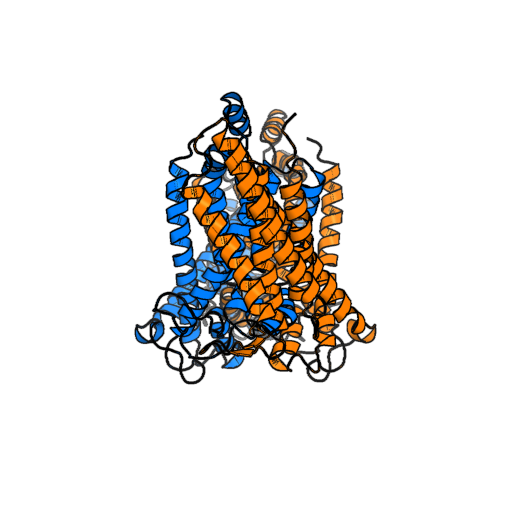HE B 1 265 ? -20.688 -9.547 11.211 1 76.81 265 PHE B N 1
ATOM 5200 C CA . PHE B 1 265 ? -21.516 -8.961 10.164 1 76.81 265 PHE B CA 1
ATOM 5201 C C . PHE B 1 265 ? -21.75 -9.961 9.031 1 76.81 265 PHE B C 1
ATOM 5203 O O . PHE B 1 265 ? -22.5 -9.688 8.102 1 76.81 265 PHE B O 1
ATOM 5210 N N . GLY B 1 266 ? -21.125 -11.219 9.188 1 79.62 266 GLY B N 1
ATOM 5211 C CA . GLY B 1 266 ? -21.141 -12.117 8.047 1 79.62 266 GLY B CA 1
ATOM 5212 C C . GLY B 1 266 ? -20.312 -11.617 6.879 1 79.62 266 GLY B C 1
ATOM 5213 O O . GLY B 1 266 ? -19.797 -10.492 6.91 1 79.62 266 GLY B O 1
ATOM 5214 N N . LEU B 1 267 ? -20.156 -12.5 5.957 1 88.38 267 LEU B N 1
ATOM 5215 C CA . LEU B 1 267 ? -19.562 -12.07 4.691 1 88.38 267 LEU B CA 1
ATOM 5216 C C . LEU B 1 267 ? -20.406 -10.992 4.031 1 88.38 267 LEU B C 1
ATOM 5218 O O . LEU B 1 267 ? -21.531 -11.258 3.607 1 88.38 267 LEU B O 1
ATOM 5222 N N . SER B 1 268 ? -19.828 -9.688 4.055 1 90.25 268 SER B N 1
ATOM 5223 C CA . SER B 1 268 ? -20.703 -8.594 3.648 1 90.25 268 SER B CA 1
ATOM 5224 C C . SER B 1 268 ? -19.906 -7.398 3.139 1 90.25 268 SER B C 1
ATOM 5226 O O . SER B 1 268 ? -18.719 -7.277 3.426 1 90.25 268 SER B O 1
ATOM 5228 N N . LEU B 1 269 ? -20.641 -6.602 2.408 1 91.94 269 LEU B N 1
ATOM 5229 C CA . LEU B 1 269 ? -20.078 -5.336 1.952 1 91.94 269 LEU B CA 1
ATOM 5230 C C . LEU B 1 269 ? -19.594 -4.496 3.133 1 91.94 269 LEU B C 1
ATOM 5232 O O . LEU B 1 269 ? -18.547 -3.85 3.055 1 91.94 269 LEU B O 1
ATOM 5236 N N . LEU B 1 270 ? -20.281 -4.586 4.18 1 88.5 270 LEU B N 1
ATOM 5237 C CA . LEU B 1 270 ? -19.953 -3.816 5.371 1 88.5 270 LEU B CA 1
ATOM 5238 C C . LEU B 1 270 ? -18.625 -4.297 5.973 1 88.5 270 LEU B C 1
ATOM 5240 O O . LEU B 1 270 ? -17.75 -3.488 6.262 1 88.5 270 LEU B O 1
ATOM 5244 N N . ALA B 1 271 ? -18.5 -5.582 6.129 1 90.19 271 ALA B N 1
ATOM 5245 C CA . ALA B 1 271 ? -17.281 -6.148 6.684 1 90.19 271 ALA B CA 1
ATOM 5246 C C . ALA B 1 271 ? -16.078 -5.801 5.816 1 90.19 271 ALA B C 1
ATOM 5248 O O . ALA B 1 271 ? -15.023 -5.402 6.332 1 90.19 271 ALA B O 1
ATOM 5249 N N . GLY B 1 272 ? -16.312 -5.887 4.527 1 94.44 272 GLY B N 1
ATOM 5250 C CA . GLY B 1 272 ? -15.242 -5.547 3.598 1 94.44 272 GLY B CA 1
ATOM 5251 C C . GLY B 1 272 ? -14.867 -4.078 3.639 1 94.44 272 GLY B C 1
ATOM 5252 O O . GLY B 1 272 ? -13.68 -3.738 3.611 1 94.44 272 GLY B O 1
ATOM 5253 N N . SER B 1 273 ? -15.867 -3.254 3.746 1 93.69 273 SER B N 1
ATOM 5254 C CA . SER B 1 273 ? -15.625 -1.815 3.791 1 93.69 273 SER B CA 1
ATOM 5255 C C . SER B 1 273 ? -14.875 -1.422 5.062 1 93.69 273 SER B C 1
ATOM 5257 O O . SER B 1 273 ? -13.977 -0.581 5.023 1 93.69 273 SER B O 1
ATOM 5259 N N . ILE B 1 274 ? -15.219 -2.037 6.113 1 88.69 274 ILE B N 1
ATOM 5260 C CA . ILE B 1 274 ? -14.594 -1.719 7.391 1 88.69 274 ILE B CA 1
ATOM 5261 C C . ILE B 1 274 ? -13.133 -2.158 7.367 1 88.69 274 ILE B C 1
ATOM 5263 O O . ILE B 1 274 ? -12.234 -1.388 7.727 1 88.69 274 ILE B O 1
ATOM 5267 N N . ILE B 1 275 ? -12.875 -3.393 6.918 1 92.75 275 ILE B N 1
ATOM 5268 C CA . ILE B 1 275 ? -11.508 -3.902 6.961 1 92.75 275 ILE B CA 1
ATOM 5269 C C . ILE B 1 275 ? -10.625 -3.107 6 1 92.75 275 ILE B C 1
ATOM 5271 O O . ILE B 1 275 ? -9.477 -2.799 6.316 1 92.75 275 ILE B O 1
ATOM 5275 N N . LEU B 1 276 ? -11.18 -2.777 4.828 1 94 276 LEU B N 1
ATOM 5276 C CA . LEU B 1 276 ? -10.445 -1.938 3.889 1 94 276 LEU B CA 1
ATOM 5277 C C . LEU B 1 276 ? -10.188 -0.555 4.48 1 94 276 LEU B C 1
ATOM 5279 O O . LEU B 1 276 ? -9.109 0.016 4.289 1 94 276 LEU B O 1
ATOM 5283 N N . GLY B 1 277 ? -11.188 -0.073 5.148 1 92.44 277 GLY B N 1
ATOM 5284 C CA . GLY B 1 277 ? -11.031 1.22 5.797 1 92.44 277 GLY B CA 1
ATOM 5285 C C . GLY B 1 277 ? -9.961 1.228 6.863 1 92.44 277 GLY B C 1
ATOM 5286 O O . GLY B 1 277 ? -9.148 2.152 6.926 1 92.44 277 GLY B O 1
ATOM 5287 N N . LEU B 1 278 ? -9.961 0.239 7.648 1 87.31 278 LEU B N 1
ATOM 5288 C CA . LEU B 1 278 ? -8.969 0.122 8.711 1 87.31 278 LEU B CA 1
ATOM 5289 C C . LEU B 1 278 ? -7.562 -0.012 8.125 1 87.31 278 LEU B C 1
ATOM 5291 O O . LEU B 1 278 ? -6.605 0.544 8.672 1 87.31 278 LEU B O 1
ATOM 5295 N N . MET B 1 279 ? -7.52 -0.751 7.09 1 88.44 279 MET B N 1
ATOM 5296 C CA . MET B 1 279 ? -6.234 -0.943 6.426 1 88.44 279 MET B CA 1
ATOM 5297 C C . MET B 1 279 ? -5.742 0.36 5.809 1 88.44 279 MET B C 1
ATOM 5299 O O . MET B 1 279 ? -4.535 0.61 5.754 1 88.44 279 MET B O 1
ATOM 5303 N N . ASN B 1 280 ? -6.613 1.165 5.414 1 90.25 280 ASN B N 1
ATOM 5304 C CA . ASN B 1 280 ? -6.289 2.416 4.738 1 90.25 280 ASN B CA 1
ATOM 5305 C C . ASN B 1 280 ? -6.031 3.541 5.734 1 90.25 280 ASN B C 1
ATOM 5307 O O . ASN B 1 280 ? -5.5 4.594 5.367 1 90.25 280 ASN B O 1
ATOM 5311 N N . LEU B 1 281 ? -6.371 3.4 6.906 1 87.62 281 LEU B N 1
ATOM 5312 C CA . LEU B 1 281 ? -6.336 4.441 7.93 1 87.62 281 LEU B CA 1
ATOM 5313 C C . LEU B 1 281 ? -4.922 4.996 8.094 1 87.62 281 LEU B C 1
ATOM 5315 O O . LEU B 1 281 ? -4.723 6.211 8.078 1 87.62 281 LEU B O 1
ATOM 5319 N N . PRO B 1 282 ? -3.924 4.164 8.234 1 83.88 282 PRO B N 1
ATOM 5320 C CA . PRO B 1 282 ? -2.566 4.691 8.406 1 83.88 282 PRO B CA 1
ATOM 5321 C C . PRO B 1 282 ? -2.129 5.582 7.25 1 83.88 282 PRO B C 1
ATOM 5323 O O . PRO B 1 282 ? -1.502 6.621 7.469 1 83.88 282 PRO B O 1
ATOM 5326 N N . THR B 1 283 ? -2.479 5.16 6.074 1 82.44 283 THR B N 1
ATOM 5327 C CA . THR B 1 283 ? -2.107 5.934 4.895 1 82.44 283 THR B CA 1
ATOM 5328 C C . THR B 1 283 ? -2.75 7.316 4.93 1 82.44 283 THR B C 1
ATOM 5330 O O . THR B 1 283 ? -2.086 8.32 4.668 1 82.44 283 THR B O 1
ATOM 5333 N N . ILE B 1 284 ? -3.959 7.371 5.27 1 87.62 284 ILE B N 1
ATOM 5334 C CA . ILE B 1 284 ? -4.676 8.641 5.305 1 87.62 284 ILE B CA 1
ATOM 5335 C C . ILE B 1 284 ? -4.125 9.516 6.434 1 87.62 284 ILE B C 1
ATOM 5337 O O . ILE B 1 284 ? -3.955 10.719 6.266 1 87.62 284 ILE B O 1
ATOM 5341 N N . ILE B 1 285 ? -3.826 8.93 7.539 1 85.38 285 ILE B N 1
ATOM 5342 C CA . ILE B 1 285 ? -3.289 9.672 8.672 1 85.38 285 ILE B CA 1
ATOM 5343 C C . ILE B 1 285 ? -1.931 10.266 8.305 1 85.38 285 ILE B C 1
ATOM 5345 O O . ILE B 1 285 ? -1.706 11.469 8.477 1 85.38 285 ILE B O 1
ATOM 5349 N N . LEU B 1 286 ? -1.074 9.492 7.758 1 78.12 286 LEU B N 1
ATOM 5350 C CA . LEU B 1 286 ? 0.294 9.914 7.48 1 78.12 286 LEU B CA 1
ATOM 5351 C C . LEU B 1 286 ? 0.323 10.984 6.391 1 78.12 286 LEU B C 1
ATOM 5353 O O . LEU B 1 286 ? 1.043 11.977 6.508 1 78.12 286 LEU B O 1
ATOM 5357 N N . THR B 1 287 ? -0.422 10.758 5.371 1 80.38 287 THR B N 1
ATOM 5358 C CA . THR B 1 287 ? -0.429 11.719 4.277 1 80.38 287 THR B CA 1
ATOM 5359 C C . THR B 1 287 ? -1.086 13.031 4.715 1 80.38 287 THR B C 1
ATOM 5361 O O . THR B 1 287 ? -0.639 14.109 4.332 1 80.38 287 THR B O 1
ATOM 5364 N N . SER B 1 288 ? -2.102 12.922 5.512 1 85.62 288 SER B N 1
ATOM 5365 C CA . SER B 1 288 ? -2.746 14.125 6.035 1 85.62 288 SER B CA 1
ATOM 5366 C C . SER B 1 288 ? -1.824 14.875 6.988 1 85.62 288 SER B C 1
ATOM 5368 O O . SER B 1 288 ? -1.786 16.109 6.984 1 85.62 288 SER B O 1
ATOM 5370 N N . GLN B 1 289 ? -1.133 14.156 7.762 1 82 289 GLN B N 1
ATOM 5371 C CA . GLN B 1 289 ? -0.171 14.781 8.664 1 82 289 GLN B CA 1
ATOM 5372 C C . GLN B 1 289 ? 0.893 15.547 7.883 1 82 289 GLN B C 1
ATOM 5374 O O . GLN B 1 289 ? 1.257 16.672 8.258 1 82 289 GLN B O 1
ATOM 5379 N N . GLU B 1 290 ? 1.333 14.906 6.863 1 74 290 GLU B N 1
ATOM 5380 C CA . GLU B 1 290 ? 2.348 15.562 6.039 1 74 290 GLU B CA 1
ATOM 5381 C C . GLU B 1 290 ? 1.802 16.828 5.391 1 74 290 GLU B C 1
ATOM 5383 O O . GLU B 1 290 ? 2.518 17.828 5.27 1 74 290 GLU B O 1
ATOM 5388 N N . ALA B 1 291 ? 0.62 16.766 4.969 1 81.94 291 ALA B N 1
ATOM 5389 C CA . ALA B 1 291 ? -0.026 17.938 4.375 1 81.94 291 ALA B CA 1
ATOM 5390 C C . ALA B 1 291 ? -0.153 19.062 5.391 1 81.94 291 ALA B C 1
ATOM 5392 O O . ALA B 1 291 ? 0.087 20.234 5.066 1 81.94 291 ALA B O 1
ATOM 5393 N N . LEU B 1 292 ? -0.42 18.75 6.578 1 85.44 292 LEU B N 1
ATOM 5394 C CA . LEU B 1 292 ? -0.597 19.75 7.629 1 85.44 292 LEU B CA 1
ATOM 5395 C C . LEU B 1 292 ? 0.744 20.344 8.047 1 85.44 292 LEU B C 1
ATOM 5397 O O . LEU B 1 292 ? 0.841 21.547 8.312 1 85.44 292 LEU B O 1
ATOM 5401 N N . LYS B 1 293 ? 1.703 19.5 8.055 1 78.81 293 LYS B N 1
ATOM 5402 C CA . LYS B 1 293 ? 3.045 19.938 8.422 1 78.81 293 LYS B CA 1
ATOM 5403 C C . LYS B 1 293 ? 3.613 20.891 7.379 1 78.81 293 LYS B C 1
ATOM 5405 O O . LYS B 1 293 ? 4.477 21.719 7.691 1 78.81 293 LYS B O 1
ATOM 5410 N N . SER B 1 294 ? 3.135 20.734 6.234 1 75.56 294 SER B N 1
ATOM 5411 C CA . SER B 1 294 ? 3.66 21.562 5.148 1 75.56 294 SER B CA 1
ATOM 5412 C C . SER B 1 294 ? 3.158 23 5.258 1 75.56 294 SER B C 1
ATOM 5414 O O . SER B 1 294 ? 3.711 23.906 4.629 1 75.56 294 SER B O 1
ATOM 5416 N N . VAL B 1 295 ? 2.172 23.25 6.086 1 82.56 295 VAL B N 1
ATOM 5417 C CA . VAL B 1 295 ? 1.653 24.594 6.297 1 82.56 295 VAL B CA 1
ATOM 5418 C C . VAL B 1 295 ? 2.613 25.391 7.188 1 82.56 295 VAL B C 1
ATOM 5420 O O . VAL B 1 295 ? 2.928 24.969 8.297 1 82.56 295 VAL B O 1
ATOM 5423 N N . PRO B 1 296 ? 3.102 26.469 6.738 1 82.5 296 PRO B N 1
ATOM 5424 C CA . PRO B 1 296 ? 4.059 27.266 7.52 1 82.5 296 PRO B CA 1
ATOM 5425 C C . PRO B 1 296 ? 3.49 27.703 8.867 1 82.5 296 PRO B C 1
ATOM 5427 O O . PRO B 1 296 ? 2.314 28.062 8.953 1 82.5 296 PRO B O 1
ATOM 5430 N N . ASN B 1 297 ? 4.301 27.734 9.82 1 86.44 297 ASN B N 1
ATOM 5431 C CA . ASN B 1 297 ? 3.914 28.156 11.164 1 86.44 297 ASN B CA 1
ATOM 5432 C C . ASN B 1 297 ? 3.555 29.625 11.211 1 86.44 297 ASN B C 1
ATOM 5434 O O . ASN B 1 297 ? 2.756 30.047 12.055 1 86.44 297 ASN B O 1
ATOM 5438 N N . SER B 1 298 ? 4.094 30.312 10.297 1 88.06 298 SER B N 1
ATOM 5439 C CA . SER B 1 298 ? 3.814 31.734 10.258 1 88.06 298 SER B CA 1
ATOM 5440 C C . SER B 1 298 ? 2.326 32 10.055 1 88.06 298 SER B C 1
ATOM 5442 O O . SER B 1 298 ? 1.789 32.969 10.586 1 88.06 298 SER B O 1
ATOM 5444 N N . LEU B 1 299 ? 1.701 31.172 9.391 1 89.06 299 LEU B N 1
ATOM 5445 C CA . LEU B 1 299 ? 0.267 31.312 9.164 1 89.06 299 LEU B CA 1
ATOM 5446 C C . LEU B 1 299 ? -0.517 31.047 10.445 1 89.06 299 LEU B C 1
ATOM 5448 O O . LEU B 1 299 ? -1.492 31.734 10.734 1 89.06 299 LEU B O 1
ATOM 5452 N N . ARG B 1 300 ? -0.004 30.125 11.148 1 89.44 300 ARG B N 1
ATOM 5453 C CA . ARG B 1 300 ? -0.632 29.812 12.43 1 89.44 300 ARG B CA 1
ATOM 5454 C C . ARG B 1 300 ? -0.462 30.953 13.422 1 89.44 300 ARG B C 1
ATOM 5456 O O . ARG B 1 300 ? -1.424 31.359 14.078 1 89.44 300 ARG B O 1
ATOM 5463 N N . GLU B 1 301 ? 0.72 31.406 13.469 1 89.94 301 GLU B N 1
ATOM 5464 C CA . GLU B 1 301 ? 1.045 32.5 14.391 1 89.94 301 GLU B CA 1
ATOM 5465 C C . GLU B 1 301 ? 0.312 33.781 14.008 1 89.94 301 GLU B C 1
ATOM 5467 O O . GLU B 1 301 ? -0.141 34.531 14.875 1 89.94 301 GLU B O 1
ATOM 5472 N N . GLY B 1 302 ? 0.278 33.969 12.75 1 90.69 302 GLY B N 1
ATOM 5473 C CA . GLY B 1 302 ? -0.449 35.125 12.273 1 90.69 302 GLY B CA 1
ATOM 5474 C C . GLY B 1 302 ? -1.922 35.094 12.641 1 90.69 302 GLY B C 1
ATOM 5475 O O . GLY B 1 302 ? -2.486 36.125 13.031 1 90.69 302 GLY B O 1
ATOM 5476 N N . SER B 1 303 ? -2.547 34 12.516 1 90.44 303 SER B N 1
ATOM 5477 C CA . SER B 1 303 ? -3.959 33.844 12.844 1 90.44 303 SER B CA 1
ATOM 5478 C C . SER B 1 303 ? -4.203 34.094 14.336 1 90.44 303 SER B C 1
ATOM 5480 O O . SER B 1 303 ? -5.172 34.75 14.719 1 90.44 303 SER B O 1
ATOM 5482 N N . VAL B 1 304 ? -3.301 33.656 15.156 1 87.5 304 VAL B N 1
ATOM 5483 C CA . VAL B 1 304 ? -3.42 33.812 16.594 1 87.5 304 VAL B CA 1
ATOM 5484 C C . VAL B 1 304 ? -3.174 35.281 16.984 1 87.5 304 VAL B C 1
ATOM 5486 O O . VAL B 1 304 ? -3.83 35.812 17.891 1 87.5 304 VAL B O 1
ATOM 5489 N N . ALA B 1 305 ? -2.303 35.781 16.281 1 91.06 305 ALA B N 1
ATOM 5490 C CA . ALA B 1 305 ? -1.995 37.188 16.547 1 91.06 305 ALA B CA 1
ATOM 5491 C C . ALA B 1 305 ? -3.199 38.094 16.25 1 91.06 305 ALA B C 1
ATOM 5493 O O . ALA B 1 305 ? -3.373 39.125 16.859 1 91.06 305 ALA B O 1
ATOM 5494 N N . LEU B 1 306 ? -4.027 37.719 15.367 1 92.44 306 LEU B N 1
ATOM 5495 C CA . LEU B 1 306 ? -5.227 38.438 15 1 92.44 306 LEU B CA 1
ATOM 5496 C C . LEU B 1 306 ? -6.367 38.156 15.969 1 92.44 306 LEU B C 1
ATOM 5498 O O . LEU B 1 306 ? -7.461 38.719 15.844 1 92.44 306 LEU B O 1
ATOM 5502 N N . GLY B 1 307 ? -6.18 37.25 16.969 1 88 307 GLY B N 1
ATOM 5503 C CA . GLY B 1 307 ? -7.152 36.969 18.016 1 88 307 GLY B CA 1
ATOM 5504 C C . GLY B 1 307 ? -7.992 35.719 17.719 1 88 307 GLY B C 1
ATOM 5505 O O . GLY B 1 307 ? -9 35.5 18.391 1 88 307 GLY B O 1
ATOM 5506 N N . ALA B 1 308 ? -7.594 35.031 16.734 1 86.25 308 ALA B N 1
ATOM 5507 C CA . ALA B 1 308 ? -8.352 33.844 16.391 1 86.25 308 ALA B CA 1
ATOM 5508 C C . ALA B 1 308 ? -8.109 32.719 17.406 1 86.25 308 ALA B C 1
ATOM 5510 O O . ALA B 1 308 ? -7.016 32.594 17.969 1 86.25 308 ALA B O 1
ATOM 5511 N N . SER B 1 309 ? -9.211 31.969 17.656 1 80.38 309 SER B N 1
ATOM 5512 C CA . SER B 1 309 ? -9.07 30.781 18.484 1 80.38 309 SER B CA 1
ATOM 5513 C C . SER B 1 309 ? -8.336 29.656 17.75 1 80.38 309 SER B C 1
ATOM 5515 O O . SER B 1 309 ? -8.133 29.75 16.531 1 80.38 309 SER B O 1
ATOM 5517 N N . ARG B 1 310 ? -7.844 28.688 18.438 1 78.25 310 ARG B N 1
ATOM 5518 C CA . ARG B 1 310 ? -7.133 27.562 17.828 1 78.25 310 ARG B CA 1
ATOM 5519 C C . ARG B 1 310 ? -8 26.859 16.797 1 78.25 310 ARG B C 1
ATOM 5521 O O . ARG B 1 310 ? -7.516 26.5 15.719 1 78.25 310 ARG B O 1
ATOM 5528 N N . TRP B 1 311 ? -9.25 26.75 17.125 1 78.06 311 TRP B N 1
ATOM 5529 C CA . TRP B 1 311 ? -10.164 26.078 16.203 1 78.06 311 TRP B CA 1
ATOM 5530 C C . TRP B 1 311 ? -10.383 26.922 14.953 1 78.06 311 TRP B C 1
ATOM 5532 O O . TRP B 1 311 ? -10.445 26.375 13.844 1 78.06 311 TRP B O 1
ATOM 5542 N N . GLN B 1 312 ? -10.516 28.188 15.203 1 82 312 GLN B N 1
ATOM 5543 C CA . GLN B 1 312 ? -10.68 29.078 14.062 1 82 312 GLN B CA 1
ATOM 5544 C C . GLN B 1 312 ? -9.453 29.047 13.148 1 82 312 GLN B C 1
ATOM 5546 O O . GLN B 1 312 ? -9.578 29.062 11.922 1 82 312 GLN B O 1
ATOM 5551 N N . THR B 1 313 ? -8.32 28.953 13.797 1 86.56 313 THR B N 1
ATOM 5552 C CA . THR B 1 313 ? -7.078 28.891 13.047 1 86.56 313 THR B CA 1
ATOM 5553 C C . THR B 1 313 ? -6.996 27.609 12.234 1 86.56 313 THR B C 1
ATOM 5555 O O . THR B 1 313 ? -6.645 27.625 11.055 1 86.56 313 THR B O 1
ATOM 5558 N N . VAL B 1 314 ? -7.375 26.516 12.844 1 84.81 314 VAL B N 1
ATOM 5559 C CA . VAL B 1 314 ? -7.293 25.219 12.188 1 84.81 314 VAL B CA 1
ATOM 5560 C C . VAL B 1 314 ? -8.32 25.141 11.062 1 84.81 314 VAL B C 1
ATOM 5562 O O . VAL B 1 314 ? -7.992 24.75 9.938 1 84.81 314 VAL B O 1
ATOM 5565 N N . ARG B 1 315 ? -9.477 25.578 11.273 1 83.81 315 ARG B N 1
ATOM 5566 C CA . ARG B 1 315 ? -10.586 25.422 10.336 1 83.81 315 ARG B CA 1
ATOM 5567 C C . ARG B 1 315 ? -10.461 26.406 9.18 1 83.81 315 ARG B C 1
ATOM 5569 O O . ARG B 1 315 ? -10.758 26.062 8.031 1 83.81 315 ARG B O 1
ATOM 5576 N N . LYS B 1 316 ? -9.945 27.609 9.477 1 87.44 316 LYS B N 1
ATOM 5577 C CA . LYS B 1 316 ? -10.008 28.656 8.461 1 87.44 316 LYS B CA 1
ATOM 5578 C C . LYS B 1 316 ? -8.656 28.859 7.793 1 87.44 316 LYS B C 1
ATOM 5580 O O . LYS B 1 316 ? -8.578 29.391 6.684 1 87.44 316 LYS B O 1
ATOM 5585 N N . VAL B 1 317 ? -7.637 28.453 8.445 1 89.19 317 VAL B N 1
ATOM 5586 C CA . VAL B 1 317 ? -6.316 28.75 7.898 1 89.19 317 VAL B CA 1
ATOM 5587 C C . VAL B 1 317 ? -5.59 27.438 7.57 1 89.19 317 VAL B C 1
ATOM 5589 O O . VAL B 1 317 ? -5.23 27.203 6.418 1 89.19 317 VAL B O 1
ATOM 5592 N N . VAL B 1 318 ? -5.516 26.578 8.516 1 89.5 318 VAL B N 1
ATOM 5593 C CA . VAL B 1 318 ? -4.648 25.406 8.383 1 89.5 318 VAL B CA 1
ATOM 5594 C C . VAL B 1 318 ? -5.285 24.406 7.434 1 89.5 318 VAL B C 1
ATOM 5596 O O . VAL B 1 318 ? -4.648 23.953 6.48 1 89.5 318 VAL B O 1
ATOM 5599 N N . ILE B 1 319 ? -6.535 24.047 7.648 1 88.19 319 ILE B N 1
ATOM 5600 C CA . ILE B 1 319 ? -7.195 23 6.883 1 88.19 319 ILE B CA 1
ATOM 5601 C C . ILE B 1 319 ? -7.297 23.406 5.418 1 88.19 319 ILE B C 1
ATOM 5603 O O . ILE B 1 319 ? -6.906 22.656 4.523 1 88.19 319 ILE B O 1
ATOM 5607 N N . PRO B 1 320 ? -7.715 24.641 5.184 1 87.31 320 PRO B N 1
ATOM 5608 C CA . PRO B 1 320 ? -7.793 25.047 3.777 1 87.31 320 PRO B CA 1
ATOM 5609 C C . PRO B 1 320 ? -6.43 25.062 3.092 1 87.31 320 PRO B C 1
ATOM 5611 O O . PRO B 1 320 ? -6.328 24.75 1.902 1 87.31 320 PRO B O 1
ATOM 5614 N N . SER B 1 321 ? -5.41 25.406 3.818 1 86.31 321 SER B N 1
ATOM 5615 C CA . SER B 1 321 ? -4.062 25.453 3.258 1 86.31 321 SER B CA 1
ATOM 5616 C C . SER B 1 321 ? -3.516 24.047 3.01 1 86.31 321 SER B C 1
ATOM 5618 O O . SER B 1 321 ? -2.703 23.844 2.105 1 86.31 321 SER B O 1
ATOM 5620 N N . ALA B 1 322 ? -3.977 23.109 3.766 1 88.5 322 ALA B N 1
ATOM 5621 C CA . ALA B 1 322 ? -3.465 21.734 3.68 1 88.5 322 ALA B CA 1
ATOM 5622 C C . ALA B 1 322 ? -4.359 20.875 2.803 1 88.5 322 ALA B C 1
ATOM 5624 O O . ALA B 1 322 ? -4.004 19.734 2.469 1 88.5 322 ALA B O 1
ATOM 5625 N N . LEU B 1 323 ? -5.453 21.375 2.371 1 87.25 323 LEU B N 1
ATOM 5626 C CA . LEU B 1 323 ? -6.508 20.594 1.729 1 87.25 323 LEU B CA 1
ATOM 5627 C C . LEU B 1 323 ? -5.984 19.906 0.475 1 87.25 323 LEU B C 1
ATOM 5629 O O . LEU B 1 323 ? -6.281 18.734 0.24 1 87.25 323 LEU B O 1
ATOM 5633 N N . PRO B 1 324 ? -5.188 20.594 -0.354 1 80.94 324 PRO B N 1
ATOM 5634 C CA . PRO B 1 324 ? -4.664 19.891 -1.526 1 80.94 324 PRO B CA 1
ATOM 5635 C C . PRO B 1 324 ? -3.838 18.672 -1.155 1 80.94 324 PRO B C 1
ATOM 5637 O O . PRO B 1 324 ? -3.953 17.625 -1.803 1 80.94 324 PRO B O 1
ATOM 5640 N N . GLY B 1 325 ? -3.041 18.828 -0.12 1 78.88 325 GLY B N 1
ATOM 5641 C CA . GLY B 1 325 ? -2.26 17.688 0.355 1 78.88 325 GLY B CA 1
ATOM 5642 C C . GLY B 1 325 ? -3.111 16.578 0.935 1 78.88 325 GLY B C 1
ATOM 5643 O O . GLY B 1 325 ? -2.855 15.398 0.685 1 78.88 325 GLY B O 1
ATOM 5644 N N . VAL B 1 326 ? -4.113 16.953 1.641 1 86.31 326 VAL B N 1
ATOM 5645 C CA . VAL B 1 326 ? -5.031 15.984 2.234 1 86.31 326 VAL B CA 1
ATOM 5646 C C . VAL B 1 326 ? -5.766 15.227 1.131 1 86.31 326 VAL B C 1
ATOM 5648 O O . VAL B 1 326 ? -5.934 14.008 1.212 1 86.31 326 VAL B O 1
ATOM 5651 N N . LEU B 1 327 ? -6.141 15.953 0.111 1 84.19 327 LEU B N 1
ATOM 5652 C CA . LEU B 1 327 ? -6.848 15.336 -1.003 1 84.19 327 LEU B CA 1
ATOM 5653 C C . LEU B 1 327 ? -5.934 14.375 -1.759 1 84.19 327 LEU B C 1
ATOM 5655 O O . LEU B 1 327 ? -6.387 13.336 -2.252 1 84.19 327 LEU B O 1
ATOM 5659 N N . THR B 1 328 ? -4.703 14.711 -1.817 1 76.31 328 THR B N 1
ATOM 5660 C CA . THR B 1 328 ? -3.744 13.789 -2.414 1 76.31 328 THR B CA 1
ATOM 5661 C C . THR B 1 328 ? -3.682 12.484 -1.624 1 76.31 328 THR B C 1
ATOM 5663 O O . THR B 1 328 ? -3.613 11.398 -2.207 1 76.31 328 THR B O 1
ATOM 5666 N N . GLY B 1 329 ? -3.689 12.648 -0.369 1 79.81 329 GLY B N 1
ATOM 5667 C CA . GLY B 1 329 ? -3.725 11.469 0.48 1 79.81 329 GLY B CA 1
ATOM 5668 C C . GLY B 1 329 ? -4.969 10.625 0.278 1 79.81 329 GLY B C 1
ATOM 5669 O O . GLY B 1 329 ? -4.898 9.398 0.28 1 79.81 329 GLY B O 1
ATOM 5670 N N . LEU B 1 330 ? -6.051 11.234 0.075 1 86.69 330 LEU B N 1
ATOM 5671 C CA . LEU B 1 330 ? -7.305 10.523 -0.158 1 86.69 330 LEU B CA 1
ATOM 5672 C C . LEU B 1 330 ? -7.27 9.789 -1.494 1 86.69 330 LEU B C 1
ATOM 5674 O O . LEU B 1 330 ? -7.797 8.68 -1.61 1 86.69 330 LEU B O 1
ATOM 5678 N N . ILE B 1 331 ? -6.684 10.438 -2.457 1 82.94 331 ILE B N 1
ATOM 5679 C CA . ILE B 1 331 ? -6.547 9.82 -3.773 1 82.94 331 ILE B CA 1
ATOM 5680 C C . ILE B 1 331 ? -5.707 8.547 -3.664 1 82.94 331 ILE B C 1
ATOM 5682 O O . ILE B 1 331 ? -6.07 7.508 -4.215 1 82.94 331 ILE B O 1
ATOM 5686 N N . ILE B 1 332 ? -4.648 8.633 -2.916 1 78.06 332 ILE B N 1
ATOM 5687 C CA . ILE B 1 332 ? -3.789 7.48 -2.691 1 78.06 332 ILE B CA 1
ATOM 5688 C C . ILE B 1 332 ? -4.566 6.398 -1.942 1 78.06 332 ILE B C 1
ATOM 5690 O O . ILE B 1 332 ? -4.449 5.211 -2.258 1 78.06 332 ILE B O 1
ATOM 5694 N N . GLY B 1 333 ? -5.332 6.84 -1 1 86.56 333 GLY B N 1
ATOM 5695 C CA . GLY B 1 333 ? -6.152 5.91 -0.244 1 86.56 333 GLY B CA 1
ATOM 5696 C C . GLY B 1 333 ? -7.168 5.176 -1.101 1 86.56 333 GLY B C 1
ATOM 5697 O O . GLY B 1 333 ? -7.371 3.973 -0.937 1 86.56 333 GLY B O 1
ATOM 5698 N N . VAL B 1 334 ? -7.766 5.867 -2.023 1 87.56 334 VAL B N 1
ATOM 5699 C CA . VAL B 1 334 ? -8.742 5.27 -2.932 1 87.56 334 VAL B CA 1
ATOM 5700 C C . VAL B 1 334 ? -8.055 4.234 -3.818 1 87.56 334 VAL B C 1
ATOM 5702 O O . VAL B 1 334 ? -8.57 3.129 -4.008 1 87.56 334 VAL B O 1
ATOM 5705 N N . ALA B 1 335 ? -6.977 4.594 -4.332 1 83.06 335 ALA B N 1
ATOM 5706 C CA . ALA B 1 335 ? -6.227 3.695 -5.203 1 83.06 335 ALA B CA 1
ATOM 5707 C C . ALA B 1 335 ? -5.82 2.426 -4.461 1 83.06 335 ALA B C 1
ATOM 5709 O O . ALA B 1 335 ? -5.914 1.323 -5.008 1 83.06 335 ALA B O 1
ATOM 5710 N N . ARG B 1 336 ? -5.434 2.621 -3.309 1 84 336 ARG B N 1
ATOM 5711 C CA . ARG B 1 336 ? -5.008 1.482 -2.5 1 84 336 ARG B CA 1
ATOM 5712 C C . ARG B 1 336 ? -6.188 0.578 -2.164 1 84 336 ARG B C 1
ATOM 5714 O O . ARG B 1 336 ? -6.086 -0.647 -2.268 1 84 336 ARG B O 1
ATOM 5721 N N . ALA B 1 337 ? -7.203 1.156 -1.764 1 90.69 337 ALA B N 1
ATOM 5722 C CA . ALA B 1 337 ? -8.391 0.385 -1.408 1 90.69 337 ALA B CA 1
ATOM 5723 C C . ALA B 1 337 ? -8.93 -0.381 -2.613 1 90.69 337 ALA B C 1
ATOM 5725 O O . ALA B 1 337 ? -9.352 -1.531 -2.486 1 90.69 337 ALA B O 1
ATOM 5726 N N . ALA B 1 338 ? -8.898 0.256 -3.723 1 89.56 338 ALA B N 1
ATOM 5727 C CA . ALA B 1 338 ? -9.43 -0.35 -4.941 1 89.56 338 ALA B CA 1
ATOM 5728 C C . ALA B 1 338 ? -8.562 -1.519 -5.398 1 89.56 338 ALA B C 1
ATOM 5730 O O . ALA B 1 338 ? -9.047 -2.441 -6.055 1 89.56 338 ALA B O 1
ATOM 5731 N N . GLY B 1 339 ? -7.363 -1.48 -5.039 1 88 339 GLY B N 1
ATOM 5732 C CA . GLY B 1 339 ? -6.426 -2.473 -5.543 1 88 339 GLY B CA 1
ATOM 5733 C C . GLY B 1 339 ? -6.184 -3.611 -4.57 1 88 339 GLY B C 1
ATOM 5734 O O . GLY B 1 339 ? -5.363 -4.492 -4.828 1 88 339 GLY B O 1
ATOM 5735 N N . GLU B 1 340 ? -6.875 -3.592 -3.477 1 88 340 GLU B N 1
ATOM 5736 C CA . GLU B 1 340 ? -6.656 -4.637 -2.482 1 88 340 GLU B CA 1
ATOM 5737 C C . GLU B 1 340 ? -7.559 -5.844 -2.742 1 88 340 GLU B C 1
ATOM 5739 O O . GLU B 1 340 ? -8.719 -5.684 -3.123 1 88 340 GLU B O 1
ATOM 5744 N N . THR B 1 341 ? -7.008 -7.035 -2.568 1 87.75 341 THR B N 1
ATOM 5745 C CA . THR B 1 341 ? -7.762 -8.266 -2.793 1 87.75 341 THR B CA 1
ATOM 5746 C C . THR B 1 341 ? -7.77 -9.133 -1.535 1 87.75 341 THR B C 1
ATOM 5748 O O . THR B 1 341 ? -8.828 -9.594 -1.104 1 87.75 341 THR B O 1
ATOM 5751 N N . ALA B 1 342 ? -6.684 -9.203 -0.902 1 86.44 342 ALA B N 1
ATOM 5752 C CA . ALA B 1 342 ? -6.473 -10.188 0.159 1 86.44 342 ALA B CA 1
ATOM 5753 C C . ALA B 1 342 ? -7.418 -9.938 1.332 1 86.44 342 ALA B C 1
ATOM 5755 O O . ALA B 1 342 ? -8.086 -10.859 1.807 1 86.44 342 ALA B O 1
ATOM 5756 N N . PRO B 1 343 ? -7.57 -8.688 1.738 1 88.94 343 PRO B N 1
ATOM 5757 C CA . PRO B 1 343 ? -8.406 -8.5 2.928 1 88.94 343 PRO B CA 1
ATOM 5758 C C . PRO B 1 343 ? -9.883 -8.773 2.66 1 88.94 343 PRO B C 1
ATOM 5760 O O . PRO B 1 343 ? -10.625 -9.117 3.582 1 88.94 343 PRO B O 1
ATOM 5763 N N . ILE B 1 344 ? -10.266 -8.672 1.449 1 92.31 344 ILE B N 1
ATOM 5764 C CA . ILE B 1 344 ? -11.703 -8.75 1.207 1 92.31 344 ILE B CA 1
ATOM 5765 C C . ILE B 1 344 ? -12.07 -10.156 0.736 1 92.31 344 ILE B C 1
ATOM 5767 O O . ILE B 1 344 ? -13.25 -10.508 0.686 1 92.31 344 ILE B O 1
ATOM 5771 N N . MET B 1 345 ? -11.18 -10.977 0.433 1 87.25 345 MET B N 1
ATOM 5772 C CA . MET B 1 345 ? -11.445 -12.312 -0.084 1 87.25 345 MET B CA 1
ATOM 5773 C C . MET B 1 345 ? -12.242 -13.141 0.922 1 87.25 345 MET B C 1
ATOM 5775 O O . MET B 1 345 ? -13.047 -13.992 0.535 1 87.25 345 MET B O 1
ATOM 5779 N N . TRP B 1 346 ? -12.117 -12.758 2.178 1 82.56 346 TRP B N 1
ATOM 5780 C CA . TRP B 1 346 ? -12.82 -13.539 3.188 1 82.56 346 TRP B CA 1
ATOM 5781 C C . TRP B 1 346 ? -13.797 -12.664 3.969 1 82.56 346 TRP B C 1
ATOM 5783 O O . TRP B 1 346 ? -14.43 -13.125 4.922 1 82.56 346 TRP B O 1
ATOM 5793 N N . THR B 1 347 ? -13.836 -11.5 3.498 1 89.19 347 THR B N 1
ATOM 5794 C CA . THR B 1 347 ? -14.641 -10.625 4.34 1 89.19 347 THR B CA 1
ATOM 5795 C C . THR B 1 347 ? -15.828 -10.07 3.562 1 89.19 347 THR B C 1
ATOM 5797 O O . THR B 1 347 ? -16.844 -9.688 4.152 1 89.19 347 THR B O 1
ATOM 5800 N N . ALA B 1 348 ? -15.641 -10.047 2.26 1 93.5 348 ALA B N 1
ATOM 5801 C CA . ALA B 1 348 ? -16.703 -9.297 1.599 1 93.5 348 ALA B CA 1
ATOM 5802 C C . ALA B 1 348 ? -17.094 -9.945 0.271 1 93.5 348 ALA B C 1
ATOM 5804 O O . ALA B 1 348 ? -18.203 -9.766 -0.219 1 93.5 348 ALA B O 1
ATOM 5805 N N . VAL B 1 349 ? -16.172 -10.695 -0.337 1 89.88 349 VAL B N 1
ATOM 5806 C CA . VAL B 1 349 ? -16.375 -10.938 -1.761 1 89.88 349 VAL B CA 1
ATOM 5807 C C . VAL B 1 349 ? -16.734 -12.406 -1.988 1 89.88 349 VAL B C 1
ATOM 5809 O O . VAL B 1 349 ? -16.266 -13.281 -1.25 1 89.88 349 VAL B O 1
ATOM 5812 N N . THR B 1 350 ? -17.625 -12.617 -2.908 1 83.75 350 THR B N 1
ATOM 5813 C CA . THR B 1 350 ? -17.984 -13.914 -3.477 1 83.75 350 THR B CA 1
ATOM 5814 C C . THR B 1 350 ? -18 -13.844 -5 1 83.75 350 THR B C 1
ATOM 5816 O O . THR B 1 350 ? -18.078 -12.758 -5.578 1 83.75 350 THR B O 1
ATOM 5819 N N . PHE B 1 351 ? -17.828 -15.023 -5.555 1 78.69 351 PHE B N 1
ATOM 5820 C CA . PHE B 1 351 ? -17.844 -15.055 -7.012 1 78.69 351 PHE B CA 1
ATOM 5821 C C . PHE B 1 351 ? -19.281 -15.07 -7.535 1 78.69 351 PHE B C 1
ATOM 5823 O O . PHE B 1 351 ? -19.547 -15.594 -8.617 1 78.69 351 PHE B O 1
ATOM 5830 N N . SER B 1 352 ? -20.125 -14.367 -6.801 1 77 352 SER B N 1
ATOM 5831 C CA . SER B 1 352 ? -21.547 -14.344 -7.156 1 77 352 SER B CA 1
ATOM 5832 C C . SER B 1 352 ? -21.812 -13.336 -8.266 1 77 352 SER B C 1
ATOM 5834 O O . SER B 1 352 ? -21.125 -12.32 -8.375 1 77 352 SER B O 1
ATOM 5836 N N . ALA B 1 353 ? -22.75 -13.656 -9.078 1 81.25 353 ALA B N 1
ATOM 5837 C CA . ALA B 1 353 ? -23.188 -12.773 -10.164 1 81.25 353 ALA B CA 1
ATOM 5838 C C . ALA B 1 353 ? -24.391 -11.93 -9.727 1 81.25 353 ALA B C 1
ATOM 5840 O O . ALA B 1 353 ? -25.016 -11.258 -10.555 1 81.25 353 ALA B O 1
ATOM 5841 N N . THR B 1 354 ? -24.594 -11.891 -8.461 1 80 354 THR B N 1
ATOM 5842 C CA . THR B 1 354 ? -25.734 -11.141 -7.934 1 80 354 THR B CA 1
ATOM 5843 C C . THR B 1 354 ? -25.391 -9.664 -7.789 1 80 354 THR B C 1
ATOM 5845 O O . THR B 1 354 ? -24.375 -9.312 -7.168 1 80 354 THR B O 1
ATOM 5848 N N . PRO B 1 355 ? -26.266 -8.82 -8.453 1 80.56 355 PRO B N 1
ATOM 5849 C CA . PRO B 1 355 ? -26.016 -7.379 -8.32 1 80.56 355 PRO B CA 1
ATOM 5850 C C . PRO B 1 355 ? -26.172 -6.887 -6.883 1 80.56 355 PRO B C 1
ATOM 5852 O O . PRO B 1 355 ? -26.844 -7.531 -6.07 1 80.56 355 PRO B O 1
ATOM 5855 N N . VAL B 1 356 ? -25.531 -5.809 -6.645 1 81.44 356 VAL B N 1
ATOM 5856 C CA . VAL B 1 356 ? -25.672 -5.184 -5.332 1 81.44 356 VAL B CA 1
ATOM 5857 C C . VAL B 1 356 ? -27.109 -4.707 -5.137 1 81.44 356 VAL B C 1
ATOM 5859 O O . VAL B 1 356 ? -27.625 -3.947 -5.953 1 81.44 356 VAL B O 1
ATOM 5862 N N . THR B 1 357 ? -27.625 -5.238 -4.145 1 77.88 357 THR B N 1
ATOM 5863 C CA . THR B 1 357 ? -29 -4.844 -3.852 1 77.88 357 THR B CA 1
ATOM 5864 C C . THR B 1 357 ? -29.047 -3.41 -3.334 1 77.88 357 THR B C 1
ATOM 5866 O O . THR B 1 357 ? -28.312 -3.047 -2.418 1 77.88 357 THR B O 1
ATOM 5869 N N . MET B 1 358 ? -29.906 -2.602 -4.035 1 78.75 358 MET B N 1
ATOM 5870 C CA . MET B 1 358 ? -29.984 -1.188 -3.682 1 78.75 358 MET B CA 1
ATOM 5871 C C . MET B 1 358 ? -31.297 -0.888 -2.953 1 78.75 358 MET B C 1
ATOM 5873 O O . MET B 1 358 ? -32.375 -1.333 -3.377 1 78.75 358 MET B O 1
ATOM 5877 N N . TYR B 1 359 ? -31.047 -0.235 -1.767 1 63.84 359 TYR B N 1
ATOM 5878 C CA . TYR B 1 359 ? -32.219 0.295 -1.094 1 63.84 359 TYR B CA 1
ATOM 5879 C C . TYR B 1 359 ? -32.625 1.646 -1.676 1 63.84 359 TYR B C 1
ATOM 5881 O O . TYR B 1 359 ? -31.812 2.574 -1.717 1 63.84 359 TYR B O 1
ATOM 5889 N N . TYR B 1 360 ? -33.844 1.762 -2.061 1 61.97 360 TYR B N 1
ATOM 5890 C CA . TYR B 1 360 ? -34.406 2.971 -2.662 1 61.97 360 TYR B CA 1
ATOM 5891 C C . TYR B 1 360 ? -33.531 3.432 -3.84 1 61.97 360 TYR B C 1
ATOM 5893 O O . TYR B 1 360 ? -33.438 4.629 -4.109 1 61.97 360 TYR B O 1
ATOM 5901 N N . GLY B 1 361 ? -32.75 2.48 -4.367 1 63.97 361 GLY B N 1
ATOM 5902 C CA . GLY B 1 361 ? -31.953 2.77 -5.539 1 63.97 361 GLY B CA 1
ATOM 5903 C C . GLY B 1 361 ? -30.719 3.602 -5.227 1 63.97 361 GLY B C 1
ATOM 5904 O O . GLY B 1 361 ? -29.938 3.918 -6.121 1 63.97 361 GLY B O 1
ATOM 5905 N N . VAL B 1 362 ? -30.531 3.906 -3.969 1 66.25 362 VAL B N 1
ATOM 5906 C CA . VAL B 1 362 ? -29.484 4.875 -3.66 1 66.25 362 VAL B CA 1
ATOM 5907 C C . VAL B 1 362 ? -28.484 4.262 -2.686 1 66.25 362 VAL B C 1
ATOM 5909 O O . VAL B 1 362 ? -27.266 4.5 -2.795 1 66.25 362 VAL B O 1
ATOM 5912 N N . VAL B 1 363 ? -29.047 3.467 -1.818 1 72.25 363 VAL B N 1
ATOM 5913 C CA . VAL B 1 363 ? -28.188 2.957 -0.755 1 72.25 363 VAL B CA 1
ATOM 5914 C C . VAL B 1 363 ? -28 1.451 -0.923 1 72.25 363 VAL B C 1
ATOM 5916 O O . VAL B 1 363 ? -28.969 0.702 -1.03 1 72.25 363 VAL B O 1
ATOM 5919 N N . PRO B 1 364 ? -26.781 1.056 -1.068 1 80.94 364 PRO B N 1
ATOM 5920 C CA . PRO B 1 364 ? -26.562 -0.385 -1.207 1 80.94 364 PRO B CA 1
ATOM 5921 C C . PRO B 1 364 ? -26.859 -1.155 0.077 1 80.94 364 PRO B C 1
ATOM 5923 O O . PRO B 1 364 ? -26.703 -0.614 1.176 1 80.94 364 PRO B O 1
ATOM 5926 N N . ASP B 1 365 ? -27.375 -2.305 -0.105 1 79.94 365 ASP B N 1
ATOM 5927 C CA . ASP B 1 365 ? -27.469 -3.229 1.021 1 79.94 365 ASP B CA 1
ATOM 5928 C C . ASP B 1 365 ? -26.094 -3.678 1.489 1 79.94 365 ASP B C 1
ATOM 5930 O O . ASP B 1 365 ? -25.438 -4.496 0.831 1 79.94 365 ASP B O 1
ATOM 5934 N N . VAL B 1 366 ? -25.719 -3.182 2.602 1 85.94 366 VAL B N 1
ATOM 5935 C CA . VAL B 1 366 ? -24.344 -3.357 3.041 1 85.94 366 VAL B CA 1
ATOM 5936 C C . VAL B 1 366 ? -24.188 -4.703 3.752 1 85.94 366 VAL B C 1
ATOM 5938 O O . VAL B 1 366 ? -23.094 -5.082 4.148 1 85.94 366 VAL B O 1
ATOM 5941 N N . THR B 1 367 ? -25.234 -5.504 3.861 1 81.81 367 THR B N 1
ATOM 5942 C CA . THR B 1 367 ? -25.203 -6.738 4.637 1 81.81 367 THR B CA 1
ATOM 5943 C C . THR B 1 367 ? -24.906 -7.934 3.732 1 81.81 367 THR B C 1
ATOM 5945 O O . THR B 1 367 ? -24.656 -9.039 4.219 1 81.81 367 THR B O 1
ATOM 5948 N N . GLN B 1 368 ? -24.891 -7.73 2.434 1 85.94 368 GLN B N 1
ATOM 5949 C CA . GLN B 1 368 ? -24.672 -8.812 1.479 1 85.94 368 GLN B CA 1
ATOM 5950 C C . GLN B 1 368 ? -23.25 -8.781 0.919 1 85.94 368 GLN B C 1
ATOM 5952 O O . GLN B 1 368 ? -22.641 -7.711 0.833 1 85.94 368 GLN B O 1
ATOM 5957 N N . PRO B 1 369 ? -22.781 -10.008 0.659 1 91.81 369 PRO B N 1
ATOM 5958 C CA . PRO B 1 369 ? -21.484 -10.039 -0.029 1 91.81 369 PRO B CA 1
ATOM 5959 C C . PRO B 1 369 ? -21.562 -9.445 -1.436 1 91.81 369 PRO B C 1
ATOM 5961 O O . PRO B 1 369 ? -22.641 -9.297 -1.993 1 91.81 369 PRO B O 1
ATOM 5964 N N . VAL B 1 370 ? -20.5 -9.062 -1.941 1 92.44 370 VAL B N 1
ATOM 5965 C CA . VAL B 1 370 ? -20.438 -8.453 -3.266 1 92.44 370 VAL B CA 1
ATOM 5966 C C . VAL B 1 370 ? -19.312 -9.094 -4.07 1 92.44 370 VAL B C 1
ATOM 5968 O O . VAL B 1 370 ? -18.469 -9.812 -3.52 1 92.44 370 VAL B O 1
ATOM 5971 N N . ASN B 1 371 ? -19.391 -8.914 -5.352 1 92.75 371 ASN B N 1
ATOM 5972 C CA . ASN B 1 371 ? -18.25 -9.242 -6.199 1 92.75 371 ASN B CA 1
ATOM 5973 C C . ASN B 1 371 ? -17.312 -8.047 -6.355 1 92.75 371 ASN B C 1
ATOM 5975 O O . ASN B 1 371 ? -17.625 -6.945 -5.906 1 92.75 371 ASN B O 1
ATOM 5979 N N . ASN B 1 372 ? -16.172 -8.289 -6.809 1 94.25 372 ASN B N 1
ATOM 5980 C CA . ASN B 1 372 ? -15.133 -7.27 -6.934 1 94.25 372 ASN B CA 1
ATOM 5981 C C . ASN B 1 372 ? -14.234 -7.535 -8.133 1 94.25 372 ASN B C 1
ATOM 5983 O O . ASN B 1 372 ? -13.984 -8.688 -8.484 1 94.25 372 ASN B O 1
ATOM 5987 N N . LEU B 1 373 ? -13.82 -6.473 -8.711 1 93.88 373 LEU B N 1
ATOM 5988 C CA . LEU B 1 373 ? -13.047 -6.594 -9.938 1 93.88 373 LEU B CA 1
ATOM 5989 C C . LEU B 1 373 ? -11.734 -7.324 -9.688 1 93.88 373 LEU B C 1
ATOM 5991 O O . LEU B 1 373 ? -11.312 -8.156 -10.492 1 93.88 373 LEU B O 1
ATOM 5995 N N . CYS B 1 374 ? -11.086 -7 -8.602 1 93 374 CYS B N 1
ATOM 5996 C CA . CYS B 1 374 ? -9.82 -7.645 -8.281 1 93 374 CYS B CA 1
ATOM 5997 C C . CYS B 1 374 ? -10.008 -9.141 -8.062 1 93 374 CYS B C 1
ATOM 5999 O O . CYS B 1 374 ? -9.234 -9.953 -8.578 1 93 374 CYS B O 1
ATOM 6001 N N . TYR B 1 375 ? -11.031 -9.508 -7.352 1 89.31 375 TYR B N 1
ATOM 6002 C CA . TYR B 1 375 ? -11.32 -10.906 -7.062 1 89.31 375 TYR B CA 1
ATOM 6003 C C . TYR B 1 375 ? -11.742 -11.648 -8.32 1 89.31 375 TYR B C 1
ATOM 6005 O O . TYR B 1 375 ? -11.359 -12.805 -8.523 1 89.31 375 TYR B O 1
ATOM 6013 N N . HIS B 1 376 ? -12.516 -10.984 -9.055 1 90.62 376 HIS B N 1
ATOM 6014 C CA . HIS B 1 376 ? -12.93 -11.562 -10.328 1 90.62 376 HIS B CA 1
ATOM 6015 C C . HIS B 1 376 ? -11.727 -11.844 -11.227 1 90.62 376 HIS B C 1
ATOM 6017 O O . HIS B 1 376 ? -11.648 -12.906 -11.852 1 90.62 376 HIS B O 1
ATOM 6023 N N . LEU B 1 377 ? -10.891 -10.906 -11.305 1 89.19 377 LEU B N 1
ATOM 6024 C CA . LEU B 1 377 ? -9.68 -11.062 -12.109 1 89.19 377 LEU B CA 1
ATOM 6025 C C . LEU B 1 377 ? -8.836 -12.227 -11.594 1 89.19 377 LEU B C 1
ATOM 6027 O O . LEU B 1 377 ? -8.312 -13.016 -12.391 1 89.19 377 LEU B O 1
ATOM 6031 N N . LEU B 1 378 ? -8.75 -12.312 -10.344 1 83.88 378 LEU B N 1
ATOM 6032 C CA . LEU B 1 378 ? -8.008 -13.398 -9.719 1 83.88 378 LEU B CA 1
ATOM 6033 C C . LEU B 1 378 ? -8.617 -14.75 -10.086 1 83.88 378 LEU B C 1
ATOM 6035 O O . LEU B 1 378 ? -7.891 -15.695 -10.398 1 83.88 378 LEU B O 1
ATOM 6039 N N . ASN B 1 379 ? -9.852 -14.805 -10.055 1 82.38 379 ASN B N 1
ATOM 6040 C CA . ASN B 1 379 ? -10.547 -16.047 -10.352 1 82.38 379 ASN B CA 1
ATOM 6041 C C . ASN B 1 379 ? -10.375 -16.453 -11.82 1 82.38 379 ASN B C 1
ATOM 6043 O O . ASN B 1 379 ? -10.188 -17.625 -12.133 1 82.38 379 ASN B O 1
ATOM 6047 N N . LEU B 1 380 ? -10.484 -15.453 -12.648 1 82.44 380 LEU B N 1
ATOM 6048 C CA . LEU B 1 380 ? -10.336 -15.734 -14.07 1 82.44 380 LEU B CA 1
ATOM 6049 C C . LEU B 1 380 ? -8.961 -16.312 -14.367 1 82.44 380 LEU B C 1
ATOM 6051 O O . LEU B 1 380 ? -8.844 -17.281 -15.133 1 82.44 380 LEU B O 1
ATOM 6055 N N . ILE B 1 381 ? -7.988 -15.828 -13.742 1 76.5 381 ILE B N 1
ATOM 6056 C CA . ILE B 1 381 ? -6.617 -16.203 -14.078 1 76.5 381 ILE B CA 1
ATOM 6057 C C . ILE B 1 381 ? -6.207 -17.438 -13.281 1 76.5 381 ILE B C 1
ATOM 6059 O O . ILE B 1 381 ? -5.629 -18.375 -13.828 1 76.5 381 ILE B O 1
ATOM 6063 N N . TYR B 1 382 ? -6.473 -17.406 -12.055 1 65.56 382 TYR B N 1
ATOM 6064 C CA . TYR B 1 382 ? -5.965 -18.453 -11.164 1 65.56 382 TYR B CA 1
ATOM 6065 C C . TYR B 1 382 ? -6.801 -19.719 -11.273 1 65.56 382 TYR B C 1
ATOM 6067 O O . TYR B 1 382 ? -6.258 -20.828 -11.289 1 65.56 382 TYR B O 1
ATOM 6075 N N . PHE B 1 383 ? -8.07 -19.609 -11.414 1 63.28 383 PHE B N 1
ATOM 6076 C CA . PHE B 1 383 ? -8.906 -20.797 -11.273 1 63.28 383 PHE B CA 1
ATOM 6077 C C . PHE B 1 383 ? -9.32 -21.328 -12.641 1 63.28 383 PHE B C 1
ATOM 6079 O O . PHE B 1 383 ? -9.398 -22.547 -12.836 1 63.28 383 PHE B O 1
ATOM 6086 N N . LEU B 1 384 ? -9.594 -20.453 -13.523 1 62.66 384 LEU B N 1
ATOM 6087 C CA . LEU B 1 384 ? -10.094 -20.938 -14.805 1 62.66 384 LEU B CA 1
ATOM 6088 C C . LEU B 1 384 ? -8.953 -21.078 -15.812 1 62.66 384 LEU B C 1
ATOM 6090 O O . LEU B 1 384 ? -9.117 -21.719 -16.859 1 62.66 384 LEU B O 1
ATOM 6094 N N . GLY B 1 385 ? -7.848 -20.781 -15.336 1 61.5 385 GLY B N 1
ATOM 6095 C CA . GLY B 1 385 ? -6.723 -20.875 -16.25 1 61.5 385 GLY B CA 1
ATOM 6096 C C . GLY B 1 385 ? -6.742 -19.781 -17.312 1 61.5 385 GLY B C 1
ATOM 6097 O O . GLY B 1 385 ? -7.809 -19.391 -17.781 1 61.5 385 GLY B O 1
ATOM 6098 N N . ALA B 1 386 ? -5.812 -18.828 -17.484 1 56.38 386 ALA B N 1
ATOM 6099 C CA . ALA B 1 386 ? -5.641 -17.625 -18.281 1 56.38 386 ALA B CA 1
ATOM 6100 C C . ALA B 1 386 ? -5.945 -17.875 -19.75 1 56.38 386 ALA B C 1
ATOM 6102 O O . ALA B 1 386 ? -6.43 -16.984 -20.453 1 56.38 386 ALA B O 1
ATOM 6103 N N . TRP B 1 387 ? -6.004 -18.984 -20.266 1 57.16 387 TRP B N 1
ATOM 6104 C CA . TRP B 1 387 ? -5.934 -19.141 -21.703 1 57.16 387 TRP B CA 1
ATOM 6105 C C . TRP B 1 387 ? -7.289 -18.859 -22.359 1 57.16 387 TRP B C 1
ATOM 6107 O O . TRP B 1 387 ? -7.371 -18.156 -23.359 1 57.16 387 TRP B O 1
ATOM 6117 N N . ASP B 1 388 ? -8.352 -19.375 -21.844 1 63.09 388 ASP B N 1
ATOM 6118 C CA . ASP B 1 388 ? -9.633 -19.203 -22.516 1 63.09 388 ASP B CA 1
ATOM 6119 C C . ASP B 1 388 ? -10.289 -17.891 -22.109 1 63.09 388 ASP B C 1
ATOM 6121 O O . ASP B 1 388 ? -11.133 -17.359 -22.844 1 63.09 388 ASP B O 1
ATOM 6125 N N . VAL B 1 389 ? -9.75 -17.359 -21.062 1 76.44 389 VAL B N 1
ATOM 6126 C CA . VAL B 1 389 ? -10.438 -16.172 -20.547 1 76.44 389 VAL B CA 1
ATOM 6127 C C . VAL B 1 389 ? -9.453 -15.008 -20.484 1 76.44 389 VAL B C 1
ATOM 6129 O O . VAL B 1 389 ? -9.672 -14.047 -19.734 1 76.44 389 VAL B O 1
ATOM 6132 N N . GLU B 1 390 ? -8.539 -15.125 -21.344 1 79.44 390 GLU B N 1
ATOM 6133 C CA . GLU B 1 390 ? -7.461 -14.141 -21.281 1 79.44 390 GLU B CA 1
ATOM 6134 C C . GLU B 1 390 ? -7.965 -12.75 -21.656 1 79.44 390 GLU B C 1
ATOM 6136 O O . GLU B 1 390 ? -7.664 -11.766 -20.984 1 79.44 390 GLU B O 1
ATOM 6141 N N . GLU B 1 391 ? -8.734 -12.742 -22.688 1 83.62 391 GLU B N 1
ATOM 6142 C CA . GLU B 1 391 ? -9.25 -11.453 -23.156 1 83.62 391 GLU B CA 1
ATOM 6143 C C . GLU B 1 391 ? -10.133 -10.805 -22.094 1 83.62 391 GLU B C 1
ATOM 6145 O O . GLU B 1 391 ? -10.047 -9.594 -21.859 1 83.62 391 GLU B O 1
ATOM 6150 N N . LYS B 1 392 ? -10.922 -11.594 -21.453 1 88.19 392 LYS B N 1
ATOM 6151 C CA . LYS B 1 392 ? -11.812 -11.07 -20.406 1 88.19 392 LYS B CA 1
ATOM 6152 C C . LYS B 1 392 ? -11.031 -10.625 -19.188 1 88.19 392 LYS B C 1
ATOM 6154 O O . LYS B 1 392 ? -11.414 -9.664 -18.516 1 88.19 392 LYS B O 1
ATOM 6159 N N . ALA B 1 393 ? -9.969 -11.32 -18.984 1 88.31 393 ALA B N 1
ATOM 6160 C CA . ALA B 1 393 ? -9.102 -10.93 -17.859 1 88.31 393 ALA B CA 1
ATOM 6161 C C . ALA B 1 393 ? -8.477 -9.562 -18.109 1 88.31 393 ALA B C 1
ATOM 6163 O O . ALA B 1 393 ? -8.5 -8.695 -17.234 1 88.31 393 ALA B O 1
ATOM 6164 N N . TRP B 1 394 ? -8.031 -9.375 -19.344 1 87.81 394 TRP B N 1
ATOM 6165 C CA . TRP B 1 394 ? -7.441 -8.086 -19.703 1 87.81 394 TRP B CA 1
ATOM 6166 C C . TRP B 1 394 ? -8.492 -6.988 -19.719 1 87.81 394 TRP B C 1
ATOM 6168 O O . TRP B 1 394 ? -8.211 -5.848 -19.344 1 87.81 394 TRP B O 1
ATOM 6178 N N . GLY B 1 395 ? -9.602 -7.344 -20.156 1 92.12 395 GLY B N 1
ATOM 6179 C CA . GLY B 1 395 ? -10.688 -6.387 -20.125 1 92.12 395 GLY B CA 1
ATOM 6180 C C . GLY B 1 395 ? -11.062 -5.965 -18.719 1 92.12 395 GLY B C 1
ATOM 6181 O O . GLY B 1 395 ? -11.305 -4.785 -18.453 1 92.12 395 GLY B O 1
ATOM 6182 N N . THR B 1 396 ? -11.156 -6.938 -17.844 1 92.88 396 THR B N 1
ATOM 6183 C CA . THR B 1 396 ? -11.461 -6.66 -16.453 1 92.88 396 THR B CA 1
ATOM 6184 C C . THR B 1 396 ? -10.398 -5.758 -15.828 1 92.88 396 THR B C 1
ATOM 6186 O O . THR B 1 396 ? -10.719 -4.828 -15.086 1 92.88 396 THR B O 1
ATOM 6189 N N . ALA B 1 397 ? -9.148 -6.027 -16.156 1 92.44 397 ALA B N 1
ATOM 6190 C CA . ALA B 1 397 ? -8.047 -5.199 -15.672 1 92.44 397 ALA B CA 1
ATOM 6191 C C . ALA B 1 397 ? -8.172 -3.766 -16.172 1 92.44 397 ALA B C 1
ATOM 6193 O O . ALA B 1 397 ? -7.926 -2.814 -15.43 1 92.44 397 ALA B O 1
ATOM 6194 N N . LEU B 1 398 ? -8.531 -3.646 -17.375 1 92.38 398 LEU B N 1
ATOM 6195 C CA . LEU B 1 398 ? -8.703 -2.326 -17.969 1 92.38 398 LEU B CA 1
ATOM 6196 C C . LEU B 1 398 ? -9.812 -1.553 -17.266 1 92.38 398 LEU B C 1
ATOM 6198 O O . LEU B 1 398 ? -9.656 -0.368 -16.969 1 92.38 398 LEU B O 1
ATOM 6202 N N . VAL B 1 399 ? -10.883 -2.199 -17.047 1 93.62 399 VAL B N 1
ATOM 6203 C CA . VAL B 1 399 ? -12.008 -1.554 -16.375 1 93.62 399 VAL B CA 1
ATOM 6204 C C . VAL B 1 399 ? -11.625 -1.186 -14.945 1 93.62 399 VAL B C 1
ATOM 6206 O O . VAL B 1 399 ? -12.016 -0.132 -14.438 1 93.62 399 VAL B O 1
ATOM 6209 N N . LEU B 1 400 ? -10.914 -2.076 -14.289 1 92.88 400 LEU B N 1
ATOM 6210 C CA . LEU B 1 400 ? -10.438 -1.801 -12.945 1 92.88 400 LEU B CA 1
ATOM 6211 C C . LEU B 1 400 ? -9.594 -0.528 -12.914 1 92.88 400 LEU B C 1
ATOM 6213 O O . LEU B 1 400 ? -9.812 0.346 -12.07 1 92.88 400 LEU B O 1
ATOM 6217 N N . LEU B 1 401 ? -8.672 -0.454 -13.844 1 88.69 401 LEU B N 1
ATOM 6218 C CA . LEU B 1 401 ? -7.82 0.726 -13.922 1 88.69 401 LEU B CA 1
ATOM 6219 C C . LEU B 1 401 ? -8.648 1.975 -14.211 1 88.69 401 LEU B C 1
ATOM 6221 O O . LEU B 1 401 ? -8.406 3.033 -13.625 1 88.69 401 LEU B O 1
ATOM 6225 N N . ALA B 1 402 ? -9.555 1.852 -15.094 1 87.81 402 ALA B N 1
ATOM 6226 C CA . ALA B 1 402 ? -10.422 2.973 -15.453 1 87.81 402 ALA B CA 1
ATOM 6227 C C . ALA B 1 402 ? -11.258 3.42 -14.25 1 87.81 402 ALA B C 1
ATOM 6229 O O . ALA B 1 402 ? -11.469 4.617 -14.047 1 87.81 402 ALA B O 1
ATOM 6230 N N . LEU B 1 403 ? -11.727 2.463 -13.547 1 87.38 403 LEU B N 1
ATOM 6231 C CA . LEU B 1 403 ? -12.547 2.781 -12.375 1 87.38 403 LEU B CA 1
ATOM 6232 C C . LEU B 1 403 ? -11.719 3.514 -11.32 1 87.38 403 LEU B C 1
ATOM 6234 O O . LEU B 1 403 ? -12.18 4.5 -10.742 1 87.38 403 LEU B O 1
ATOM 6238 N N . VAL B 1 404 ? -10.555 3.023 -11.047 1 82.56 404 VAL B N 1
ATOM 6239 C CA . VAL B 1 404 ? -9.664 3.65 -10.078 1 82.56 404 VAL B CA 1
ATOM 6240 C C . VAL B 1 404 ? -9.336 5.074 -10.523 1 82.56 404 VAL B C 1
ATOM 6242 O O . VAL B 1 404 ? -9.367 6.008 -9.711 1 82.56 404 VAL B O 1
ATOM 6245 N N . LEU B 1 405 ? -9.062 5.242 -11.789 1 79.19 405 LEU B N 1
ATOM 6246 C CA . LEU B 1 405 ? -8.742 6.555 -12.336 1 79.19 405 LEU B CA 1
ATOM 6247 C C . LEU B 1 405 ? -9.945 7.484 -12.266 1 79.19 405 LEU B C 1
ATOM 6249 O O . LEU B 1 405 ? -9.805 8.68 -11.992 1 79.19 405 LEU B O 1
ATOM 6253 N N . SER B 1 406 ? -11.078 6.957 -12.539 1 81.5 406 SER B N 1
ATOM 6254 C CA . SER B 1 406 ? -12.297 7.758 -12.516 1 81.5 406 SER B CA 1
ATOM 6255 C C . SER B 1 406 ? -12.602 8.258 -11.102 1 81.5 406 SER B C 1
ATOM 6257 O O . SER B 1 406 ? -12.945 9.422 -10.914 1 81.5 406 SER B O 1
ATOM 6259 N N . ILE B 1 407 ? -12.438 7.391 -10.133 1 77.25 407 ILE B N 1
ATOM 6260 C CA . ILE B 1 407 ? -12.68 7.773 -8.742 1 77.25 407 ILE B CA 1
ATOM 6261 C C . ILE B 1 407 ? -11.664 8.828 -8.312 1 77.25 407 ILE B C 1
ATOM 6263 O O . ILE B 1 407 ? -12.008 9.781 -7.613 1 77.25 407 ILE B O 1
ATOM 6267 N N . ASN B 1 408 ? -10.453 8.711 -8.828 1 73.06 408 ASN B N 1
ATOM 6268 C CA . ASN B 1 408 ? -9.383 9.633 -8.477 1 73.06 408 ASN B CA 1
ATOM 6269 C C . ASN B 1 408 ? -9.523 10.961 -9.211 1 73.06 408 ASN B C 1
ATOM 6271 O O . ASN B 1 408 ? -9.086 12 -8.711 1 73.06 408 ASN B O 1
ATOM 6275 N N . MET B 1 409 ? -10.023 10.891 -10.367 1 75.81 409 MET B N 1
ATOM 6276 C CA . MET B 1 409 ? -10.188 12.109 -11.156 1 75.81 409 MET B CA 1
ATOM 6277 C C . MET B 1 409 ? -11.07 13.117 -10.422 1 75.81 409 MET B C 1
ATOM 6279 O O . MET B 1 409 ? -10.797 14.32 -10.453 1 75.81 409 MET B O 1
ATOM 6283 N N . VAL B 1 410 ? -12.047 12.633 -9.766 1 71.06 410 VAL B N 1
ATOM 6284 C CA . VAL B 1 410 ? -12.891 13.516 -8.961 1 71.06 410 VAL B CA 1
ATOM 6285 C C . VAL B 1 410 ? -12.055 14.172 -7.863 1 71.06 410 VAL B C 1
ATOM 6287 O O . VAL B 1 410 ? -12.125 15.383 -7.664 1 71.06 410 VAL B O 1
ATOM 6290 N N . ALA B 1 411 ? -11.281 13.383 -7.289 1 68.62 411 ALA B N 1
ATOM 6291 C CA . ALA B 1 411 ? -10.422 13.891 -6.219 1 68.62 411 ALA B CA 1
ATOM 6292 C C . ALA B 1 411 ? -9.383 14.867 -6.766 1 68.62 411 ALA B C 1
ATOM 6294 O O . ALA B 1 411 ? -9.062 15.867 -6.117 1 68.62 411 ALA B O 1
ATOM 6295 N N . ILE B 1 412 ? -8.961 14.656 -7.93 1 71.06 412 ILE B N 1
ATOM 6296 C CA . ILE B 1 412 ? -7.949 15.508 -8.555 1 71.06 412 ILE B CA 1
ATOM 6297 C C . ILE B 1 412 ? -8.578 16.844 -8.938 1 71.06 412 ILE B C 1
ATOM 6299 O O . ILE B 1 412 ? -7.969 17.906 -8.75 1 71.06 412 ILE B O 1
ATOM 6303 N N . PHE B 1 413 ? -9.758 16.766 -9.453 1 75.25 413 PHE B N 1
ATOM 6304 C CA . PHE B 1 413 ? -10.453 18 -9.844 1 75.25 413 PHE B CA 1
ATOM 6305 C C . PHE B 1 413 ? -10.711 18.875 -8.625 1 75.25 413 PHE B C 1
ATOM 6307 O O . PHE B 1 413 ? -10.523 20.094 -8.695 1 75.25 413 PHE B O 1
ATOM 6314 N N . VAL B 1 414 ? -11.055 18.266 -7.57 1 71.69 414 VAL B N 1
ATOM 6315 C CA . VAL B 1 414 ? -11.297 19 -6.336 1 71.69 414 VAL B CA 1
ATOM 6316 C C . VAL B 1 414 ? -9.977 19.547 -5.793 1 71.69 414 VAL B C 1
ATOM 6318 O O . VAL B 1 414 ? -9.906 20.703 -5.359 1 71.69 414 VAL B O 1
ATOM 6321 N N . ARG B 1 415 ? -8.992 18.719 -5.871 1 73.94 415 ARG B N 1
ATOM 6322 C CA . ARG B 1 415 ? -7.668 19.109 -5.395 1 73.94 415 ARG B CA 1
ATOM 6323 C C . ARG B 1 415 ? -7.137 20.312 -6.168 1 73.94 415 ARG B C 1
ATOM 6325 O O . ARG B 1 415 ? -6.637 21.266 -5.57 1 73.94 415 ARG B O 1
ATOM 6332 N N . ASN B 1 416 ? -7.305 20.359 -7.453 1 72.56 416 ASN B N 1
ATOM 6333 C CA . ASN B 1 416 ? -6.801 21.422 -8.305 1 72.56 416 ASN B CA 1
ATOM 6334 C C . ASN B 1 416 ? -7.562 22.734 -8.07 1 72.56 416 ASN B C 1
ATOM 6336 O O . ASN B 1 416 ? -6.988 23.812 -8.172 1 72.56 416 ASN B O 1
ATOM 6340 N N . HIS B 1 417 ? -8.758 22.578 -7.766 1 72.25 417 HIS B N 1
ATOM 6341 C CA . HIS B 1 417 ? -9.562 23.75 -7.457 1 72.25 417 HIS B CA 1
ATOM 6342 C C . HIS B 1 417 ? -9.062 24.453 -6.195 1 72.25 417 HIS B C 1
ATOM 6344 O O . HIS B 1 417 ? -8.961 25.672 -6.156 1 72.25 417 HIS B O 1
ATOM 6350 N N . TYR B 1 418 ? -8.609 23.703 -5.246 1 69.75 418 TYR B N 1
ATOM 6351 C CA . TYR B 1 418 ? -8.156 24.266 -3.979 1 69.75 418 TYR B CA 1
ATOM 6352 C C . TYR B 1 418 ? -6.691 24.672 -4.055 1 69.75 418 TYR B C 1
ATOM 6354 O O . TYR B 1 418 ? -6.258 25.578 -3.34 1 69.75 418 TYR B O 1
ATOM 6362 N N . ARG B 1 419 ? -5.906 24.047 -4.832 1 66.56 419 ARG B N 1
ATOM 6363 C CA . ARG B 1 419 ? -4.5 24.406 -4.988 1 66.56 419 ARG B CA 1
ATOM 6364 C C . ARG B 1 419 ? -4.352 25.797 -5.602 1 66.56 419 ARG B C 1
ATOM 6366 O O . ARG B 1 419 ? -3.465 26.562 -5.211 1 66.56 419 ARG B O 1
ATOM 6373 N N . LYS B 1 420 ? -5.035 26.125 -6.535 1 58.97 420 LYS B N 1
ATOM 6374 C CA . LYS B 1 420 ? -4.965 27.422 -7.203 1 58.97 420 LYS B CA 1
ATOM 6375 C C . LYS B 1 420 ? -5.262 28.562 -6.23 1 58.97 420 LYS B C 1
ATOM 6377 O O . LYS B 1 420 ? -4.785 29.672 -6.414 1 58.97 420 LYS B O 1
ATOM 6382 N N . LYS B 1 421 ? -5.875 28.25 -5.262 1 55 421 LYS B N 1
ATOM 6383 C CA . LYS B 1 421 ? -6.285 29.328 -4.367 1 55 421 LYS B CA 1
ATOM 6384 C C . LYS B 1 421 ? -5.227 29.594 -3.301 1 55 421 LYS B C 1
ATOM 6386 O O . LYS B 1 421 ? -5.195 30.672 -2.697 1 55 421 LYS B O 1
ATOM 6391 N N . ILE B 1 422 ? -4.254 28.531 -3.102 1 55.47 422 ILE B N 1
ATOM 6392 C CA . ILE B 1 422 ? -3.324 28.703 -1.991 1 55.47 422 ILE B CA 1
ATOM 6393 C C . ILE B 1 422 ? -1.977 29.203 -2.52 1 55.47 422 ILE B C 1
ATOM 6395 O O . ILE B 1 422 ? -1.314 28.5 -3.289 1 55.47 422 ILE B O 1
ATOM 6399 N N . SER B 1 423 ? -1.719 30.391 -2.949 1 48.69 423 SER B N 1
ATOM 6400 C CA . SER B 1 423 ? -0.424 31.016 -3.207 1 48.69 423 SER B CA 1
ATOM 6401 C C . SER B 1 423 ? 0.157 31.625 -1.937 1 48.69 423 SER B C 1
ATOM 6403 O O . SER B 1 423 ? -0.5 32.438 -1.271 1 48.69 423 SER B O 1
ATOM 6405 N N . TRP B 1 424 ? 1.004 30.641 -1.306 1 45.28 424 TRP B N 1
ATOM 6406 C CA . TRP B 1 424 ? 1.713 31.406 -0.285 1 45.28 424 TRP B CA 1
ATOM 6407 C C . TRP B 1 424 ? 2.967 32.062 -0.863 1 45.28 424 TRP B C 1
ATOM 6409 O O . TRP B 1 424 ? 3.561 31.531 -1.812 1 45.28 424 TRP B O 1
#